Protein AF-A0A3M1K123-F1 (afdb_monomer_lite)

Secondary structure (DSSP, 8-state):
-HHHHHHHHHHTT-GGGS-GGGHHHHHHHHTT--S-SSPPPEEEEETTTTEEEEEEPPPPTTTS-TTT-EEEETTEEEE-TTS-EEEEGGGS-SSEEEEEEES-SSSPPPEEEEEE-S-BTTB-EEEEETTT-BBP--GGGSS-SEEEEEE-SEEEEEEE-TT-EETTGGGEEEPTTS-EEEEEEE-TTPPPEEEEETTEEEEEEE----EEEE--TT-EEEEBTTS-EEEESSS--EEEEEEGGGS-TTPPEEEEEE-TT-TTPPPEEEEE---EEETTEEEEE-IIIIIHHHHHTSPSEEEEEEEEEEETTEEEEEEEEEEETEEEEETTTEEEESS--SSEEEEEEESEEEETTEEEEPTT--SSEEEEEEETTEEEEEEEPSSEEEEEEETTTTEEEEEPTTEEEEEPTTS-EEEEEEE-SSS-EEEEETTEEEEEE-SS--EEEEEHHHHHHHH-SEEEEEEE-TT--EEEEEEEEEPPEEEEEEEE--SSSSEEEEEEEEESTTEEEEEEEEEETTSSS--EEEEEEESSSEEEEE--TT-SS-EEEEEEEETTEEEEEEEEE-TTSSS-EEEEEEEEEETTT--EEE-EEEETTEEEE-EEEEE-SS----TT-HHHHHHHHHHHHHTT----SPPPPPSSHHHHHHHHHHHHHHHTS---TTTHHHHTHHHHHHHHHHHHH--TT-HHHHHHHHHHHHHHHHHHHHS---GGGGHHHHHSGGGGGS-GGGS---SS-SHHHHHHHHHHHHHT-SSHHHHHHH-TTTS-TTTGGGBTTHHHHHTTSSSS---B-HHHHHHHHHHHHHHHHHH-TTS-TT-TT-HHHHHHHHHHHHHHHGGGHHHHT-S-HHHHHHHHHHHHHHHHHHHHHHHHHHHTTS----S-------GGGS--HHHHHHHHHHHHHHHHHHHHHHTTSS-HHHHHHHHHHHH--TT--HHHHHHHHHHHHHT-HHHHHHHHHHHHHHHSPPPP--

pLDDT: mean 75.13, std 14.15, range [27.58, 95.44]

Foldseek 3Di:
DVVVQLVVCLVPLPLVSPDPVRNVVSVVVNVLPPDVQADDWFWFQDPQANFIKIKQAAHDPSKADQPFWFKDKAPDPGHGNNHIDIGTCVPHDDQKIWIWTPDIPDPDDIDIDIYGRAQDLQRFKWKAALLGRTTDDFPQSGDDQEGEAEDAQHKIKMKGQLQKDKPCNVQWDADPVNIIMGIDRADLQDAWIWIDDPSHIYTYHYDQAKEKDWADPPWDWFAFPSRAIETEDPPTFIKTKHFPVLADPFWWKKKWKDFPQDDPQDIDIDTDDDFDDRPRMGMDGCRPPHPVVSCVPPAAAKTWMWMWIDGDHDIYIDTHIYGHQFHFDAQVAHGFGNDEHDFWDPVLWAQWDDDPGYIHGNPPPPDQWTWTFGVGVTDIGTTGHADKWKWKAWPQFLAIDTDDFAAEEADELVTFIKIKIFHRHQWKKFKDWVPHTDDICHSSRRMHIDGSNVCCVPVNQKTWIWIQTPVGDITTGYIYGHAWAWADWAWDACDPVQKTKIKTKTADPFFFKKKKWKAWLLDPDRDIDIDIGGLDFDWDFADDPQAPGTWIWGFDDDPRITMTMTIGRQADGQWTKMKIWMWTQTPVPRDIDFHWHQDPQGIAGDIAIHGRLQQHDDPPRLSSQLVRLLSCVVVVPPSPDDHREDPDPVSLLSLVVSLLVLVQHGYHPNRCVVCVSSLVSVLVNLVRHDDPVDLSSLLSLLAQQLVLLQVLQVDVGALSSNLSCLSNVLNLQAQLLSRDQDPDDDLLNLLSNLSNQVSVDQAPLVSCCVCVPSDPCQQQVQQVCSVCSNVVNDQHTADGNLVSNLVSLVVVLVSVCVVCVRRGPQQLQPSVLVSLLSVVVSVLCVVLSVVLVDPDLVVNVVSLVVLLVVLLVLLVVLPVLLVLPNPPPPDDDDDNDRSVVSNDSSNSNSLLSNLLSSSLLSLCSNLVSDPPVRSVVSLCSSQDDPDDDPSNSSVSRSSSCSSCVSSSSNSNSVNSNSSRHRPPPD

Radius of gyration: 33.97 Å; chains: 1; bounding box: 77×86×100 Å

Structure (mmCIF, N/CA/C/O backbone):
data_AF-A0A3M1K123-F1
#
_entry.id   AF-A0A3M1K123-F1
#
loop_
_atom_site.group_PDB
_atom_site.id
_atom_site.type_symbol
_atom_site.label_atom_id
_atom_site.label_alt_id
_atom_site.label_comp_id
_atom_site.label_asym_id
_atom_site.label_entity_id
_atom_site.label_seq_id
_atom_site.pdbx_PDB_ins_code
_atom_site.Cartn_x
_atom_site.Cartn_y
_atom_site.Cartn_z
_atom_site.occupancy
_atom_site.B_iso_or_equiv
_atom_site.auth_seq_id
_atom_site.auth_comp_id
_atom_site.auth_asym_id
_atom_site.auth_atom_id
_atom_site.pdbx_PDB_model_num
ATOM 1 N N . MET A 1 1 ? 1.235 12.227 55.440 1.00 47.28 1 MET A N 1
ATOM 2 C CA . MET A 1 1 ? -0.062 12.951 55.388 1.00 47.28 1 MET A CA 1
ATOM 3 C C . MET A 1 1 ? -0.166 13.869 54.168 1.00 47.28 1 MET A C 1
ATOM 5 O O . MET A 1 1 ? -1.096 13.692 53.396 1.00 47.28 1 MET A O 1
ATOM 9 N N . VAL A 1 2 ? 0.807 14.759 53.926 1.00 45.09 2 VAL A N 1
ATOM 10 C CA . VAL A 1 2 ? 0.850 15.661 52.749 1.00 45.09 2 VAL A CA 1
ATOM 11 C C . VAL A 1 2 ? 0.951 14.906 51.412 1.00 45.09 2 VAL A C 1
ATOM 13 O O . VAL A 1 2 ? 0.192 15.201 50.499 1.00 45.09 2 VAL A O 1
ATOM 16 N N . ALA A 1 3 ? 1.756 13.841 51.323 1.00 51.56 3 ALA A N 1
ATOM 17 C CA . ALA A 1 3 ? 1.843 12.997 50.119 1.00 51.56 3 ALA A CA 1
ATOM 18 C C . ALA A 1 3 ? 0.500 12.346 49.709 1.00 51.56 3 ALA A C 1
ATOM 20 O O . ALA A 1 3 ? 0.195 12.208 48.529 1.00 51.56 3 ALA A O 1
ATOM 21 N N . LYS A 1 4 ? -0.355 12.021 50.691 1.00 51.34 4 LYS A N 1
ATOM 22 C CA . LYS A 1 4 ? -1.686 11.415 50.489 1.00 51.34 4 LYS A CA 1
ATOM 23 C C . LYS A 1 4 ? -2.732 12.444 50.025 1.00 51.34 4 LYS A C 1
ATOM 25 O O . LYS A 1 4 ? -3.725 12.076 49.406 1.00 51.34 4 LYS A O 1
ATOM 30 N N . ALA A 1 5 ? -2.502 13.725 50.319 1.00 49.12 5 ALA A N 1
ATOM 31 C CA . ALA A 1 5 ? -3.326 14.844 49.866 1.00 49.12 5 ALA A CA 1
ATOM 32 C C . ALA A 1 5 ? -2.883 15.359 48.484 1.00 49.12 5 ALA A C 1
ATOM 34 O O . ALA A 1 5 ? -3.740 15.652 47.655 1.00 49.12 5 ALA A O 1
ATOM 35 N N . VAL A 1 6 ? -1.570 15.365 48.205 1.00 53.22 6 VAL A N 1
ATOM 36 C CA . VAL A 1 6 ? -0.999 15.641 46.875 1.00 53.22 6 VAL A CA 1
ATOM 37 C C . VAL A 1 6 ? -1.525 14.626 45.864 1.00 53.22 6 VAL A C 1
ATOM 39 O O . VAL A 1 6 ? -2.198 15.057 44.941 1.00 53.22 6 VAL A O 1
ATOM 42 N N . MET A 1 7 ? -1.394 13.313 46.114 1.00 54.03 7 MET A N 1
ATOM 43 C CA . MET A 1 7 ? -1.953 12.233 45.271 1.00 54.03 7 MET A CA 1
ATOM 44 C C . MET A 1 7 ? -3.485 12.295 45.071 1.00 54.03 7 MET A C 1
ATOM 46 O O . MET A 1 7 ? -4.004 11.835 44.063 1.00 54.03 7 MET A O 1
ATOM 50 N N . ARG A 1 8 ? -4.255 12.872 46.001 1.00 48.62 8 ARG A N 1
ATOM 51 C CA . ARG A 1 8 ? -5.712 13.040 45.822 1.00 48.62 8 ARG A CA 1
ATOM 52 C C . ARG A 1 8 ? -6.082 14.238 44.956 1.00 48.62 8 ARG A C 1
ATOM 54 O O . ARG A 1 8 ? -7.149 14.228 44.356 1.00 48.62 8 ARG A O 1
ATOM 61 N N . ALA A 1 9 ? -5.244 15.264 44.910 1.00 54.69 9 ALA A N 1
ATOM 62 C CA . ALA A 1 9 ? -5.488 16.452 44.102 1.00 54.69 9 ALA A CA 1
ATOM 63 C C . ALA A 1 9 ? -5.044 16.262 42.645 1.00 54.69 9 ALA A C 1
ATOM 65 O O . ALA A 1 9 ? -5.766 16.645 41.735 1.00 54.69 9 ALA A O 1
ATOM 66 N N . VAL A 1 10 ? -3.913 15.580 42.487 1.00 50.78 10 VAL A N 1
ATOM 67 C CA . VAL A 1 10 ? -3.316 15.015 41.272 1.00 50.78 10 VAL A CA 1
ATOM 68 C C . VAL A 1 10 ? -4.327 14.147 40.480 1.00 50.78 10 VAL A C 1
ATOM 70 O O . VAL A 1 10 ? -4.677 14.491 39.361 1.00 50.78 10 VAL A O 1
ATOM 73 N N . ILE A 1 11 ? -4.899 13.092 41.082 1.00 51.25 11 ILE A N 1
ATOM 74 C CA . ILE A 1 11 ? -5.775 12.105 40.406 1.00 51.25 11 ILE A CA 1
ATOM 75 C C . ILE A 1 11 ? -7.138 12.684 39.995 1.00 51.25 11 ILE A C 1
ATOM 77 O O . ILE A 1 11 ? -7.765 12.201 39.061 1.00 51.25 11 ILE A O 1
ATOM 81 N N . ASN A 1 12 ? -7.633 13.686 40.721 1.00 47.25 12 ASN A N 1
ATOM 82 C CA . ASN A 1 12 ? -9.025 14.130 40.599 1.00 47.25 12 ASN A CA 1
ATOM 83 C C . ASN A 1 12 ? -9.198 15.419 39.809 1.00 47.25 12 ASN A C 1
ATOM 85 O O . ASN A 1 12 ? -10.292 15.977 39.807 1.00 47.25 12 ASN A O 1
ATOM 89 N N . GLU A 1 13 ? -8.106 15.960 39.287 1.00 51.47 13 GLU A N 1
ATOM 90 C CA . GLU A 1 13 ? -8.027 17.332 38.807 1.00 51.47 13 GLU A CA 1
ATOM 91 C C . GLU A 1 13 ? -8.681 18.378 39.746 1.00 51.47 13 GLU A C 1
ATOM 93 O O . GLU A 1 13 ? -9.090 19.473 39.359 1.00 51.47 13 GLU A O 1
ATOM 98 N N . LYS A 1 14 ? -8.787 18.035 41.037 1.00 54.25 14 LYS A N 1
ATOM 99 C CA . LYS A 1 14 ? -9.453 18.801 42.101 1.00 54.25 14 LYS A CA 1
ATOM 100 C C . LYS A 1 14 ? -8.393 19.441 42.968 1.00 54.25 14 LYS A C 1
ATOM 102 O O . LYS A 1 14 ? -8.350 19.311 44.193 1.00 54.25 14 LYS A O 1
ATOM 107 N N . PHE A 1 15 ? -7.539 20.178 42.285 1.00 60.44 15 PHE A N 1
ATOM 108 C CA . PHE A 1 15 ? -6.440 20.944 42.846 1.00 60.44 15 PHE A CA 1
ATOM 109 C C . PHE A 1 15 ? -6.913 21.993 43.847 1.00 60.44 15 PHE A C 1
ATOM 111 O O . PHE A 1 15 ? -6.179 22.418 44.725 1.00 60.44 15 PHE A O 1
ATOM 118 N N . ASN A 1 16 ? -8.197 22.310 43.789 1.00 58.62 16 ASN A N 1
ATOM 119 C CA . ASN A 1 16 ? -8.970 23.134 44.701 1.00 58.62 16 ASN A CA 1
ATOM 120 C C . ASN A 1 16 ? -8.856 22.667 46.169 1.00 58.62 16 ASN A C 1
ATOM 122 O O . ASN A 1 16 ? -8.977 23.488 47.075 1.00 58.62 16 ASN A O 1
ATOM 126 N N . LEU A 1 17 ? -8.594 21.375 46.410 1.00 57.72 17 LEU A N 1
ATOM 127 C CA . LEU A 1 17 ? -8.387 20.781 47.740 1.00 57.72 17 LEU A CA 1
ATOM 128 C C . LEU A 1 17 ? -6.987 21.046 48.320 1.00 57.72 17 LEU A C 1
ATOM 130 O O . LEU A 1 17 ? -6.732 20.746 49.486 1.00 57.72 17 LEU A O 1
ATOM 134 N N . LEU A 1 18 ? -6.081 21.604 47.517 1.00 63.53 18 LEU A N 1
ATOM 135 C CA . LEU A 1 18 ? -4.739 21.992 47.929 1.00 63.53 18 LEU A CA 1
ATOM 136 C C . LEU A 1 18 ? -4.721 23.462 48.361 1.00 63.53 18 LEU A C 1
ATOM 138 O O . LEU A 1 18 ? -5.538 24.262 47.879 1.00 63.53 18 LEU A O 1
ATOM 142 N N . PRO A 1 19 ? -3.771 23.853 49.229 1.00 69.06 19 PRO A N 1
ATOM 143 C CA . PRO A 1 19 ? -3.473 25.256 49.470 1.00 69.06 19 PRO A CA 1
ATOM 144 C C . PRO A 1 19 ? -3.363 26.021 48.136 1.00 69.06 19 PRO A C 1
ATOM 146 O O . PRO A 1 19 ? -2.797 25.482 47.187 1.00 69.06 19 PRO A O 1
ATOM 149 N N . PRO A 1 20 ? -3.874 27.258 48.023 1.00 67.19 20 PRO A N 1
ATOM 150 C CA . PRO A 1 20 ? -3.971 27.983 46.749 1.00 67.19 20 PRO A CA 1
ATOM 151 C C . PRO A 1 20 ? -2.672 28.066 45.926 1.00 67.19 20 PRO A C 1
ATOM 153 O O . PRO A 1 20 ? -2.730 28.072 44.702 1.00 67.19 20 PRO A O 1
ATOM 156 N N . HIS A 1 21 ? -1.504 28.053 46.577 1.00 66.94 21 HIS A N 1
ATOM 157 C CA . HIS A 1 21 ? -0.184 28.056 45.933 1.00 66.94 21 HIS A CA 1
ATOM 158 C C . HIS A 1 21 ? 0.252 26.693 45.340 1.00 66.94 21 HIS A C 1
ATOM 160 O O . HIS A 1 21 ? 1.279 26.632 44.674 1.00 66.94 21 HIS A O 1
ATOM 166 N N . LEU A 1 22 ? -0.503 25.607 45.568 1.00 58.47 22 LEU A N 1
ATOM 167 C CA . LEU A 1 22 ? -0.216 24.231 45.119 1.00 58.47 22 LEU A CA 1
ATOM 168 C C . LEU A 1 22 ? -1.181 23.716 44.044 1.00 58.47 22 LEU A C 1
ATOM 170 O O . LEU A 1 22 ? -1.010 22.601 43.558 1.00 58.47 22 LEU A O 1
ATOM 174 N N . ARG A 1 23 ? -2.189 24.502 43.658 1.00 69.94 23 ARG A N 1
ATOM 175 C CA . ARG A 1 23 ? -3.256 24.007 42.785 1.00 69.94 23 ARG A CA 1
ATOM 176 C C . ARG A 1 23 ? -2.767 23.773 41.349 1.00 69.94 23 ARG A C 1
ATOM 178 O O . ARG A 1 23 ? -2.788 22.650 40.859 1.00 69.94 23 ARG A O 1
ATOM 185 N N . GLU A 1 24 ? -2.212 24.812 40.740 1.00 64.69 24 GLU A N 1
ATOM 186 C CA . GLU A 1 24 ? -1.741 24.788 39.348 1.00 64.69 24 GLU A CA 1
ATOM 187 C C . GLU A 1 24 ? -0.423 24.041 39.081 1.00 64.69 24 GLU A C 1
ATOM 189 O O . GLU A 1 24 ? -0.264 23.475 38.002 1.00 64.69 24 GLU A O 1
ATOM 194 N N . PRO A 1 25 ? 0.495 23.922 40.055 1.00 56.09 25 PRO A N 1
ATOM 195 C CA . PRO A 1 25 ? 1.650 23.030 39.945 1.00 56.09 25 PRO A CA 1
ATOM 196 C C . PRO A 1 25 ? 1.302 21.528 39.938 1.00 56.09 25 PRO A C 1
ATOM 198 O O . PRO A 1 25 ? 1.992 20.745 39.293 1.00 56.09 25 PRO A O 1
ATOM 201 N N . ILE A 1 26 ? 0.250 21.111 40.652 1.00 56.41 26 ILE A N 1
ATOM 202 C CA . ILE A 1 26 ? -0.166 19.701 40.773 1.00 56.41 26 ILE A CA 1
ATOM 203 C C . ILE A 1 26 ? -1.128 19.327 39.624 1.00 56.41 26 ILE A C 1
ATOM 205 O O . ILE A 1 26 ? -1.005 18.243 39.057 1.00 56.41 26 ILE A O 1
ATOM 209 N N . ARG A 1 27 ? -1.979 20.285 39.230 1.00 49.81 27 ARG A N 1
ATOM 210 C CA . ARG A 1 27 ? -2.275 20.724 37.860 1.00 49.81 27 ARG A CA 1
ATOM 211 C C . ARG A 1 27 ? -1.798 19.921 36.655 1.00 49.81 27 ARG A C 1
ATOM 213 O O . ARG A 1 27 ? -2.151 18.779 36.360 1.00 49.81 27 ARG A O 1
ATOM 220 N N . SER A 1 28 ? -0.852 20.609 36.030 1.00 48.97 28 SER A N 1
ATOM 221 C CA . SER A 1 28 ? 0.046 20.211 34.966 1.00 48.97 28 SER A CA 1
ATOM 222 C C . SER A 1 28 ? 0.823 18.915 35.227 1.00 48.97 28 SER A C 1
ATOM 224 O O . SER A 1 28 ? 1.394 18.371 34.289 1.00 48.97 28 SER A O 1
ATOM 226 N N . ALA A 1 29 ? 0.889 18.387 36.456 1.00 47.31 29 ALA A N 1
ATOM 227 C CA . ALA A 1 29 ? 1.593 17.134 36.742 1.00 47.31 29 ALA A CA 1
ATOM 228 C C . ALA A 1 29 ? 0.747 15.877 36.446 1.00 47.31 29 ALA A C 1
ATOM 230 O O . ALA A 1 29 ? 1.326 14.811 36.251 1.00 47.31 29 ALA A O 1
ATOM 231 N N . PHE A 1 30 ? -0.589 15.983 36.357 1.00 50.06 30 PHE A N 1
ATOM 232 C CA . PHE A 1 30 ? -1.490 14.829 36.166 1.00 50.06 30 PHE A CA 1
ATOM 233 C C . PHE A 1 30 ? -2.181 14.721 34.811 1.00 50.06 30 PHE A C 1
ATOM 235 O O . PHE A 1 30 ? -2.418 13.616 34.340 1.00 50.06 30 PHE A O 1
ATOM 242 N N . GLU A 1 31 ? -2.311 15.820 34.081 1.00 45.88 31 GLU A N 1
ATOM 243 C CA . GLU A 1 31 ? -2.530 15.795 32.623 1.00 45.88 31 GLU A CA 1
ATOM 244 C C . GLU A 1 31 ? -1.312 15.179 31.880 1.00 45.88 31 GLU A C 1
ATOM 246 O O . GLU A 1 31 ? -1.375 14.757 30.716 1.00 45.88 31 GLU A O 1
ATOM 251 N N . ASN A 1 32 ? -0.184 15.051 32.591 1.00 39.91 32 ASN A N 1
ATOM 252 C CA . ASN A 1 32 ? 0.972 14.255 32.194 1.00 39.91 32 ASN A CA 1
ATOM 253 C C . ASN A 1 32 ? 0.814 12.740 32.450 1.00 39.91 32 ASN A C 1
ATOM 255 O O . ASN A 1 32 ? 1.503 11.945 31.805 1.00 39.91 32 ASN A O 1
ATOM 259 N N . ALA A 1 33 ? -0.143 12.339 33.290 1.00 36.66 33 ALA A N 1
ATOM 260 C CA . ALA A 1 33 ? -0.333 11.002 33.830 1.00 36.66 33 ALA A CA 1
ATOM 261 C C . ALA A 1 33 ? -1.549 10.280 33.211 1.00 36.66 33 ALA A C 1
ATOM 263 O O . ALA A 1 33 ? -2.527 9.964 33.882 1.00 36.66 33 ALA A O 1
ATOM 264 N N . GLY A 1 34 ? -1.455 9.924 31.926 1.00 46.69 34 GLY A N 1
ATOM 265 C CA . GLY A 1 34 ? -2.197 8.780 31.377 1.00 46.69 34 GLY A CA 1
ATOM 266 C C . GLY A 1 34 ? -1.659 7.458 31.941 1.00 46.69 34 GLY A C 1
ATOM 267 O O . GLY A 1 34 ? -1.149 6.639 31.186 1.00 46.69 34 GLY A O 1
ATOM 268 N N . ALA A 1 35 ? -1.664 7.294 33.262 1.00 41.19 35 ALA A N 1
ATOM 269 C CA . ALA A 1 35 ? -0.561 6.627 33.939 1.00 41.19 35 ALA A CA 1
ATOM 270 C C . ALA A 1 35 ? -0.923 5.313 34.652 1.00 41.19 35 ALA A C 1
ATOM 272 O O . ALA A 1 35 ? -0.812 5.211 35.869 1.00 41.19 35 ALA A O 1
ATOM 273 N N . ASP A 1 36 ? -1.164 4.259 33.871 1.00 41.41 36 ASP A N 1
ATOM 274 C CA . ASP A 1 36 ? -0.146 3.207 33.918 1.00 41.41 36 ASP A CA 1
ATOM 275 C C . ASP A 1 36 ? 1.075 3.870 33.294 1.00 41.41 36 ASP A C 1
ATOM 277 O O . ASP A 1 36 ? 1.127 4.028 32.071 1.00 41.41 36 ASP A O 1
ATOM 281 N N . TYR A 1 37 ? 1.995 4.403 34.106 1.00 51.88 37 TYR A N 1
ATOM 282 C CA . TYR A 1 37 ? 3.174 5.033 33.512 1.00 51.88 37 TYR A CA 1
ATOM 283 C C . TYR A 1 37 ? 3.873 4.009 32.593 1.00 51.88 37 TYR A C 1
ATOM 285 O O . TYR A 1 37 ? 4.386 4.349 31.531 1.00 51.88 37 TYR A O 1
ATOM 293 N N . LEU A 1 38 ? 3.762 2.721 32.921 1.00 59.25 38 LEU A N 1
ATOM 294 C CA . LEU A 1 38 ? 4.227 1.643 32.073 1.00 59.25 38 LEU A CA 1
ATOM 295 C C . LEU A 1 38 ? 3.101 0.637 31.857 1.00 59.25 38 LEU A C 1
ATOM 297 O O . LEU A 1 38 ? 2.651 -0.016 32.794 1.00 59.25 38 LEU A O 1
ATOM 301 N N . ARG A 1 39 ? 2.617 0.522 30.619 1.00 75.75 39 ARG A N 1
ATOM 302 C CA . ARG A 1 39 ? 1.639 -0.511 30.262 1.00 75.75 39 ARG A CA 1
ATOM 303 C C . ARG A 1 39 ? 2.318 -1.875 30.345 1.00 75.75 39 ARG A C 1
ATOM 305 O O . ARG A 1 39 ? 3.370 -2.055 29.734 1.00 75.75 39 ARG A O 1
ATOM 312 N N . SER A 1 40 ? 1.706 -2.823 31.044 1.00 82.12 40 SER A N 1
ATOM 313 C CA . SER A 1 40 ? 2.246 -4.172 31.206 1.00 82.12 40 SER A CA 1
ATOM 314 C C . SER A 1 40 ? 2.005 -5.054 29.972 1.00 82.12 40 SER A C 1
ATOM 316 O O . SER A 1 40 ? 0.965 -4.927 29.310 1.00 82.12 40 SER A O 1
ATOM 318 N N . PRO A 1 41 ? 2.948 -5.953 29.644 1.00 88.12 41 PRO A N 1
ATOM 319 C CA . PRO A 1 41 ? 2.743 -6.960 28.615 1.00 88.12 41 PRO A CA 1
ATOM 320 C C . PRO A 1 41 ? 1.573 -7.871 28.993 1.00 88.12 41 PRO A C 1
ATOM 322 O O . PRO A 1 41 ? 1.297 -8.106 30.171 1.00 88.12 41 PRO A O 1
ATOM 325 N N . TYR A 1 42 ? 0.854 -8.367 27.991 1.00 88.88 42 TYR A N 1
ATOM 326 C CA . TYR A 1 42 ? -0.289 -9.245 28.218 1.00 88.88 42 TYR A CA 1
ATOM 327 C C . TYR A 1 42 ? -0.399 -10.318 27.148 1.00 88.88 42 TYR A C 1
ATOM 329 O O . TYR A 1 42 ? -0.014 -10.118 25.997 1.00 88.88 42 TYR A O 1
ATOM 337 N N . LEU A 1 43 ? -0.980 -11.448 27.541 1.00 89.75 43 LEU A N 1
ATOM 338 C CA . LEU A 1 43 ? -1.325 -12.516 26.623 1.00 89.75 43 LEU A CA 1
ATOM 339 C C . LEU A 1 43 ? -2.627 -12.171 25.893 1.00 89.75 43 LEU A C 1
ATOM 341 O O . LEU A 1 43 ? -3.612 -11.739 26.510 1.00 89.75 43 LEU A O 1
ATOM 345 N N . ARG A 1 44 ? -2.625 -12.372 24.582 1.00 86.50 44 ARG A N 1
ATOM 346 C CA . ARG A 1 44 ? -3.797 -12.297 23.719 1.00 86.50 44 ARG A CA 1
ATOM 347 C C . ARG A 1 44 ? -4.043 -13.664 23.096 1.00 86.50 44 ARG A C 1
ATOM 349 O O . ARG A 1 44 ? -3.096 -14.297 22.646 1.00 86.50 44 ARG A O 1
ATOM 356 N N . TYR A 1 45 ? -5.295 -14.093 23.042 1.00 82.31 45 TYR A N 1
ATOM 357 C CA . TYR A 1 45 ? -5.698 -15.241 22.240 1.00 82.31 45 TYR A CA 1
ATOM 358 C C . TYR A 1 45 ? -6.323 -14.735 20.945 1.00 82.31 45 TYR A C 1
ATOM 360 O O . TYR A 1 45 ? -7.270 -13.946 20.978 1.00 82.31 45 TYR A O 1
ATOM 368 N N . GLN A 1 46 ? -5.775 -15.144 19.802 1.00 72.25 46 GLN A N 1
ATOM 369 C CA . GLN A 1 46 ? -6.448 -14.937 18.527 1.00 72.25 46 GLN A CA 1
ATOM 370 C C . GLN A 1 46 ? -7.327 -16.147 18.246 1.00 72.25 46 GLN A C 1
ATOM 372 O O . GLN A 1 46 ? -6.830 -17.176 17.793 1.00 72.25 46 GLN A O 1
ATOM 377 N N . ALA A 1 47 ? -8.637 -15.995 18.446 1.00 52.66 47 ALA A N 1
ATOM 378 C CA . ALA A 1 47 ? -9.615 -16.976 17.975 1.00 52.66 47 ALA A CA 1
ATOM 379 C C . ALA A 1 47 ? -9.446 -17.243 16.462 1.00 52.66 47 ALA A C 1
ATOM 381 O O . ALA A 1 47 ? -9.582 -18.379 16.005 1.00 52.66 47 ALA A O 1
ATOM 382 N N . ASP A 1 48 ? -9.045 -16.200 15.718 1.00 48.66 48 ASP A N 1
ATOM 383 C CA . ASP A 1 48 ? -8.700 -16.209 14.292 1.00 48.66 48 ASP A CA 1
ATOM 384 C C . ASP A 1 48 ? -7.539 -17.139 13.942 1.00 48.66 48 ASP A C 1
ATOM 386 O O . ASP A 1 48 ? -7.674 -17.952 13.038 1.00 48.66 48 ASP A O 1
ATOM 390 N N . GLY A 1 49 ? -6.432 -17.059 14.679 1.00 51.94 49 GLY A N 1
ATOM 391 C CA . GLY A 1 49 ? -5.211 -17.828 14.418 1.00 51.94 49 GLY A CA 1
ATOM 392 C C . GLY A 1 49 ? -5.056 -19.098 15.259 1.00 51.94 49 GLY A C 1
ATOM 393 O O . GLY A 1 49 ? -4.020 -19.745 15.158 1.00 51.94 49 GLY A O 1
ATOM 394 N N . ARG A 1 50 ? -6.039 -19.429 16.116 1.00 59.25 50 ARG A N 1
ATOM 395 C CA . ARG A 1 50 ? -5.992 -20.528 17.108 1.00 59.25 50 ARG A CA 1
ATOM 396 C C . ARG A 1 50 ? -4.694 -20.548 17.925 1.00 59.25 50 ARG A C 1
ATOM 398 O O . ARG A 1 50 ? -4.158 -21.607 18.237 1.00 59.25 50 ARG A O 1
ATOM 405 N N . GLY A 1 51 ? -4.178 -19.366 18.251 1.00 71.06 51 GLY A N 1
ATOM 406 C CA . GLY A 1 51 ? -2.844 -19.211 18.814 1.00 71.06 51 GLY A CA 1
ATOM 407 C C . GLY A 1 51 ? -2.783 -18.114 19.862 1.00 71.06 51 GLY A C 1
ATOM 408 O O . GLY A 1 51 ? -3.535 -17.133 19.827 1.00 71.06 51 GLY A O 1
ATOM 409 N N . PHE A 1 52 ? -1.863 -18.285 20.806 1.00 82.69 52 PHE A N 1
ATOM 410 C CA . PHE A 1 52 ? -1.540 -17.236 21.756 1.00 82.69 52 PHE A CA 1
ATOM 411 C C . PHE A 1 52 ? -0.508 -16.283 21.161 1.00 82.69 52 PHE A C 1
ATOM 413 O O . PHE A 1 52 ? 0.401 -16.667 20.421 1.00 82.69 52 PHE A O 1
ATOM 420 N N . GLU A 1 53 ? -0.608 -15.031 21.570 1.00 85.81 53 GLU A N 1
ATOM 421 C CA . GLU A 1 53 ? 0.354 -13.998 21.247 1.00 85.81 53 GLU A CA 1
ATOM 422 C C . GLU A 1 53 ? 0.698 -13.197 22.495 1.00 85.81 53 GLU A C 1
ATOM 424 O O . GLU A 1 53 ? -0.180 -12.759 23.247 1.00 85.81 53 GLU A O 1
ATOM 429 N N . LEU A 1 54 ? 1.984 -12.933 22.682 1.00 86.50 54 LEU A N 1
ATOM 430 C CA . LEU A 1 54 ? 2.449 -11.964 23.654 1.00 86.50 54 LEU A CA 1
ATOM 431 C C . LEU A 1 54 ? 2.344 -10.566 23.046 1.00 86.50 54 LEU A C 1
ATOM 433 O O . LEU A 1 54 ? 2.989 -10.252 22.044 1.00 86.50 54 LEU A O 1
ATOM 437 N N . VAL A 1 55 ? 1.554 -9.696 23.666 1.00 83.38 55 VAL A N 1
ATOM 438 C CA . VAL A 1 55 ? 1.456 -8.295 23.263 1.00 83.38 55 VAL A CA 1
ATOM 439 C C . VAL A 1 55 ? 2.329 -7.440 24.169 1.00 83.38 55 VAL A C 1
ATOM 441 O O . VAL A 1 55 ? 2.076 -7.318 25.368 1.00 83.38 55 VAL A O 1
ATOM 444 N N . LEU A 1 56 ? 3.308 -6.776 23.560 1.00 85.44 56 LEU A N 1
ATOM 445 C CA . LEU A 1 56 ? 4.109 -5.724 24.169 1.00 85.44 56 LEU A CA 1
ATOM 446 C C . LEU A 1 56 ? 3.445 -4.375 23.860 1.00 85.44 56 LEU A C 1
ATOM 448 O O . LEU A 1 56 ? 3.442 -3.923 22.707 1.00 85.44 56 LEU A O 1
ATOM 452 N N . PRO A 1 57 ? 2.809 -3.723 24.843 1.00 79.44 57 PRO A N 1
ATOM 453 C CA . PRO A 1 57 ? 2.066 -2.503 24.588 1.00 79.44 57 PRO A CA 1
ATOM 454 C C . PRO A 1 57 ? 2.993 -1.321 24.298 1.00 79.44 57 PRO A C 1
ATOM 456 O O . PRO A 1 57 ? 4.075 -1.175 24.871 1.00 79.44 57 PRO A O 1
ATOM 459 N N . ARG A 1 58 ? 2.491 -0.412 23.452 1.00 80.25 58 ARG A N 1
ATOM 460 C CA . ARG A 1 58 ? 3.095 0.904 23.242 1.00 80.25 58 ARG A CA 1
ATOM 461 C C . ARG A 1 58 ? 3.108 1.688 24.550 1.00 80.25 58 ARG A C 1
ATOM 463 O O . ARG A 1 58 ? 2.042 1.945 25.112 1.00 80.25 58 ARG A O 1
ATOM 470 N N . GLN A 1 59 ? 4.284 2.157 24.928 1.00 79.62 59 GLN A N 1
ATOM 471 C CA . GLN A 1 59 ? 4.514 3.068 26.033 1.00 79.62 59 GLN A CA 1
ATOM 472 C C . GLN A 1 59 ? 4.358 4.526 25.614 1.00 79.62 59 GLN A C 1
ATOM 474 O O . GLN A 1 59 ? 4.509 4.899 24.443 1.00 79.62 59 GLN A O 1
ATOM 479 N N . SER A 1 60 ? 4.031 5.366 26.593 1.00 72.06 60 SER A N 1
ATOM 480 C CA . SER A 1 60 ? 3.987 6.808 26.388 1.00 72.06 60 SER A CA 1
ATOM 481 C C . SER A 1 60 ? 5.387 7.317 26.070 1.00 72.06 60 SER A C 1
ATOM 483 O O . SER A 1 60 ? 6.331 7.047 26.806 1.00 72.06 60 SER A O 1
ATOM 485 N N . SER A 1 61 ? 5.522 8.144 25.032 1.00 64.44 61 SER A N 1
ATOM 486 C CA . SER A 1 61 ? 6.788 8.824 24.730 1.00 64.44 61 SER A CA 1
ATOM 487 C C . SER A 1 61 ? 7.248 9.773 25.843 1.00 64.44 61 SER A C 1
ATOM 489 O O . SER A 1 61 ? 8.346 10.303 25.757 1.00 64.44 61 SER A O 1
ATOM 491 N N . ARG A 1 62 ? 6.404 10.024 26.856 1.00 61.91 62 ARG A N 1
ATOM 492 C CA . ARG A 1 62 ? 6.758 10.775 28.068 1.00 61.91 62 ARG A CA 1
ATOM 493 C C . ARG A 1 62 ? 7.626 9.962 29.046 1.00 61.91 62 ARG A C 1
ATOM 495 O O . ARG A 1 62 ? 8.151 10.549 29.981 1.00 61.91 62 ARG A O 1
ATOM 502 N N . LEU A 1 63 ? 7.727 8.639 28.864 1.00 64.19 63 LEU A N 1
ATOM 503 C CA . LEU A 1 63 ? 8.225 7.685 29.873 1.00 64.19 63 LEU A CA 1
ATOM 504 C C . LEU A 1 63 ? 9.307 6.738 29.345 1.00 64.19 63 LEU A C 1
ATOM 506 O O . LEU A 1 63 ? 9.875 5.964 30.106 1.00 64.19 63 LEU A O 1
ATOM 510 N N . VAL A 1 64 ? 9.603 6.811 28.047 1.00 68.38 64 VAL A N 1
ATOM 511 C CA . VAL A 1 64 ? 10.617 5.992 27.380 1.00 68.38 64 VAL A CA 1
ATOM 512 C C . VAL A 1 64 ? 11.602 6.891 26.639 1.00 68.38 64 VAL A C 1
ATOM 514 O O . VAL A 1 64 ? 11.194 7.841 25.964 1.00 68.38 64 VAL A O 1
ATOM 517 N N . ASP A 1 65 ? 12.892 6.591 26.752 1.00 69.75 65 ASP A N 1
ATOM 518 C CA . ASP A 1 65 ? 13.940 7.167 25.913 1.00 69.75 65 ASP A CA 1
ATOM 519 C C . ASP A 1 65 ? 13.918 6.451 24.557 1.00 69.75 65 ASP A C 1
ATOM 521 O O . ASP A 1 65 ? 13.979 5.222 24.490 1.00 69.75 65 ASP A O 1
ATOM 525 N N . ARG A 1 66 ? 13.830 7.221 23.464 1.00 62.31 66 ARG A N 1
ATOM 526 C CA . ARG A 1 66 ? 13.715 6.682 22.100 1.00 62.31 66 ARG A CA 1
ATOM 527 C C . ARG A 1 66 ? 14.899 5.801 21.690 1.00 62.31 66 ARG A C 1
ATOM 529 O O . ARG A 1 66 ? 14.707 4.948 20.829 1.00 62.31 66 ARG A O 1
ATOM 536 N N . ASN A 1 67 ? 16.076 6.021 22.276 1.00 63.28 67 ASN A N 1
ATOM 537 C CA . ASN A 1 67 ? 17.323 5.364 21.885 1.00 63.28 67 ASN A CA 1
ATOM 538 C C . ASN A 1 67 ? 17.830 4.360 22.929 1.00 63.28 67 ASN A C 1
ATOM 540 O O . ASN A 1 67 ? 18.729 3.578 22.622 1.00 63.28 67 ASN A O 1
ATOM 544 N N . GLN A 1 68 ? 17.290 4.391 24.152 1.00 76.44 68 GLN A N 1
ATOM 545 C CA . GLN A 1 68 ? 17.771 3.550 25.251 1.00 76.44 68 GLN A CA 1
ATOM 546 C C . GLN A 1 68 ? 16.717 2.582 25.773 1.00 76.44 68 GLN A C 1
ATOM 548 O O . GLN A 1 68 ? 17.063 1.438 26.030 1.00 76.44 68 GLN A O 1
ATOM 553 N N . THR A 1 69 ? 15.446 2.977 25.889 1.00 81.81 69 THR A N 1
ATOM 554 C CA . THR A 1 69 ? 14.434 2.097 26.483 1.00 81.81 69 THR A CA 1
ATOM 555 C C . THR A 1 69 ? 14.019 0.999 25.505 1.00 81.81 69 THR A C 1
ATOM 557 O O . THR A 1 69 ? 13.671 1.284 24.356 1.00 81.81 69 THR A O 1
ATOM 560 N N . TYR A 1 70 ? 13.993 -0.254 25.958 1.00 85.31 70 TYR A N 1
ATOM 561 C CA . TYR A 1 70 ? 13.555 -1.397 25.154 1.00 85.31 70 TYR A CA 1
ATOM 562 C C . TYR A 1 70 ? 12.809 -2.441 25.977 1.00 85.31 70 TYR A C 1
ATOM 564 O O . TYR A 1 70 ? 13.015 -2.583 27.178 1.00 85.31 70 TYR A O 1
ATOM 572 N N . TRP A 1 71 ? 11.953 -3.190 25.293 1.00 87.31 71 TRP A N 1
ATOM 573 C CA . TRP A 1 71 ? 11.423 -4.452 25.775 1.00 87.31 71 TRP A CA 1
ATOM 574 C C . TRP A 1 71 ? 12.420 -5.580 25.499 1.00 87.31 71 TRP A C 1
ATOM 576 O O . TRP A 1 71 ? 12.962 -5.681 24.399 1.00 87.31 71 TRP A O 1
ATOM 586 N N . GLU A 1 72 ? 12.625 -6.446 26.474 1.00 87.25 72 GLU A N 1
ATOM 587 C CA . GLU A 1 72 ? 13.330 -7.719 26.359 1.00 87.25 72 GLU A CA 1
ATOM 588 C C . GLU A 1 72 ? 12.324 -8.832 26.660 1.00 87.25 72 GLU A C 1
ATOM 590 O O . GLU A 1 72 ? 11.589 -8.745 27.641 1.00 87.25 72 GLU A O 1
ATOM 595 N N . ALA A 1 73 ? 12.232 -9.844 25.800 1.00 83.38 73 ALA A N 1
ATOM 596 C CA . ALA A 1 73 ? 11.327 -10.977 25.985 1.00 83.38 73 ALA A CA 1
ATOM 597 C C . ALA A 1 73 ? 11.982 -12.242 25.413 1.00 83.38 73 ALA A C 1
ATOM 599 O O . ALA A 1 73 ? 12.164 -12.339 24.199 1.00 83.38 73 ALA A O 1
ATOM 600 N N . GLY A 1 74 ? 12.326 -13.211 26.266 1.00 73.50 74 GLY A N 1
ATOM 601 C CA . GLY A 1 74 ? 13.007 -14.444 25.839 1.00 73.50 74 GLY A CA 1
ATOM 602 C C . GLY A 1 74 ? 14.393 -14.196 25.221 1.00 73.50 74 GLY A C 1
ATOM 603 O O . GLY A 1 74 ? 15.148 -13.367 25.719 1.00 73.50 74 GLY A O 1
ATOM 604 N N . GLU A 1 75 ? 14.724 -14.899 24.128 1.00 63.00 75 GLU A N 1
ATOM 605 C CA . GLU A 1 75 ? 15.974 -14.704 23.360 1.00 63.00 75 GLU A CA 1
ATOM 606 C C . GLU A 1 75 ? 15.938 -13.471 22.429 1.00 63.00 75 GLU A C 1
ATOM 608 O O . GLU A 1 75 ? 16.945 -13.112 21.812 1.00 63.00 75 GLU A O 1
ATOM 613 N N . HIS A 1 76 ? 14.792 -12.789 22.314 1.00 57.75 76 HIS A N 1
ATOM 614 C CA . HIS A 1 76 ? 14.668 -11.614 21.456 1.00 57.75 76 HIS A CA 1
ATOM 615 C C . HIS A 1 76 ? 15.353 -10.397 22.080 1.00 57.75 76 HIS A C 1
ATOM 617 O O . HIS A 1 76 ? 14.931 -9.861 23.108 1.00 57.75 76 HIS A O 1
ATOM 623 N N . SER A 1 77 ? 16.386 -9.903 21.399 1.00 57.75 77 SER A N 1
ATOM 624 C CA . SER A 1 77 ? 17.140 -8.731 21.828 1.00 57.75 77 SER A CA 1
ATOM 625 C C . SER A 1 77 ? 16.458 -7.426 21.386 1.00 57.75 77 SER A C 1
ATOM 627 O O . SER A 1 77 ? 16.273 -7.160 20.203 1.00 57.75 77 SER A O 1
ATOM 629 N N . ARG A 1 78 ? 16.118 -6.592 22.381 1.00 78.88 78 ARG A N 1
ATOM 630 C CA . ARG A 1 78 ? 15.765 -5.155 22.302 1.00 78.88 78 ARG A CA 1
ATOM 631 C C . ARG A 1 78 ? 14.646 -4.777 21.313 1.00 78.88 78 ARG A C 1
ATOM 633 O O . ARG A 1 78 ? 14.884 -4.353 20.186 1.00 78.88 78 ARG A O 1
ATOM 640 N N . ILE A 1 79 ? 13.402 -4.795 21.787 1.00 78.62 79 ILE A N 1
ATOM 641 C CA . ILE A 1 79 ? 12.201 -4.398 21.035 1.00 78.62 79 ILE A CA 1
ATOM 642 C C . ILE A 1 79 ? 11.768 -2.966 21.401 1.00 78.62 79 ILE A C 1
ATOM 644 O O . ILE A 1 79 ? 11.667 -2.604 22.569 1.00 78.62 79 ILE A O 1
ATOM 648 N N . ASN A 1 80 ? 11.463 -2.130 20.402 1.00 77.81 80 ASN A N 1
ATOM 649 C CA . ASN A 1 80 ? 11.124 -0.714 20.610 1.00 77.81 80 ASN A CA 1
ATOM 650 C C . ASN A 1 80 ? 9.778 -0.516 21.362 1.00 77.81 80 ASN A C 1
ATOM 652 O O . ASN A 1 80 ? 8.737 -0.944 20.853 1.00 77.81 80 ASN A O 1
ATOM 656 N N . PRO A 1 81 ? 9.745 0.202 22.506 1.00 80.12 81 PRO A N 1
ATOM 657 C CA . PRO A 1 81 ? 8.559 0.349 23.350 1.00 80.12 81 PRO A CA 1
ATOM 658 C C . PRO A 1 81 ? 7.590 1.436 22.862 1.00 80.12 81 PRO A C 1
ATOM 660 O O . PRO A 1 81 ? 6.475 1.538 23.366 1.00 80.12 81 PRO A O 1
ATOM 663 N N . LEU A 1 82 ? 7.956 2.252 21.867 1.00 70.69 82 LEU A N 1
ATOM 664 C CA . LEU A 1 82 ? 7.083 3.289 21.294 1.00 70.69 82 LEU A CA 1
ATOM 665 C C . LEU A 1 82 ? 6.042 2.735 20.321 1.00 70.69 82 LEU A C 1
ATOM 667 O O . LEU A 1 82 ? 5.164 3.477 19.866 1.00 70.69 82 LEU A O 1
ATOM 671 N N . ARG A 1 83 ? 6.134 1.452 19.977 1.00 65.06 83 ARG A N 1
ATOM 672 C CA . ARG A 1 83 ? 5.173 0.754 19.128 1.00 65.06 83 ARG A CA 1
ATOM 673 C C . ARG A 1 83 ? 4.587 -0.417 19.902 1.00 65.06 83 ARG A C 1
ATOM 675 O O . ARG A 1 83 ? 5.236 -0.994 20.765 1.00 65.06 83 ARG A O 1
ATOM 682 N N . ARG A 1 84 ? 3.336 -0.750 19.591 1.00 74.25 84 ARG A N 1
ATOM 683 C CA . ARG A 1 84 ? 2.748 -2.009 20.043 1.00 74.25 84 ARG A CA 1
ATOM 684 C C . ARG A 1 84 ? 3.389 -3.112 19.202 1.00 74.25 84 ARG A C 1
ATOM 686 O O . ARG A 1 84 ? 3.341 -3.016 17.978 1.00 74.25 84 ARG A O 1
ATOM 693 N N . ARG A 1 85 ? 3.982 -4.115 19.844 1.00 76.62 85 ARG A N 1
ATOM 694 C CA . ARG A 1 85 ? 4.527 -5.311 19.189 1.00 76.62 85 ARG A CA 1
ATOM 695 C C . ARG A 1 85 ? 3.711 -6.516 19.639 1.00 76.62 85 ARG A C 1
ATOM 697 O O . ARG A 1 85 ? 3.249 -6.563 20.776 1.00 76.62 85 ARG A O 1
ATOM 704 N N . THR A 1 86 ? 3.548 -7.468 18.743 1.00 77.69 86 THR A N 1
ATOM 705 C CA . THR A 1 86 ? 2.914 -8.751 19.013 1.00 77.69 86 THR A CA 1
ATOM 706 C C . THR A 1 86 ? 3.926 -9.823 18.637 1.00 77.69 86 THR A C 1
ATOM 708 O O . THR A 1 86 ? 4.561 -9.688 17.591 1.00 77.69 86 THR A O 1
ATOM 711 N N . ILE A 1 87 ? 4.122 -10.819 19.495 1.00 78.75 87 ILE A N 1
ATOM 712 C CA . ILE A 1 87 ? 5.070 -11.919 19.288 1.00 78.75 87 ILE A CA 1
ATOM 713 C C . ILE A 1 87 ? 4.281 -13.230 19.408 1.00 78.75 87 ILE A C 1
ATOM 715 O O . ILE A 1 87 ? 3.620 -13.420 20.436 1.00 78.75 87 ILE A O 1
ATOM 719 N N . PRO A 1 88 ? 4.289 -14.107 18.391 1.00 78.19 88 PRO A N 1
ATOM 720 C CA . PRO A 1 88 ? 3.692 -15.437 18.492 1.00 78.19 88 PRO A CA 1
ATOM 721 C C . PRO A 1 88 ? 4.326 -16.226 19.639 1.00 78.19 88 PRO A C 1
ATOM 723 O O . PRO A 1 88 ? 5.539 -16.178 19.824 1.00 78.19 88 PRO A O 1
ATOM 726 N N . ILE A 1 89 ? 3.540 -16.983 20.414 1.00 81.12 89 ILE A N 1
ATOM 727 C CA . ILE A 1 89 ? 4.141 -17.724 21.538 1.00 81.12 89 ILE A CA 1
ATOM 728 C C . ILE A 1 89 ? 5.091 -18.852 21.107 1.00 81.12 89 ILE A C 1
ATOM 730 O O . ILE A 1 89 ? 5.858 -19.341 21.928 1.00 81.12 89 ILE A O 1
ATOM 734 N N . GLN A 1 90 ? 5.018 -19.274 19.841 1.00 74.50 90 GLN A N 1
ATOM 735 C CA . GLN A 1 90 ? 5.849 -20.331 19.252 1.00 74.50 90 GLN A CA 1
ATOM 736 C C . GLN A 1 90 ? 7.343 -19.973 19.273 1.00 74.50 90 GLN A C 1
ATOM 738 O O . GLN A 1 90 ? 8.180 -20.871 19.261 1.00 74.50 90 GLN A O 1
ATOM 743 N N . ASP A 1 91 ? 7.662 -18.680 19.373 1.00 71.19 91 ASP A N 1
ATOM 744 C CA . ASP A 1 91 ? 9.031 -18.172 19.441 1.00 71.19 91 ASP A CA 1
ATOM 745 C C . ASP A 1 91 ? 9.660 -18.327 20.844 1.00 71.19 91 ASP A C 1
ATOM 747 O O . ASP A 1 91 ? 10.858 -18.100 21.017 1.00 71.19 91 ASP A O 1
ATOM 751 N N . PHE A 1 92 ? 8.882 -18.724 21.862 1.00 78.31 92 PHE A N 1
ATOM 752 C CA . PHE A 1 92 ? 9.368 -18.905 23.233 1.00 78.31 92 PHE A CA 1
ATOM 753 C C . PHE A 1 92 ? 9.489 -20.383 23.615 1.00 78.31 92 PHE A C 1
ATOM 755 O O . PHE A 1 92 ? 8.620 -21.204 23.321 1.00 78.31 92 PHE A O 1
ATOM 762 N N . GLN A 1 93 ? 10.552 -20.713 24.353 1.00 72.75 93 GLN A N 1
ATOM 763 C CA . GLN A 1 93 ? 10.711 -22.019 24.989 1.00 72.75 93 GLN A CA 1
ATOM 764 C C . GLN A 1 93 ? 10.165 -21.974 26.423 1.00 72.75 93 GLN A C 1
ATOM 766 O O . GLN A 1 93 ? 10.711 -21.271 27.270 1.00 72.75 93 GLN A O 1
ATOM 771 N N . GLY A 1 94 ? 9.108 -22.744 26.698 1.00 76.19 94 GLY A N 1
ATOM 772 C CA . GLY A 1 94 ? 8.526 -22.908 28.037 1.00 76.19 94 GLY A CA 1
ATOM 773 C C . GLY A 1 94 ? 7.088 -22.397 28.179 1.00 76.19 94 GLY A C 1
ATOM 774 O O . GLY A 1 94 ? 6.492 -21.876 27.238 1.00 76.19 94 GLY A O 1
ATOM 775 N N . ASP A 1 95 ? 6.526 -22.571 29.379 1.00 78.69 95 ASP A N 1
ATOM 776 C CA . ASP A 1 95 ? 5.130 -22.223 29.693 1.00 78.69 95 ASP A CA 1
ATOM 777 C C . ASP A 1 95 ? 4.966 -20.801 30.259 1.00 78.69 95 ASP A C 1
ATOM 779 O O . ASP A 1 95 ? 3.851 -20.280 30.326 1.00 78.69 95 ASP A O 1
ATOM 783 N N . THR A 1 96 ? 6.067 -20.148 30.639 1.00 83.75 96 THR A N 1
ATOM 784 C CA . THR A 1 96 ? 6.128 -18.754 31.095 1.00 83.75 96 THR A CA 1
ATOM 785 C C . THR A 1 96 ? 7.255 -18.020 30.375 1.00 83.75 96 THR A C 1
ATOM 787 O O . THR A 1 96 ? 8.274 -18.608 30.017 1.00 83.75 96 THR A O 1
ATOM 790 N N . VAL A 1 97 ? 7.079 -16.716 30.161 1.00 87.94 97 VAL A N 1
ATOM 791 C CA . VAL A 1 97 ? 8.135 -15.832 29.657 1.00 87.94 97 VAL A CA 1
ATOM 792 C C . VAL A 1 97 ? 8.325 -14.652 30.592 1.00 87.94 97 VAL A C 1
ATOM 794 O O . VAL A 1 97 ? 7.368 -13.999 31.016 1.00 87.94 97 VAL A O 1
ATOM 797 N N . THR A 1 98 ? 9.586 -14.356 30.871 1.00 88.88 98 THR A N 1
ATOM 798 C CA . THR A 1 98 ? 9.988 -13.131 31.546 1.00 88.88 98 THR A CA 1
ATOM 799 C C . THR A 1 98 ? 10.152 -12.023 30.513 1.00 88.88 98 THR A C 1
ATOM 801 O O . THR A 1 98 ? 10.950 -12.133 29.581 1.00 88.88 98 THR A O 1
ATOM 804 N N . VAL A 1 99 ? 9.389 -10.950 30.685 1.00 89.44 99 VAL A N 1
ATOM 805 C CA . VAL A 1 99 ? 9.422 -9.752 29.851 1.00 89.44 99 VAL A CA 1
ATOM 806 C C . VAL A 1 99 ? 9.938 -8.596 30.690 1.00 89.44 99 VAL A C 1
ATOM 808 O O . VAL A 1 99 ? 9.347 -8.269 31.718 1.00 89.44 99 VAL A O 1
ATOM 811 N N . ARG A 1 100 ? 11.008 -7.942 30.247 1.00 89.44 100 ARG A N 1
ATOM 812 C CA . ARG A 1 100 ? 11.592 -6.790 30.935 1.00 89.44 100 ARG A CA 1
ATOM 813 C C . ARG A 1 100 ? 11.431 -5.522 30.118 1.00 89.44 100 ARG A C 1
ATOM 815 O O . ARG A 1 100 ? 11.606 -5.533 28.904 1.00 89.44 100 ARG A O 1
ATOM 822 N N . LEU A 1 101 ? 11.089 -4.424 30.777 1.00 88.75 101 LEU A N 1
ATOM 823 C CA . LEU A 1 101 ? 11.168 -3.081 30.221 1.00 88.75 101 LEU A CA 1
ATOM 824 C C . LEU A 1 101 ? 12.398 -2.406 30.809 1.00 88.75 101 LEU A C 1
ATOM 826 O O . LEU A 1 101 ? 12.385 -1.985 31.966 1.00 88.75 101 LEU A O 1
ATOM 830 N N . CYS A 1 102 ? 13.450 -2.344 30.004 1.00 86.56 102 CYS A N 1
ATOM 831 C CA . CYS A 1 102 ? 14.778 -1.939 30.432 1.00 86.56 102 CYS A CA 1
ATOM 832 C C . CYS A 1 102 ? 15.097 -0.496 30.048 1.00 86.56 102 CYS A C 1
ATOM 834 O O . CYS A 1 102 ? 14.609 0.006 29.032 1.00 86.56 102 CYS A O 1
ATOM 836 N N . GLN A 1 103 ? 15.998 0.129 30.811 1.00 82.19 103 GLN A N 1
ATOM 837 C CA . GLN A 1 103 ? 16.591 1.445 30.535 1.00 82.19 103 GLN A CA 1
ATOM 838 C C . GLN A 1 103 ? 15.535 2.558 30.411 1.00 82.19 103 GLN A C 1
ATOM 840 O O . GLN A 1 103 ? 15.498 3.305 29.429 1.00 82.19 103 GLN A O 1
ATOM 845 N N . LEU A 1 104 ? 14.639 2.647 31.396 1.00 74.12 104 LEU A N 1
ATOM 846 C CA . LEU A 1 104 ? 13.592 3.670 31.467 1.00 74.12 104 LEU A CA 1
ATOM 847 C C . LEU A 1 104 ? 14.161 5.070 31.753 1.00 74.12 104 LEU A C 1
ATOM 849 O O . LEU A 1 104 ? 15.141 5.237 32.476 1.00 74.12 104 LEU A O 1
ATOM 853 N N . ALA A 1 105 ? 13.536 6.103 31.182 1.00 65.19 105 ALA A N 1
ATOM 854 C CA . ALA A 1 105 ? 13.970 7.488 31.369 1.00 65.19 105 ALA A CA 1
ATOM 855 C C . ALA A 1 105 ? 13.616 8.009 32.777 1.00 65.19 105 ALA A C 1
ATOM 857 O O . ALA A 1 105 ? 12.563 7.659 33.291 1.00 65.19 105 ALA A O 1
ATOM 858 N N . ASN A 1 106 ? 14.414 8.930 33.340 1.00 59.53 106 ASN A N 1
ATOM 859 C CA . ASN A 1 106 ? 14.172 9.644 34.616 1.00 59.53 106 ASN A CA 1
ATOM 860 C C . ASN A 1 106 ? 14.256 8.802 35.916 1.00 59.53 106 ASN A C 1
ATOM 862 O O . ASN A 1 106 ? 13.393 8.942 36.777 1.00 59.53 106 ASN A O 1
ATOM 866 N N . GLU A 1 107 ? 15.298 7.975 36.081 1.00 57.84 107 GLU A N 1
ATOM 867 C CA . GLU A 1 107 ? 15.578 7.190 37.313 1.00 57.84 107 GLU A CA 1
ATOM 868 C C . GLU A 1 107 ? 14.526 6.118 37.673 1.00 57.84 107 GLU A C 1
ATOM 870 O O . GLU A 1 107 ? 14.476 5.647 38.807 1.00 57.84 107 GLU A O 1
ATOM 875 N N . PHE A 1 108 ? 13.691 5.697 36.720 1.00 63.69 108 PHE A N 1
ATOM 876 C CA . PHE A 1 108 ? 12.786 4.566 36.931 1.00 63.69 108 PHE A CA 1
ATOM 877 C C . PHE A 1 108 ? 13.555 3.242 36.860 1.00 63.69 108 PHE A C 1
ATOM 879 O O . PHE A 1 108 ? 14.366 3.036 35.959 1.00 63.69 108 PHE A O 1
ATOM 886 N N . GLU A 1 109 ? 13.276 2.343 37.804 1.00 72.75 109 GLU A N 1
ATOM 887 C CA . GLU A 1 109 ? 13.824 0.987 37.797 1.00 72.75 109 GLU A CA 1
ATOM 888 C C . GLU A 1 109 ? 13.238 0.167 36.644 1.00 72.75 109 GLU A C 1
ATOM 890 O O . GLU A 1 109 ? 12.049 0.291 36.320 1.00 72.75 109 GLU A O 1
ATOM 895 N N . ASP A 1 110 ? 14.073 -0.695 36.061 1.00 81.56 110 ASP A N 1
ATOM 896 C CA . ASP A 1 110 ? 13.653 -1.685 35.073 1.00 81.56 110 ASP A CA 1
ATOM 897 C C . ASP A 1 110 ? 12.474 -2.498 35.620 1.00 81.56 110 ASP A C 1
ATOM 899 O O . ASP A 1 110 ? 12.465 -2.921 36.778 1.00 81.56 110 ASP A O 1
ATOM 903 N N . GLN A 1 111 ? 11.456 -2.695 34.787 1.00 85.00 111 GLN A N 1
ATOM 904 C CA . GLN A 1 111 ? 10.267 -3.446 35.182 1.00 85.00 111 GLN A CA 1
ATOM 905 C C . GLN A 1 111 ? 10.344 -4.857 34.630 1.00 85.00 111 GLN A C 1
ATOM 907 O O . GLN A 1 111 ? 10.587 -5.037 33.441 1.00 85.00 111 GLN A O 1
ATOM 912 N N . GLU A 1 112 ? 10.085 -5.847 35.472 1.00 87.62 112 GLU A N 1
ATOM 913 C CA . GLU A 1 112 ? 10.073 -7.255 35.094 1.00 87.62 112 GLU A CA 1
ATOM 914 C C . GLU A 1 112 ? 8.665 -7.824 35.269 1.00 87.62 112 GLU A C 1
ATOM 916 O O . GLU A 1 112 ? 8.011 -7.625 36.295 1.00 87.62 112 GLU A O 1
ATOM 921 N N . TYR A 1 113 ? 8.187 -8.513 34.238 1.00 87.38 113 TYR A N 1
ATOM 922 C CA . TYR A 1 113 ? 6.865 -9.114 34.180 1.00 87.38 113 TYR A CA 1
ATOM 923 C C . TYR A 1 113 ? 7.003 -10.587 33.832 1.00 87.38 113 TYR A C 1
ATOM 925 O O . TYR A 1 113 ? 7.634 -10.936 32.839 1.00 87.38 113 TYR A O 1
ATOM 933 N N . GLU A 1 114 ? 6.354 -11.448 34.601 1.00 86.19 114 GLU A N 1
ATOM 934 C CA . GLU A 1 114 ? 6.240 -12.861 34.266 1.00 86.19 114 GLU A CA 1
ATOM 935 C C . GLU A 1 114 ? 4.875 -13.111 33.622 1.00 86.19 114 GLU A C 1
ATOM 937 O O . GLU A 1 114 ? 3.826 -12.863 34.227 1.00 86.19 114 GLU A O 1
ATOM 942 N N . VAL A 1 115 ? 4.880 -13.556 32.365 1.00 86.94 115 VAL A N 1
ATOM 943 C CA . VAL A 1 115 ? 3.662 -13.787 31.585 1.00 86.94 115 VAL A CA 1
ATOM 944 C C . VAL A 1 115 ? 3.521 -15.285 31.318 1.00 86.94 115 VAL A C 1
ATOM 946 O O . VAL A 1 115 ? 4.345 -15.848 30.598 1.00 86.94 115 VAL A O 1
ATOM 949 N N . PRO A 1 116 ? 2.485 -15.953 31.857 1.00 85.19 116 PRO A N 1
ATOM 950 C CA . PRO A 1 116 ? 2.205 -17.336 31.501 1.00 85.19 116 PRO A CA 1
ATOM 951 C C . PRO A 1 116 ? 1.694 -17.396 30.060 1.00 85.19 116 PRO A C 1
ATOM 953 O O . PRO A 1 116 ? 0.774 -16.662 29.697 1.00 85.19 116 PRO A O 1
ATOM 956 N N . LEU A 1 117 ? 2.311 -18.248 29.248 1.00 85.19 117 LEU A N 1
ATOM 957 C CA . LEU A 1 117 ? 2.049 -18.394 27.817 1.00 85.19 117 LEU A CA 1
ATOM 958 C C . LEU A 1 117 ? 1.023 -19.486 27.509 1.00 85.19 117 LEU A C 1
ATOM 960 O O . LEU A 1 117 ? 0.330 -19.394 26.498 1.00 85.19 117 LEU A O 1
ATOM 964 N N . ARG A 1 118 ? 0.914 -20.502 28.373 1.00 83.81 118 ARG A N 1
ATOM 965 C CA . ARG A 1 118 ? 0.020 -21.660 28.211 1.00 83.81 118 ARG A CA 1
ATOM 966 C C . ARG A 1 118 ? -0.690 -21.991 29.527 1.00 83.81 118 ARG A C 1
ATOM 968 O O . ARG A 1 118 ? -0.129 -21.685 30.580 1.00 83.81 118 ARG A O 1
ATOM 975 N N . PRO A 1 119 ? -1.894 -22.600 29.497 1.00 84.19 119 PRO A N 1
ATOM 976 C CA . PRO A 1 119 ? -2.525 -23.125 30.704 1.00 84.19 119 PRO A CA 1
ATOM 977 C C . PRO A 1 119 ? -1.584 -24.107 31.407 1.00 84.19 119 PRO A C 1
ATOM 979 O O . PRO A 1 119 ? -1.059 -25.024 30.778 1.00 84.19 119 PRO A O 1
ATOM 982 N N . THR A 1 120 ? -1.363 -23.907 32.702 1.00 78.06 120 THR A N 1
ATOM 983 C CA . THR A 1 120 ? -0.468 -24.739 33.520 1.00 78.06 120 THR A CA 1
ATOM 984 C C . THR A 1 120 ? -1.281 -25.536 34.540 1.00 78.06 120 THR A C 1
ATOM 986 O O . THR A 1 120 ? -2.440 -25.206 34.784 1.00 78.06 120 THR A O 1
ATOM 989 N N . PRO A 1 121 ? -0.710 -26.557 35.204 1.00 74.88 121 PRO A N 1
ATOM 990 C CA . PRO A 1 121 ? -1.403 -27.242 36.299 1.00 74.88 121 PRO A CA 1
ATOM 991 C C . PRO A 1 121 ? -1.855 -26.299 37.429 1.00 74.88 121 PRO A C 1
ATOM 993 O O . PRO A 1 121 ? -2.855 -26.563 38.094 1.00 74.88 121 PRO A O 1
ATOM 996 N N . ASP A 1 122 ? -1.140 -25.188 37.636 1.00 75.44 122 ASP A N 1
ATOM 997 C CA . ASP A 1 122 ? -1.471 -24.190 38.655 1.00 75.44 122 ASP A CA 1
ATOM 998 C C . ASP A 1 122 ? -2.506 -23.157 38.199 1.00 75.44 122 ASP A C 1
ATOM 1000 O O . ASP A 1 122 ? -3.198 -22.592 39.044 1.00 75.44 122 ASP A O 1
ATOM 1004 N N . GLU A 1 123 ? -2.640 -22.944 36.890 1.00 82.88 123 GLU A N 1
ATOM 1005 C CA . GLU A 1 123 ? -3.621 -22.056 36.264 1.00 82.88 123 GLU A CA 1
ATOM 1006 C C . GLU A 1 123 ? -4.209 -22.755 35.015 1.00 82.88 123 GLU A C 1
ATOM 1008 O O . GLU A 1 123 ? -3.840 -22.424 33.883 1.00 82.88 123 GLU A O 1
ATOM 1013 N N . PRO A 1 124 ? -5.087 -23.765 35.200 1.00 85.75 124 PRO A N 1
ATOM 1014 C CA . PRO A 1 124 ? -5.524 -24.660 34.121 1.00 85.75 124 PRO A CA 1
ATOM 1015 C C . PRO A 1 124 ? -6.561 -24.038 33.176 1.00 85.75 124 PRO A C 1
ATOM 1017 O O . PRO A 1 124 ? -6.881 -24.630 32.144 1.00 85.75 124 PRO A O 1
ATOM 1020 N N . VAL A 1 125 ? -7.078 -22.852 33.515 1.00 88.88 125 VAL A N 1
ATOM 1021 C CA . VAL A 1 125 ? -8.123 -22.140 32.771 1.00 88.88 125 VAL A CA 1
ATOM 1022 C C . VAL A 1 125 ? -7.696 -20.701 32.520 1.00 88.88 125 VAL A C 1
ATOM 1024 O O . VAL A 1 125 ? -7.485 -19.936 33.461 1.00 88.88 125 VAL A O 1
ATOM 1027 N N . PHE A 1 126 ? -7.605 -20.312 31.249 1.00 90.75 126 PHE A N 1
ATOM 1028 C CA . PHE A 1 126 ? -7.430 -18.922 30.831 1.00 90.75 126 PHE A CA 1
ATOM 1029 C C . PHE A 1 126 ? -8.730 -18.398 30.222 1.00 90.75 126 PHE A C 1
ATOM 1031 O O . PHE A 1 126 ? -9.336 -19.056 29.380 1.00 90.75 126 PHE A O 1
ATOM 1038 N N . ILE A 1 127 ? -9.126 -17.186 30.612 1.00 90.44 127 ILE A N 1
ATOM 1039 C CA . ILE A 1 127 ? -10.331 -16.517 30.108 1.00 90.44 127 ILE A CA 1
ATOM 1040 C C . ILE A 1 127 ? -9.906 -15.266 29.338 1.00 90.44 127 ILE A C 1
ATOM 1042 O O . ILE A 1 127 ? -9.179 -14.421 29.871 1.00 90.44 127 ILE A O 1
ATOM 1046 N N . PHE A 1 128 ? -10.352 -15.137 28.092 1.00 88.31 128 PHE A N 1
ATOM 1047 C CA . PHE A 1 128 ? -10.035 -14.029 27.193 1.00 88.31 128 PHE A CA 1
ATOM 1048 C C . PHE A 1 128 ? -11.304 -13.273 26.821 1.00 88.31 128 PHE A C 1
ATOM 1050 O O . PHE A 1 128 ? -12.328 -13.884 26.539 1.00 88.31 128 PHE A O 1
ATOM 1057 N N . ARG A 1 129 ? -11.245 -11.939 26.796 1.00 81.50 129 ARG A N 1
ATOM 1058 C CA . ARG A 1 129 ? -12.358 -11.121 26.291 1.00 81.50 129 ARG A CA 1
ATOM 1059 C C . ARG A 1 129 ? -12.414 -11.214 24.777 1.00 81.50 129 ARG A C 1
ATOM 1061 O O . ARG A 1 129 ? -11.408 -10.931 24.131 1.00 81.50 129 ARG A O 1
ATOM 1068 N N . GLU A 1 130 ? -13.569 -11.530 24.207 1.00 73.19 130 GLU A N 1
ATOM 1069 C CA . GLU A 1 130 ? -13.686 -11.694 22.754 1.00 73.19 130 GLU A CA 1
ATOM 1070 C C . GLU A 1 130 ? -13.453 -10.374 22.000 1.00 73.19 130 GLU A C 1
ATOM 1072 O O . GLU A 1 130 ? -12.819 -10.351 20.948 1.00 73.19 130 GLU A O 1
ATOM 1077 N N . SER A 1 131 ? -13.837 -9.240 22.596 1.00 62.06 131 SER A N 1
ATOM 1078 C CA . SER A 1 131 ? -13.696 -7.913 21.982 1.00 62.06 131 SER A CA 1
ATOM 1079 C C . SER A 1 131 ? -12.256 -7.509 21.637 1.00 62.06 131 SER A C 1
ATOM 1081 O O . SER A 1 131 ? -12.034 -6.763 20.687 1.00 62.06 131 SER A O 1
ATOM 1083 N N . ASP A 1 132 ? -11.270 -7.921 22.442 1.00 66.50 132 ASP A N 1
ATOM 1084 C CA . ASP A 1 132 ? -9.861 -7.530 22.263 1.00 66.50 132 ASP A CA 1
ATOM 1085 C C . ASP A 1 132 ? -8.872 -8.709 22.323 1.00 66.50 132 ASP A C 1
ATOM 1087 O O . ASP A 1 132 ? -7.656 -8.518 22.172 1.00 66.50 132 ASP A O 1
ATOM 1091 N N . GLY A 1 133 ? -9.389 -9.920 22.537 1.00 76.69 133 GLY A N 1
ATOM 1092 C CA . GLY A 1 133 ? -8.647 -11.157 22.748 1.00 76.69 133 GLY A CA 1
ATOM 1093 C C . GLY A 1 133 ? -7.790 -11.150 24.013 1.00 76.69 133 GLY A C 1
ATOM 1094 O O . GLY A 1 133 ? -6.953 -12.033 24.165 1.00 76.69 133 GLY A O 1
ATOM 1095 N N . ARG A 1 134 ? -7.891 -10.146 24.896 1.00 84.75 134 ARG A N 1
ATOM 1096 C CA . ARG A 1 134 ? -6.965 -9.977 26.026 1.00 84.75 134 ARG A CA 1
ATOM 1097 C C . ARG A 1 134 ? -7.344 -10.898 27.180 1.00 84.75 134 ARG A C 1
ATOM 1099 O O . ARG A 1 134 ? -8.500 -10.913 27.607 1.00 84.75 134 ARG A O 1
ATOM 1106 N N . LYS A 1 135 ? -6.344 -11.587 27.742 1.00 89.00 135 LYS A N 1
ATOM 1107 C CA . LYS A 1 135 ? -6.502 -12.427 28.937 1.00 89.00 135 LYS A CA 1
ATOM 1108 C C . LYS A 1 135 ? -6.962 -11.593 30.136 1.00 89.00 135 LYS A C 1
ATOM 1110 O O . LYS A 1 135 ? -6.389 -10.533 30.410 1.00 89.00 135 LYS A O 1
ATOM 1115 N N . LEU A 1 136 ? -7.964 -12.076 30.865 1.00 85.38 136 LEU A N 1
ATOM 1116 C CA . LEU A 1 136 ? -8.368 -11.523 32.154 1.00 85.38 136 LEU A CA 1
ATOM 1117 C C . LEU A 1 136 ? -7.337 -11.877 33.232 1.00 85.38 136 LEU A C 1
ATOM 1119 O O . LEU A 1 136 ? -6.873 -13.011 33.321 1.00 85.38 136 LEU A O 1
ATOM 1123 N N . GLN A 1 137 ? -6.989 -10.904 34.073 1.00 77.75 137 GLN A N 1
ATOM 1124 C CA . GLN A 1 137 ? -6.178 -11.161 35.261 1.00 77.75 137 GLN A CA 1
ATOM 1125 C C . GLN A 1 137 ? -7.100 -11.547 36.415 1.00 77.75 137 GLN A C 1
ATOM 1127 O O . GLN A 1 137 ? -7.777 -10.690 36.982 1.00 77.75 137 GLN A O 1
ATOM 1132 N N . LEU A 1 138 ? -7.131 -12.838 36.741 1.00 72.69 138 LEU A N 1
ATOM 1133 C CA . LEU A 1 138 ? -7.983 -13.399 37.786 1.00 72.69 138 LEU A CA 1
ATOM 1134 C C . LEU A 1 138 ? -7.095 -14.007 38.880 1.00 72.69 138 LEU A C 1
ATOM 1136 O O . LEU A 1 138 ? -6.596 -15.119 38.716 1.00 72.69 138 LEU A O 1
ATOM 1140 N N . PRO A 1 139 ? -6.853 -13.288 39.992 1.00 60.41 139 PRO A N 1
ATOM 1141 C CA . PRO A 1 139 ? -5.943 -13.753 41.040 1.00 60.41 139 PRO A CA 1
ATOM 1142 C C . PRO A 1 139 ? -6.446 -15.005 41.778 1.00 60.41 139 PRO A C 1
ATOM 1144 O O . PRO A 1 139 ? -5.644 -15.703 42.386 1.00 60.41 139 PRO A O 1
ATOM 1147 N N . GLN A 1 140 ? -7.749 -15.299 41.706 1.00 60.56 140 GLN A N 1
ATOM 1148 C CA . GLN A 1 140 ? -8.418 -16.380 42.443 1.00 60.56 140 GLN A CA 1
ATOM 1149 C C . GLN A 1 140 ? -8.165 -17.787 41.871 1.00 60.56 140 GLN A C 1
ATOM 1151 O O . GLN A 1 140 ? -8.392 -18.767 42.562 1.00 60.56 140 GLN A O 1
ATOM 1156 N N . ILE A 1 141 ? -7.660 -17.918 40.638 1.00 59.44 141 ILE A N 1
ATOM 1157 C CA . ILE A 1 141 ? -7.529 -19.229 39.964 1.00 59.44 141 ILE A CA 1
ATOM 1158 C C . ILE A 1 141 ? -6.282 -20.012 40.434 1.00 59.44 141 ILE A C 1
ATOM 1160 O O . ILE A 1 141 ? -6.136 -21.199 40.147 1.00 59.44 141 ILE A O 1
ATOM 1164 N N . ARG A 1 142 ? -5.371 -19.381 41.190 1.00 61.44 142 ARG A N 1
ATOM 1165 C CA . ARG A 1 142 ? -4.088 -19.986 41.578 1.00 61.44 142 ARG A CA 1
ATOM 1166 C C . ARG A 1 142 ? -4.141 -20.667 42.948 1.00 61.44 142 ARG A C 1
ATOM 1168 O O . ARG A 1 142 ? -4.220 -20.001 43.972 1.00 61.44 142 ARG A O 1
ATOM 1175 N N . GLY A 1 143 ? -3.952 -21.988 42.957 1.00 59.56 143 GLY A N 1
ATOM 1176 C CA . GLY A 1 143 ? -3.543 -22.758 44.143 1.00 59.56 143 GLY A CA 1
ATOM 1177 C C . GLY A 1 143 ? -4.655 -23.254 45.079 1.00 59.56 143 GLY A C 1
ATOM 1178 O O . GLY A 1 143 ? -4.349 -24.000 46.010 1.00 59.56 143 GLY A O 1
ATOM 1179 N N . GLU A 1 144 ? -5.919 -22.910 44.836 1.00 64.75 144 GLU A N 1
ATOM 1180 C CA . GLU A 1 144 ? -7.070 -23.381 45.623 1.00 64.75 144 GLU A CA 1
ATOM 1181 C C . GLU A 1 144 ? -7.735 -24.623 44.986 1.00 64.75 144 GLU A C 1
ATOM 1183 O O . GLU A 1 144 ? -7.598 -24.871 43.786 1.00 64.75 144 GLU A O 1
ATOM 1188 N N . ARG A 1 145 ? -8.387 -25.464 45.808 1.00 66.69 145 ARG A N 1
ATOM 1189 C CA . ARG A 1 145 ? -9.016 -26.728 45.364 1.00 66.69 145 ARG A CA 1
ATOM 1190 C C . ARG A 1 145 ? -10.371 -26.513 44.687 1.00 66.69 145 ARG A C 1
ATOM 1192 O O . ARG A 1 145 ? -10.603 -27.114 43.646 1.00 66.69 145 ARG A O 1
ATOM 1199 N N . ASP A 1 146 ? -11.199 -25.636 45.246 1.00 77.56 146 ASP A N 1
ATOM 1200 C CA . ASP A 1 146 ? -12.489 -25.237 44.683 1.00 77.56 146 ASP A CA 1
ATOM 1201 C C . ASP A 1 146 ? -12.484 -23.715 44.523 1.00 77.56 146 ASP A C 1
ATOM 1203 O O . ASP A 1 146 ? -12.282 -23.000 45.506 1.00 77.56 146 ASP A O 1
ATOM 1207 N N . VAL A 1 147 ? -12.651 -23.224 43.293 1.00 82.00 147 VAL A N 1
ATOM 1208 C CA . VAL A 1 147 ? -12.574 -21.790 42.970 1.00 82.00 147 VAL A CA 1
ATOM 1209 C C . VAL A 1 147 ? -13.861 -21.342 42.292 1.00 82.00 147 VAL A C 1
ATOM 1211 O O . VAL A 1 147 ? -14.154 -21.776 41.181 1.00 82.00 147 VAL A O 1
ATOM 1214 N N . ASP A 1 148 ? -14.580 -20.417 42.925 1.00 82.38 148 ASP A N 1
ATOM 1215 C CA . ASP A 1 148 ? -15.656 -19.659 42.285 1.00 82.38 148 ASP A CA 1
ATOM 1216 C C . ASP A 1 148 ? -15.074 -18.388 41.651 1.00 82.38 148 ASP A C 1
ATOM 1218 O O . ASP A 1 148 ? -14.576 -17.490 42.337 1.00 82.38 148 ASP A O 1
ATOM 1222 N N . VAL A 1 149 ? -15.137 -18.313 40.325 1.00 85.94 149 VAL A N 1
ATOM 1223 C CA . VAL A 1 149 ? -14.667 -17.192 39.517 1.00 85.94 149 VAL A CA 1
ATOM 1224 C C . VAL A 1 149 ? -15.871 -16.378 39.060 1.00 85.94 149 VAL A C 1
ATOM 1226 O O . VAL A 1 149 ? -16.647 -16.807 38.209 1.00 85.94 149 VAL A O 1
ATOM 1229 N N . GLU A 1 150 ? -15.996 -15.163 39.587 1.00 84.25 150 GLU A N 1
ATOM 1230 C CA . GLU A 1 150 ? -17.018 -14.214 39.147 1.00 84.25 150 GLU A CA 1
ATOM 1231 C C . GLU A 1 150 ? -16.451 -13.257 38.096 1.00 84.25 150 GLU A C 1
ATOM 1233 O O . GLU A 1 150 ? -15.592 -12.417 38.394 1.00 84.25 150 GLU A O 1
ATOM 1238 N N . ILE A 1 151 ? -16.960 -13.344 36.869 1.00 85.69 151 ILE A N 1
ATOM 1239 C CA . ILE A 1 151 ? -16.627 -12.412 35.784 1.00 85.69 151 ILE A CA 1
ATOM 1240 C C . ILE A 1 151 ? -17.863 -11.630 35.361 1.00 85.69 151 ILE A C 1
ATOM 1242 O O . ILE A 1 151 ? -18.990 -12.078 35.531 1.00 85.69 151 ILE A O 1
ATOM 1246 N N . ASN A 1 152 ? -17.669 -10.414 34.856 1.00 81.00 152 ASN A N 1
ATOM 1247 C CA . ASN A 1 152 ? -18.799 -9.622 34.377 1.00 81.00 152 ASN A CA 1
ATOM 1248 C C . ASN A 1 152 ? -19.505 -10.361 33.221 1.00 81.00 152 ASN A C 1
ATOM 1250 O O . ASN A 1 152 ? -18.823 -11.062 32.478 1.00 81.00 152 ASN A O 1
ATOM 1254 N N . PRO A 1 153 ? -20.821 -10.181 33.030 1.00 76.38 153 PRO A N 1
ATOM 1255 C CA . PRO A 1 153 ? -21.497 -10.678 31.834 1.00 76.38 153 PRO A CA 1
ATOM 1256 C C . PRO A 1 153 ? -20.849 -10.134 30.549 1.00 76.38 153 PRO A C 1
ATOM 1258 O O . PRO A 1 153 ? -20.419 -8.972 30.508 1.00 76.38 153 PRO A O 1
ATOM 1261 N N . GLY A 1 154 ? -20.772 -10.963 29.510 1.00 74.25 154 GLY A N 1
ATOM 1262 C CA . GLY A 1 154 ? -20.164 -10.616 28.225 1.00 74.25 154 GLY A CA 1
ATOM 1263 C C . GLY A 1 154 ? -19.672 -11.819 27.423 1.00 74.25 154 GLY A C 1
ATOM 1264 O O . GLY A 1 154 ? -19.838 -12.965 27.827 1.00 74.25 154 GLY A O 1
ATOM 1265 N N . ASP A 1 155 ? -19.035 -11.531 26.289 1.00 76.75 155 ASP A N 1
ATOM 1266 C CA . ASP A 1 155 ? -18.528 -12.545 25.364 1.00 76.75 155 ASP A CA 1
ATOM 1267 C C . ASP A 1 155 ? -17.064 -12.901 25.682 1.00 76.75 155 ASP A C 1
ATOM 1269 O O . ASP A 1 155 ? -16.168 -12.034 25.679 1.00 76.75 155 ASP A O 1
ATOM 1273 N N . TYR A 1 156 ? -16.804 -14.183 25.950 1.00 85.00 156 TYR A N 1
ATOM 1274 C CA . TYR A 1 156 ? -15.486 -14.684 26.328 1.00 85.00 156 TYR A CA 1
ATOM 1275 C C . TYR A 1 156 ? -15.043 -15.882 25.489 1.00 85.00 156 TYR A C 1
ATOM 1277 O O . TYR A 1 156 ? -15.834 -16.697 25.029 1.00 85.00 156 TYR A O 1
ATOM 1285 N N . THR A 1 157 ? -13.730 -16.034 25.348 1.00 86.81 157 THR A N 1
ATOM 1286 C CA . THR A 1 157 ? -13.100 -17.277 24.895 1.00 86.81 157 THR A CA 1
ATOM 1287 C C . THR A 1 157 ? -12.389 -17.920 26.075 1.00 86.81 157 THR A C 1
ATOM 1289 O O . THR A 1 157 ? -11.534 -17.290 26.704 1.00 86.81 157 THR A O 1
ATOM 1292 N N . LEU A 1 158 ? -12.708 -19.177 26.368 1.00 88.94 158 LEU A N 1
ATOM 1293 C CA . LEU A 1 158 ? -11.974 -19.974 27.342 1.00 88.94 158 LEU A CA 1
ATOM 1294 C C . LEU A 1 158 ? -10.945 -20.836 26.643 1.00 88.94 158 LEU A C 1
ATOM 1296 O O . LEU A 1 158 ? -11.220 -21.433 25.605 1.00 88.94 158 LEU A O 1
ATOM 1300 N N . VAL A 1 159 ? -9.775 -20.935 27.263 1.00 88.25 159 VAL A N 1
ATOM 1301 C CA . VAL A 1 159 ? -8.730 -21.872 26.876 1.00 88.25 159 VAL A CA 1
ATOM 1302 C C . VAL A 1 159 ? -8.358 -22.713 28.088 1.00 88.25 159 VAL A C 1
ATOM 1304 O O . VAL A 1 159 ? -7.916 -22.189 29.111 1.00 88.25 159 VAL A O 1
ATOM 1307 N N . LEU A 1 160 ? -8.567 -24.017 27.966 1.00 88.50 160 LEU A N 1
ATOM 1308 C CA . LEU A 1 160 ? -8.393 -25.012 29.013 1.00 88.50 160 LEU A CA 1
ATOM 1309 C C . LEU A 1 160 ? -7.166 -25.877 28.714 1.00 88.50 160 LEU A C 1
ATOM 1311 O O . LEU A 1 160 ? -6.870 -26.183 27.552 1.00 88.50 160 LEU A O 1
ATOM 1315 N N . ALA A 1 161 ? -6.479 -26.335 29.759 1.00 86.12 161 ALA A N 1
ATOM 1316 C CA . ALA A 1 161 ? -5.496 -27.404 29.613 1.00 86.12 161 ALA A CA 1
ATOM 1317 C C . ALA A 1 161 ? -6.162 -28.668 29.026 1.00 86.12 161 ALA A C 1
ATOM 1319 O O . ALA A 1 161 ? -7.320 -28.963 29.323 1.00 86.12 161 ALA A O 1
ATOM 1320 N N . GLY A 1 162 ? -5.443 -29.427 28.191 1.00 80.19 162 GLY A N 1
ATOM 1321 C CA . GLY A 1 162 ? -6.017 -30.545 27.424 1.00 80.19 162 GLY A CA 1
ATOM 1322 C C . GLY A 1 162 ? -6.656 -31.664 28.259 1.00 80.19 162 GLY A C 1
ATOM 1323 O O . GLY A 1 162 ? -7.488 -32.408 27.755 1.00 80.19 162 GLY A O 1
ATOM 1324 N N . ASN A 1 163 ? -6.294 -31.769 29.538 1.00 81.81 163 ASN A N 1
ATOM 1325 C CA . ASN A 1 163 ? -6.827 -32.736 30.498 1.00 81.81 163 ASN A CA 1
ATOM 1326 C C . ASN A 1 163 ? -8.029 -32.223 31.315 1.00 81.81 163 ASN A C 1
ATOM 1328 O O . ASN A 1 163 ? -8.504 -32.947 32.189 1.00 81.81 163 ASN A O 1
ATOM 1332 N N . CYS A 1 164 ? -8.488 -30.991 31.086 1.00 86.50 164 CYS A N 1
ATOM 1333 C CA . CYS A 1 164 ? -9.676 -30.456 31.747 1.00 86.50 164 CYS A CA 1
ATOM 1334 C C . CYS A 1 164 ? -10.949 -30.995 31.087 1.00 86.50 164 CYS A C 1
ATOM 1336 O O . CYS A 1 164 ? -10.991 -31.163 29.867 1.00 86.50 164 CYS A O 1
ATOM 1338 N N . THR A 1 165 ? -11.996 -31.200 31.882 1.00 85.62 165 THR A N 1
ATOM 1339 C CA . THR A 1 165 ? -13.345 -31.584 31.424 1.00 85.62 165 THR A CA 1
ATOM 1340 C C . THR A 1 165 ? -14.363 -30.563 31.906 1.00 85.62 165 THR A C 1
ATOM 1342 O O . THR A 1 165 ? -14.239 -30.095 33.040 1.00 85.62 165 THR A O 1
ATOM 1345 N N . THR A 1 166 ? -15.369 -30.247 31.098 1.00 86.00 166 THR A N 1
ATOM 1346 C CA . THR A 1 166 ? -16.459 -29.342 31.481 1.00 86.00 166 THR A CA 1
ATOM 1347 C C . THR A 1 166 ? -17.808 -30.056 31.434 1.00 86.00 166 THR A C 1
ATOM 1349 O O . THR A 1 166 ? -17.953 -31.113 30.819 1.00 86.00 166 THR A O 1
ATOM 1352 N N . ASP A 1 167 ? -18.799 -29.489 32.113 1.00 80.00 167 ASP A N 1
ATOM 1353 C CA . ASP A 1 167 ? -20.211 -29.879 32.002 1.00 80.00 167 ASP A CA 1
ATOM 1354 C C . ASP A 1 167 ? -20.813 -29.592 30.611 1.00 80.00 167 ASP A C 1
ATOM 1356 O O . ASP A 1 167 ? -21.778 -30.246 30.225 1.00 80.00 167 ASP A O 1
ATOM 1360 N N . ASN A 1 168 ? -20.188 -28.706 29.827 1.00 79.31 168 ASN A N 1
ATOM 1361 C CA . ASN A 1 168 ? -20.523 -28.396 28.433 1.00 79.31 168 ASN A CA 1
ATOM 1362 C C . ASN A 1 168 ? -19.360 -28.706 27.469 1.00 79.31 168 ASN A C 1
ATOM 1364 O O . ASN A 1 168 ? -18.869 -27.834 26.747 1.00 79.31 168 ASN A O 1
ATOM 1368 N N . ASP A 1 169 ? -18.895 -29.957 27.457 1.00 76.44 169 ASP A N 1
ATOM 1369 C CA . ASP A 1 169 ? -17.715 -30.372 26.682 1.00 76.44 169 ASP A CA 1
ATOM 1370 C C . ASP A 1 169 ? -17.877 -30.173 25.157 1.00 76.44 169 ASP A C 1
ATOM 1372 O O . ASP A 1 169 ? -16.880 -29.974 24.459 1.00 76.44 169 ASP A O 1
ATOM 1376 N N . GLU A 1 170 ? -19.116 -30.165 24.649 1.00 71.81 170 GLU A N 1
ATOM 1377 C CA . GLU A 1 170 ? -19.458 -29.956 23.230 1.00 71.81 170 GLU A CA 1
ATOM 1378 C C . GLU A 1 170 ? -19.083 -28.557 22.705 1.00 71.81 170 GLU A C 1
ATOM 1380 O O . GLU A 1 170 ? -18.869 -28.386 21.504 1.00 71.81 170 GLU A O 1
ATOM 1385 N N . LEU A 1 171 ? -18.942 -27.562 23.590 1.00 68.81 171 LEU A N 1
ATOM 1386 C CA . LEU A 1 171 ? -18.569 -26.188 23.225 1.00 68.81 171 LEU A CA 1
ATOM 1387 C C . LEU A 1 171 ? -17.068 -26.020 22.931 1.00 68.81 171 LEU A C 1
ATOM 1389 O O . LEU A 1 171 ? -16.640 -24.951 22.487 1.00 68.81 171 LEU A O 1
ATOM 1393 N N . PHE A 1 172 ? -16.254 -27.048 23.189 1.00 76.19 172 PHE A N 1
ATOM 1394 C CA . PHE A 1 172 ? -14.797 -26.943 23.187 1.00 76.19 172 PHE A CA 1
ATOM 1395 C C . PHE A 1 172 ? -14.140 -27.788 22.092 1.00 76.19 172 PHE A C 1
ATOM 1397 O O . PHE A 1 172 ? -14.338 -28.997 21.998 1.00 76.19 172 PHE A O 1
ATOM 1404 N N . GLN A 1 173 ? -13.262 -27.158 21.314 1.00 76.19 173 GLN A N 1
ATOM 1405 C CA . GLN A 1 173 ? -12.444 -27.790 20.276 1.00 76.19 173 GLN A CA 1
ATOM 1406 C C . GLN A 1 173 ? -11.014 -28.026 20.775 1.00 76.19 173 GLN A C 1
ATOM 1408 O O . GLN A 1 173 ? -10.498 -27.261 21.589 1.00 76.19 173 GLN A O 1
ATOM 1413 N N . LEU A 1 174 ? -10.354 -29.076 20.277 1.00 75.06 174 LEU A N 1
ATOM 1414 C CA . LEU A 1 174 ? -8.945 -29.358 20.567 1.00 75.06 174 LEU A CA 1
ATOM 1415 C C . LEU A 1 174 ? -8.043 -28.625 19.562 1.00 75.06 174 LEU A C 1
ATOM 1417 O O . LEU A 1 174 ? -8.230 -28.752 18.352 1.00 75.06 174 LEU A O 1
ATOM 1421 N N . SER A 1 175 ? -7.062 -27.869 20.050 1.00 70.44 175 SER A N 1
ATOM 1422 C CA . SER A 1 175 ? -6.063 -27.207 19.208 1.00 70.44 175 SER A CA 1
ATOM 1423 C C . SER A 1 175 ? -4.903 -28.141 18.849 1.00 70.44 175 SER A C 1
ATOM 1425 O O . SER A 1 175 ? -4.662 -29.149 19.517 1.00 70.44 175 SER A O 1
ATOM 1427 N N . ALA A 1 176 ? -4.136 -27.770 17.819 1.00 63.38 176 ALA A N 1
ATOM 1428 C CA . ALA A 1 176 ? -2.914 -28.479 17.431 1.00 63.38 176 ALA A CA 1
ATOM 1429 C C . ALA A 1 176 ? -1.856 -28.505 18.555 1.00 63.38 176 ALA A C 1
ATOM 1431 O O . ALA A 1 176 ? -1.109 -29.472 18.679 1.00 63.38 176 ALA A O 1
ATOM 1432 N N . ASP A 1 177 ? -1.852 -27.485 19.419 1.00 64.81 177 ASP A N 1
ATOM 1433 C CA . ASP A 1 177 ? -0.942 -27.358 20.563 1.00 64.81 177 ASP A CA 1
ATOM 1434 C C . ASP A 1 177 ? -1.425 -28.132 21.810 1.00 64.81 177 ASP A C 1
ATOM 1436 O O . ASP A 1 177 ? -0.854 -27.991 22.893 1.00 64.81 177 ASP A O 1
ATOM 1440 N N . GLY A 1 178 ? -2.495 -28.928 21.692 1.00 72.44 178 GLY A N 1
ATOM 1441 C CA . GLY A 1 178 ? -2.980 -29.826 22.745 1.00 72.44 178 GLY A CA 1
ATOM 1442 C C . GLY A 1 178 ? -3.810 -29.165 23.852 1.00 72.44 178 GLY A C 1
ATOM 1443 O O . GLY A 1 178 ? -4.114 -29.818 24.851 1.00 72.44 178 GLY A O 1
ATOM 1444 N N . HIS A 1 179 ? -4.199 -27.896 23.697 1.00 80.38 179 HIS A N 1
ATOM 1445 C CA . HIS A 1 179 ? -5.141 -27.218 24.597 1.00 80.38 179 HIS A CA 1
ATOM 1446 C C . HIS A 1 179 ? -6.561 -27.239 24.021 1.00 80.38 179 HIS A C 1
ATOM 1448 O O . HIS A 1 179 ? -6.747 -27.329 22.807 1.00 80.38 179 HIS A O 1
ATOM 1454 N N . ARG A 1 180 ? -7.577 -27.135 24.881 1.00 83.88 180 ARG A N 1
ATOM 1455 C CA . ARG A 1 180 ? -8.982 -27.038 24.459 1.00 83.88 180 ARG A CA 1
ATOM 1456 C C . ARG A 1 180 ? -9.421 -25.581 24.478 1.00 83.88 180 ARG A C 1
ATOM 1458 O O . ARG A 1 180 ? -9.018 -24.852 25.377 1.00 83.88 180 ARG A O 1
ATOM 1465 N N . TYR A 1 181 ? -10.238 -25.143 23.530 1.00 86.00 181 TYR A N 1
ATOM 1466 C CA . TYR A 1 181 ? -10.781 -23.783 23.532 1.00 86.00 181 TYR A CA 1
ATOM 1467 C C . TYR A 1 181 ? -12.248 -23.760 23.109 1.00 86.00 181 TYR A C 1
ATOM 1469 O O . TYR A 1 181 ? -12.670 -24.585 22.304 1.00 86.00 181 TYR A O 1
ATOM 1477 N N . GLY A 1 182 ? -13.014 -22.819 23.652 1.00 81.56 182 GLY A N 1
ATOM 1478 C CA . GLY A 1 182 ? -14.449 -22.683 23.399 1.00 81.56 182 GLY A CA 1
ATOM 1479 C C . GLY A 1 182 ? -14.935 -21.261 23.661 1.00 81.56 182 GLY A C 1
ATOM 1480 O O . GLY A 1 182 ? -14.320 -20.522 24.436 1.00 81.56 182 GLY A O 1
ATOM 1481 N N . GLN A 1 183 ? -16.011 -20.864 22.987 1.00 80.31 183 GLN A N 1
ATOM 1482 C CA . GLN A 1 183 ? -16.695 -19.600 23.260 1.00 80.31 183 GLN A CA 1
ATOM 1483 C C . GLN A 1 183 ? -17.660 -19.786 24.432 1.00 80.31 183 GLN A C 1
ATOM 1485 O O . GLN A 1 183 ? -18.376 -20.782 24.504 1.00 80.31 183 GLN A O 1
ATOM 1490 N N . LEU A 1 184 ? -17.665 -18.814 25.337 1.00 81.25 184 LEU A N 1
ATOM 1491 C CA . LEU A 1 184 ? -18.613 -18.703 26.436 1.00 81.25 184 LEU A CA 1
ATOM 1492 C C . LEU A 1 184 ? -19.226 -17.304 26.377 1.00 81.25 184 LEU A C 1
ATOM 1494 O O . LEU A 1 184 ? -18.662 -16.369 26.958 1.00 81.25 184 LEU A O 1
ATOM 1498 N N . PRO A 1 185 ? -20.340 -17.129 25.648 1.00 75.31 185 PRO A N 1
ATOM 1499 C CA . PRO A 1 185 ? -21.238 -16.033 25.965 1.00 75.31 185 PRO A CA 1
ATOM 1500 C C . PRO A 1 185 ? -21.711 -16.254 27.403 1.00 75.31 185 PRO A C 1
ATOM 1502 O O . PRO A 1 185 ? -22.144 -17.351 27.739 1.00 75.31 185 PRO A O 1
ATOM 1505 N N . LEU A 1 186 ? -21.528 -15.252 28.259 1.00 77.56 186 LEU A N 1
ATOM 1506 C CA . LEU A 1 186 ? -21.941 -15.313 29.654 1.00 77.56 186 LEU A CA 1
ATOM 1507 C C . LEU A 1 186 ? -23.009 -14.251 29.907 1.00 77.56 186 LEU A C 1
ATOM 1509 O O . LEU A 1 186 ? -22.697 -13.059 30.026 1.00 77.56 186 LEU A O 1
ATOM 1513 N N . ASP A 1 187 ? -24.260 -14.680 29.992 1.00 71.69 187 ASP A N 1
ATOM 1514 C CA . ASP A 1 187 ? -25.388 -13.871 30.437 1.00 71.69 187 ASP A CA 1
ATOM 1515 C C . ASP A 1 187 ? -25.489 -13.893 31.973 1.00 71.69 187 ASP A C 1
ATOM 1517 O O . ASP A 1 187 ? -25.018 -14.800 32.655 1.00 71.69 187 ASP A O 1
ATOM 1521 N N . ALA A 1 188 ? -26.132 -12.874 32.537 1.00 69.38 188 ALA A N 1
ATOM 1522 C CA . ALA A 1 188 ? -26.526 -12.837 33.939 1.00 69.38 188 ALA A CA 1
ATOM 1523 C C . ALA A 1 188 ? -27.497 -13.976 34.320 1.00 69.38 188 ALA A C 1
ATOM 1525 O O . ALA A 1 188 ? -27.617 -14.282 35.506 1.00 69.38 188 ALA A O 1
ATOM 1526 N N . ARG A 1 189 ? -28.184 -14.580 33.336 1.00 69.56 189 ARG A N 1
ATOM 1527 C CA . ARG A 1 189 ? -29.091 -15.731 33.510 1.00 69.56 189 ARG A CA 1
ATOM 1528 C C . ARG A 1 189 ? -28.404 -17.094 33.442 1.00 69.56 189 ARG A C 1
ATOM 1530 O O . ARG A 1 189 ? -29.040 -18.086 33.784 1.00 69.56 189 ARG A O 1
ATOM 1537 N N . ASP A 1 190 ? -27.156 -17.154 32.985 1.00 74.00 190 ASP A N 1
ATOM 1538 C CA . ASP A 1 190 ? -26.511 -18.435 32.709 1.00 74.00 190 ASP A CA 1
ATOM 1539 C C . ASP A 1 190 ? -26.142 -19.173 33.998 1.00 74.00 190 ASP A C 1
ATOM 1541 O O . ASP A 1 190 ? -25.637 -18.588 34.965 1.00 74.00 190 ASP A O 1
ATOM 1545 N N . ASP A 1 191 ? -26.359 -20.489 33.982 1.00 76.56 191 ASP A N 1
ATOM 1546 C CA . ASP A 1 191 ? -25.854 -21.380 35.019 1.00 76.56 191 ASP A CA 1
ATOM 1547 C C . ASP A 1 191 ? -24.309 -21.343 35.053 1.00 76.56 191 ASP A C 1
ATOM 1549 O O . ASP A 1 191 ? -23.665 -21.160 34.013 1.00 76.56 191 ASP A O 1
ATOM 1553 N N . PRO A 1 192 ? -23.673 -21.529 36.228 1.00 84.12 192 PRO A N 1
ATOM 1554 C CA . PRO A 1 192 ? -22.218 -21.563 36.330 1.00 84.12 192 PRO A CA 1
ATOM 1555 C C . PRO A 1 192 ? -21.608 -22.649 35.440 1.00 84.12 192 PRO A C 1
ATOM 1557 O O . PRO A 1 192 ? -21.982 -23.816 35.539 1.00 84.12 192 PRO A O 1
ATOM 1560 N N . LEU A 1 193 ? -20.608 -22.286 34.634 1.00 87.62 193 LEU A N 1
ATOM 1561 C CA . LEU A 1 193 ? -19.814 -23.258 33.887 1.00 87.62 193 LEU A CA 1
ATOM 1562 C C . LEU A 1 193 ? -18.836 -23.946 34.844 1.00 87.62 193 LEU A C 1
ATOM 1564 O O . LEU A 1 193 ? -17.967 -23.283 35.424 1.00 87.62 193 LEU A O 1
ATOM 1568 N N . THR A 1 194 ? -18.921 -25.270 34.961 1.00 89.00 194 THR A N 1
ATOM 1569 C CA . THR A 1 194 ? -18.033 -26.042 35.835 1.00 89.00 194 THR A CA 1
ATOM 1570 C C . THR A 1 194 ? -16.895 -26.675 35.040 1.00 89.00 194 THR A C 1
ATOM 1572 O O . THR A 1 194 ? -17.105 -27.528 34.178 1.00 89.00 194 THR A O 1
ATOM 1575 N N . VAL A 1 195 ? -15.656 -26.304 35.365 1.00 89.12 195 VAL A N 1
ATOM 1576 C CA . VAL A 1 195 ? -14.431 -26.874 34.793 1.00 89.12 195 VAL A CA 1
ATOM 1577 C C . VAL A 1 195 ? -13.720 -27.734 35.834 1.00 89.12 195 VAL A C 1
ATOM 1579 O O . VAL A 1 195 ? -13.289 -27.246 36.877 1.00 89.12 195 VAL A O 1
ATOM 1582 N N . ASN A 1 196 ? -13.530 -29.014 35.522 1.00 87.62 196 ASN A N 1
ATOM 1583 C CA . ASN A 1 196 ? -12.799 -29.964 36.355 1.00 87.62 196 ASN A CA 1
ATOM 1584 C C . ASN A 1 196 ? -11.379 -30.175 35.810 1.00 87.62 196 ASN A C 1
ATOM 1586 O O . ASN A 1 196 ? -11.199 -30.557 34.651 1.00 87.62 196 ASN A O 1
ATOM 1590 N N . ALA A 1 197 ? -10.373 -29.973 36.660 1.00 84.94 197 ALA A N 1
ATOM 1591 C CA . ALA A 1 197 ? -8.955 -30.161 36.357 1.00 84.94 197 ALA A CA 1
ATOM 1592 C C . ALA A 1 197 ? -8.314 -31.098 37.400 1.00 84.94 197 ALA A C 1
ATOM 1594 O O . ALA A 1 197 ? -7.703 -30.663 38.380 1.00 84.94 197 ALA A O 1
ATOM 1595 N N . GLY A 1 198 ? -8.470 -32.413 37.211 1.00 82.50 198 GLY A N 1
ATOM 1596 C CA . GLY A 1 198 ? -8.015 -33.417 38.180 1.00 82.50 198 GLY A CA 1
ATOM 1597 C C . GLY A 1 198 ? -8.862 -33.406 39.458 1.00 82.50 198 GLY A C 1
ATOM 1598 O O . GLY A 1 198 ? -10.046 -33.712 39.402 1.00 82.50 198 GLY A O 1
ATOM 1599 N N . GLU A 1 199 ? -8.260 -33.067 40.604 1.00 78.75 199 GLU A N 1
ATOM 1600 C CA . GLU A 1 199 ? -8.973 -32.888 41.887 1.00 78.75 199 GLU A CA 1
ATOM 1601 C C . GLU A 1 199 ? -9.520 -31.461 42.092 1.00 78.75 199 GLU A C 1
ATOM 1603 O O . GLU A 1 199 ? -10.070 -31.182 43.156 1.00 78.75 199 GLU A O 1
ATOM 1608 N N . ARG A 1 200 ? -9.310 -30.539 41.139 1.00 83.88 200 ARG A N 1
ATOM 1609 C CA . ARG A 1 200 ? -9.750 -29.140 41.258 1.00 83.88 200 ARG A CA 1
ATOM 1610 C C . ARG A 1 200 ? -11.049 -28.886 40.500 1.00 83.88 200 ARG A C 1
ATOM 1612 O O . ARG A 1 200 ? -11.156 -29.295 39.341 1.00 83.88 200 ARG A O 1
ATOM 1619 N N . THR A 1 201 ? -11.950 -28.128 41.117 1.00 86.56 201 THR A N 1
ATOM 1620 C CA . THR A 1 201 ? -13.208 -27.671 40.509 1.00 86.56 201 THR A CA 1
ATOM 1621 C C . THR A 1 201 ? -13.189 -26.151 40.393 1.00 86.56 201 THR A C 1
ATOM 1623 O O . THR A 1 201 ? -12.999 -25.446 41.384 1.00 86.56 201 THR A O 1
ATOM 1626 N N . ILE A 1 202 ? -13.369 -25.626 39.184 1.00 89.00 202 ILE A N 1
ATOM 1627 C CA . ILE A 1 202 ? -13.443 -24.187 38.920 1.00 89.00 202 ILE A CA 1
ATOM 1628 C C . ILE A 1 202 ? -14.839 -23.893 38.382 1.00 89.00 202 ILE A C 1
ATOM 1630 O O . ILE A 1 202 ? -15.194 -24.365 37.307 1.00 89.00 202 ILE A O 1
ATOM 1634 N N . SER A 1 203 ? -15.621 -23.117 39.121 1.00 88.75 203 SER A N 1
ATOM 1635 C CA . SER A 1 203 ? -16.966 -22.690 38.737 1.00 88.75 203 SER A CA 1
ATOM 1636 C C . SER A 1 203 ? -16.896 -21.242 38.255 1.00 88.75 203 SER A C 1
ATOM 1638 O O . SER A 1 203 ? -16.424 -20.359 38.970 1.00 88.75 203 SER A O 1
ATOM 1640 N N . ILE A 1 204 ? -17.284 -21.000 37.005 1.00 89.00 204 ILE A N 1
ATOM 1641 C CA . ILE A 1 204 ? -17.237 -19.681 36.365 1.00 89.00 204 ILE A CA 1
ATOM 1642 C C . ILE A 1 204 ? -18.668 -19.186 36.235 1.00 89.00 204 ILE A C 1
ATOM 1644 O O . ILE A 1 204 ? -19.469 -19.796 35.532 1.00 89.00 204 ILE A O 1
ATOM 1648 N N . ARG A 1 205 ? -18.986 -18.075 36.899 1.00 87.12 205 ARG A N 1
ATOM 1649 C CA . ARG A 1 205 ? -20.350 -17.538 36.950 1.00 87.12 205 ARG A CA 1
ATOM 1650 C C . ARG A 1 205 ? -20.392 -16.034 36.682 1.00 87.12 205 ARG A C 1
ATOM 1652 O O . ARG A 1 205 ? -19.399 -15.338 36.939 1.00 87.12 205 ARG A O 1
ATOM 1659 N N . PRO A 1 206 ? -21.528 -15.507 36.197 1.00 81.88 206 PRO A N 1
ATOM 1660 C CA . PRO A 1 206 ? -21.698 -14.073 36.032 1.00 81.88 206 PRO A CA 1
ATOM 1661 C C . PRO A 1 206 ? -21.652 -13.371 37.393 1.00 81.88 206 PRO A C 1
ATOM 1663 O O . PRO A 1 206 ? -22.235 -13.804 38.387 1.00 81.88 206 PRO A O 1
ATOM 1666 N N . ARG A 1 207 ? -20.944 -12.247 37.446 1.00 82.31 207 ARG A N 1
ATOM 1667 C CA . ARG A 1 207 ? -20.860 -11.397 38.629 1.00 82.31 207 ARG A CA 1
ATOM 1668 C C . ARG A 1 207 ? -22.187 -10.669 38.841 1.00 82.31 207 ARG A C 1
ATOM 1670 O O . ARG A 1 207 ? -22.704 -10.049 37.914 1.00 82.31 207 ARG A O 1
ATOM 1677 N N . LEU A 1 208 ? -22.674 -10.644 40.084 1.00 75.12 208 LEU A N 1
ATOM 1678 C CA . LEU A 1 208 ? -23.900 -9.939 40.487 1.00 75.12 208 LEU A CA 1
ATOM 1679 C C . LEU A 1 208 ? -23.722 -8.407 40.484 1.00 75.12 208 LEU A C 1
ATOM 1681 O O . LEU A 1 208 ? -23.575 -7.769 41.529 1.00 75.12 208 LEU A O 1
ATOM 1685 N N . ILE A 1 209 ? -23.701 -7.796 39.299 1.00 79.62 209 ILE A N 1
ATOM 1686 C CA . ILE A 1 209 ? -23.615 -6.341 39.107 1.00 79.62 209 ILE A CA 1
ATOM 1687 C C . ILE A 1 209 ? -24.722 -5.838 38.182 1.00 79.62 209 ILE A C 1
ATOM 1689 O O . ILE A 1 209 ? -25.195 -6.562 37.319 1.00 79.62 209 ILE A O 1
ATOM 1693 N N . SER A 1 210 ? -25.136 -4.583 38.364 1.00 84.38 210 SER A N 1
ATOM 1694 C CA . SER A 1 210 ? -26.076 -3.932 37.449 1.00 84.38 210 SER A CA 1
ATOM 1695 C C . SER A 1 210 ? -25.396 -3.578 36.127 1.00 84.38 210 SER A C 1
ATOM 1697 O O . SER A 1 210 ? -24.267 -3.076 36.131 1.00 84.38 210 SER A O 1
ATOM 1699 N N . GLY A 1 211 ? -26.099 -3.756 35.013 1.00 86.50 211 GLY A N 1
ATOM 1700 C CA . GLY A 1 211 ? -25.558 -3.505 33.682 1.00 86.50 211 GLY A CA 1
ATOM 1701 C C . GLY A 1 211 ? -26.628 -3.357 32.604 1.00 86.50 211 GLY A C 1
ATOM 1702 O O . GLY A 1 211 ? -27.823 -3.503 32.853 1.00 86.50 211 GLY A O 1
ATOM 1703 N N . ILE A 1 212 ? -26.176 -3.022 31.395 1.00 85.88 212 ILE A N 1
ATOM 1704 C CA . ILE A 1 212 ? -27.008 -2.934 30.190 1.00 85.88 212 ILE A CA 1
ATOM 1705 C C . ILE A 1 212 ? -26.332 -3.761 29.100 1.00 85.88 212 ILE A C 1
ATOM 1707 O O . ILE A 1 212 ? -25.170 -3.511 28.772 1.00 85.88 212 ILE A O 1
ATOM 1711 N N . ARG A 1 213 ? -27.068 -4.721 28.543 1.00 84.50 213 ARG A N 1
ATOM 1712 C CA . ARG A 1 213 ? -26.709 -5.471 27.340 1.00 84.50 213 ARG A CA 1
ATOM 1713 C C . ARG A 1 213 ? -27.341 -4.782 26.133 1.00 84.50 213 ARG A C 1
ATOM 1715 O O . ARG A 1 213 ? -28.490 -4.351 26.193 1.00 84.50 213 ARG A O 1
ATOM 1722 N N . VAL A 1 214 ? -26.565 -4.652 25.061 1.00 84.56 214 VAL A N 1
ATOM 1723 C CA . VAL A 1 214 ? -27.006 -4.069 23.790 1.00 84.56 214 VAL A CA 1
ATOM 1724 C C . VAL A 1 214 ? -26.661 -5.050 22.681 1.00 84.56 214 VAL A C 1
ATOM 1726 O O . VAL A 1 214 ? -25.487 -5.362 22.476 1.00 84.56 214 VAL A O 1
ATOM 1729 N N . GLY A 1 215 ? -27.689 -5.497 21.973 1.00 78.12 215 GLY A N 1
ATOM 1730 C CA . GLY A 1 215 ? -27.632 -6.525 20.951 1.00 78.12 215 GLY A CA 1
ATOM 1731 C C . GLY A 1 215 ? -27.674 -7.942 21.525 1.00 78.12 215 GLY A C 1
ATOM 1732 O O . GLY A 1 215 ? -27.027 -8.242 22.533 1.00 78.12 215 GLY A O 1
ATOM 1733 N N . GLY A 1 216 ? -28.425 -8.808 20.849 1.00 71.19 216 GLY A N 1
ATOM 1734 C CA . GLY A 1 216 ? -28.464 -10.260 21.032 1.00 71.19 216 GLY A CA 1
ATOM 1735 C C . GLY A 1 216 ? -27.947 -11.016 19.800 1.00 71.19 216 GLY A C 1
ATOM 1736 O O . GLY A 1 216 ? -27.441 -10.378 18.870 1.00 71.19 216 GLY A O 1
ATOM 1737 N N . PRO A 1 217 ? -28.082 -12.357 19.775 1.00 62.56 217 PRO A N 1
ATOM 1738 C CA . PRO A 1 217 ? -27.649 -13.205 18.657 1.00 62.56 217 PRO A CA 1
ATOM 1739 C C . PRO A 1 217 ? -28.241 -12.782 17.306 1.00 62.56 217 PRO A C 1
ATOM 1741 O O . PRO A 1 217 ? -27.559 -12.834 16.286 1.00 62.56 217 PRO A O 1
ATOM 1744 N N . ASP A 1 218 ? -29.482 -12.289 17.327 1.00 68.12 218 ASP A N 1
ATOM 1745 C CA . ASP A 1 218 ? -30.250 -11.913 16.134 1.00 68.12 218 ASP A CA 1
ATOM 1746 C C . ASP A 1 218 ? -30.159 -10.414 15.788 1.00 68.12 218 ASP A C 1
ATOM 1748 O O . ASP A 1 218 ? -30.841 -9.930 14.886 1.00 68.12 218 ASP A O 1
ATOM 1752 N N . SER A 1 219 ? -29.355 -9.630 16.516 1.00 78.12 219 SER A N 1
ATOM 1753 C CA . SER A 1 219 ? -29.245 -8.189 16.266 1.00 78.12 219 SER A CA 1
ATOM 1754 C C . SER A 1 219 ? -28.344 -7.877 15.074 1.00 78.12 219 SER A C 1
ATOM 1756 O O . SER A 1 219 ? -27.191 -8.309 15.016 1.00 78.12 219 SER A O 1
ATOM 1758 N N . ASN A 1 220 ? -28.829 -7.026 14.167 1.00 84.81 220 ASN A N 1
ATOM 1759 C CA . ASN A 1 220 ? -28.029 -6.575 13.036 1.00 84.81 220 ASN A CA 1
ATOM 1760 C C . ASN A 1 220 ? -26.955 -5.585 13.503 1.00 84.81 220 ASN A C 1
ATOM 1762 O O . ASN A 1 220 ? -27.237 -4.541 14.101 1.00 84.81 220 ASN A O 1
ATOM 1766 N N . VAL A 1 221 ? -25.699 -5.911 13.210 1.00 85.19 221 VAL A N 1
ATOM 1767 C CA . VAL A 1 221 ? -24.542 -5.110 13.608 1.00 85.19 221 VAL A CA 1
ATOM 1768 C C . VAL A 1 221 ? -23.547 -4.992 12.460 1.00 85.19 221 VAL A C 1
ATOM 1770 O O . VAL A 1 221 ? -23.283 -5.951 11.734 1.00 85.19 221 VAL A O 1
ATOM 1773 N N . LEU A 1 222 ? -22.988 -3.796 12.297 1.00 84.94 222 LEU A N 1
ATOM 1774 C CA . LEU A 1 222 ? -21.791 -3.545 11.503 1.00 84.94 222 LEU A CA 1
ATOM 1775 C C . LEU A 1 222 ? -20.615 -3.348 12.451 1.00 84.94 222 LEU A C 1
ATOM 1777 O O . LEU A 1 222 ? -20.718 -2.601 13.424 1.00 84.94 222 LEU A O 1
ATOM 1781 N N . THR A 1 223 ? -19.486 -3.982 12.154 1.00 76.19 223 THR A N 1
ATOM 1782 C CA . THR A 1 223 ? -18.267 -3.844 12.956 1.00 76.19 223 THR A CA 1
ATOM 1783 C C . THR A 1 223 ? -17.203 -3.119 12.145 1.00 76.19 223 THR A C 1
ATOM 1785 O O . THR A 1 223 ? -16.837 -3.555 11.052 1.00 76.19 223 THR A O 1
ATOM 1788 N N . ASP A 1 224 ? -16.696 -2.006 12.673 1.00 78.62 224 ASP A N 1
ATOM 1789 C CA . ASP A 1 224 ? -15.613 -1.262 12.037 1.00 78.62 224 ASP A CA 1
ATOM 1790 C C . ASP A 1 224 ? -14.256 -1.986 12.182 1.00 78.62 224 ASP A C 1
ATOM 1792 O O . ASP A 1 224 ? -14.093 -2.969 12.914 1.00 78.62 224 ASP A O 1
ATOM 1796 N N . SER A 1 225 ? -13.223 -1.499 11.495 1.00 64.12 225 SER A N 1
ATOM 1797 C CA . SER A 1 225 ? -11.883 -2.090 11.583 1.00 64.12 225 SER A CA 1
ATOM 1798 C C . SER A 1 225 ? -11.220 -2.023 12.966 1.00 64.12 225 SER A C 1
ATOM 1800 O O . SER A 1 225 ? -10.262 -2.766 13.190 1.00 64.12 225 SER A O 1
ATOM 1802 N N . ASN A 1 226 ? -11.702 -1.160 13.859 1.00 60.00 226 ASN A N 1
ATOM 1803 C CA . ASN A 1 226 ? -11.248 -0.977 15.237 1.00 60.00 226 ASN A CA 1
ATOM 1804 C C . ASN A 1 226 ? -12.089 -1.771 16.256 1.00 60.00 226 ASN A C 1
ATOM 1806 O O . ASN A 1 226 ? -11.816 -1.685 17.454 1.00 60.00 226 ASN A O 1
ATOM 1810 N N . GLY A 1 227 ? -13.078 -2.548 15.800 1.00 64.19 227 GLY A N 1
ATOM 1811 C CA . GLY A 1 227 ? -13.983 -3.323 16.652 1.00 64.19 227 GLY A CA 1
ATOM 1812 C C . GLY A 1 227 ? -15.176 -2.526 17.189 1.00 64.19 227 GLY A C 1
ATOM 1813 O O . GLY A 1 227 ? -15.896 -3.011 18.061 1.00 64.19 227 GLY A O 1
ATOM 1814 N N . GLN A 1 228 ? -15.405 -1.306 16.701 1.00 78.12 228 GLN A N 1
ATOM 1815 C CA . GLN A 1 228 ? -16.568 -0.503 17.057 1.00 78.12 228 GLN A CA 1
ATOM 1816 C C . GLN A 1 228 ? -17.822 -1.078 16.392 1.00 78.12 228 GLN A C 1
ATOM 1818 O O . GLN A 1 228 ? -17.876 -1.224 15.172 1.00 78.12 228 GLN A O 1
ATOM 1823 N N . ARG A 1 229 ? -18.838 -1.380 17.204 1.00 84.31 229 ARG A N 1
ATOM 1824 C CA . ARG A 1 229 ? -20.126 -1.918 16.755 1.00 84.31 229 ARG A CA 1
ATOM 1825 C C . ARG A 1 229 ? -21.120 -0.786 16.463 1.00 84.31 229 ARG A C 1
ATOM 1827 O O . ARG A 1 229 ? -21.272 0.127 17.279 1.00 84.31 229 ARG A O 1
ATOM 1834 N N . ILE A 1 230 ? -21.791 -0.873 15.319 1.00 90.31 230 ILE A N 1
ATOM 1835 C CA . ILE A 1 230 ? -22.895 -0.010 14.888 1.00 90.31 230 ILE A CA 1
ATOM 1836 C C . ILE A 1 230 ? -24.121 -0.900 14.712 1.00 90.31 230 ILE A C 1
ATOM 1838 O O . ILE A 1 230 ? -24.168 -1.722 13.800 1.00 90.31 230 ILE A O 1
ATOM 1842 N N . PHE A 1 231 ? -25.095 -0.753 15.597 1.00 91.44 231 PHE A N 1
ATOM 1843 C CA . PHE A 1 231 ? -26.333 -1.522 15.560 1.00 91.44 231 PHE A CA 1
ATOM 1844 C C . PHE A 1 231 ? -27.334 -0.893 14.592 1.00 91.44 231 PHE A C 1
ATOM 1846 O O . PHE A 1 231 ? -27.335 0.327 14.417 1.00 91.44 231 PHE A O 1
ATOM 1853 N N . PHE A 1 232 ? -28.180 -1.704 13.968 1.00 91.44 232 PHE A N 1
ATOM 1854 C CA . PHE A 1 232 ? -29.246 -1.228 13.088 1.00 91.44 232 PHE A CA 1
ATOM 1855 C C . PHE A 1 232 ? -30.411 -2.218 13.032 1.00 91.44 232 PHE A C 1
ATOM 1857 O O . PHE A 1 232 ? -30.322 -3.318 13.575 1.00 91.44 232 PHE A O 1
ATOM 1864 N N . GLY A 1 233 ? -31.492 -1.825 12.361 1.00 86.94 233 GLY A N 1
ATOM 1865 C CA . GLY A 1 233 ? -32.724 -2.603 12.299 1.00 86.94 233 GLY A CA 1
ATOM 1866 C C . GLY A 1 233 ? -33.562 -2.499 13.574 1.00 86.94 233 GLY A C 1
ATOM 1867 O O . GLY A 1 233 ? -33.061 -2.217 14.663 1.00 86.94 233 GLY A O 1
ATOM 1868 N N . GLU A 1 234 ? -34.863 -2.720 13.412 1.00 82.56 234 GLU A N 1
ATOM 1869 C CA . GLU A 1 234 ? -35.845 -2.678 14.493 1.00 82.56 234 GLU A CA 1
ATOM 1870 C C . GLU A 1 234 ? -36.540 -4.044 14.600 1.00 82.56 234 GLU A C 1
ATOM 1872 O O . GLU A 1 234 ? -36.970 -4.570 13.566 1.00 82.56 234 GLU A O 1
ATOM 1877 N N . PRO A 1 235 ? -36.683 -4.623 15.810 1.00 83.06 235 PRO A N 1
ATOM 1878 C CA . PRO A 1 235 ? -36.268 -4.100 17.119 1.00 83.06 235 PRO A CA 1
ATOM 1879 C C . PRO A 1 235 ? -34.781 -4.346 17.464 1.00 83.06 235 PRO A C 1
ATOM 1881 O O . PRO A 1 235 ? -34.201 -5.350 17.055 1.00 83.06 235 PRO A O 1
ATOM 1884 N N . LEU A 1 236 ? -34.174 -3.464 18.273 1.00 84.56 236 LEU A N 1
ATOM 1885 C CA . LEU A 1 236 ? -32.859 -3.702 18.891 1.00 84.56 236 LEU A CA 1
ATOM 1886 C C . LEU A 1 236 ? -33.030 -4.332 20.277 1.00 84.56 236 LEU A C 1
ATOM 1888 O O . LEU A 1 236 ? -33.671 -3.750 21.150 1.00 84.56 236 LEU A O 1
ATOM 1892 N N . ASP A 1 237 ? -32.379 -5.469 20.508 1.00 84.94 237 ASP A N 1
ATOM 1893 C CA . ASP A 1 237 ? -32.358 -6.125 21.817 1.00 84.94 237 ASP A CA 1
ATOM 1894 C C . ASP A 1 237 ? -31.535 -5.294 22.820 1.00 84.94 237 ASP A C 1
ATOM 1896 O O . ASP A 1 237 ? -30.304 -5.248 22.756 1.00 84.94 237 ASP A O 1
ATOM 1900 N N . VAL A 1 238 ? -32.211 -4.580 23.722 1.00 88.19 238 VAL A N 1
ATOM 1901 C CA . VAL A 1 238 ? -31.575 -3.785 24.780 1.00 88.19 238 VAL A CA 1
ATOM 1902 C C . VAL A 1 238 ? -32.163 -4.178 26.125 1.00 88.19 238 VAL A C 1
ATOM 1904 O O . VAL A 1 238 ? -33.324 -3.886 26.416 1.00 88.19 238 VAL A O 1
ATOM 1907 N N . LEU A 1 239 ? -31.324 -4.773 26.968 1.00 87.44 239 LEU A N 1
ATOM 1908 C CA . LEU A 1 239 ? -31.729 -5.366 28.236 1.00 87.44 239 LEU A CA 1
ATOM 1909 C C . LEU A 1 239 ? -30.938 -4.746 29.387 1.00 87.44 239 LEU A C 1
ATOM 1911 O O . LEU A 1 239 ? -29.712 -4.863 29.444 1.00 87.44 239 LEU A O 1
ATOM 1915 N N . ALA A 1 240 ? -31.620 -4.112 30.336 1.00 87.69 240 ALA A N 1
ATOM 1916 C CA . ALA A 1 240 ? -31.016 -3.777 31.622 1.00 87.69 240 ALA A CA 1
ATOM 1917 C C . ALA A 1 240 ? -31.193 -4.942 32.600 1.00 87.69 240 ALA A C 1
ATOM 1919 O O . ALA A 1 240 ? -32.272 -5.525 32.683 1.00 87.69 240 ALA A O 1
ATOM 1920 N N . HIS A 1 241 ? -30.143 -5.255 33.356 1.00 84.56 241 HIS A N 1
ATOM 1921 C CA . HIS A 1 241 ? -30.178 -6.247 34.428 1.00 84.56 241 HIS A CA 1
ATOM 1922 C C . HIS A 1 241 ? -29.692 -5.624 35.731 1.00 84.56 241 HIS A C 1
ATOM 1924 O O . HIS A 1 241 ? -28.717 -4.866 35.757 1.00 84.56 241 HIS A O 1
ATOM 1930 N N . VAL A 1 242 ? -30.377 -5.937 36.827 1.00 84.56 242 VAL A N 1
ATOM 1931 C CA . VAL A 1 242 ? -30.060 -5.428 38.164 1.00 84.56 242 VAL A CA 1
ATOM 1932 C C . VAL A 1 242 ? -30.203 -6.561 39.178 1.00 84.56 242 VAL A C 1
ATOM 1934 O O . VAL A 1 242 ? -31.201 -7.274 39.116 1.00 84.56 242 VAL A O 1
ATOM 1937 N N . PRO A 1 243 ? -29.244 -6.751 40.106 1.00 80.94 243 PRO A N 1
ATOM 1938 C CA . PRO A 1 243 ? -29.379 -7.761 41.152 1.00 80.94 243 PRO A CA 1
ATOM 1939 C C . PRO A 1 243 ? -30.642 -7.522 41.986 1.00 80.94 243 PRO A C 1
ATOM 1941 O O . PRO A 1 243 ? -30.901 -6.380 42.372 1.00 80.94 243 PRO A O 1
ATOM 1944 N N . GLU A 1 244 ? -31.390 -8.575 42.306 1.00 77.00 244 GLU A N 1
ATOM 1945 C CA . GLU A 1 244 ? -32.628 -8.476 43.094 1.00 77.00 244 GLU A CA 1
ATOM 1946 C C . GLU A 1 244 ? -32.369 -7.802 44.451 1.00 77.00 244 GLU A C 1
ATOM 1948 O O . GLU A 1 244 ? -33.077 -6.879 44.833 1.00 77.00 244 GLU A O 1
ATOM 1953 N N . GLU A 1 245 ? -31.260 -8.135 45.121 1.00 74.38 245 GLU A N 1
ATOM 1954 C CA . GLU A 1 245 ? -30.848 -7.498 46.384 1.00 74.38 245 GLU A CA 1
ATOM 1955 C C . GLU A 1 245 ? -30.612 -5.978 46.265 1.00 74.38 245 GLU A C 1
ATOM 1957 O O . GLU A 1 245 ? -30.681 -5.226 47.249 1.00 74.38 245 GLU A O 1
ATOM 1962 N N . ALA A 1 246 ? -30.280 -5.499 45.061 1.00 72.69 246 ALA A N 1
ATOM 1963 C CA . ALA A 1 246 ? -30.074 -4.080 44.816 1.00 72.69 246 ALA A CA 1
ATOM 1964 C C . ALA A 1 246 ? -31.404 -3.316 44.750 1.00 72.69 246 ALA A C 1
ATOM 1966 O O . ALA A 1 246 ? -31.404 -2.132 45.094 1.00 72.69 246 ALA A O 1
ATOM 1967 N N . LEU A 1 247 ? -32.505 -3.988 44.402 1.00 72.44 247 LEU A N 1
ATOM 1968 C CA . LEU A 1 247 ? -33.866 -3.459 44.359 1.00 72.44 247 LEU A CA 1
ATOM 1969 C C . LEU A 1 247 ? -34.527 -3.620 45.738 1.00 72.44 247 LEU A C 1
ATOM 1971 O O . LEU A 1 247 ? -34.760 -4.724 46.214 1.00 72.44 247 LEU A O 1
ATOM 1975 N N . GLY A 1 248 ? -34.793 -2.515 46.442 1.00 64.25 248 GLY A N 1
ATOM 1976 C CA . GLY A 1 248 ? -35.635 -2.581 47.647 1.00 64.25 248 GLY A CA 1
ATOM 1977 C C . GLY A 1 248 ? -37.084 -2.985 47.319 1.00 64.25 248 GLY A C 1
ATOM 1978 O O . GLY A 1 248 ? -37.504 -2.887 46.171 1.00 64.25 248 GLY A O 1
ATOM 1979 N N . GLU A 1 249 ? -37.885 -3.343 48.334 1.00 58.69 249 GLU A N 1
ATOM 1980 C CA . GLU A 1 249 ? -39.281 -3.825 48.182 1.00 58.69 249 GLU A CA 1
ATOM 1981 C C . GLU A 1 249 ? -40.241 -2.879 47.414 1.00 58.69 249 GLU A C 1
ATOM 1983 O O . GLU A 1 249 ? -41.345 -3.292 47.078 1.00 58.69 249 GLU A O 1
ATOM 1988 N N . ASN A 1 250 ? -39.861 -1.623 47.137 1.00 56.03 250 ASN A N 1
ATOM 1989 C CA . ASN A 1 250 ? -40.680 -0.628 46.420 1.00 56.03 250 ASN A CA 1
ATOM 1990 C C . ASN A 1 250 ? -39.849 0.359 45.570 1.00 56.03 250 ASN A C 1
ATOM 1992 O O . ASN A 1 250 ? -40.265 1.501 45.372 1.00 56.03 250 ASN A O 1
ATOM 1996 N N . GLU A 1 251 ? -38.646 -0.009 45.131 1.00 65.00 251 GLU A N 1
ATOM 1997 C CA . GLU A 1 251 ? -37.771 0.954 44.450 1.00 65.00 251 GLU A CA 1
ATOM 1998 C C . GLU A 1 251 ? -37.921 0.947 42.927 1.00 65.00 251 GLU A C 1
ATOM 2000 O O . GLU A 1 251 ? -37.811 -0.086 42.271 1.00 65.00 251 GLU A O 1
ATOM 2005 N N . GLU A 1 252 ? -38.141 2.141 42.375 1.00 73.88 252 GLU A N 1
ATOM 2006 C CA . GLU A 1 252 ? -38.152 2.407 40.938 1.00 73.88 252 GLU A CA 1
ATOM 2007 C C . GLU A 1 252 ? -36.725 2.458 40.389 1.00 73.88 252 GLU A C 1
ATOM 2009 O O . GLU A 1 252 ? -35.844 3.116 40.955 1.00 73.88 252 GLU A O 1
ATOM 2014 N N . ILE A 1 253 ? -36.509 1.804 39.245 1.00 84.06 253 ILE A N 1
ATOM 2015 C CA . ILE A 1 253 ? -35.320 2.053 38.433 1.00 84.06 253 ILE A CA 1
ATOM 2016 C C . ILE A 1 253 ? -35.631 3.207 37.506 1.00 84.06 253 ILE A C 1
ATOM 2018 O O . ILE A 1 253 ? -36.574 3.135 36.717 1.00 84.06 253 ILE A O 1
ATOM 2022 N N . VAL A 1 254 ? -34.802 4.242 37.557 1.00 88.06 254 VAL A N 1
ATOM 2023 C CA . VAL A 1 254 ? -34.906 5.346 36.612 1.00 88.06 254 VAL A CA 1
ATOM 2024 C C . VAL A 1 254 ? -33.901 5.126 35.491 1.00 88.06 254 VAL A C 1
ATOM 2026 O O . VAL A 1 254 ? -32.686 5.148 35.715 1.00 88.06 254 VAL A O 1
ATOM 2029 N N . MET A 1 255 ? -34.415 4.873 34.292 1.00 92.31 255 MET A N 1
ATOM 2030 C CA . MET A 1 255 ? -33.632 4.664 33.079 1.00 92.31 255 MET A CA 1
ATOM 2031 C C . MET A 1 255 ? -33.704 5.912 32.213 1.00 92.31 255 MET A C 1
ATOM 2033 O O . MET A 1 255 ? -34.774 6.475 32.013 1.00 92.31 255 MET A O 1
ATOM 2037 N N . SER A 1 256 ? -32.569 6.327 31.665 1.00 92.75 256 SER A N 1
ATOM 2038 C CA . SER A 1 256 ? -32.475 7.463 30.756 1.00 92.75 256 SER A CA 1
ATOM 2039 C C . SER A 1 256 ? -31.702 7.094 29.501 1.00 92.75 256 SER A C 1
ATOM 2041 O O . SER A 1 256 ? -30.738 6.330 29.564 1.00 92.75 256 SER A O 1
ATOM 2043 N N . VAL A 1 257 ? -32.107 7.652 28.367 1.00 95.06 257 VAL A N 1
ATOM 2044 C CA . VAL A 1 257 ? -31.386 7.571 27.095 1.00 95.06 257 VAL A CA 1
ATOM 2045 C C . VAL A 1 257 ? -31.109 8.979 26.589 1.00 95.06 257 VAL A C 1
ATOM 2047 O O . VAL A 1 257 ? -31.931 9.890 26.701 1.00 95.06 257 VAL A O 1
ATOM 2050 N N . SER A 1 258 ? -29.909 9.177 26.061 1.00 92.25 258 SER A N 1
ATOM 2051 C CA . SER A 1 258 ? -29.476 10.454 25.507 1.00 92.25 258 SER A CA 1
ATOM 2052 C C . SER A 1 258 ? -28.566 10.244 24.303 1.00 92.25 258 SER A C 1
ATOM 2054 O O . SER A 1 258 ? -27.919 9.206 24.173 1.00 92.25 258 SER A O 1
ATOM 2056 N N . ASN A 1 259 ? -28.481 11.257 23.442 1.00 89.06 259 ASN A N 1
ATOM 2057 C CA . ASN A 1 259 ? -27.453 11.358 22.413 1.00 89.06 259 ASN A CA 1
ATOM 2058 C C . ASN A 1 259 ? -26.584 12.584 22.738 1.00 89.06 259 ASN A C 1
ATOM 2060 O O . ASN A 1 259 ? -26.997 13.708 22.441 1.00 89.06 259 ASN A O 1
ATOM 2064 N N . PRO A 1 260 ? -25.393 12.405 23.342 1.00 76.56 260 PRO A N 1
ATOM 2065 C CA . PRO A 1 260 ? -24.554 13.513 23.806 1.00 76.56 260 PRO A CA 1
ATOM 2066 C C . PRO A 1 260 ? -24.146 14.501 22.705 1.00 76.56 260 PRO A C 1
ATOM 2068 O O . PRO A 1 260 ? -23.739 15.622 23.007 1.00 76.56 260 PRO A O 1
ATOM 2071 N N . ALA A 1 261 ? -24.215 14.083 21.438 1.00 74.00 261 ALA A N 1
ATOM 2072 C CA . ALA A 1 261 ? -23.815 14.882 20.288 1.00 74.00 261 ALA A CA 1
ATOM 2073 C C . ALA A 1 261 ? -24.991 15.508 19.518 1.00 74.00 261 ALA A C 1
ATOM 2075 O O . ALA A 1 261 ? -24.760 16.336 18.632 1.00 74.00 261 ALA A O 1
ATOM 2076 N N . ALA A 1 262 ? -26.239 15.141 19.830 1.00 71.75 262 ALA A N 1
ATOM 2077 C CA . ALA A 1 262 ? -27.413 15.729 19.197 1.00 71.75 262 ALA A CA 1
ATOM 2078 C C . ALA A 1 262 ? -27.764 17.074 19.849 1.00 71.75 262 ALA A C 1
ATOM 2080 O O . ALA A 1 262 ? -28.160 17.145 21.009 1.00 71.75 262 ALA A O 1
ATOM 2081 N N . THR A 1 263 ? -27.662 18.166 19.090 1.00 63.62 263 THR A N 1
ATOM 2082 C CA . THR A 1 263 ? -28.172 19.473 19.530 1.00 63.62 263 THR A CA 1
ATOM 2083 C C . THR A 1 263 ? -29.676 19.555 19.299 1.00 63.62 263 THR A C 1
ATOM 2085 O O . THR A 1 263 ? -30.106 19.544 18.148 1.00 63.62 263 THR A O 1
ATOM 2088 N N . GLY A 1 264 ? -30.451 19.696 20.378 1.00 67.94 264 GLY A N 1
ATOM 2089 C CA . GLY A 1 264 ? -31.902 19.915 20.328 1.00 67.94 264 GLY A CA 1
ATOM 2090 C C . GLY A 1 264 ? -32.776 18.682 20.582 1.00 67.94 264 GLY A C 1
ATOM 2091 O O . GLY A 1 264 ? -33.992 18.811 20.512 1.00 67.94 264 GLY A O 1
ATOM 2092 N N . VAL A 1 265 ? -32.188 17.523 20.899 1.00 78.38 265 VAL A N 1
ATOM 2093 C CA . VAL A 1 265 ? -32.924 16.339 21.375 1.00 78.38 265 VAL A CA 1
ATOM 2094 C C . VAL A 1 265 ? -32.754 16.254 22.889 1.00 78.38 265 VAL A C 1
ATOM 2096 O O . VAL A 1 265 ? -31.627 16.143 23.376 1.00 78.38 265 VAL A O 1
ATOM 2099 N N . GLU A 1 266 ? -33.850 16.352 23.638 1.00 84.19 266 GLU A N 1
ATOM 2100 C CA . GLU A 1 266 ? -33.802 16.218 25.095 1.00 84.19 266 GLU A CA 1
ATOM 2101 C C . GLU A 1 266 ? -33.617 14.743 25.495 1.00 84.19 266 GLU A C 1
ATOM 2103 O O . GLU A 1 266 ? -34.184 13.858 24.850 1.00 84.19 266 GLU A O 1
ATOM 2108 N N . PRO A 1 267 ? -32.815 14.449 26.538 1.00 87.88 267 PRO A N 1
ATOM 2109 C CA . PRO A 1 267 ? -32.759 13.113 27.118 1.00 87.88 267 PRO A CA 1
ATOM 2110 C C . PRO A 1 267 ? -34.155 12.640 27.527 1.00 87.88 267 PRO A C 1
ATOM 2112 O O . PRO A 1 267 ? -34.911 13.398 28.133 1.00 87.88 267 PRO A O 1
ATOM 2115 N N . MET A 1 268 ? -34.473 11.383 27.234 1.00 92.12 268 MET A N 1
ATOM 2116 C CA . MET A 1 268 ? -35.709 10.756 27.692 1.00 92.12 268 MET A CA 1
ATOM 2117 C C . MET A 1 268 ? -35.425 9.944 28.950 1.00 92.12 268 MET A C 1
ATOM 2119 O O . MET A 1 268 ? -34.395 9.276 29.033 1.00 92.12 268 MET A O 1
ATOM 2123 N N . GLU A 1 269 ? -36.329 10.003 29.922 1.00 91.19 269 GLU A N 1
ATOM 2124 C CA . GLU A 1 269 ? -36.209 9.314 31.204 1.00 91.19 269 GLU A CA 1
ATOM 2125 C C . GLU A 1 269 ? -37.535 8.624 31.543 1.00 91.19 269 GLU A C 1
ATOM 2127 O O . GLU A 1 269 ? -38.609 9.200 31.356 1.00 91.19 269 GLU A O 1
ATOM 2132 N N . ILE A 1 270 ? -37.463 7.382 32.015 1.00 91.25 270 ILE A N 1
ATOM 2133 C CA . ILE A 1 270 ? -38.617 6.576 32.409 1.00 91.25 270 ILE A CA 1
ATOM 2134 C C . ILE A 1 270 ? -38.337 5.873 33.736 1.00 91.25 270 ILE A C 1
ATOM 2136 O O . ILE A 1 270 ? -37.242 5.357 33.968 1.00 91.25 270 ILE A O 1
ATOM 2140 N N . ALA A 1 271 ? -39.343 5.849 34.607 1.00 85.69 271 ALA A N 1
ATOM 2141 C CA . ALA A 1 271 ? -39.339 5.022 35.804 1.00 85.69 271 ALA A CA 1
ATOM 2142 C C . ALA A 1 271 ? -39.951 3.658 35.467 1.00 85.69 271 ALA A C 1
ATOM 2144 O O . ALA A 1 271 ? -41.091 3.581 35.001 1.00 85.69 271 ALA A O 1
ATOM 2145 N N . LEU A 1 272 ? -39.190 2.587 35.681 1.00 83.31 272 LEU A N 1
ATOM 2146 C CA . LEU A 1 272 ? -39.632 1.221 35.430 1.00 83.31 272 LEU A CA 1
ATOM 2147 C C . LEU A 1 272 ? -40.078 0.566 36.738 1.00 83.31 272 LEU A C 1
ATOM 2149 O O . LEU A 1 272 ? -39.357 0.568 37.738 1.00 83.31 272 LEU A O 1
ATOM 2153 N N . LEU A 1 273 ? -41.284 -0.001 36.701 1.00 69.06 273 LEU A N 1
ATOM 2154 C CA . LEU A 1 273 ? -41.942 -0.684 37.808 1.00 69.06 273 LEU A CA 1
ATOM 2155 C C . LEU A 1 273 ? -42.247 -2.121 37.382 1.00 69.06 273 LEU A C 1
ATOM 2157 O O . LEU A 1 273 ? -42.927 -2.317 36.378 1.00 69.06 273 LEU A O 1
ATOM 2161 N N . LYS A 1 274 ? -41.829 -3.088 38.210 1.00 62.56 274 LYS A N 1
ATOM 2162 C CA . LYS A 1 274 ? -41.983 -4.549 38.042 1.00 62.56 274 LYS A CA 1
ATOM 2163 C C . LYS A 1 274 ? -41.054 -5.181 36.986 1.00 62.56 274 LYS A C 1
ATOM 2165 O O . LYS A 1 274 ? -41.342 -5.081 35.799 1.00 62.56 274 LYS A O 1
ATOM 2170 N N . PRO A 1 275 ? -39.979 -5.860 37.414 1.00 66.31 275 PRO A N 1
ATOM 2171 C CA . PRO A 1 275 ? -39.148 -6.671 36.529 1.00 66.31 275 PRO A CA 1
ATOM 2172 C C . PRO A 1 275 ? -39.749 -8.053 36.256 1.00 66.31 275 PRO A C 1
ATOM 2174 O O . PRO A 1 275 ? -40.489 -8.583 37.089 1.00 66.31 275 PRO A O 1
ATOM 2177 N N . ASP A 1 276 ? -39.328 -8.668 35.150 1.00 63.22 276 ASP A N 1
ATOM 2178 C CA . ASP A 1 276 ? -39.258 -10.127 35.084 1.00 63.22 276 ASP A CA 1
ATOM 2179 C C . ASP A 1 276 ? -38.097 -10.570 35.982 1.00 63.22 276 ASP A C 1
ATOM 2181 O O . ASP A 1 276 ? -36.933 -10.210 35.766 1.00 63.22 276 ASP A O 1
ATOM 2185 N N . THR A 1 277 ? -38.435 -11.288 37.048 1.00 62.16 277 THR A N 1
ATOM 2186 C CA . THR A 1 277 ? -37.475 -11.909 37.962 1.00 62.16 277 THR A CA 1
ATOM 2187 C C . THR A 1 277 ? -37.072 -13.265 37.415 1.00 62.16 277 THR A C 1
ATOM 2189 O O . THR A 1 277 ? -37.933 -14.131 37.243 1.00 62.16 277 THR A O 1
ATOM 2192 N N . ASP A 1 278 ? -35.776 -13.453 37.197 1.00 62.91 278 ASP A N 1
ATOM 2193 C CA . ASP A 1 278 ? -35.194 -14.735 36.820 1.00 62.91 278 ASP A CA 1
ATOM 2194 C C . ASP A 1 278 ? -33.918 -14.953 37.643 1.00 62.91 278 ASP A C 1
ATOM 2196 O O . ASP A 1 278 ? -32.933 -14.217 37.521 1.00 62.91 278 ASP A O 1
ATOM 2200 N N . GLY A 1 279 ? -33.974 -15.909 38.571 1.00 69.56 279 GLY A N 1
ATOM 2201 C CA . GLY A 1 279 ? -32.902 -16.148 39.535 1.00 69.56 279 GLY A CA 1
ATOM 2202 C C . GLY A 1 279 ? -32.594 -14.925 40.410 1.00 69.56 279 GLY A C 1
ATOM 2203 O O . GLY A 1 279 ? -33.485 -14.351 41.025 1.00 69.56 279 GLY A O 1
ATOM 2204 N N . ALA A 1 280 ? -31.315 -14.543 40.485 1.00 71.69 280 ALA A N 1
ATOM 2205 C CA . ALA A 1 280 ? -30.821 -13.444 41.325 1.00 71.69 280 ALA A CA 1
ATOM 2206 C C . ALA A 1 280 ? -30.915 -12.051 40.665 1.00 71.69 280 ALA A C 1
ATOM 2208 O O . ALA A 1 280 ? -30.423 -11.064 41.228 1.00 71.69 280 ALA A O 1
ATOM 2209 N N . PHE A 1 281 ? -31.502 -11.955 39.468 1.00 75.19 281 PHE A N 1
ATOM 2210 C CA . PHE A 1 281 ? -31.566 -10.726 38.683 1.00 75.19 281 PHE A CA 1
ATOM 2211 C C . PHE A 1 281 ? -32.993 -10.346 38.287 1.00 75.19 281 PHE A C 1
ATOM 2213 O O . PHE A 1 281 ? -33.886 -11.166 38.086 1.00 75.19 281 PHE A O 1
ATOM 2220 N N . CYS A 1 282 ? -33.167 -9.041 38.139 1.00 79.44 282 CYS A N 1
ATOM 2221 C CA . CYS A 1 282 ? -34.338 -8.380 37.597 1.00 79.44 282 CYS A CA 1
ATOM 2222 C C . CYS A 1 282 ? -33.989 -7.809 36.223 1.00 79.44 282 CYS A C 1
ATOM 2224 O O . CYS A 1 282 ? -33.006 -7.067 36.101 1.00 79.44 282 CYS A O 1
ATOM 2226 N N . PHE A 1 283 ? -34.792 -8.134 35.212 1.00 83.44 283 PHE A N 1
ATOM 2227 C CA . PHE A 1 283 ? -34.543 -7.748 33.825 1.00 83.44 283 PHE A CA 1
ATOM 2228 C C . PHE A 1 283 ? -35.582 -6.752 33.306 1.00 83.44 283 PHE A C 1
ATOM 2230 O O . PHE A 1 283 ? -36.762 -6.833 33.648 1.00 83.44 283 PHE A O 1
ATOM 2237 N N . PHE A 1 284 ? -35.128 -5.818 32.467 1.00 85.94 284 PHE A N 1
ATOM 2238 C CA . PHE A 1 284 ? -35.958 -4.779 31.860 1.00 85.94 284 PHE A CA 1
ATOM 2239 C C . PHE A 1 284 ? -35.616 -4.621 30.378 1.00 85.94 284 PHE A C 1
ATOM 2241 O O . PHE A 1 284 ? -34.511 -4.185 30.039 1.00 85.94 284 PHE A O 1
ATOM 2248 N N . GLU A 1 285 ? -36.565 -4.944 29.503 1.00 87.94 285 GLU A N 1
ATOM 2249 C CA . GLU A 1 285 ? -36.459 -4.680 28.068 1.00 87.94 285 GLU A CA 1
ATOM 2250 C C . GLU A 1 285 ? -36.726 -3.198 27.789 1.00 87.94 285 GLU A C 1
ATOM 2252 O O . GLU A 1 285 ? -37.774 -2.649 28.136 1.00 87.94 285 GLU A O 1
ATOM 2257 N N . LEU A 1 286 ? -35.745 -2.524 27.192 1.00 89.94 286 LEU A N 1
ATOM 2258 C CA . LEU A 1 286 ? -35.769 -1.069 27.032 1.00 89.94 286 LEU A CA 1
ATOM 2259 C C . LEU A 1 286 ? -36.255 -0.616 25.654 1.00 89.94 286 LEU A C 1
ATOM 2261 O O . LEU A 1 286 ? -36.476 0.583 25.470 1.00 89.94 286 LEU A O 1
ATOM 2265 N N . TRP A 1 287 ? -36.391 -1.532 24.689 1.00 90.44 287 TRP A N 1
ATOM 2266 C CA . TRP A 1 287 ? -36.684 -1.181 23.299 1.00 90.44 287 TRP A CA 1
ATOM 2267 C C . TRP A 1 287 ? -37.988 -0.388 23.166 1.00 90.44 287 TRP A C 1
ATOM 2269 O O . TRP A 1 287 ? -37.944 0.796 22.830 1.00 90.44 287 TRP A O 1
ATOM 2279 N N . ASP A 1 288 ? -39.118 -1.000 23.522 1.00 88.00 288 ASP A N 1
ATOM 2280 C CA . ASP A 1 288 ? -40.448 -0.407 23.332 1.00 88.00 288 ASP A CA 1
ATOM 2281 C C . ASP A 1 288 ? -40.714 0.781 24.267 1.00 88.00 288 ASP A C 1
ATOM 2283 O O . ASP A 1 288 ? -41.440 1.715 23.924 1.00 88.00 288 ASP A O 1
ATOM 2287 N N . CYS A 1 289 ? -40.148 0.757 25.478 1.00 88.69 289 CYS A N 1
ATOM 2288 C CA . CYS A 1 289 ? -40.495 1.719 26.524 1.00 88.69 289 CYS A CA 1
ATOM 2289 C C . CYS A 1 289 ? -39.586 2.957 26.576 1.00 88.69 289 CYS A C 1
ATOM 2291 O O . CYS A 1 289 ? -40.010 3.992 27.092 1.00 88.69 289 CYS A O 1
ATOM 2293 N N . LEU A 1 290 ? -38.353 2.873 26.062 1.00 91.50 290 LEU A N 1
ATOM 2294 C CA . LEU A 1 290 ? -37.357 3.944 26.173 1.00 91.50 290 LEU A CA 1
ATOM 2295 C C . LEU A 1 290 ? -36.651 4.244 24.849 1.00 91.50 290 LEU A C 1
ATOM 2297 O O . LEU A 1 290 ? -36.541 5.408 24.467 1.00 91.50 290 LEU A O 1
ATOM 2301 N N . ILE A 1 291 ? -36.152 3.220 24.152 1.00 92.12 291 ILE A N 1
ATOM 2302 C CA . ILE A 1 291 ? -35.271 3.419 22.994 1.00 92.12 291 ILE A CA 1
ATOM 2303 C C . ILE A 1 291 ? -36.051 3.837 21.752 1.00 92.12 291 ILE A C 1
ATOM 2305 O O . ILE A 1 291 ? -35.702 4.854 21.156 1.00 92.12 291 ILE A O 1
ATOM 2309 N N . GLN A 1 292 ? -37.111 3.116 21.383 1.00 91.56 292 GLN A N 1
ATOM 2310 C CA . GLN A 1 292 ? -37.932 3.457 20.221 1.00 91.56 292 GLN A CA 1
ATOM 2311 C C . GLN A 1 292 ? -38.581 4.849 20.364 1.00 91.56 292 GLN A C 1
ATOM 2313 O O . GLN A 1 292 ? -38.371 5.674 19.473 1.00 91.56 292 GLN A O 1
ATOM 2318 N N . PRO A 1 293 ? -39.228 5.206 21.497 1.00 92.00 293 PRO A N 1
ATOM 2319 C CA . PRO A 1 293 ? -39.789 6.549 21.669 1.00 92.00 293 PRO A CA 1
ATOM 2320 C C . PRO A 1 293 ? -38.743 7.673 21.609 1.00 92.00 293 PRO A C 1
ATOM 2322 O O . PRO A 1 293 ? -39.022 8.757 21.097 1.00 92.00 293 PRO A O 1
ATOM 2325 N N . PHE A 1 294 ? -37.525 7.434 22.112 1.00 92.81 294 PHE A N 1
ATOM 2326 C CA . PHE A 1 294 ? -36.427 8.392 21.970 1.00 92.81 294 PHE A CA 1
ATOM 2327 C C . PHE A 1 294 ? -35.990 8.522 20.509 1.00 92.81 294 PHE A C 1
ATOM 2329 O O . PHE A 1 294 ? -35.814 9.635 20.010 1.00 92.81 294 PHE A O 1
ATOM 2336 N N . LEU A 1 295 ? -35.826 7.394 19.813 1.00 90.56 295 LEU A N 1
ATOM 2337 C CA . LEU A 1 295 ? -35.412 7.366 18.417 1.00 90.56 295 LEU A CA 1
ATOM 2338 C C . LEU A 1 295 ? -36.438 8.024 17.498 1.00 90.56 295 LEU A C 1
ATOM 2340 O O . LEU A 1 295 ? -36.009 8.662 16.541 1.00 90.56 295 LEU A O 1
ATOM 2344 N N . ASP A 1 296 ? -37.741 7.965 17.782 1.00 88.50 296 ASP A N 1
ATOM 2345 C CA . ASP A 1 296 ? -38.787 8.667 17.018 1.00 88.50 296 ASP A CA 1
ATOM 2346 C C . ASP A 1 296 ? -38.524 10.179 16.907 1.00 88.50 296 ASP A C 1
ATOM 2348 O O . ASP A 1 296 ? -38.775 10.781 15.860 1.00 88.50 296 ASP A O 1
ATOM 2352 N N . GLY A 1 297 ? -37.939 10.785 17.947 1.00 85.81 297 GLY A N 1
ATOM 2353 C CA . GLY A 1 297 ? -37.550 12.200 17.975 1.00 85.81 297 GLY A CA 1
ATOM 2354 C C . GLY A 1 297 ? -36.204 12.524 17.312 1.00 85.81 297 GLY A C 1
ATOM 2355 O O . GLY A 1 297 ? -35.834 13.696 17.216 1.00 85.81 297 GLY A O 1
ATOM 2356 N N . VAL A 1 298 ? -35.453 11.516 16.863 1.00 88.88 298 VAL A N 1
ATOM 2357 C CA . VAL A 1 298 ? -34.109 11.657 16.283 1.00 88.88 298 VAL A CA 1
ATOM 2358 C C . VAL A 1 298 ? -34.170 11.526 14.756 1.00 88.88 298 VAL A C 1
ATOM 2360 O O . VAL A 1 298 ? -34.880 10.685 14.216 1.00 88.88 298 VAL A O 1
ATOM 2363 N N . GLU A 1 299 ? -33.416 12.345 14.022 1.00 89.56 299 GLU A N 1
ATOM 2364 C CA . GLU A 1 299 ? -33.350 12.254 12.553 1.00 89.56 299 GLU A CA 1
ATOM 2365 C C . GLU A 1 299 ? -32.637 10.974 12.067 1.00 89.56 299 GLU A C 1
ATOM 2367 O O . GLU A 1 299 ? -31.830 10.388 12.789 1.00 89.56 299 GLU A O 1
ATOM 2372 N N . SER A 1 300 ? -32.873 10.554 10.820 1.00 91.00 300 SER A N 1
ATOM 2373 C CA . SER A 1 300 ? -32.128 9.458 10.180 1.00 91.00 300 SER A CA 1
ATOM 2374 C C . SER A 1 300 ? -30.613 9.729 10.173 1.00 91.00 300 SER A C 1
ATOM 2376 O O . SER A 1 300 ? -30.147 10.832 9.857 1.00 91.00 300 SER A O 1
ATOM 2378 N N . GLY A 1 301 ? -29.809 8.728 10.535 1.00 91.56 301 GLY A N 1
ATOM 2379 C CA . GLY A 1 301 ? -28.366 8.900 10.722 1.00 91.56 301 GLY A CA 1
ATOM 2380 C C . GLY A 1 301 ? -27.742 7.918 11.705 1.00 91.56 301 GLY A C 1
ATOM 2381 O O . GLY A 1 301 ? -28.433 7.103 12.314 1.00 91.56 301 GLY A O 1
ATOM 2382 N N . ILE A 1 302 ? -26.422 8.014 11.872 1.00 93.38 302 ILE A N 1
ATOM 2383 C CA . ILE A 1 302 ? -25.678 7.209 12.853 1.00 93.38 302 ILE A CA 1
ATOM 2384 C C . ILE A 1 302 ? -25.494 8.015 14.131 1.00 93.38 302 ILE A C 1
ATOM 2386 O O . ILE A 1 302 ? -24.845 9.059 14.123 1.00 93.38 302 ILE A O 1
ATOM 2390 N N . HIS A 1 303 ? -26.031 7.518 15.236 1.00 91.88 303 HIS A N 1
ATOM 2391 C CA . HIS A 1 303 ? -26.107 8.235 16.505 1.00 91.88 303 HIS A CA 1
ATOM 2392 C C . HIS A 1 303 ? -25.346 7.504 17.593 1.00 91.88 303 HIS A C 1
ATOM 2394 O O . HIS A 1 303 ? -25.429 6.284 17.695 1.00 91.88 303 HIS A O 1
ATOM 2400 N N . GLN A 1 304 ? -24.628 8.251 18.432 1.00 92.38 304 GLN A N 1
ATOM 2401 C CA . GLN A 1 304 ? -24.039 7.699 19.647 1.00 92.38 304 GLN A CA 1
ATOM 2402 C C . GLN A 1 304 ? -25.071 7.770 20.772 1.00 92.38 304 GLN A C 1
ATOM 2404 O O . GLN A 1 304 ? -25.350 8.851 21.290 1.00 92.38 304 GLN A O 1
ATOM 2409 N N . LEU A 1 305 ? -25.628 6.626 21.151 1.00 92.69 305 LEU A N 1
ATOM 2410 C CA . LEU A 1 305 ? -26.583 6.528 22.246 1.00 92.69 305 LEU A CA 1
ATOM 2411 C C . LEU A 1 305 ? -25.850 6.256 23.559 1.00 92.69 305 LEU A C 1
ATOM 2413 O O . LEU A 1 305 ? -24.924 5.445 23.624 1.00 92.69 305 LEU A O 1
ATOM 2417 N N . GLU A 1 306 ? -26.275 6.944 24.612 1.00 93.75 306 GLU A N 1
ATOM 2418 C CA . GLU A 1 306 ? -25.861 6.710 25.989 1.00 93.75 306 GLU A CA 1
ATOM 2419 C C . GLU A 1 306 ? -27.099 6.397 26.828 1.00 93.75 306 GLU A C 1
ATOM 2421 O O . GLU A 1 306 ? -27.937 7.274 27.048 1.00 93.75 306 GLU A O 1
ATOM 2426 N N . ILE A 1 307 ? -27.186 5.153 27.305 1.00 93.19 307 ILE A N 1
ATOM 2427 C CA . ILE A 1 307 ? -28.229 4.705 28.229 1.00 93.19 307 ILE A CA 1
ATOM 2428 C C . ILE A 1 307 ? -27.640 4.670 29.635 1.00 93.19 307 ILE A C 1
ATOM 2430 O O . ILE A 1 307 ? -26.549 4.129 29.839 1.00 93.19 307 ILE A O 1
ATOM 2434 N N . ARG A 1 308 ? -28.357 5.224 30.612 1.00 91.88 308 ARG A N 1
ATOM 2435 C CA . ARG A 1 308 ? -27.984 5.194 32.028 1.00 91.88 308 ARG A CA 1
ATOM 2436 C C . ARG A 1 308 ? -29.155 4.730 32.877 1.00 91.88 308 ARG A C 1
ATOM 2438 O O . ARG A 1 308 ? -30.246 5.274 32.754 1.00 91.88 308 ARG A O 1
ATOM 2445 N N . GLY A 1 309 ? -28.899 3.777 33.760 1.00 89.81 309 GLY A N 1
ATOM 2446 C CA . GLY A 1 309 ? -29.811 3.359 34.812 1.00 89.81 309 GLY A CA 1
ATOM 2447 C C . GLY A 1 309 ? -29.336 3.840 36.173 1.00 89.81 309 GLY A C 1
ATOM 2448 O O . GLY A 1 309 ? -28.138 3.796 36.468 1.00 89.81 309 GLY A O 1
ATOM 2449 N N . ASN A 1 310 ? -30.272 4.290 37.001 1.00 86.62 310 ASN A N 1
ATOM 2450 C CA . ASN A 1 310 ? -30.028 4.671 38.385 1.00 86.62 310 ASN A CA 1
ATOM 2451 C C . ASN A 1 310 ? -30.875 3.798 39.312 1.00 86.62 310 ASN A C 1
ATOM 2453 O O . ASN A 1 310 ? -32.098 3.754 39.189 1.00 86.62 310 ASN A O 1
ATOM 2457 N N . VAL A 1 311 ? -30.208 3.133 40.257 1.00 81.50 311 VAL A N 1
ATOM 2458 C CA . VAL A 1 311 ? -30.838 2.354 41.334 1.00 81.50 311 VAL A CA 1
ATOM 2459 C C . VAL A 1 311 ? -30.221 2.806 42.649 1.00 81.50 311 VAL A C 1
ATOM 2461 O O . VAL A 1 311 ? -29.002 2.718 42.842 1.00 81.50 311 VAL A O 1
ATOM 2464 N N . LYS A 1 312 ? -31.044 3.325 43.566 1.00 75.81 312 LYS A N 1
ATOM 2465 C CA . LYS A 1 312 ? -30.589 3.972 44.811 1.00 75.81 312 LYS A CA 1
ATOM 2466 C C . LYS A 1 312 ? -29.557 5.082 44.530 1.00 75.81 312 LYS A C 1
ATOM 2468 O O . LYS A 1 312 ? -29.887 6.137 44.003 1.00 75.81 312 LYS A O 1
ATOM 2473 N N . SER A 1 313 ? -28.297 4.845 44.905 1.00 66.75 313 SER A N 1
ATOM 2474 C CA . SER A 1 313 ? -27.144 5.744 44.746 1.00 66.75 313 SER A CA 1
ATOM 2475 C C . SER A 1 313 ? -26.111 5.241 43.730 1.00 66.75 313 SER A C 1
ATOM 2477 O O . SER A 1 313 ? -25.025 5.817 43.624 1.00 66.75 313 SER A O 1
ATOM 2479 N N . ARG A 1 314 ? -26.412 4.156 43.006 1.00 74.81 314 ARG A N 1
ATOM 2480 C CA . ARG A 1 314 ? -25.528 3.564 41.999 1.00 74.81 314 ARG A CA 1
ATOM 2481 C C . ARG A 1 314 ? -26.077 3.842 40.608 1.00 74.81 314 ARG A C 1
ATOM 2483 O O . ARG A 1 314 ? -27.261 3.642 40.354 1.00 74.81 314 ARG A O 1
ATOM 2490 N N . SER A 1 315 ? -25.192 4.274 39.718 1.00 84.00 315 SER A N 1
ATOM 2491 C CA . SER A 1 315 ? -25.481 4.416 38.298 1.00 84.00 315 SER A CA 1
ATOM 2492 C C . SER A 1 315 ? -24.720 3.365 37.498 1.00 84.00 315 SER A C 1
ATOM 2494 O O . SER A 1 315 ? -23.588 3.001 37.830 1.00 84.00 315 SER A O 1
ATOM 2496 N N . PHE A 1 316 ? -25.348 2.872 36.443 1.00 86.75 316 PHE A N 1
ATOM 2497 C CA . PHE A 1 316 ? -24.752 1.987 35.449 1.00 86.75 316 PHE A CA 1
ATOM 2498 C C . PHE A 1 316 ? -25.195 2.452 34.063 1.00 86.75 316 PHE A C 1
ATOM 2500 O O . PHE A 1 316 ? -26.151 3.215 33.935 1.00 86.75 316 PHE A O 1
ATOM 2507 N N . GLY A 1 317 ? -24.485 2.065 33.009 1.00 89.44 317 GLY A N 1
ATOM 2508 C CA . GLY A 1 317 ? -24.824 2.544 31.677 1.00 89.44 317 GLY A CA 1
ATOM 2509 C C . GLY A 1 317 ? -24.024 1.896 30.564 1.00 89.44 317 GLY A C 1
ATOM 2510 O O . GLY A 1 317 ? -23.000 1.261 30.810 1.00 89.44 317 GLY A O 1
ATOM 2511 N N . ALA A 1 318 ? -24.496 2.103 29.339 1.00 88.62 318 ALA A N 1
ATOM 2512 C CA . ALA A 1 318 ? -23.864 1.639 28.113 1.00 88.62 318 ALA A CA 1
ATOM 2513 C C . ALA A 1 318 ? -23.811 2.767 27.079 1.00 88.62 318 ALA A C 1
ATOM 2515 O O . ALA A 1 318 ? -24.697 3.621 27.014 1.00 88.62 318 ALA A O 1
ATOM 2516 N N . LYS A 1 319 ? -22.752 2.755 26.264 1.00 90.31 319 LYS A N 1
ATOM 2517 C CA . LYS A 1 319 ? -22.574 3.646 25.114 1.00 90.31 319 LYS A CA 1
ATOM 2518 C C . LYS A 1 319 ? -22.378 2.816 23.861 1.00 90.31 319 LYS A C 1
ATOM 2520 O O . LYS A 1 319 ? -21.501 1.956 23.845 1.00 90.31 319 LYS A O 1
ATOM 2525 N N . PHE A 1 320 ? -23.139 3.103 22.816 1.00 89.50 320 PHE A N 1
ATOM 2526 C CA . PHE A 1 320 ? -23.051 2.390 21.543 1.00 89.50 320 PHE A CA 1
ATOM 2527 C C . PHE A 1 320 ? -23.496 3.280 20.384 1.00 89.50 320 PHE A C 1
ATOM 2529 O O . PHE A 1 320 ? -24.047 4.358 20.598 1.00 89.50 320 PHE A O 1
ATOM 2536 N N . TYR A 1 321 ? -23.228 2.838 19.157 1.00 92.38 321 TYR A N 1
ATOM 2537 C CA . TYR A 1 321 ? -23.704 3.511 17.955 1.00 92.38 321 TYR A CA 1
ATOM 2538 C C . TYR A 1 321 ? -24.919 2.786 17.383 1.00 92.38 321 TYR A C 1
ATOM 2540 O O . TYR A 1 321 ? -24.912 1.560 17.295 1.00 92.38 321 TYR A O 1
ATOM 2548 N N . TYR A 1 322 ? -25.934 3.545 16.978 1.00 93.12 322 TYR A N 1
ATOM 2549 C CA . TYR A 1 322 ? -27.130 3.041 16.308 1.00 93.12 322 TYR A CA 1
ATOM 2550 C C . TYR A 1 322 ? -27.354 3.790 14.993 1.00 93.12 322 TYR A C 1
ATOM 2552 O O . TYR A 1 322 ? -27.322 5.023 14.972 1.00 93.12 322 TYR A O 1
ATOM 2560 N N . TRP A 1 323 ? -27.572 3.065 13.899 1.00 93.44 323 TRP A N 1
ATOM 2561 C CA . TRP A 1 323 ? -27.872 3.631 12.587 1.00 93.44 323 TRP A CA 1
ATOM 2562 C C . TRP A 1 323 ? -29.381 3.619 12.344 1.00 93.44 323 TRP A C 1
ATOM 2564 O O . TRP A 1 323 ? -29.952 2.632 11.881 1.00 93.44 323 TRP A O 1
ATOM 2574 N N . LYS A 1 324 ? -30.030 4.756 12.614 1.00 92.25 324 LYS A N 1
ATOM 2575 C CA . LYS A 1 324 ? -31.459 4.944 12.347 1.00 92.25 324 LYS A CA 1
ATOM 2576 C C . LYS A 1 324 ? -31.705 5.063 10.841 1.00 92.25 324 LYS A C 1
ATOM 2578 O O . LYS A 1 324 ? -31.135 5.949 10.197 1.00 92.25 324 LYS A O 1
ATOM 2583 N N . GLY A 1 325 ? -32.588 4.211 10.324 1.00 89.88 325 GLY A N 1
ATOM 2584 C CA . GLY A 1 325 ? -33.008 4.193 8.922 1.00 89.88 325 GLY A CA 1
ATOM 2585 C C . GLY A 1 325 ? -32.161 3.306 8.008 1.00 89.88 325 GLY A C 1
ATOM 2586 O O . GLY A 1 325 ? -32.327 3.398 6.800 1.00 89.88 325 GLY A O 1
ATOM 2587 N N . LEU A 1 326 ? -31.241 2.489 8.539 1.00 91.56 326 LEU A N 1
ATOM 2588 C CA . LEU A 1 326 ? -30.556 1.442 7.771 1.00 91.56 326 LEU A CA 1
ATOM 2589 C C . LEU A 1 326 ? -31.363 0.140 7.851 1.00 91.56 326 LEU A C 1
ATOM 2591 O O . LEU A 1 326 ? -31.562 -0.384 8.947 1.00 91.56 326 LEU A O 1
ATOM 2595 N N . ASP A 1 327 ? -31.778 -0.384 6.697 1.00 87.25 327 ASP A N 1
ATOM 2596 C CA . ASP A 1 327 ? -32.646 -1.564 6.612 1.00 87.25 327 ASP A CA 1
ATOM 2597 C C . ASP A 1 327 ? -31.835 -2.841 6.360 1.00 87.25 327 ASP A C 1
ATOM 2599 O O . ASP A 1 327 ? -32.047 -3.866 7.004 1.00 87.25 327 ASP A O 1
ATOM 2603 N N . SER A 1 328 ? -30.895 -2.790 5.413 1.00 85.44 328 SER A N 1
ATOM 2604 C CA . SER A 1 328 ? -30.111 -3.956 5.002 1.00 85.44 328 SER A CA 1
ATOM 2605 C C . SER A 1 328 ? -28.772 -3.565 4.391 1.00 85.44 328 SER A C 1
ATOM 2607 O O . SER A 1 328 ? -28.612 -2.471 3.843 1.00 85.44 328 SER A O 1
ATOM 2609 N N . VAL A 1 329 ? -27.820 -4.498 4.420 1.00 83.56 329 VAL A N 1
ATOM 2610 C CA . VAL A 1 329 ? -26.485 -4.323 3.845 1.00 83.56 329 VAL A CA 1
ATOM 2611 C C . VAL A 1 329 ? -26.157 -5.501 2.930 1.00 83.56 329 VAL A C 1
ATOM 2613 O O . VAL A 1 329 ? -26.251 -6.652 3.349 1.00 83.56 329 VAL A O 1
ATOM 2616 N N . SER A 1 330 ? -25.789 -5.232 1.674 1.00 75.31 330 SER A N 1
ATOM 2617 C CA . SER A 1 330 ? -25.402 -6.278 0.716 1.00 75.31 330 SER A CA 1
ATOM 2618 C C . SER A 1 330 ? -24.439 -5.771 -0.358 1.00 75.31 330 SER A C 1
ATOM 2620 O O . SER A 1 330 ? -24.305 -4.570 -0.590 1.00 75.31 330 SER A O 1
ATOM 2622 N N . LYS A 1 331 ? -23.777 -6.693 -1.065 1.00 68.56 331 LYS A N 1
ATOM 2623 C CA . LYS A 1 331 ? -22.871 -6.349 -2.175 1.00 68.56 331 LYS A CA 1
ATOM 2624 C C . LYS A 1 331 ? -23.596 -5.720 -3.367 1.00 68.56 331 LYS A C 1
ATOM 2626 O O . LYS A 1 331 ? -23.020 -4.868 -4.034 1.00 68.56 331 LYS A O 1
ATOM 2631 N N . ALA A 1 332 ? -24.828 -6.148 -3.642 1.00 68.31 332 ALA A N 1
ATOM 2632 C CA . ALA A 1 332 ? -25.606 -5.662 -4.779 1.00 68.31 332 ALA A CA 1
ATOM 2633 C C . ALA A 1 332 ? -26.243 -4.290 -4.513 1.00 68.31 332 ALA A C 1
ATOM 2635 O O . ALA A 1 332 ? -26.360 -3.491 -5.436 1.00 68.31 332 ALA A O 1
ATOM 2636 N N . GLU A 1 333 ? -26.649 -4.023 -3.268 1.00 70.31 333 GLU A N 1
ATOM 2637 C CA . GLU A 1 333 ? -27.443 -2.836 -2.916 1.00 70.31 333 GLU A CA 1
ATOM 2638 C C . GLU A 1 333 ? -26.686 -1.828 -2.028 1.00 70.31 333 GLU A C 1
ATOM 2640 O O . GLU A 1 333 ? -27.187 -0.735 -1.775 1.00 70.31 333 GLU A O 1
ATOM 2645 N N . GLY A 1 334 ? -25.476 -2.157 -1.561 1.00 83.19 334 GLY A N 1
ATOM 2646 C CA . GLY A 1 334 ? -24.713 -1.321 -0.633 1.00 83.19 334 GLY A CA 1
ATOM 2647 C C . GLY A 1 334 ? -25.359 -1.260 0.754 1.00 83.19 334 GLY A C 1
ATOM 2648 O O . GLY A 1 334 ? -25.713 -2.292 1.322 1.00 83.19 334 GLY A O 1
ATOM 2649 N N . PHE A 1 335 ? -25.490 -0.052 1.304 1.00 87.94 335 PHE A N 1
ATOM 2650 C CA . PHE A 1 335 ? -26.184 0.248 2.559 1.00 87.94 335 PHE A CA 1
ATOM 2651 C C . PHE A 1 335 ? -27.563 0.821 2.229 1.00 87.94 335 PHE A C 1
ATOM 2653 O O . PHE A 1 335 ? -27.699 2.010 1.923 1.00 87.94 335 PHE A O 1
ATOM 2660 N N . ARG A 1 336 ? -28.587 -0.029 2.264 1.00 88.25 336 ARG A N 1
ATOM 2661 C CA . ARG A 1 336 ? -29.947 0.359 1.903 1.00 88.25 336 ARG A CA 1
ATOM 2662 C C . ARG A 1 336 ? -30.623 1.053 3.069 1.00 88.25 336 ARG A C 1
ATOM 2664 O O . ARG A 1 336 ? -30.722 0.480 4.155 1.00 88.25 336 ARG A O 1
ATOM 2671 N N . CYS A 1 337 ? -31.105 2.265 2.832 1.00 90.00 337 CYS A N 1
ATOM 2672 C CA . CYS A 1 337 ? -31.732 3.064 3.868 1.00 90.00 337 CYS A CA 1
ATOM 2673 C C . CYS A 1 337 ? -33.197 3.341 3.537 1.00 90.00 337 CYS A C 1
ATOM 2675 O O . CYS A 1 337 ? -33.501 3.811 2.441 1.00 90.00 337 CYS A O 1
ATOM 2677 N N . SER A 1 338 ? -34.086 3.125 4.506 1.00 88.62 338 SER A N 1
ATOM 2678 C CA . SER A 1 338 ? -35.483 3.572 4.444 1.00 88.62 338 SER A CA 1
ATOM 2679 C C . SER A 1 338 ? -35.568 5.098 4.393 1.00 88.62 338 SER A C 1
ATOM 2681 O O . SER A 1 338 ? -36.399 5.658 3.680 1.00 88.62 338 SER A O 1
ATOM 2683 N N . GLU A 1 339 ? -34.651 5.778 5.086 1.00 88.44 339 GLU A N 1
ATOM 2684 C CA . GLU A 1 339 ? -34.466 7.224 5.017 1.00 88.44 339 GLU A CA 1
ATOM 2685 C C . GLU A 1 339 ? -32.987 7.588 4.900 1.00 88.44 339 GLU A C 1
ATOM 2687 O O . GLU A 1 339 ? -32.143 7.109 5.658 1.00 88.44 339 GLU A O 1
ATOM 2692 N N . MET A 1 340 ? -32.659 8.504 3.985 1.00 88.56 340 MET A N 1
ATOM 2693 C CA . MET A 1 340 ? -31.269 8.916 3.792 1.00 88.56 340 MET A CA 1
ATOM 2694 C C . MET A 1 340 ? -30.697 9.592 5.044 1.00 88.56 340 MET A C 1
ATOM 2696 O O . MET A 1 340 ? -31.315 10.532 5.554 1.00 88.56 340 MET A O 1
ATOM 2700 N N . PRO A 1 341 ? -29.512 9.173 5.525 1.00 90.50 341 PRO A N 1
ATOM 2701 C CA . PRO A 1 341 ? -28.932 9.700 6.753 1.00 90.50 341 PRO A CA 1
ATOM 2702 C C . PRO A 1 341 ? -28.487 11.157 6.586 1.00 90.50 341 PRO A C 1
ATOM 2704 O O . PRO A 1 341 ? -27.817 11.517 5.613 1.00 90.50 341 PRO A O 1
ATOM 2707 N N . ARG A 1 342 ? -28.839 12.009 7.554 1.00 88.44 342 ARG A N 1
ATOM 2708 C CA . ARG A 1 342 ? -28.590 13.462 7.492 1.00 88.44 342 ARG A CA 1
ATOM 2709 C C . ARG A 1 342 ? -27.228 13.890 8.017 1.00 88.44 342 ARG A C 1
ATOM 2711 O O . ARG A 1 342 ? -26.777 14.988 7.703 1.00 88.44 342 ARG A O 1
ATOM 2718 N N . ASN A 1 343 ? -26.574 13.054 8.818 1.00 90.38 343 ASN A N 1
ATOM 2719 C CA . ASN A 1 343 ? -25.357 13.426 9.536 1.00 90.38 343 ASN A CA 1
ATOM 2720 C C . ASN A 1 343 ? -24.056 12.902 8.909 1.00 90.38 343 ASN A C 1
ATOM 2722 O O . ASN A 1 343 ? -23.014 13.014 9.555 1.00 90.38 343 ASN A O 1
ATOM 2726 N N . ILE A 1 344 ? -24.095 12.385 7.676 1.00 90.12 344 ILE A N 1
ATOM 2727 C CA . ILE A 1 344 ? -22.902 11.929 6.948 1.00 90.12 344 ILE A CA 1
ATOM 2728 C C . ILE A 1 344 ? -22.104 13.112 6.402 1.00 90.12 344 ILE A C 1
ATOM 2730 O O . ILE A 1 344 ? -22.647 14.022 5.776 1.00 90.12 344 ILE A O 1
ATOM 2734 N N . ASP A 1 345 ? -20.797 13.060 6.627 1.00 88.38 345 ASP A N 1
ATOM 2735 C CA . ASP A 1 345 ? -19.803 13.956 6.055 1.00 88.38 345 ASP A CA 1
ATOM 2736 C C . ASP A 1 345 ? -19.258 13.350 4.754 1.00 88.38 345 ASP A C 1
ATOM 2738 O O . ASP A 1 345 ? -18.397 12.465 4.768 1.00 88.38 345 ASP A O 1
ATOM 2742 N N . TRP A 1 346 ? -19.792 13.800 3.620 1.00 84.56 346 TRP A N 1
ATOM 2743 C CA . TRP A 1 346 ? -19.409 13.288 2.302 1.00 84.56 346 TRP A CA 1
ATOM 2744 C C . TRP A 1 346 ? -17.993 13.689 1.888 1.00 84.56 346 TRP A C 1
ATOM 2746 O O . TRP A 1 346 ? -17.358 12.937 1.157 1.00 84.56 346 TRP A O 1
ATOM 2756 N N . ASP A 1 347 ? -17.474 14.810 2.394 1.00 79.31 347 ASP A N 1
ATOM 2757 C CA . ASP A 1 347 ? -16.128 15.287 2.055 1.00 79.31 347 ASP A CA 1
ATOM 2758 C C . ASP A 1 347 ? -15.042 14.405 2.692 1.00 79.31 347 ASP A C 1
ATOM 2760 O O . ASP A 1 347 ? -13.926 14.307 2.178 1.00 79.31 347 ASP A O 1
ATOM 2764 N N . ASN A 1 348 ? -15.369 13.753 3.814 1.00 75.81 348 ASN A N 1
ATOM 2765 C CA . ASN A 1 348 ? -14.470 12.859 4.551 1.00 75.81 348 ASN A CA 1
ATOM 2766 C C . ASN A 1 348 ? -14.836 11.363 4.416 1.00 75.81 348 ASN A C 1
ATOM 2768 O O . ASN A 1 348 ? -14.151 10.503 4.983 1.00 75.81 348 ASN A O 1
ATOM 2772 N N . SER A 1 349 ? -15.890 11.036 3.664 1.00 83.75 349 SER A N 1
ATOM 2773 C CA . SER A 1 349 ? -16.274 9.657 3.335 1.00 83.75 349 SER A CA 1
ATOM 2774 C C . SER A 1 349 ? -15.664 9.231 1.997 1.00 83.75 349 SER A C 1
ATOM 2776 O O . SER A 1 349 ? -15.617 10.013 1.053 1.00 83.75 349 SER A O 1
ATOM 2778 N N . THR A 1 350 ? -15.200 7.985 1.887 1.00 83.00 350 THR A N 1
ATOM 2779 C CA . THR A 1 350 ? -14.551 7.462 0.672 1.00 83.00 350 THR A CA 1
ATOM 2780 C C . THR A 1 350 ? -15.059 6.072 0.311 1.00 83.00 350 THR A C 1
ATOM 2782 O O . THR A 1 350 ? -15.367 5.252 1.177 1.00 83.00 350 THR A O 1
ATOM 2785 N N . GLY A 1 351 ? -15.158 5.806 -0.993 1.00 81.88 351 GLY A N 1
ATOM 2786 C CA . GLY A 1 351 ? -15.667 4.538 -1.521 1.00 81.88 351 GLY A CA 1
ATOM 2787 C C . GLY A 1 351 ? -17.191 4.385 -1.477 1.00 81.88 351 GLY A C 1
ATOM 2788 O O . GLY A 1 351 ? -17.691 3.302 -1.774 1.00 81.88 351 GLY A O 1
ATOM 2789 N N . LEU A 1 352 ? -17.923 5.455 -1.153 1.00 85.56 352 LEU A N 1
ATOM 2790 C CA . LEU A 1 352 ? -19.386 5.506 -1.104 1.00 85.56 352 LEU A CA 1
ATOM 2791 C C . LEU A 1 352 ? -19.922 6.547 -2.088 1.00 85.56 352 LEU A C 1
ATOM 2793 O O . LEU A 1 352 ? -19.311 7.598 -2.284 1.00 85.56 352 LEU A O 1
ATOM 2797 N N . ARG A 1 353 ? -21.086 6.269 -2.671 1.00 86.00 353 ARG A N 1
ATOM 2798 C CA . ARG A 1 353 ? -21.872 7.207 -3.472 1.00 86.00 353 ARG A CA 1
ATOM 2799 C C . ARG A 1 353 ? -23.286 7.322 -2.915 1.00 86.00 353 ARG A C 1
ATOM 2801 O O . ARG A 1 353 ? -23.822 6.382 -2.331 1.00 86.00 353 ARG A O 1
ATOM 2808 N N . ARG A 1 354 ? -23.876 8.500 -3.089 1.00 85.75 354 ARG A N 1
ATOM 2809 C CA . ARG A 1 354 ? -25.248 8.785 -2.677 1.00 85.75 354 ARG A CA 1
ATOM 2810 C C . ARG A 1 354 ? -26.211 8.364 -3.787 1.00 85.75 354 ARG A C 1
ATOM 2812 O O . ARG A 1 354 ? -26.068 8.858 -4.899 1.00 85.75 354 ARG A O 1
ATOM 2819 N N . GLU A 1 355 ? -27.195 7.533 -3.464 1.00 84.00 355 GLU A N 1
ATOM 2820 C CA . GLU A 1 355 ? -28.249 7.093 -4.390 1.00 84.00 355 GLU A CA 1
ATOM 2821 C C . GLU A 1 355 ? -29.641 7.311 -3.762 1.00 84.00 355 GLU A C 1
ATOM 2823 O O . GLU A 1 355 ? -29.754 7.667 -2.586 1.00 84.00 355 GLU A O 1
ATOM 2828 N N . GLU A 1 356 ? -30.718 7.143 -4.537 1.00 76.00 356 GLU A N 1
ATOM 2829 C CA . GLU A 1 356 ? -32.093 7.370 -4.047 1.00 76.00 356 GLU A CA 1
ATOM 2830 C C . GLU A 1 356 ? -32.509 6.396 -2.932 1.00 76.00 356 GLU A C 1
ATOM 2832 O O . GLU A 1 356 ? -33.240 6.788 -2.025 1.00 76.00 356 GLU A O 1
ATOM 2837 N N . ALA A 1 357 ? -32.026 5.149 -2.976 1.00 74.00 357 ALA A N 1
ATOM 2838 C CA . ALA A 1 357 ? -32.410 4.077 -2.051 1.00 74.00 357 ALA A CA 1
ATOM 2839 C C . ALA A 1 357 ? -31.434 3.868 -0.871 1.00 74.00 357 ALA A C 1
ATOM 2841 O O . ALA A 1 357 ? -31.591 2.916 -0.104 1.00 74.00 357 ALA A O 1
ATOM 2842 N N . GLY A 1 358 ? -30.397 4.703 -0.735 1.00 85.56 358 GLY A N 1
ATOM 2843 C CA . GLY A 1 358 ? -29.364 4.511 0.284 1.00 85.56 358 GLY A CA 1
ATOM 2844 C C . GLY A 1 358 ? -27.977 4.995 -0.133 1.00 85.56 358 GLY A C 1
ATOM 2845 O O . GLY A 1 358 ? -27.810 5.945 -0.905 1.00 85.56 358 GLY A O 1
ATOM 2846 N N . LEU A 1 359 ? -26.957 4.330 0.405 1.00 88.62 359 LEU A N 1
ATOM 2847 C CA . LEU A 1 359 ? -25.558 4.578 0.088 1.00 88.62 359 LEU A CA 1
ATOM 2848 C C . LEU A 1 359 ? -25.016 3.377 -0.674 1.00 88.62 359 LEU A C 1
ATOM 2850 O O . LEU A 1 359 ? -24.908 2.281 -0.125 1.00 88.62 359 LEU A O 1
ATOM 2854 N N . GLU A 1 360 ? -24.617 3.583 -1.918 1.00 86.69 360 GLU A N 1
ATOM 2855 C CA . GLU A 1 360 ? -24.034 2.515 -2.717 1.00 86.69 360 GLU A CA 1
ATOM 2856 C C . GLU A 1 360 ? -22.506 2.561 -2.642 1.00 86.69 360 GLU A C 1
ATOM 2858 O O . GLU A 1 360 ? -21.890 3.611 -2.446 1.00 86.69 360 GLU A O 1
ATOM 2863 N N . ILE A 1 361 ? -21.869 1.409 -2.804 1.00 83.75 361 ILE A N 1
ATOM 2864 C CA . ILE A 1 361 ? -20.413 1.302 -2.814 1.00 83.75 361 ILE A CA 1
ATOM 2865 C C . ILE A 1 361 ? -19.917 1.682 -4.201 1.00 83.75 361 ILE A C 1
ATOM 2867 O O . ILE A 1 361 ? -20.408 1.168 -5.202 1.00 83.75 361 ILE A O 1
ATOM 2871 N N . ASN A 1 362 ? -18.916 2.558 -4.272 1.00 80.06 362 ASN A N 1
ATOM 2872 C CA . ASN A 1 362 ? -18.306 2.914 -5.546 1.00 80.06 362 ASN A CA 1
ATOM 2873 C C . ASN A 1 362 ? -17.593 1.677 -6.140 1.00 80.06 362 ASN A C 1
ATOM 2875 O O . ASN A 1 362 ? -16.625 1.198 -5.532 1.00 80.06 362 ASN A O 1
ATOM 2879 N N . PRO A 1 363 ? -17.999 1.182 -7.328 1.00 69.62 363 PRO A N 1
ATOM 2880 C CA . PRO A 1 363 ? -17.378 0.018 -7.963 1.00 69.62 363 PRO A CA 1
ATOM 2881 C C . PRO A 1 363 ? -15.890 0.214 -8.273 1.00 69.62 363 PRO A C 1
ATOM 2883 O O . PRO A 1 363 ? -15.139 -0.752 -8.336 1.00 69.62 363 PRO A O 1
ATOM 2886 N N . GLN A 1 364 ? -15.458 1.465 -8.458 1.00 68.88 364 GLN A N 1
ATOM 2887 C CA . GLN A 1 364 ? -14.067 1.815 -8.751 1.00 68.88 364 GLN A CA 1
ATOM 2888 C C . GLN A 1 364 ? -13.194 1.905 -7.493 1.00 68.88 364 GLN A C 1
ATOM 2890 O O . GLN A 1 364 ? -11.982 2.075 -7.611 1.00 68.88 364 GLN A O 1
ATOM 2895 N N . HIS A 1 365 ? -13.774 1.814 -6.290 1.00 72.69 365 HIS A N 1
ATOM 2896 C CA . HIS A 1 365 ? -12.991 1.868 -5.057 1.00 72.69 365 HIS A CA 1
ATOM 2897 C C . HIS A 1 365 ? -12.164 0.584 -4.913 1.00 72.69 365 HIS A C 1
ATOM 2899 O O . HIS A 1 365 ? -12.762 -0.486 -4.792 1.00 72.69 365 HIS A O 1
ATOM 2905 N N . PRO A 1 366 ? -10.824 0.651 -4.867 1.00 58.09 366 PRO A N 1
ATOM 2906 C CA . PRO A 1 366 ? -9.973 -0.538 -4.952 1.00 58.09 366 PRO A CA 1
ATOM 2907 C C . PRO A 1 366 ? -9.909 -1.347 -3.647 1.00 58.09 366 PRO A C 1
ATOM 2909 O O . PRO A 1 366 ? -9.589 -2.530 -3.677 1.00 58.09 366 PRO A O 1
ATOM 2912 N N . GLY A 1 367 ? -10.215 -0.732 -2.498 1.00 66.88 367 GLY A N 1
ATOM 2913 C CA . GLY A 1 367 ? -10.024 -1.354 -1.183 1.00 66.88 367 GLY A CA 1
ATOM 2914 C C . GLY A 1 367 ? -11.220 -2.178 -0.679 1.00 66.88 367 GLY A C 1
ATOM 2915 O O . GLY A 1 367 ? -12.355 -1.920 -1.087 1.00 66.88 367 GLY A O 1
ATOM 2916 N N . PRO A 1 368 ? -11.006 -3.108 0.272 1.00 72.56 368 PRO A N 1
ATOM 2917 C CA . PRO A 1 368 ? -12.053 -3.921 0.903 1.00 72.56 368 PRO A CA 1
ATOM 2918 C C . PRO A 1 368 ? -12.820 -3.177 2.007 1.00 72.56 368 PRO A C 1
ATOM 2920 O O . PRO A 1 368 ? -13.700 -3.742 2.647 1.00 72.56 368 PRO A O 1
ATOM 2923 N N . VAL A 1 369 ? -12.468 -1.918 2.270 1.00 79.69 369 VAL A N 1
ATOM 2924 C CA . VAL A 1 369 ? -13.045 -1.080 3.323 1.00 79.69 369 VAL A CA 1
ATOM 2925 C C . VAL A 1 369 ? -13.466 0.249 2.710 1.00 79.69 369 VAL A C 1
ATOM 2927 O O . VAL A 1 369 ? -12.744 0.808 1.880 1.00 79.69 369 VAL A O 1
ATOM 2930 N N . VAL A 1 370 ? -14.620 0.753 3.128 1.00 84.19 370 VAL A N 1
ATOM 2931 C CA . VAL A 1 370 ? -15.105 2.106 2.839 1.00 84.19 370 VAL A CA 1
ATOM 2932 C C . VAL A 1 370 ? -15.017 2.957 4.102 1.00 84.19 370 VAL A C 1
ATOM 2934 O O . VAL A 1 370 ? -15.195 2.446 5.212 1.00 84.19 370 VAL A O 1
ATOM 2937 N N . SER A 1 371 ? -14.730 4.250 3.950 1.00 87.81 371 SER A N 1
ATOM 2938 C CA . SER A 1 371 ? -14.775 5.182 5.079 1.00 87.81 371 SER A CA 1
ATOM 2939 C C . SER A 1 371 ? -16.105 5.919 5.084 1.00 87.81 371 SER A C 1
ATOM 2941 O O . SER A 1 371 ? -16.491 6.533 4.090 1.00 87.81 371 SER A O 1
ATOM 2943 N N . LEU A 1 372 ? -16.795 5.872 6.217 1.00 89.62 372 LEU A N 1
ATOM 2944 C CA . LEU A 1 372 ? -18.034 6.596 6.451 1.00 89.62 372 LEU A CA 1
ATOM 2945 C C . LEU A 1 372 ? -17.806 7.564 7.607 1.00 89.62 372 LEU A C 1
ATOM 2947 O O . LEU A 1 372 ? -17.654 7.159 8.759 1.00 89.62 372 LEU A O 1
ATOM 2951 N N . ALA A 1 373 ? -17.736 8.848 7.285 1.00 89.69 373 ALA A N 1
ATOM 2952 C CA . ALA A 1 373 ? -17.577 9.913 8.258 1.00 89.69 373 ALA A CA 1
ATOM 2953 C C . ALA A 1 373 ? -18.944 10.476 8.658 1.00 89.69 373 ALA A C 1
ATOM 2955 O O . ALA A 1 373 ? -19.810 10.697 7.812 1.00 89.69 373 ALA A O 1
ATOM 2956 N N . ILE A 1 374 ? -19.131 10.737 9.949 1.00 90.56 374 ILE A N 1
ATOM 2957 C CA . ILE A 1 374 ? -20.287 11.454 10.487 1.00 90.56 374 ILE A CA 1
ATOM 2958 C C . ILE A 1 374 ? -19.854 12.772 11.115 1.00 90.56 374 ILE A C 1
ATOM 2960 O O . ILE A 1 374 ? -18.724 12.923 11.566 1.00 90.56 374 ILE A O 1
ATOM 2964 N N . THR A 1 375 ? -20.767 13.736 11.142 1.00 84.06 375 THR A N 1
ATOM 2965 C CA . THR A 1 375 ? -20.495 15.112 11.584 1.00 84.06 375 THR A CA 1
ATOM 2966 C C . THR A 1 375 ? -20.743 15.341 13.078 1.00 84.06 375 THR A C 1
ATOM 2968 O O . THR A 1 375 ? -20.195 16.290 13.643 1.00 84.06 375 THR A O 1
ATOM 2971 N N . ARG A 1 376 ? -21.583 14.522 13.733 1.00 79.81 376 ARG A N 1
ATOM 2972 C CA . ARG A 1 376 ? -22.051 14.733 15.120 1.00 79.81 376 ARG A CA 1
ATOM 2973 C C . ARG A 1 376 ? -22.268 13.398 15.870 1.00 79.81 376 ARG A C 1
ATOM 2975 O O . ARG A 1 376 ? -23.301 12.771 15.645 1.00 79.81 376 ARG A O 1
ATOM 2982 N N . PRO A 1 377 ? -21.351 12.973 16.766 1.00 79.62 377 PRO A N 1
ATOM 2983 C CA . PRO A 1 377 ? -20.015 13.543 16.953 1.00 79.62 377 PRO A CA 1
ATOM 2984 C C . PRO A 1 377 ? -19.177 13.309 15.693 1.00 79.62 377 PRO A C 1
ATOM 2986 O O . PRO A 1 377 ? -19.490 12.408 14.921 1.00 79.62 377 PRO A O 1
ATOM 2989 N N . TYR A 1 378 ? -18.124 14.100 15.468 1.00 82.69 378 TYR A N 1
ATOM 2990 C CA . TYR A 1 378 ? -17.224 13.791 14.358 1.00 82.69 378 TYR A CA 1
ATOM 2991 C C . TYR A 1 378 ? -16.553 12.439 14.614 1.00 82.69 378 TYR A C 1
ATOM 2993 O O . TYR A 1 378 ? -15.756 12.309 15.544 1.00 82.69 378 TYR A O 1
ATOM 3001 N N . GLN A 1 379 ? -16.885 11.445 13.797 1.00 84.62 379 GLN A N 1
ATOM 3002 C CA . GLN A 1 379 ? -16.363 10.087 13.892 1.00 84.62 379 GLN A CA 1
ATOM 3003 C C . GLN A 1 379 ? -16.252 9.512 12.486 1.00 84.62 379 GLN A C 1
ATOM 3005 O O . GLN A 1 379 ? -17.125 9.729 11.651 1.00 84.62 379 GLN A O 1
ATOM 3010 N N . VAL A 1 380 ? -15.176 8.774 12.225 1.00 83.62 380 VAL A N 1
ATOM 3011 C CA . VAL A 1 380 ? -14.997 8.047 10.967 1.00 83.62 380 VAL A CA 1
ATOM 3012 C C . VAL A 1 380 ? -15.063 6.563 11.275 1.00 83.62 380 VAL A C 1
ATOM 3014 O O . VAL A 1 380 ? -14.333 6.080 12.142 1.00 83.62 380 VAL A O 1
ATOM 3017 N N . PHE A 1 381 ? -15.949 5.863 10.580 1.00 85.31 381 PHE A N 1
ATOM 3018 C CA . PHE A 1 381 ? -16.077 4.416 10.623 1.00 85.31 381 PHE A CA 1
ATOM 3019 C C . PHE A 1 381 ? -15.422 3.817 9.388 1.00 85.31 381 PHE A C 1
ATOM 3021 O O . PHE A 1 381 ? -15.625 4.283 8.267 1.00 85.31 381 PHE A O 1
ATOM 3028 N N . LEU A 1 382 ? -14.636 2.771 9.602 1.00 82.56 382 LEU A N 1
ATOM 3029 C CA . LEU A 1 382 ? -13.992 2.002 8.547 1.00 82.56 382 LEU A CA 1
ATOM 3030 C C . LEU A 1 382 ? -14.745 0.683 8.401 1.00 82.56 382 LEU A C 1
ATOM 3032 O O . LEU A 1 382 ? -14.480 -0.273 9.133 1.00 82.56 382 LEU A O 1
ATOM 3036 N N . LEU A 1 383 ? -15.718 0.661 7.493 1.00 83.69 383 LEU A N 1
ATOM 3037 C CA . LEU A 1 383 ? -16.645 -0.453 7.317 1.00 83.69 383 LEU A CA 1
ATOM 3038 C C . LEU A 1 383 ? -16.141 -1.389 6.220 1.00 83.69 383 LEU A C 1
ATOM 3040 O O . LEU A 1 383 ? -15.788 -0.938 5.129 1.00 83.69 383 LEU A O 1
ATOM 3044 N N . SER A 1 384 ? -16.109 -2.692 6.502 1.00 77.31 384 SER A N 1
ATOM 3045 C CA . SER A 1 384 ? -15.835 -3.699 5.473 1.00 77.31 384 SER A CA 1
ATOM 3046 C C . SER A 1 384 ? -16.895 -3.611 4.376 1.00 77.31 384 SER A C 1
ATOM 3048 O O . SER A 1 384 ? -18.086 -3.495 4.665 1.00 77.31 384 SER A O 1
ATOM 3050 N N . LYS A 1 385 ? -16.473 -3.683 3.116 1.00 80.06 385 LYS A N 1
ATOM 3051 C CA . LYS A 1 385 ? -17.405 -3.826 2.003 1.00 80.06 385 LYS A CA 1
ATOM 3052 C C . LYS A 1 385 ? -18.092 -5.193 2.089 1.00 80.06 385 LYS A C 1
ATOM 3054 O O . LYS A 1 385 ? -17.379 -6.187 2.211 1.00 80.06 385 LYS A O 1
ATOM 3059 N N . PRO A 1 386 ? -19.419 -5.262 1.933 1.00 75.81 386 PRO A N 1
ATOM 3060 C CA . PRO A 1 386 ? -20.152 -6.491 1.660 1.00 75.81 386 PRO A CA 1
ATOM 3061 C C . PRO A 1 386 ? -19.477 -7.345 0.582 1.00 75.81 386 PRO A C 1
ATOM 3063 O O . PRO A 1 386 ? -18.935 -6.831 -0.405 1.00 75.81 386 PRO A O 1
ATOM 3066 N N . GLY A 1 387 ? -19.498 -8.651 0.788 1.00 77.38 387 GLY A N 1
ATOM 3067 C CA . GLY A 1 387 ? -18.763 -9.658 0.041 1.00 77.38 387 GLY A CA 1
ATOM 3068 C C . GLY A 1 387 ? -17.559 -10.221 0.791 1.00 77.38 387 GLY A C 1
ATOM 3069 O O . GLY A 1 387 ? -17.166 -9.752 1.861 1.00 77.38 387 GLY A O 1
ATOM 3070 N N . LEU A 1 388 ? -16.931 -11.207 0.152 1.00 81.75 388 LEU A N 1
ATOM 3071 C CA . LEU A 1 388 ? -15.642 -11.763 0.544 1.00 81.75 388 LEU A CA 1
ATOM 3072 C C . LEU A 1 388 ? -14.503 -11.032 -0.165 1.00 81.75 388 LEU A C 1
ATOM 3074 O O . LEU A 1 388 ? -14.558 -10.771 -1.369 1.00 81.75 388 LEU A O 1
ATOM 3078 N N . TRP A 1 389 ? -13.460 -10.741 0.601 1.00 83.69 389 TRP A N 1
ATOM 3079 C CA . TRP A 1 389 ? -12.260 -10.049 0.161 1.00 83.69 389 TRP A CA 1
ATOM 3080 C C . TRP A 1 389 ? -11.029 -10.797 0.636 1.00 83.69 389 TRP A C 1
ATOM 3082 O O . TRP A 1 389 ? -10.999 -11.342 1.742 1.00 83.69 389 TRP A O 1
ATOM 3092 N N . ILE A 1 390 ? -10.001 -10.779 -0.203 1.00 85.06 390 ILE A N 1
ATOM 3093 C CA . ILE A 1 390 ? -8.761 -11.504 0.030 1.00 85.06 390 ILE A CA 1
ATOM 3094 C C . ILE A 1 390 ? -7.620 -10.513 -0.114 1.00 85.06 390 ILE A C 1
ATOM 3096 O O . ILE A 1 390 ? -7.548 -9.753 -1.083 1.00 85.06 390 ILE A O 1
ATOM 3100 N N . SER A 1 391 ? -6.718 -10.512 0.854 1.00 82.75 391 SER A N 1
ATOM 3101 C CA . SER A 1 391 ? -5.450 -9.821 0.715 1.00 82.75 391 SER A CA 1
ATOM 3102 C C . SER A 1 391 ? -4.295 -10.672 1.197 1.00 82.75 391 SER A C 1
ATOM 3104 O O . SER A 1 391 ? -4.421 -11.482 2.114 1.00 82.75 391 SER A O 1
ATOM 3106 N N . VAL A 1 392 ? -3.151 -10.480 0.559 1.00 79.12 392 VAL A N 1
ATOM 3107 C CA . VAL A 1 392 ? -1.876 -11.036 0.982 1.00 79.12 392 VAL A CA 1
ATOM 3108 C C . VAL A 1 392 ? -1.083 -9.903 1.588 1.00 79.12 392 VAL A C 1
ATOM 3110 O O . VAL A 1 392 ? -0.786 -8.901 0.943 1.00 79.12 392 VAL A O 1
ATOM 3113 N N . TYR A 1 393 ? -0.744 -10.069 2.852 1.00 70.88 393 TYR A N 1
ATOM 3114 C CA . TYR A 1 393 ? 0.061 -9.134 3.597 1.00 70.88 393 TYR A CA 1
ATOM 3115 C C . TYR A 1 393 ? 1.447 -9.725 3.812 1.00 70.88 393 TYR A C 1
ATOM 3117 O O . TYR A 1 393 ? 1.601 -10.741 4.482 1.00 70.88 393 TYR A O 1
ATOM 3125 N N . SER A 1 394 ? 2.471 -9.091 3.264 1.00 61.97 394 SER A N 1
ATOM 3126 C CA . SER A 1 394 ? 3.854 -9.490 3.517 1.00 61.97 394 SER A CA 1
ATOM 3127 C C . SER A 1 394 ? 4.378 -8.743 4.742 1.00 61.97 394 SER A C 1
ATOM 3129 O O . SER A 1 394 ? 4.389 -7.511 4.766 1.00 61.97 394 SER A O 1
ATOM 3131 N N . THR A 1 395 ? 4.805 -9.465 5.780 1.00 52.50 395 THR A N 1
ATOM 3132 C CA . THR A 1 395 ? 5.294 -8.841 7.021 1.00 52.50 395 THR A CA 1
ATOM 3133 C C . THR A 1 395 ? 6.676 -8.204 6.854 1.00 52.50 395 THR A C 1
ATOM 3135 O O . THR A 1 395 ? 7.046 -7.367 7.671 1.00 52.50 395 THR A O 1
ATOM 3138 N N . GLU A 1 396 ? 7.419 -8.537 5.792 1.00 48.12 396 GLU A N 1
ATOM 3139 C CA . GLU A 1 396 ? 8.759 -7.992 5.540 1.00 48.12 396 GLU A CA 1
ATOM 3140 C C . GLU A 1 396 ? 8.733 -6.566 4.986 1.00 48.12 396 GLU A C 1
ATOM 3142 O O . GLU A 1 396 ? 9.489 -5.703 5.424 1.00 48.12 396 GLU A O 1
ATOM 3147 N N . ASN A 1 397 ? 7.854 -6.307 4.019 1.00 44.16 397 ASN A N 1
ATOM 3148 C CA . ASN A 1 397 ? 7.719 -5.003 3.360 1.00 44.16 397 ASN A CA 1
ATOM 3149 C C . ASN A 1 397 ? 6.417 -4.280 3.738 1.00 44.16 397 ASN A C 1
ATOM 3151 O O . ASN A 1 397 ? 6.194 -3.151 3.298 1.00 44.16 397 ASN A O 1
ATOM 3155 N N . TYR A 1 398 ? 5.573 -4.913 4.565 1.00 46.31 398 TYR A N 1
ATOM 3156 C CA . TYR A 1 398 ? 4.286 -4.392 5.026 1.00 46.31 398 TYR A CA 1
ATOM 3157 C C . TYR A 1 398 ? 3.403 -3.950 3.849 1.00 46.31 398 TYR A C 1
ATOM 3159 O O . TYR A 1 398 ? 2.648 -2.980 3.950 1.00 46.31 398 TYR A O 1
ATOM 3167 N N . ALA A 1 399 ? 3.549 -4.636 2.713 1.00 50.22 399 ALA A N 1
ATOM 3168 C CA . ALA A 1 399 ? 2.724 -4.449 1.536 1.00 50.22 399 ALA A CA 1
ATOM 3169 C C . ALA A 1 399 ? 1.499 -5.358 1.648 1.00 50.22 399 ALA A C 1
ATOM 3171 O O . ALA A 1 399 ? 1.621 -6.537 1.990 1.00 50.22 399 ALA A O 1
ATOM 3172 N N . GLU A 1 400 ? 0.330 -4.790 1.372 1.00 63.47 400 GLU A N 1
ATOM 3173 C CA . GLU A 1 400 ? -0.925 -5.521 1.251 1.00 63.47 400 GLU A CA 1
ATOM 3174 C C . GLU A 1 400 ? -1.314 -5.533 -0.228 1.00 63.47 400 GLU A C 1
ATOM 3176 O O . GLU A 1 400 ? -1.500 -4.480 -0.835 1.00 63.47 400 GLU A O 1
ATOM 3181 N N . GLU A 1 401 ? -1.386 -6.722 -0.812 1.00 69.81 401 GLU A N 1
ATOM 3182 C CA . GLU A 1 401 ? -1.853 -6.945 -2.177 1.00 69.81 401 GLU A CA 1
ATOM 3183 C C . GLU A 1 401 ? -3.256 -7.545 -2.116 1.00 69.81 401 GLU A C 1
ATOM 3185 O O . GLU A 1 401 ? -3.488 -8.515 -1.394 1.00 69.81 401 GLU A O 1
ATOM 3190 N N . HIS A 1 402 ? -4.210 -6.960 -2.837 1.00 76.38 402 HIS A N 1
ATOM 3191 C CA . HIS A 1 402 ? -5.573 -7.481 -2.904 1.00 76.38 402 HIS A CA 1
ATOM 3192 C C . HIS A 1 402 ? -5.686 -8.488 -4.045 1.00 76.38 402 HIS A C 1
ATOM 3194 O O . HIS A 1 402 ? -5.388 -8.152 -5.189 1.00 76.38 402 HIS A O 1
ATOM 3200 N N . LEU A 1 403 ? -6.141 -9.699 -3.725 1.00 74.81 403 LEU A N 1
ATOM 3201 C CA . LEU A 1 403 ? -6.417 -10.737 -4.715 1.00 74.81 403 LEU A CA 1
ATOM 3202 C C . LEU A 1 403 ? -7.881 -10.653 -5.147 1.00 74.81 403 LEU A C 1
ATOM 3204 O O . LEU A 1 403 ? -8.771 -10.407 -4.322 1.00 74.81 403 LEU A O 1
ATOM 3208 N N . GLN A 1 404 ? -8.139 -10.872 -6.432 1.00 76.81 404 GLN A N 1
ATOM 3209 C CA . GLN A 1 404 ? -9.491 -11.107 -6.919 1.00 76.81 404 GLN A CA 1
ATOM 3210 C C . GLN A 1 404 ? -9.936 -12.530 -6.568 1.00 76.81 404 GLN A C 1
ATOM 3212 O O . GLN A 1 404 ? -9.126 -13.438 -6.386 1.00 76.81 404 GLN A O 1
ATOM 3217 N N . LEU A 1 405 ? -11.250 -12.724 -6.457 1.00 81.88 405 LEU A N 1
ATOM 3218 C CA . LEU A 1 405 ? -11.813 -14.053 -6.234 1.00 81.88 405 LEU A CA 1
ATOM 3219 C C . LEU A 1 405 ? -11.478 -14.960 -7.428 1.00 81.88 405 LEU A C 1
ATOM 3221 O O . LEU A 1 405 ? -11.696 -14.576 -8.577 1.00 81.88 405 LEU A O 1
ATOM 3225 N N . GLY A 1 406 ? -10.953 -16.148 -7.143 1.00 79.12 406 GLY A N 1
ATOM 3226 C CA . GLY A 1 406 ? -10.456 -17.113 -8.124 1.00 79.12 406 GLY A CA 1
ATOM 3227 C C . GLY A 1 406 ? -8.984 -16.930 -8.510 1.00 79.12 406 GLY A C 1
ATOM 3228 O O . GLY A 1 406 ? -8.447 -17.777 -9.229 1.00 79.12 406 GLY A O 1
ATOM 3229 N N . ASP A 1 407 ? -8.307 -15.882 -8.026 1.00 78.50 407 ASP A N 1
ATOM 3230 C CA . ASP A 1 407 ? -6.890 -15.672 -8.324 1.00 78.50 407 ASP A CA 1
ATOM 3231 C C . ASP A 1 407 ? -6.015 -16.799 -7.766 1.00 78.50 407 ASP A C 1
ATOM 3233 O O . ASP A 1 407 ? -6.377 -17.554 -6.860 1.00 78.50 407 ASP A O 1
ATOM 3237 N N . SER A 1 408 ? -4.820 -16.919 -8.336 1.00 77.75 408 SER A N 1
ATOM 3238 C CA . SER A 1 408 ? -3.811 -17.869 -7.880 1.00 77.75 408 SER A CA 1
ATOM 3239 C C . SER A 1 408 ? -2.661 -17.149 -7.191 1.00 77.75 408 SER A C 1
ATOM 3241 O O . SER A 1 408 ? -2.138 -16.162 -7.699 1.00 77.75 408 SER A O 1
ATOM 3243 N N . PHE A 1 409 ? -2.252 -17.675 -6.043 1.00 79.31 409 PHE A N 1
ATOM 3244 C CA . PHE A 1 409 ? -1.277 -17.085 -5.142 1.00 79.31 409 PHE A CA 1
ATOM 3245 C C . PHE A 1 409 ? -0.097 -18.039 -4.914 1.00 79.31 409 PHE A C 1
ATOM 3247 O O . PHE A 1 409 ? -0.263 -19.149 -4.408 1.00 79.31 409 PHE A O 1
ATOM 3254 N N . GLU A 1 410 ? 1.117 -17.624 -5.277 1.00 76.12 410 GLU A N 1
ATOM 3255 C CA . GLU A 1 410 ? 2.314 -18.403 -4.948 1.00 76.12 410 GLU A CA 1
ATOM 3256 C C . GLU A 1 410 ? 2.841 -18.047 -3.563 1.00 76.12 410 GLU A C 1
ATOM 3258 O O . GLU A 1 410 ? 3.182 -16.901 -3.271 1.00 76.12 410 GLU A O 1
ATOM 3263 N N . ILE A 1 411 ? 2.970 -19.073 -2.730 1.00 78.94 411 ILE A N 1
ATOM 3264 C CA . ILE A 1 411 ? 3.501 -18.969 -1.382 1.00 78.94 411 ILE A CA 1
ATOM 3265 C C . ILE A 1 411 ? 4.993 -19.252 -1.441 1.00 78.94 411 ILE A C 1
ATOM 3267 O O . ILE A 1 411 ? 5.420 -20.360 -1.786 1.00 78.94 411 ILE A O 1
ATOM 3271 N N . ASN A 1 412 ? 5.793 -18.261 -1.065 1.00 69.69 412 ASN A N 1
ATOM 3272 C CA . ASN A 1 412 ? 7.212 -18.473 -0.846 1.00 69.69 412 ASN A CA 1
ATOM 3273 C C . ASN A 1 412 ? 7.452 -18.775 0.636 1.00 69.69 412 ASN A C 1
ATOM 3275 O O . ASN A 1 412 ? 7.231 -17.924 1.491 1.00 69.69 412 ASN A O 1
ATOM 3279 N N . SER A 1 413 ? 7.950 -19.975 0.933 1.00 60.62 413 SER A N 1
ATOM 3280 C CA . SER A 1 413 ? 8.253 -20.417 2.299 1.00 60.62 413 SER A CA 1
ATOM 3281 C C . SER A 1 413 ? 9.351 -19.605 2.994 1.00 60.62 413 SER A C 1
ATOM 3283 O O . SER A 1 413 ? 9.499 -19.720 4.205 1.00 60.62 413 SER A O 1
ATOM 3285 N N . VAL A 1 414 ? 10.135 -18.819 2.248 1.00 53.75 414 VAL A N 1
ATOM 3286 C CA . VAL A 1 414 ? 11.142 -17.908 2.812 1.00 53.75 414 VAL A CA 1
ATOM 3287 C C . VAL A 1 414 ? 10.483 -16.674 3.436 1.00 53.75 414 VAL A C 1
ATOM 3289 O O . VAL A 1 414 ? 11.021 -16.133 4.395 1.00 53.75 414 VAL A O 1
ATOM 3292 N N . PHE A 1 415 ? 9.312 -16.253 2.942 1.00 55.84 415 PHE A N 1
ATOM 3293 C CA . PHE A 1 415 ? 8.661 -15.027 3.396 1.00 55.84 415 PHE A CA 1
ATOM 3294 C C . PHE A 1 415 ? 7.558 -15.289 4.404 1.00 55.84 415 PHE A C 1
ATOM 3296 O O . PHE A 1 415 ? 6.694 -16.150 4.233 1.00 55.84 415 PHE A O 1
ATOM 3303 N N . GLN A 1 416 ? 7.531 -14.445 5.429 1.00 65.75 416 GLN A N 1
ATOM 3304 C CA . GLN A 1 416 ? 6.394 -14.337 6.326 1.00 65.75 416 GLN A CA 1
ATOM 3305 C C . GLN A 1 416 ? 5.269 -13.564 5.621 1.00 65.75 416 GLN A C 1
ATOM 3307 O O . GLN A 1 416 ? 5.110 -12.352 5.753 1.00 65.75 416 GLN A O 1
ATOM 3312 N N . GLN A 1 417 ? 4.498 -14.277 4.807 1.00 74.06 417 GLN A N 1
ATOM 3313 C CA . GLN A 1 417 ? 3.264 -13.770 4.214 1.00 74.06 417 GLN A CA 1
ATOM 3314 C C . GLN A 1 417 ? 2.069 -14.218 5.057 1.00 74.06 417 GLN A C 1
ATOM 3316 O O . GLN A 1 417 ? 2.014 -15.352 5.527 1.00 74.06 417 GLN A O 1
ATOM 3321 N 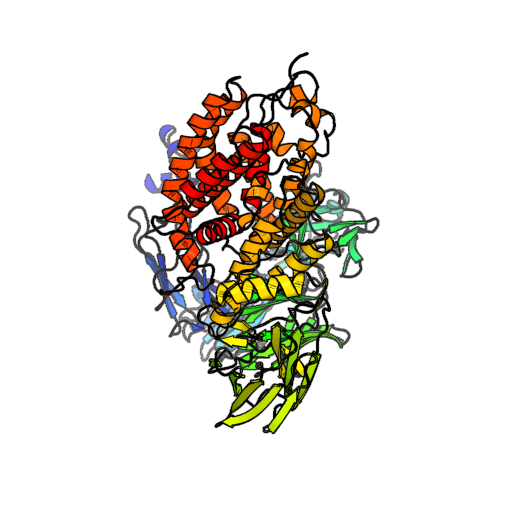N . GLU A 1 418 ? 1.096 -13.337 5.234 1.00 80.25 418 GLU A N 1
ATOM 3322 C CA . GLU A 1 418 ? -0.193 -13.602 5.862 1.00 80.25 418 GLU A CA 1
ATOM 3323 C C . GLU A 1 418 ? -1.289 -13.455 4.810 1.00 80.25 418 GLU A C 1
ATOM 3325 O O . GLU A 1 418 ? -1.427 -12.398 4.198 1.00 80.25 418 GLU A O 1
ATOM 3330 N N . VAL A 1 419 ? -2.115 -14.479 4.635 1.00 83.38 419 VAL A N 1
ATOM 3331 C CA . VAL A 1 419 ? -3.369 -14.345 3.896 1.00 83.38 419 VAL A CA 1
ATOM 3332 C C . VAL A 1 419 ? -4.432 -13.826 4.855 1.00 83.38 419 VAL A C 1
ATOM 3334 O O . VAL A 1 419 ? -4.604 -14.344 5.961 1.00 83.38 419 VAL A O 1
ATOM 3337 N N . ARG A 1 420 ? -5.151 -12.787 4.441 1.00 83.94 420 ARG A N 1
ATOM 3338 C CA . ARG A 1 420 ? -6.253 -12.183 5.184 1.00 83.94 420 ARG A CA 1
ATOM 3339 C C . ARG A 1 420 ? -7.526 -12.319 4.370 1.00 83.94 420 ARG A C 1
ATOM 3341 O O . ARG A 1 420 ? -7.636 -11.790 3.270 1.00 83.94 420 ARG A O 1
ATOM 3348 N N . LEU A 1 421 ? -8.489 -13.014 4.948 1.00 83.94 421 LEU A N 1
ATOM 3349 C CA . LEU A 1 421 ? -9.836 -13.165 4.427 1.00 83.94 421 LEU A CA 1
ATOM 3350 C C . LEU A 1 421 ? -10.750 -12.252 5.230 1.00 83.94 421 LEU A C 1
ATOM 3352 O O . LEU A 1 421 ? -10.699 -12.243 6.461 1.00 83.94 421 LEU A O 1
ATOM 3356 N N . VAL A 1 422 ? -11.546 -11.444 4.544 1.00 80.81 422 VAL A N 1
ATOM 3357 C CA . VAL A 1 422 ? -12.469 -10.496 5.169 1.00 80.81 422 VAL A CA 1
ATOM 3358 C C . VAL A 1 422 ? -13.840 -10.661 4.532 1.00 80.81 422 VAL A C 1
ATOM 3360 O O . VAL A 1 422 ? -13.982 -10.463 3.332 1.00 80.81 422 VAL A O 1
ATOM 3363 N N . SER A 1 423 ? -14.842 -10.992 5.338 1.00 81.69 423 SER A N 1
ATOM 3364 C CA . SER A 1 423 ? -16.250 -10.832 4.993 1.00 81.69 423 SER A CA 1
ATOM 3365 C C . SER A 1 423 ? -16.720 -9.455 5.455 1.00 81.69 423 SER A C 1
ATOM 3367 O O . SER A 1 423 ? -16.440 -9.038 6.581 1.00 81.69 423 SER A O 1
ATOM 3369 N N . GLY A 1 424 ? -17.417 -8.727 4.592 1.00 72.88 424 GLY A N 1
ATOM 3370 C CA . GLY A 1 424 ? -18.259 -7.605 5.013 1.00 72.88 424 GLY A CA 1
ATOM 3371 C C . GLY A 1 424 ? -19.751 -7.912 4.931 1.00 72.88 424 GLY A C 1
ATOM 3372 O O . GLY A 1 424 ? -20.550 -6.998 5.120 1.00 72.88 424 GLY A O 1
ATOM 3373 N N . ASP A 1 425 ? -20.127 -9.152 4.611 1.00 70.19 425 ASP A N 1
ATOM 3374 C CA . ASP A 1 425 ? -21.525 -9.574 4.604 1.00 70.19 425 ASP A CA 1
ATOM 3375 C C . ASP A 1 425 ? -22.027 -9.882 6.018 1.00 70.19 425 ASP A C 1
ATOM 3377 O O . ASP A 1 425 ? -21.249 -10.164 6.930 1.00 70.19 425 ASP A O 1
ATOM 3381 N N . GLN A 1 426 ? -23.352 -9.869 6.177 1.00 66.31 426 GLN A N 1
ATOM 3382 C CA . GLN A 1 426 ? -24.024 -10.384 7.373 1.00 66.31 426 GLN A CA 1
ATOM 3383 C C . GLN A 1 426 ? -24.324 -11.885 7.304 1.00 66.31 426 GLN A C 1
ATOM 3385 O O . GLN A 1 426 ? -24.861 -12.439 8.257 1.00 66.31 426 GLN A O 1
ATOM 3390 N N . CYS A 1 427 ? -24.005 -12.549 6.189 1.00 71.12 427 CYS A N 1
ATOM 3391 C CA . CYS A 1 427 ? -24.098 -13.997 6.105 1.00 71.12 427 CYS A CA 1
ATOM 3392 C C . CYS A 1 427 ? -22.823 -14.666 6.621 1.00 71.12 427 CYS A C 1
ATOM 3394 O O . CYS A 1 427 ? -21.704 -14.175 6.437 1.00 71.12 427 CYS A O 1
ATOM 3396 N N . ASP A 1 428 ? -23.025 -15.823 7.241 1.00 81.25 428 ASP A N 1
ATOM 3397 C CA . ASP A 1 428 ? -21.938 -16.687 7.655 1.00 81.25 428 ASP A CA 1
ATOM 3398 C C . ASP A 1 428 ? -21.355 -17.425 6.450 1.00 81.25 428 ASP A C 1
ATOM 3400 O O . ASP A 1 428 ? -22.093 -17.940 5.610 1.00 81.25 428 ASP A O 1
ATOM 3404 N N . TRP A 1 429 ? -20.031 -17.519 6.397 1.00 84.56 429 TRP A N 1
ATOM 3405 C CA . TRP A 1 429 ? -19.310 -18.236 5.353 1.00 84.56 429 TRP A CA 1
ATOM 3406 C C . TRP A 1 429 ? -18.456 -19.336 5.958 1.00 84.56 429 TRP A C 1
ATOM 3408 O O . TRP A 1 429 ? -17.555 -19.059 6.750 1.00 84.56 429 TRP A O 1
ATOM 3418 N N . ASP A 1 430 ? -18.675 -20.577 5.545 1.00 86.38 430 ASP A N 1
ATOM 3419 C CA . ASP A 1 430 ? -17.796 -21.685 5.897 1.00 86.38 430 ASP A CA 1
ATOM 3420 C C . ASP A 1 430 ? -16.664 -21.801 4.872 1.00 86.38 430 ASP A C 1
ATOM 3422 O O . ASP A 1 430 ? -16.895 -21.958 3.673 1.00 86.38 430 ASP A O 1
ATOM 3426 N N . LEU A 1 431 ? -15.422 -21.704 5.342 1.00 88.56 431 LEU A N 1
ATOM 3427 C CA . LEU A 1 431 ? -14.223 -21.761 4.515 1.00 88.56 431 LEU A CA 1
ATOM 3428 C C . LEU A 1 431 ? -13.650 -23.176 4.501 1.00 88.56 431 LEU A C 1
ATOM 3430 O O . LEU A 1 431 ? -13.450 -23.782 5.556 1.00 88.56 431 LEU A O 1
ATOM 3434 N N . TYR A 1 432 ? -13.311 -23.674 3.316 1.00 86.06 432 TYR A N 1
ATOM 3435 C CA . TYR A 1 432 ? -12.754 -25.009 3.116 1.00 86.06 432 TYR A CA 1
ATOM 3436 C C . TYR A 1 432 ? -11.490 -24.977 2.261 1.00 86.06 432 TYR A C 1
ATOM 3438 O O . TYR A 1 432 ? -11.369 -24.164 1.349 1.00 86.06 432 TYR A O 1
ATOM 3446 N N . CYS A 1 433 ? -10.575 -25.908 2.528 1.00 85.31 433 CYS A N 1
ATOM 3447 C CA . CYS A 1 433 ? -9.501 -26.291 1.614 1.00 85.31 433 CYS A CA 1
ATOM 3448 C C . CYS A 1 433 ? -9.694 -27.764 1.239 1.00 85.31 433 CYS A C 1
ATOM 3450 O O . CYS A 1 433 ? -9.501 -28.656 2.072 1.00 85.31 433 CYS A O 1
ATOM 3452 N N . GLY A 1 434 ? -10.117 -28.039 0.002 1.00 80.75 434 GLY A N 1
ATOM 3453 C CA . GLY A 1 434 ? -10.566 -29.380 -0.383 1.00 80.75 434 GLY A CA 1
ATOM 3454 C C . GLY A 1 434 ? -11.745 -29.845 0.485 1.00 80.75 434 GLY A C 1
ATOM 3455 O O . GLY A 1 434 ? -12.781 -29.190 0.528 1.00 80.75 434 GLY A O 1
ATOM 3456 N N . ASN A 1 435 ? -11.583 -30.959 1.207 1.00 77.38 435 ASN A N 1
ATOM 3457 C CA . ASN A 1 435 ? -12.611 -31.485 2.121 1.00 77.38 435 ASN A CA 1
ATOM 3458 C C . ASN A 1 435 ? -12.455 -31.007 3.576 1.00 77.38 435 ASN A C 1
ATOM 3460 O O . ASN A 1 435 ? -13.277 -31.352 4.424 1.00 77.38 435 ASN A O 1
ATOM 3464 N N . SER A 1 436 ? -11.405 -30.245 3.883 1.00 76.94 436 SER A N 1
ATOM 3465 C CA . SER A 1 436 ? -11.089 -29.819 5.245 1.00 76.94 436 SER A CA 1
ATOM 3466 C C . SER A 1 436 ? -11.706 -28.456 5.544 1.00 76.94 436 SER A C 1
ATOM 3468 O O . SER A 1 436 ? -11.490 -27.502 4.797 1.00 76.94 436 SER A O 1
ATOM 3470 N N . HIS A 1 437 ? -12.456 -28.352 6.644 1.00 80.94 437 HIS A N 1
ATOM 3471 C CA . HIS A 1 437 ? -12.990 -27.077 7.136 1.00 80.94 437 HIS A CA 1
ATOM 3472 C C . HIS A 1 437 ? -11.880 -26.264 7.811 1.00 80.94 437 HIS A C 1
ATOM 3474 O O . HIS A 1 437 ? -11.216 -26.750 8.727 1.00 80.94 437 HIS A O 1
ATOM 3480 N N . LEU A 1 438 ? -11.678 -25.033 7.345 1.00 77.44 438 LEU A N 1
ATOM 3481 C CA . LEU A 1 438 ? -10.691 -24.095 7.881 1.00 77.44 438 LEU A CA 1
ATOM 3482 C C . LEU A 1 438 ? -11.275 -23.331 9.069 1.00 77.44 438 LEU A C 1
ATOM 3484 O O . LEU A 1 438 ? -10.759 -23.372 10.188 1.00 77.44 438 LEU A O 1
ATOM 3488 N N . THR A 1 439 ? -12.347 -22.589 8.802 1.00 80.62 439 THR A N 1
ATOM 3489 C CA . THR A 1 439 ? -13.025 -21.724 9.764 1.00 80.62 439 THR A CA 1
ATOM 3490 C C . THR A 1 439 ? -14.384 -21.306 9.218 1.00 80.62 439 THR A C 1
ATOM 3492 O O . THR A 1 439 ? -14.635 -21.404 8.020 1.00 80.62 439 THR A O 1
ATOM 3495 N N . ARG A 1 440 ? -15.221 -20.749 10.087 1.00 80.38 440 ARG A N 1
ATOM 3496 C CA . ARG A 1 440 ? -16.412 -19.992 9.706 1.00 80.38 440 ARG A CA 1
ATOM 3497 C C . ARG A 1 440 ? -16.134 -18.502 9.889 1.00 80.38 440 ARG A C 1
ATOM 3499 O O . ARG A 1 440 ? -15.616 -18.107 10.936 1.00 80.38 440 ARG A O 1
ATOM 3506 N N . LEU A 1 441 ? -16.417 -17.694 8.873 1.00 75.38 441 LEU A N 1
ATOM 3507 C CA . LEU A 1 441 ? -16.534 -16.245 9.005 1.00 75.38 441 LEU A CA 1
ATOM 3508 C C . LEU A 1 441 ? -17.971 -15.943 9.406 1.00 75.38 441 LEU A C 1
ATOM 3510 O O . LEU A 1 441 ? -18.892 -16.408 8.744 1.00 75.38 441 LEU A O 1
ATOM 3514 N N . THR A 1 442 ? -18.153 -15.178 10.470 1.00 71.81 442 THR A N 1
ATOM 3515 C CA . THR A 1 442 ? -19.474 -14.740 10.939 1.00 71.81 442 THR A CA 1
ATOM 3516 C C . THR A 1 442 ? -19.509 -13.222 11.019 1.00 71.81 442 THR A C 1
ATOM 3518 O O . THR A 1 442 ? -18.469 -12.566 10.912 1.00 71.81 442 THR A O 1
ATOM 3521 N N . HIS A 1 443 ? -20.672 -12.625 11.265 1.00 62.31 443 HIS A N 1
ATOM 3522 C CA . HIS A 1 443 ? -20.762 -11.183 11.536 1.00 62.31 443 HIS A CA 1
ATOM 3523 C C . HIS A 1 443 ? -19.962 -10.754 12.779 1.00 62.31 443 HIS A C 1
ATOM 3525 O O . HIS A 1 443 ? -19.461 -9.627 12.829 1.00 62.31 443 HIS A O 1
ATOM 3531 N N . TYR A 1 444 ? -19.777 -11.653 13.754 1.00 55.62 444 TYR A N 1
ATOM 3532 C CA . TYR A 1 444 ? -18.906 -11.433 14.919 1.00 55.62 444 TYR A CA 1
ATOM 3533 C C . TYR A 1 444 ? -17.421 -11.671 14.612 1.00 55.62 444 TYR A C 1
ATOM 3535 O O . TYR A 1 444 ? -16.557 -11.014 15.196 1.00 55.62 444 TYR A O 1
ATOM 3543 N N . ARG A 1 445 ? -17.120 -12.557 13.655 1.00 63.03 445 ARG A N 1
ATOM 3544 C CA . ARG A 1 445 ? -15.769 -12.872 13.174 1.00 63.03 445 ARG A CA 1
ATOM 3545 C C . ARG A 1 445 ? -15.659 -12.612 11.666 1.00 63.03 445 ARG A C 1
ATOM 3547 O O . ARG A 1 445 ? -15.491 -13.548 10.881 1.00 63.03 445 ARG A O 1
ATOM 3554 N N . PRO A 1 446 ? -15.713 -11.339 11.231 1.00 69.44 446 PRO A N 1
ATOM 3555 C CA . PRO A 1 446 ? -15.714 -11.001 9.811 1.00 69.44 446 PRO A CA 1
ATOM 3556 C C . PRO A 1 446 ? -14.332 -11.163 9.173 1.00 69.44 446 PRO A C 1
ATOM 3558 O O . PRO A 1 446 ? -14.155 -10.866 7.998 1.00 69.44 446 PRO A O 1
ATOM 3561 N N . LYS A 1 447 ? -13.304 -11.542 9.938 1.00 74.88 447 LYS A N 1
ATOM 3562 C CA . LYS A 1 447 ? -11.919 -11.595 9.476 1.00 74.88 447 LYS A CA 1
ATOM 3563 C C . LYS A 1 447 ? -11.306 -12.922 9.876 1.00 74.88 447 LYS A C 1
ATOM 3565 O O . LYS A 1 447 ? -11.524 -13.412 10.974 1.00 74.88 447 LYS A O 1
ATOM 3570 N N . TYR A 1 448 ? -10.494 -13.463 8.988 1.00 77.19 448 TYR A N 1
ATOM 3571 C CA . TYR A 1 448 ? -9.648 -14.607 9.257 1.00 77.19 448 TYR A CA 1
ATOM 3572 C C . TYR A 1 448 ? -8.262 -14.329 8.707 1.00 77.19 448 TYR A C 1
ATOM 3574 O O . TYR A 1 448 ? -8.108 -13.760 7.625 1.00 77.19 448 TYR A O 1
ATOM 3582 N N . ARG A 1 449 ? -7.240 -14.675 9.482 1.00 78.06 449 ARG A N 1
ATOM 3583 C CA . ARG A 1 449 ? -5.845 -14.475 9.102 1.00 78.06 449 ARG A CA 1
ATOM 3584 C C . ARG A 1 449 ? -5.134 -15.792 9.228 1.00 78.06 449 ARG A C 1
ATOM 3586 O O . ARG A 1 449 ? -5.300 -16.480 10.231 1.00 78.06 449 ARG A O 1
ATOM 3593 N N . LEU A 1 450 ? -4.324 -16.103 8.235 1.00 78.56 450 LEU A N 1
ATOM 3594 C CA . LEU A 1 450 ? -3.590 -17.344 8.223 1.00 78.56 450 LEU A CA 1
ATOM 3595 C C . LEU A 1 450 ? -2.203 -17.117 7.613 1.00 78.56 450 LEU A C 1
ATOM 3597 O O . LEU A 1 450 ? -2.107 -16.537 6.528 1.00 78.56 450 LEU A O 1
ATOM 3601 N N . PRO A 1 451 ? -1.118 -17.538 8.287 1.00 76.31 451 PRO A N 1
ATOM 3602 C CA . PRO A 1 451 ? 0.208 -17.517 7.688 1.00 76.31 451 PRO A CA 1
ATOM 3603 C C . PRO A 1 451 ? 0.198 -18.328 6.393 1.00 76.31 451 PRO A C 1
ATOM 3605 O O . PRO A 1 451 ? -0.218 -19.482 6.389 1.00 76.31 451 PRO A O 1
ATOM 3608 N N . ALA A 1 452 ? 0.682 -17.764 5.291 1.00 81.00 452 ALA A N 1
ATOM 3609 C CA . ALA A 1 452 ? 0.742 -18.466 4.014 1.00 81.00 452 ALA A CA 1
ATOM 3610 C C . ALA A 1 452 ? 1.553 -19.772 4.146 1.00 81.00 452 ALA A C 1
ATOM 3612 O O . ALA A 1 452 ? 1.163 -20.812 3.627 1.00 81.00 452 ALA A O 1
ATOM 3613 N N . ALA A 1 453 ? 2.625 -19.769 4.944 1.00 72.69 453 ALA A N 1
ATOM 3614 C CA . ALA A 1 453 ? 3.378 -20.983 5.258 1.00 72.69 453 ALA A CA 1
ATOM 3615 C C . ALA A 1 453 ? 2.525 -22.083 5.929 1.00 72.69 453 ALA A C 1
ATOM 3617 O O . ALA A 1 453 ? 2.768 -23.262 5.678 1.00 72.69 453 ALA A O 1
ATOM 3618 N N . ALA A 1 454 ? 1.505 -21.722 6.720 1.00 74.19 454 ALA A N 1
ATOM 3619 C CA . ALA A 1 454 ? 0.590 -22.683 7.336 1.00 74.19 454 ALA A CA 1
ATOM 3620 C C . ALA A 1 454 ? -0.311 -23.366 6.296 1.00 74.19 454 ALA A C 1
ATOM 3622 O O . ALA A 1 454 ? -0.567 -24.556 6.426 1.00 74.19 454 ALA A O 1
ATOM 3623 N N . LEU A 1 455 ? -0.697 -22.679 5.205 1.00 80.25 455 LEU A N 1
ATOM 3624 C CA . LEU A 1 455 ? -1.401 -23.339 4.091 1.00 80.25 455 LEU A CA 1
ATOM 3625 C C . LEU A 1 455 ? -0.573 -24.491 3.523 1.00 80.25 455 LEU A C 1
ATOM 3627 O O . LEU A 1 455 ? -1.099 -25.574 3.283 1.00 80.25 455 LEU A O 1
ATOM 3631 N N . LEU A 1 456 ? 0.730 -24.254 3.343 1.00 79.94 456 LEU A N 1
ATOM 3632 C CA . LEU A 1 456 ? 1.641 -25.267 2.821 1.00 79.94 456 LEU A CA 1
ATOM 3633 C C . LEU A 1 456 ? 1.873 -26.417 3.808 1.00 79.94 456 LEU A C 1
ATOM 3635 O O . LEU A 1 456 ? 2.037 -27.560 3.384 1.00 79.94 456 LEU A O 1
ATOM 3639 N N . GLY A 1 457 ? 1.929 -26.113 5.108 1.00 72.75 457 GLY A N 1
ATOM 3640 C CA . GLY A 1 457 ? 2.119 -27.105 6.166 1.00 72.75 457 GLY A CA 1
ATOM 3641 C C . GLY A 1 457 ? 0.901 -28.008 6.365 1.00 72.75 457 GLY A C 1
ATOM 3642 O O . GLY A 1 457 ? 1.053 -29.227 6.424 1.00 72.75 457 GLY A O 1
ATOM 3643 N N . ASP A 1 458 ? -0.293 -27.418 6.411 1.00 72.88 458 ASP A N 1
ATOM 3644 C CA . ASP A 1 458 ? -1.528 -28.112 6.791 1.00 72.88 458 ASP A CA 1
ATOM 3645 C C . ASP A 1 458 ? -2.219 -28.799 5.602 1.00 72.88 458 ASP A C 1
ATOM 3647 O O . ASP A 1 458 ? -2.872 -29.830 5.773 1.00 72.88 458 ASP A O 1
ATOM 3651 N N . TYR A 1 459 ? -2.071 -28.250 4.390 1.00 77.81 459 TYR A N 1
ATOM 3652 C CA . TYR A 1 459 ? -2.802 -28.703 3.196 1.00 77.81 459 TYR A CA 1
ATOM 3653 C C . TYR A 1 459 ? -1.894 -29.131 2.033 1.00 77.81 459 TYR A C 1
ATOM 3655 O O . TYR A 1 459 ? -2.390 -29.559 0.991 1.00 77.81 459 TYR A O 1
ATOM 3663 N N . GLY A 1 460 ? -0.572 -29.082 2.219 1.00 75.81 460 GLY A N 1
ATOM 3664 C CA . GLY A 1 460 ? 0.424 -29.545 1.254 1.00 75.81 460 GLY A CA 1
ATOM 3665 C C . GLY A 1 460 ? 0.879 -28.482 0.250 1.00 75.81 460 GLY A C 1
ATOM 3666 O O . GLY A 1 460 ? 0.623 -27.291 0.387 1.00 75.81 460 GLY A O 1
ATOM 3667 N N . ASP A 1 461 ? 1.594 -28.914 -0.791 1.00 75.25 461 ASP A N 1
ATOM 3668 C CA . ASP A 1 461 ? 2.308 -28.010 -1.706 1.00 75.25 461 ASP A CA 1
ATOM 3669 C C . ASP A 1 461 ? 1.402 -27.143 -2.598 1.00 75.25 461 ASP A C 1
ATOM 3671 O O . ASP A 1 461 ? 1.906 -26.229 -3.255 1.00 75.25 461 ASP A O 1
ATOM 3675 N N . ALA A 1 462 ? 0.098 -27.421 -2.656 1.00 81.62 462 ALA A N 1
ATOM 3676 C CA . ALA A 1 462 ? -0.899 -26.581 -3.308 1.00 81.62 462 ALA A CA 1
ATOM 3677 C C . ALA A 1 462 ? -2.325 -26.957 -2.879 1.00 81.62 462 ALA A C 1
ATOM 3679 O O . ALA A 1 462 ? -2.577 -28.098 -2.494 1.00 81.62 462 ALA A O 1
ATOM 3680 N N . GLY A 1 463 ? -3.264 -26.025 -3.030 1.00 84.81 463 GLY A N 1
ATOM 3681 C CA . GLY A 1 463 ? -4.681 -26.243 -2.746 1.00 84.81 463 GLY A CA 1
ATOM 3682 C C . GLY A 1 463 ? -5.558 -25.086 -3.219 1.00 84.81 463 GLY A C 1
ATOM 3683 O O . GLY A 1 463 ? -5.061 -24.076 -3.714 1.00 84.81 463 GLY A O 1
ATOM 3684 N N . THR A 1 464 ? -6.869 -25.232 -3.053 1.00 87.75 464 THR A N 1
ATOM 3685 C CA . THR A 1 464 ? -7.851 -24.189 -3.374 1.00 87.75 464 THR A CA 1
ATOM 3686 C C . THR A 1 464 ? -8.712 -23.932 -2.154 1.00 87.75 464 THR A C 1
ATOM 3688 O O . THR A 1 464 ? -9.226 -24.872 -1.545 1.00 87.75 464 THR A O 1
ATOM 3691 N N . ILE A 1 465 ? -8.839 -22.656 -1.798 1.00 90.56 465 ILE A N 1
ATOM 3692 C CA . ILE A 1 465 ? -9.702 -22.199 -0.719 1.00 90.56 465 ILE A CA 1
ATOM 3693 C C . ILE A 1 465 ? -11.047 -21.808 -1.321 1.00 90.56 465 ILE A C 1
ATOM 3695 O O . ILE A 1 465 ? -11.104 -20.975 -2.227 1.00 90.56 465 ILE A O 1
ATOM 3699 N N . VAL A 1 466 ? -12.121 -22.386 -0.793 1.00 92.94 466 VAL A N 1
ATOM 3700 C CA . VAL A 1 466 ? -13.501 -22.112 -1.206 1.00 92.94 466 VAL A CA 1
ATOM 3701 C C . VAL A 1 466 ? -14.319 -21.640 -0.011 1.00 92.94 466 VAL A C 1
ATOM 3703 O O . VAL A 1 466 ? -14.064 -22.047 1.124 1.00 92.94 466 VAL A O 1
ATOM 3706 N N . ALA A 1 467 ? -15.297 -20.779 -0.258 1.00 92.12 467 ALA A N 1
ATOM 3707 C CA . ALA A 1 467 ? -16.274 -20.349 0.731 1.00 92.12 467 ALA A CA 1
ATOM 3708 C C . ALA A 1 467 ? -17.655 -20.905 0.381 1.00 92.12 467 ALA A C 1
ATOM 3710 O O . ALA A 1 467 ? -18.052 -20.872 -0.782 1.00 92.12 467 ALA A O 1
ATOM 3711 N N . ARG A 1 468 ? -18.387 -21.392 1.383 1.00 91.81 468 ARG A N 1
ATOM 3712 C CA . ARG A 1 468 ? -19.776 -21.843 1.269 1.00 91.81 468 ARG A CA 1
ATOM 3713 C C . ARG A 1 468 ? -20.688 -20.928 2.065 1.00 91.81 468 ARG A C 1
ATOM 3715 O O . ARG A 1 468 ? -20.418 -20.681 3.239 1.00 91.81 468 ARG A O 1
ATOM 3722 N N . ASP A 1 469 ? -21.747 -20.440 1.432 1.00 86.06 469 ASP A N 1
ATOM 3723 C CA . ASP A 1 469 ? -22.812 -19.721 2.135 1.00 86.06 469 ASP A CA 1
ATOM 3724 C C . ASP A 1 469 ? -23.768 -20.704 2.859 1.00 86.06 469 ASP A C 1
ATOM 3726 O O . ASP A 1 469 ? -23.685 -21.922 2.649 1.00 86.06 469 ASP A O 1
ATOM 3730 N N . PRO A 1 470 ? -24.714 -20.221 3.690 1.00 79.19 470 PRO A N 1
ATOM 3731 C CA . PRO A 1 470 ? -25.655 -21.087 4.408 1.00 79.19 470 PRO A CA 1
ATOM 3732 C C . PRO A 1 470 ? -26.637 -21.840 3.494 1.00 79.19 470 PRO A C 1
ATOM 3734 O O . PRO A 1 470 ? -27.288 -22.785 3.937 1.00 79.19 470 PRO A O 1
ATOM 3737 N N . LEU A 1 471 ? -26.767 -21.422 2.231 1.00 82.81 471 LEU A N 1
ATOM 3738 C CA . LEU A 1 471 ? -27.587 -22.082 1.213 1.00 82.81 471 LEU A CA 1
ATOM 3739 C C . LEU A 1 471 ? -26.802 -23.172 0.459 1.00 82.81 471 LEU A C 1
ATOM 3741 O O . LEU A 1 471 ? -27.391 -23.900 -0.342 1.00 82.81 471 LEU A O 1
ATOM 3745 N N . GLY A 1 472 ? -25.501 -23.309 0.730 1.00 83.12 472 GLY A N 1
ATOM 3746 C CA . GLY A 1 472 ? -24.603 -24.273 0.102 1.00 83.12 472 GLY A CA 1
ATOM 3747 C C . GLY A 1 472 ? -23.992 -23.804 -1.220 1.00 83.12 472 GLY A C 1
ATOM 3748 O O . GLY A 1 472 ? -23.397 -24.624 -1.920 1.00 83.12 472 GLY A O 1
ATOM 3749 N N . ASN A 1 473 ? -24.119 -22.525 -1.582 1.00 85.38 473 ASN A N 1
ATOM 3750 C CA . ASN A 1 473 ? -23.461 -21.982 -2.767 1.00 85.38 473 ASN A CA 1
ATOM 3751 C C . ASN A 1 473 ? -21.957 -21.845 -2.511 1.00 85.38 473 ASN A C 1
ATOM 3753 O O . ASN A 1 473 ? -21.540 -21.245 -1.520 1.00 85.38 473 ASN A O 1
ATOM 3757 N N . GLU A 1 474 ? -21.150 -22.382 -3.425 1.00 89.94 474 GLU A N 1
ATOM 3758 C CA . GLU A 1 474 ? -19.689 -22.327 -3.368 1.00 89.94 474 GLU A CA 1
ATOM 3759 C C . GLU A 1 474 ? -19.131 -21.142 -4.160 1.00 89.94 474 GLU A C 1
ATOM 3761 O O . GLU A 1 474 ? -19.554 -20.862 -5.284 1.00 89.94 474 GLU A O 1
ATOM 3766 N N . VAL A 1 475 ? -18.140 -20.470 -3.575 1.00 88.62 475 VAL A N 1
ATOM 3767 C CA . VAL A 1 475 ? -17.359 -19.399 -4.197 1.00 88.62 475 VAL A CA 1
ATOM 3768 C C . VAL A 1 475 ? -15.877 -19.733 -4.067 1.00 88.62 475 VAL A C 1
ATOM 3770 O O . VAL A 1 475 ? -15.355 -19.833 -2.955 1.00 88.62 475 VAL A O 1
ATOM 3773 N N . ASP A 1 476 ? -15.186 -19.858 -5.199 1.00 87.44 476 ASP A N 1
ATOM 3774 C CA . ASP A 1 476 ? -13.732 -20.014 -5.224 1.00 87.44 476 ASP A CA 1
ATOM 3775 C C . ASP A 1 476 ? -13.070 -18.717 -4.753 1.00 87.44 476 ASP A C 1
ATOM 3777 O O . ASP A 1 476 ? -13.206 -17.662 -5.379 1.00 87.44 476 ASP A O 1
ATOM 3781 N N . LEU A 1 477 ? -12.355 -18.786 -3.628 1.00 88.31 477 LEU A N 1
ATOM 3782 C CA . LEU A 1 477 ? -11.658 -17.631 -3.080 1.00 88.31 477 LEU A CA 1
ATOM 3783 C C . LEU A 1 477 ? -10.333 -17.429 -3.793 1.00 88.31 477 LEU A C 1
ATOM 3785 O O . LEU A 1 477 ? -10.149 -16.431 -4.477 1.00 88.31 477 LEU A O 1
ATOM 3789 N N . PHE A 1 478 ? -9.410 -18.369 -3.640 1.00 89.12 478 PHE A N 1
ATOM 3790 C CA . PHE A 1 478 ? -8.125 -18.335 -4.322 1.00 89.12 478 PHE A CA 1
ATOM 3791 C C . PHE A 1 478 ? -7.504 -19.728 -4.324 1.00 89.12 478 PHE A C 1
ATOM 3793 O O . PHE A 1 478 ? -7.771 -20.555 -3.448 1.00 89.12 478 PHE A O 1
ATOM 3800 N N . SER A 1 479 ? -6.640 -19.979 -5.299 1.00 86.12 479 SER A N 1
ATOM 3801 C CA . SER A 1 479 ? -5.770 -21.155 -5.300 1.00 86.12 479 SER A CA 1
ATOM 3802 C C . SER A 1 479 ? -4.386 -20.773 -4.807 1.00 86.12 479 SER A C 1
ATOM 3804 O O . SER A 1 479 ? -3.898 -19.694 -5.124 1.00 86.12 479 SER A O 1
ATOM 3806 N N . PHE A 1 480 ? -3.726 -21.645 -4.056 1.00 86.44 480 PHE A N 1
ATOM 3807 C CA . PHE A 1 480 ? -2.356 -21.432 -3.613 1.00 86.44 480 PHE A CA 1
ATOM 3808 C C . PHE A 1 480 ? -1.434 -22.564 -4.046 1.00 86.44 480 PHE A C 1
ATOM 3810 O O . PHE A 1 480 ? -1.858 -23.709 -4.188 1.00 86.44 480 PHE A O 1
ATOM 3817 N N . ALA A 1 481 ? -0.155 -22.248 -4.237 1.00 82.50 481 ALA A N 1
ATOM 3818 C CA . ALA A 1 481 ? 0.885 -23.237 -4.500 1.00 82.50 481 ALA A CA 1
ATOM 3819 C C . ALA A 1 481 ? 2.234 -22.782 -3.937 1.00 82.50 481 ALA A C 1
ATOM 3821 O O . ALA A 1 481 ? 2.526 -21.589 -3.896 1.00 82.50 481 ALA A O 1
ATOM 3822 N N . ARG A 1 482 ? 3.093 -23.726 -3.545 1.00 81.94 482 ARG A N 1
ATOM 3823 C CA . ARG A 1 482 ? 4.491 -23.433 -3.217 1.00 81.94 482 ARG A CA 1
ATOM 3824 C C . ARG A 1 482 ? 5.205 -22.920 -4.468 1.00 81.94 482 ARG A C 1
ATOM 3826 O O . ARG A 1 482 ? 5.227 -23.616 -5.494 1.00 81.94 482 ARG A O 1
ATOM 3833 N N . ALA A 1 483 ? 5.823 -21.744 -4.348 1.00 77.69 483 ALA A N 1
ATOM 3834 C CA . ALA A 1 483 ? 6.630 -21.140 -5.402 1.00 77.69 483 ALA A CA 1
ATOM 3835 C C . ALA A 1 483 ? 7.702 -22.129 -5.885 1.00 77.69 483 ALA A C 1
ATOM 3837 O O . ALA A 1 483 ? 8.424 -22.723 -5.077 1.00 77.69 483 ALA A O 1
ATOM 3838 N N . SER A 1 484 ? 7.810 -22.326 -7.201 1.00 80.69 484 SER A N 1
ATOM 3839 C CA . SER A 1 484 ? 8.887 -23.166 -7.747 1.00 80.69 484 SER A CA 1
ATOM 3840 C C . SER A 1 484 ? 10.079 -22.316 -8.085 1.00 80.69 484 SER A C 1
ATOM 3842 O O . SER A 1 484 ? 10.012 -21.442 -8.947 1.00 80.69 484 SER A O 1
ATOM 3844 N N . VAL A 1 485 ? 11.177 -22.627 -7.420 1.00 84.56 485 VAL A N 1
ATOM 3845 C CA . VAL A 1 485 ? 12.420 -21.901 -7.574 1.00 84.56 485 VAL A CA 1
ATOM 3846 C C . VAL A 1 485 ? 13.372 -22.749 -8.408 1.00 84.56 485 VAL A C 1
ATOM 3848 O O . VAL A 1 485 ? 13.771 -23.841 -7.999 1.00 84.56 485 VAL A O 1
ATOM 3851 N N . ALA A 1 486 ? 13.721 -22.243 -9.586 1.00 87.94 486 ALA A N 1
ATOM 3852 C CA . ALA A 1 486 ? 14.825 -22.739 -10.383 1.00 87.94 486 ALA A CA 1
ATOM 3853 C C . ALA A 1 486 ? 16.137 -22.558 -9.609 1.00 87.94 486 ALA A C 1
ATOM 3855 O O . ALA A 1 486 ? 16.392 -21.506 -9.016 1.00 87.94 486 ALA A O 1
ATOM 3856 N N . ARG A 1 487 ? 16.959 -23.606 -9.599 1.00 87.94 487 ARG A N 1
ATOM 3857 C CA . ARG A 1 487 ? 18.268 -23.637 -8.933 1.00 87.94 487 ARG A CA 1
ATOM 3858 C C . ARG A 1 487 ? 19.386 -23.694 -9.962 1.00 87.94 487 ARG A C 1
ATOM 3860 O O . ARG A 1 487 ? 19.162 -24.123 -11.091 1.00 87.94 487 ARG A O 1
ATOM 3867 N N . ASP A 1 488 ? 20.581 -23.287 -9.547 1.00 87.94 488 ASP A N 1
ATOM 3868 C CA . ASP A 1 488 ? 21.809 -23.393 -10.341 1.00 87.94 488 ASP A CA 1
ATOM 3869 C C . ASP A 1 488 ? 21.686 -22.775 -11.745 1.00 87.94 488 ASP A C 1
ATOM 3871 O O . ASP A 1 488 ? 22.156 -23.356 -12.720 1.00 87.94 488 ASP A O 1
ATOM 3875 N N . LEU A 1 489 ? 21.028 -21.612 -11.861 1.00 89.94 489 LEU A N 1
ATOM 3876 C CA . LEU A 1 489 ? 20.923 -20.918 -13.143 1.00 89.94 489 LEU A CA 1
ATOM 3877 C C . LEU A 1 489 ? 22.321 -20.532 -13.640 1.00 89.94 489 LEU A C 1
ATOM 3879 O O . LEU A 1 489 ? 23.010 -19.713 -13.029 1.00 89.94 489 LEU A O 1
ATOM 3883 N N . THR A 1 490 ? 22.708 -21.092 -14.778 1.00 91.12 490 THR A N 1
ATOM 3884 C CA . THR A 1 490 ? 23.877 -20.686 -15.552 1.00 91.12 490 THR A CA 1
ATOM 3885 C C . THR A 1 490 ? 23.423 -20.043 -16.850 1.00 91.12 490 THR A C 1
ATOM 3887 O O . THR A 1 490 ? 22.430 -20.453 -17.456 1.00 91.12 490 THR A O 1
ATOM 3890 N N . PHE A 1 491 ? 24.150 -19.014 -17.274 1.00 89.31 491 PHE A N 1
ATOM 3891 C CA . PHE A 1 491 ? 23.886 -18.308 -18.515 1.00 89.31 491 PHE A CA 1
ATOM 3892 C C . PHE A 1 491 ? 25.213 -17.919 -19.167 1.00 89.31 491 PHE A C 1
ATOM 3894 O O . PHE A 1 491 ? 26.040 -17.242 -18.560 1.00 89.31 491 PHE A O 1
ATOM 3901 N N . GLU A 1 492 ? 25.410 -18.379 -20.395 1.00 87.12 492 GLU A N 1
ATOM 3902 C CA . GLU A 1 492 ? 26.558 -18.097 -21.246 1.00 87.12 492 GLU A CA 1
ATOM 3903 C C . GLU A 1 492 ? 26.037 -17.405 -22.517 1.00 87.12 492 GLU A C 1
ATOM 3905 O O . GLU A 1 492 ? 25.371 -18.046 -23.340 1.00 87.12 492 GLU A O 1
ATOM 3910 N N . PRO A 1 493 ? 26.285 -16.095 -22.700 1.00 77.19 493 PRO A N 1
ATOM 3911 C CA . PRO A 1 493 ? 25.851 -15.391 -23.901 1.00 77.19 493 PRO A CA 1
ATOM 3912 C C . PRO A 1 493 ? 26.633 -15.877 -25.130 1.00 77.19 493 PRO A C 1
ATOM 3914 O O . PRO A 1 493 ? 27.839 -16.119 -25.067 1.00 77.19 493 PRO A O 1
ATOM 3917 N N . GLY A 1 494 ? 25.973 -15.935 -26.285 1.00 69.00 494 GLY A N 1
ATOM 3918 C CA . GLY A 1 494 ? 26.641 -16.231 -27.552 1.00 69.00 494 GLY A CA 1
ATOM 3919 C C . GLY A 1 494 ? 27.390 -15.027 -28.114 1.00 69.00 494 GLY A C 1
ATOM 3920 O O . GLY A 1 494 ? 26.902 -14.417 -29.059 1.00 69.00 494 GLY A O 1
ATOM 3921 N N . THR A 1 495 ? 28.549 -14.667 -27.549 1.00 61.91 495 THR A N 1
ATOM 3922 C CA . THR A 1 495 ? 29.409 -13.603 -28.104 1.00 61.91 495 THR A CA 1
ATOM 3923 C C . THR A 1 495 ? 30.359 -14.155 -29.171 1.00 61.91 495 THR A C 1
ATOM 3925 O O . THR A 1 495 ? 30.178 -13.864 -30.345 1.00 61.91 495 THR A O 1
ATOM 3928 N N . ASP A 1 496 ? 31.310 -15.023 -28.816 1.00 55.69 496 ASP A N 1
ATOM 3929 C CA . ASP A 1 496 ? 32.363 -15.462 -29.757 1.00 55.69 496 ASP A CA 1
ATOM 3930 C C . ASP A 1 496 ? 32.040 -16.788 -30.462 1.00 55.69 496 ASP A C 1
ATOM 3932 O O . ASP A 1 496 ? 32.469 -17.038 -31.587 1.00 55.69 496 ASP A O 1
ATOM 3936 N N . SER A 1 497 ? 31.268 -17.650 -29.797 1.00 56.56 497 SER A N 1
ATOM 3937 C CA . SER A 1 497 ? 30.814 -18.944 -30.320 1.00 56.56 497 SER A CA 1
ATOM 3938 C C . SER A 1 497 ? 29.539 -18.834 -31.154 1.00 56.56 497 SER A C 1
ATOM 3940 O O . SER A 1 497 ? 29.172 -19.798 -31.816 1.00 56.56 497 SER A O 1
ATOM 3942 N N . GLY A 1 498 ? 28.836 -17.698 -31.041 1.00 69.31 498 GLY A N 1
ATOM 3943 C CA . GLY A 1 498 ? 27.450 -17.492 -31.456 1.00 69.31 498 GLY A CA 1
ATOM 3944 C C . GLY A 1 498 ? 26.500 -18.629 -31.066 1.00 69.31 498 GLY A C 1
ATOM 3945 O O . GLY A 1 498 ? 25.593 -18.973 -31.815 1.00 69.31 498 GLY A O 1
ATOM 3946 N N . HIS A 1 499 ? 26.708 -19.195 -29.875 1.00 78.44 499 HIS A N 1
ATOM 3947 C CA . HIS A 1 499 ? 25.750 -20.048 -29.181 1.00 78.44 499 HIS A CA 1
ATOM 3948 C C . HIS A 1 499 ? 25.410 -19.421 -27.835 1.00 78.44 499 HIS A C 1
ATOM 3950 O O . HIS A 1 499 ? 26.299 -19.226 -27.008 1.00 78.44 499 HIS A O 1
ATOM 3956 N N . THR A 1 500 ? 24.133 -19.132 -27.601 1.00 86.31 500 THR A N 1
ATOM 3957 C CA . THR A 1 500 ? 23.644 -18.770 -26.268 1.00 86.31 500 THR A CA 1
ATOM 3958 C C . THR A 1 500 ? 23.247 -20.041 -25.539 1.00 86.31 500 THR A C 1
ATOM 3960 O O . THR A 1 500 ? 22.383 -20.777 -26.018 1.00 86.31 500 THR A O 1
ATOM 3963 N N . LYS A 1 501 ? 23.863 -20.289 -24.382 1.00 90.56 501 LYS A N 1
ATOM 3964 C CA . LYS A 1 501 ? 23.567 -21.450 -23.543 1.00 90.56 501 LYS A CA 1
ATOM 3965 C C . LYS A 1 501 ? 23.046 -21.011 -22.190 1.00 90.56 501 LYS A C 1
ATOM 3967 O O . LYS A 1 501 ? 23.574 -20.093 -21.573 1.00 90.56 501 LYS A O 1
ATOM 3972 N N . ALA A 1 502 ? 22.022 -21.689 -21.707 1.00 93.62 502 ALA A N 1
ATOM 3973 C CA . ALA A 1 502 ? 21.537 -21.514 -20.350 1.00 93.62 502 ALA A CA 1
ATOM 3974 C C . ALA A 1 502 ? 21.168 -22.866 -19.765 1.00 93.62 502 ALA A C 1
ATOM 3976 O O . ALA A 1 502 ? 20.699 -23.742 -20.491 1.00 93.62 502 ALA A O 1
ATOM 3977 N N . SER A 1 503 ? 21.335 -23.037 -18.461 1.00 93.94 503 SER A N 1
ATOM 3978 C CA . SER A 1 503 ? 20.782 -24.206 -17.787 1.00 93.94 503 SER A CA 1
ATOM 3979 C C . SER A 1 503 ? 20.292 -23.870 -16.393 1.00 93.94 503 SER A C 1
ATOM 3981 O O . SER A 1 503 ? 20.838 -22.983 -15.746 1.00 93.94 503 SER A O 1
ATOM 3983 N N . PHE A 1 504 ? 19.252 -24.556 -15.938 1.00 94.50 504 PHE A N 1
ATOM 3984 C CA . PHE A 1 504 ? 18.759 -24.457 -14.569 1.00 94.50 504 PHE A CA 1
ATOM 3985 C C . PHE A 1 504 ? 18.084 -25.764 -14.149 1.00 94.50 504 PHE A C 1
ATOM 3987 O O . PHE A 1 504 ? 17.647 -26.557 -14.984 1.00 94.50 504 PHE A O 1
ATOM 3994 N N . ARG A 1 505 ? 17.991 -25.997 -12.840 1.00 92.25 505 ARG A N 1
ATOM 3995 C CA . ARG A 1 505 ? 17.426 -27.213 -12.242 1.00 92.25 505 ARG A CA 1
ATOM 3996 C C . ARG A 1 505 ? 16.056 -26.965 -11.635 1.00 92.25 505 ARG A C 1
ATOM 3998 O O . ARG A 1 505 ? 15.850 -25.956 -10.959 1.00 92.25 505 ARG A O 1
ATOM 4005 N N . LEU A 1 506 ? 15.146 -27.916 -11.827 1.00 90.69 506 LEU A N 1
ATOM 4006 C CA . LEU A 1 506 ? 13.782 -27.882 -11.303 1.00 90.69 506 LEU A CA 1
ATOM 4007 C C . LEU A 1 506 ? 13.357 -29.238 -10.743 1.00 90.69 506 LEU A C 1
ATOM 4009 O O . LEU A 1 506 ? 13.574 -30.266 -11.377 1.00 90.69 506 LEU A O 1
ATOM 4013 N N . GLY A 1 507 ? 12.678 -29.219 -9.595 1.00 85.56 507 GLY A N 1
ATOM 4014 C CA . GLY A 1 507 ? 12.110 -30.426 -8.992 1.00 85.56 507 GLY A CA 1
ATOM 4015 C C . GLY A 1 507 ? 10.923 -30.972 -9.788 1.00 85.56 507 GLY A C 1
ATOM 4016 O O . GLY A 1 507 ? 10.035 -30.220 -10.195 1.00 85.56 507 GLY A O 1
ATOM 4017 N N . CYS A 1 508 ? 10.890 -32.289 -9.987 1.00 79.50 508 CYS A N 1
ATOM 4018 C CA . CYS A 1 508 ? 9.940 -32.955 -10.890 1.00 79.50 508 CYS A CA 1
ATOM 4019 C C . CYS A 1 508 ? 8.559 -33.212 -10.271 1.00 79.50 508 CYS A C 1
ATOM 4021 O O . CYS A 1 508 ? 7.558 -33.366 -10.981 1.00 79.50 508 CYS A O 1
ATOM 4023 N N . ASP A 1 509 ? 8.4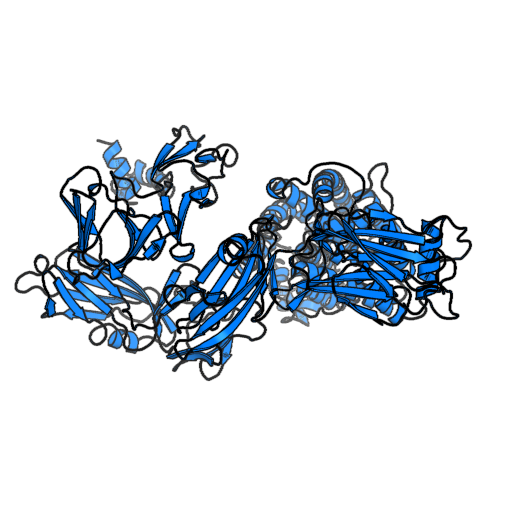90 -33.286 -8.944 1.00 78.44 509 ASP A N 1
ATOM 4024 C CA . ASP A 1 509 ? 7.348 -33.899 -8.263 1.00 78.44 509 ASP A CA 1
ATOM 4025 C C . ASP A 1 509 ? 6.059 -33.093 -8.443 1.00 78.44 509 ASP A C 1
ATOM 4027 O O . ASP A 1 509 ? 5.005 -33.667 -8.722 1.00 78.44 509 ASP A O 1
ATOM 4031 N N . SER A 1 510 ? 6.152 -31.760 -8.416 1.00 80.06 510 SER A N 1
ATOM 4032 C CA . SER A 1 510 ? 4.989 -30.859 -8.442 1.00 80.06 510 SER A CA 1
ATOM 4033 C C . SER A 1 510 ? 4.647 -30.265 -9.818 1.00 80.06 510 SER A C 1
ATOM 4035 O O . SER A 1 510 ? 3.620 -29.594 -9.941 1.00 80.06 510 SER A O 1
ATOM 4037 N N . ILE A 1 511 ? 5.455 -30.504 -10.859 1.00 87.44 511 ILE A N 1
ATOM 4038 C CA . ILE A 1 511 ? 5.337 -29.835 -12.169 1.00 87.44 511 ILE A CA 1
ATOM 4039 C C . ILE A 1 511 ? 4.825 -30.811 -13.234 1.00 87.44 511 ILE A C 1
ATOM 4041 O O . ILE A 1 511 ? 5.372 -31.893 -13.411 1.00 87.44 511 ILE A O 1
ATOM 4045 N N . SER A 1 512 ? 3.761 -30.430 -13.944 1.00 90.12 512 SER A N 1
ATOM 4046 C CA . SER A 1 512 ? 3.142 -31.215 -15.025 1.00 90.12 512 SER A CA 1
ATOM 4047 C C . SER A 1 512 ? 3.642 -30.811 -16.411 1.00 90.12 512 SER A C 1
ATOM 4049 O O . SER A 1 512 ? 3.900 -31.666 -17.256 1.00 90.12 512 SER A O 1
ATOM 4051 N N . GLN A 1 513 ? 3.779 -29.506 -16.652 1.00 93.44 513 GLN A N 1
ATOM 4052 C CA . GLN A 1 513 ? 4.154 -28.952 -17.949 1.00 93.44 513 GLN A CA 1
ATOM 4053 C C . GLN A 1 513 ? 5.086 -27.753 -17.780 1.00 93.44 513 GLN A C 1
ATOM 4055 O O . GLN A 1 513 ? 5.016 -27.032 -16.783 1.00 93.44 513 GLN A O 1
ATOM 4060 N N . LEU A 1 514 ? 5.926 -27.529 -18.786 1.00 93.88 514 LEU A N 1
ATOM 4061 C CA . LEU A 1 514 ? 6.756 -26.342 -18.953 1.00 93.88 514 LEU A CA 1
ATOM 4062 C C . LEU A 1 514 ? 6.243 -25.552 -20.156 1.00 93.88 514 LEU A C 1
ATOM 4064 O O . LEU A 1 514 ? 5.939 -26.117 -21.209 1.00 93.88 514 LEU A O 1
ATOM 4068 N N . ARG A 1 515 ? 6.166 -24.236 -19.998 1.00 95.38 515 ARG A N 1
ATOM 4069 C CA . ARG A 1 515 ? 5.849 -23.282 -21.048 1.00 95.38 515 ARG A CA 1
ATOM 4070 C C . ARG A 1 515 ? 7.056 -22.401 -21.284 1.00 95.38 515 ARG A C 1
ATOM 4072 O O . ARG A 1 515 ? 7.578 -21.797 -20.351 1.00 95.38 515 ARG A O 1
ATOM 4079 N N . VAL A 1 516 ? 7.434 -22.291 -22.547 1.00 94.88 516 VAL A N 1
ATOM 4080 C CA . VAL A 1 516 ? 8.426 -21.328 -23.017 1.00 94.88 516 VAL A CA 1
ATOM 4081 C C . VAL A 1 516 ? 7.703 -20.326 -23.895 1.00 94.88 516 VAL A C 1
ATOM 4083 O O . VAL A 1 516 ? 6.921 -20.705 -24.769 1.00 94.88 516 VAL A O 1
ATOM 4086 N N . THR A 1 517 ? 7.936 -19.049 -23.633 1.00 93.75 517 THR A N 1
ATOM 4087 C CA . THR A 1 517 ? 7.365 -17.948 -24.401 1.00 93.75 517 THR A CA 1
ATOM 4088 C C . THR A 1 517 ? 8.500 -17.127 -24.988 1.00 93.75 517 THR A C 1
ATOM 4090 O O . THR A 1 517 ? 9.288 -16.572 -24.233 1.00 93.75 517 THR A O 1
ATOM 4093 N N . ALA A 1 518 ? 8.596 -17.051 -26.313 1.00 90.56 518 ALA A N 1
ATOM 4094 C CA . ALA A 1 518 ? 9.581 -16.224 -27.000 1.00 90.56 518 ALA A CA 1
ATOM 4095 C C . ALA A 1 518 ? 8.937 -14.942 -27.526 1.00 90.56 518 ALA A C 1
ATOM 4097 O O . ALA A 1 518 ? 7.825 -14.970 -28.061 1.00 90.56 518 ALA A O 1
ATOM 4098 N N . ARG A 1 519 ? 9.661 -13.829 -27.409 1.00 88.88 519 ARG A N 1
ATOM 4099 C CA . ARG A 1 519 ? 9.291 -12.531 -27.986 1.00 88.88 519 ARG A CA 1
ATOM 4100 C C . ARG A 1 519 ? 10.496 -11.918 -28.673 1.00 88.88 519 ARG A C 1
ATOM 4102 O O . ARG A 1 519 ? 11.568 -11.882 -28.073 1.00 88.88 519 ARG A O 1
ATOM 4109 N N . ASN A 1 520 ? 10.325 -11.410 -29.889 1.00 85.38 520 ASN A N 1
ATOM 4110 C CA . ASN A 1 520 ? 11.379 -10.668 -30.576 1.00 85.38 520 ASN A CA 1
ATOM 4111 C C . ASN A 1 520 ? 11.295 -9.181 -30.204 1.00 85.38 520 ASN A C 1
ATOM 4113 O O . ASN A 1 520 ? 10.475 -8.440 -30.735 1.00 85.38 520 ASN A O 1
ATOM 4117 N N . PHE A 1 521 ? 12.173 -8.736 -29.311 1.00 85.25 521 PHE A N 1
ATOM 4118 C CA . PHE A 1 521 ? 12.290 -7.341 -28.901 1.00 85.25 521 PHE A CA 1
ATOM 4119 C C . PHE A 1 521 ? 12.708 -6.412 -30.046 1.00 85.25 521 PHE A C 1
ATOM 4121 O O . PHE A 1 521 ? 12.352 -5.232 -30.031 1.00 85.25 521 PHE A O 1
ATOM 4128 N N . ALA A 1 522 ? 13.435 -6.925 -31.043 1.00 79.00 522 ALA A N 1
ATOM 4129 C CA . ALA A 1 522 ? 13.847 -6.155 -32.214 1.00 79.00 522 ALA A CA 1
ATOM 4130 C C . ALA A 1 522 ? 12.729 -5.991 -33.257 1.00 79.00 522 ALA A C 1
ATOM 4132 O O . ALA A 1 522 ? 12.788 -5.073 -34.065 1.00 79.00 522 ALA A O 1
ATOM 4133 N N . SER A 1 523 ? 11.684 -6.820 -33.220 1.00 77.12 523 SER A N 1
ATOM 4134 C CA . SER A 1 523 ? 10.541 -6.708 -34.132 1.00 77.12 523 SER A CA 1
ATOM 4135 C C . SER A 1 523 ? 9.591 -5.589 -33.710 1.00 77.12 523 SER A C 1
ATOM 4137 O O . SER A 1 523 ? 9.363 -5.385 -32.519 1.00 77.12 523 SER A O 1
ATOM 4139 N N . ARG A 1 524 ? 8.974 -4.878 -34.665 1.00 68.19 524 ARG A N 1
ATOM 4140 C CA . ARG A 1 524 ? 7.822 -3.988 -34.395 1.00 68.19 524 ARG A CA 1
ATOM 4141 C C . ARG A 1 524 ? 6.555 -4.759 -33.993 1.00 68.19 524 ARG A C 1
ATOM 4143 O O . ARG A 1 524 ? 5.689 -4.171 -33.361 1.00 68.19 524 ARG A O 1
ATOM 4150 N N . SER A 1 525 ? 6.450 -6.038 -34.354 1.00 70.31 525 SER A N 1
ATOM 4151 C CA . SER A 1 525 ? 5.324 -6.900 -33.983 1.00 70.31 525 SER A CA 1
ATOM 4152 C C . SER A 1 525 ? 5.472 -7.381 -32.538 1.00 70.31 525 SER A C 1
ATOM 4154 O O . SER A 1 525 ? 6.508 -7.943 -32.186 1.00 70.31 525 SER A O 1
ATOM 4156 N N . ASP A 1 526 ? 4.417 -7.237 -31.732 1.00 70.12 526 ASP A N 1
ATOM 4157 C CA . ASP A 1 526 ? 4.296 -7.849 -30.397 1.00 70.12 526 ASP A CA 1
ATOM 4158 C C . ASP A 1 526 ? 3.948 -9.348 -30.481 1.00 70.12 526 ASP A C 1
ATOM 4160 O O . ASP A 1 526 ? 3.272 -9.906 -29.616 1.00 70.12 526 ASP A O 1
ATOM 4164 N N . GLU A 1 527 ? 4.372 -10.017 -31.553 1.00 80.06 527 GLU A N 1
ATOM 4165 C CA . GLU A 1 527 ? 4.160 -11.444 -31.732 1.00 80.06 527 GLU A CA 1
ATOM 4166 C C . GLU A 1 527 ? 4.825 -12.238 -30.608 1.00 80.06 527 GLU A C 1
ATOM 4168 O O . GLU A 1 527 ? 6.010 -12.094 -30.291 1.00 80.06 527 GLU A O 1
ATOM 4173 N N . VAL A 1 528 ? 4.015 -13.101 -30.002 1.00 86.06 528 VAL A N 1
ATOM 4174 C CA . VAL A 1 528 ? 4.413 -13.967 -28.904 1.00 86.06 528 VAL A CA 1
ATOM 4175 C C . VAL A 1 528 ? 4.306 -15.406 -29.379 1.00 86.06 528 VAL A C 1
ATOM 4177 O O . VAL A 1 528 ? 3.212 -15.892 -29.673 1.00 86.06 528 VAL A O 1
ATOM 4180 N N . TRP A 1 529 ? 5.433 -16.110 -29.410 1.00 90.69 529 TRP A N 1
ATOM 4181 C CA . TRP A 1 529 ? 5.459 -17.538 -29.714 1.00 90.69 529 TRP A CA 1
ATOM 4182 C C . TRP A 1 529 ? 5.482 -18.336 -28.422 1.00 90.69 529 TRP A C 1
ATOM 4184 O O . TRP A 1 529 ? 6.224 -18.019 -27.493 1.00 90.69 529 TRP A O 1
ATOM 4194 N N . LYS A 1 530 ? 4.638 -19.361 -28.347 1.00 93.81 530 LYS A N 1
ATOM 4195 C CA . LYS A 1 530 ? 4.361 -20.085 -27.110 1.00 93.81 530 LYS A CA 1
ATOM 4196 C C . LYS A 1 530 ? 4.426 -21.584 -27.361 1.00 93.81 530 LYS A C 1
ATOM 4198 O O . LYS A 1 530 ? 3.706 -22.097 -28.214 1.00 93.81 530 LYS A O 1
ATOM 4203 N N . TRP A 1 531 ? 5.228 -22.279 -26.564 1.00 95.44 531 TRP A N 1
ATOM 4204 C CA . TRP A 1 531 ? 5.308 -23.738 -26.561 1.00 95.44 531 TRP A CA 1
ATOM 4205 C C . TRP A 1 531 ? 4.970 -24.255 -25.176 1.00 95.44 531 TRP A C 1
ATOM 4207 O O . TRP A 1 531 ? 5.569 -23.820 -24.198 1.00 95.44 531 TRP A O 1
ATOM 4217 N N . GLU A 1 532 ? 4.029 -25.188 -25.101 1.00 94.88 532 GLU A N 1
ATOM 4218 C CA . GLU A 1 532 ? 3.681 -25.914 -23.881 1.00 94.88 532 GLU A CA 1
ATOM 4219 C C . GLU A 1 532 ? 4.042 -27.377 -24.079 1.00 94.88 532 GLU A C 1
ATOM 4221 O O . GLU A 1 532 ? 3.717 -27.971 -25.110 1.00 94.88 532 GLU A O 1
ATOM 4226 N N . MET A 1 533 ? 4.740 -27.960 -23.112 1.00 92.56 533 MET A N 1
ATOM 4227 C CA . MET A 1 533 ? 5.195 -29.340 -23.215 1.00 92.56 533 MET A CA 1
ATOM 4228 C C . MET A 1 533 ? 5.147 -30.059 -21.871 1.00 92.56 533 MET A C 1
ATOM 4230 O O . MET A 1 533 ? 5.306 -29.412 -20.835 1.00 92.56 533 MET A O 1
ATOM 4234 N N . PRO A 1 534 ? 4.963 -31.392 -21.873 1.00 91.81 534 PRO A N 1
ATOM 4235 C CA . PRO A 1 534 ? 5.101 -32.203 -20.669 1.00 91.81 534 PRO A CA 1
ATOM 4236 C C . PRO A 1 534 ? 6.465 -31.989 -20.010 1.00 91.81 534 PRO A C 1
ATOM 4238 O O . PRO A 1 534 ? 7.481 -31.887 -20.705 1.00 91.81 534 PRO A O 1
ATOM 4241 N N . PHE A 1 535 ? 6.485 -31.922 -18.680 1.00 91.31 535 PHE A N 1
ATOM 4242 C CA . PHE A 1 535 ? 7.714 -31.759 -17.907 1.00 91.31 535 PHE A CA 1
ATOM 4243 C C . PHE A 1 535 ? 8.392 -33.116 -17.665 1.00 91.31 535 PHE A C 1
ATOM 4245 O O . PHE A 1 535 ? 8.377 -33.660 -16.564 1.00 91.31 535 PHE A O 1
ATOM 4252 N N . GLU A 1 536 ? 8.940 -33.683 -18.738 1.00 90.69 536 GLU A N 1
ATOM 4253 C CA . GLU A 1 536 ? 9.571 -35.006 -18.768 1.00 90.69 536 GLU A CA 1
ATOM 4254 C C . GLU A 1 536 ? 10.904 -34.951 -19.526 1.00 90.69 536 GLU A C 1
ATOM 4256 O O . GLU A 1 536 ? 11.124 -34.068 -20.359 1.00 90.69 536 GLU A O 1
ATOM 4261 N N . ALA A 1 537 ? 11.796 -35.907 -19.249 1.00 89.69 537 ALA A N 1
ATOM 4262 C CA . ALA A 1 537 ? 13.094 -35.980 -19.907 1.00 89.69 537 ALA A CA 1
ATOM 4263 C C . ALA A 1 537 ? 12.951 -36.107 -21.433 1.00 89.69 537 ALA A C 1
ATOM 4265 O O . ALA A 1 537 ? 12.182 -36.925 -21.943 1.00 89.69 537 ALA A O 1
ATOM 4266 N N . GLY A 1 538 ? 13.725 -35.320 -22.174 1.00 91.75 538 GLY A N 1
ATOM 4267 C CA . GLY A 1 538 ? 13.670 -35.316 -23.630 1.00 91.75 538 GLY A CA 1
ATOM 4268 C C . GLY A 1 538 ? 14.324 -34.095 -24.258 1.00 91.75 538 GLY A C 1
ATOM 4269 O O . GLY A 1 538 ? 14.758 -33.168 -23.580 1.00 91.75 538 GLY A O 1
ATOM 4270 N N . SER A 1 539 ? 14.387 -34.098 -25.586 1.00 89.88 539 SER A N 1
ATOM 4271 C CA . SER A 1 539 ? 14.857 -32.961 -26.377 1.00 89.88 539 SER A CA 1
ATOM 4272 C C . SER A 1 539 ? 13.715 -32.396 -27.206 1.00 89.88 539 SER A C 1
ATOM 4274 O O . SER A 1 539 ? 12.883 -33.138 -27.736 1.00 89.88 539 SER A O 1
ATOM 4276 N N . ARG A 1 540 ? 13.668 -31.071 -27.300 1.00 90.88 540 ARG A N 1
ATOM 4277 C CA . ARG A 1 540 ? 12.674 -30.312 -28.051 1.00 90.88 540 ARG A CA 1
ATOM 4278 C C . ARG A 1 540 ? 13.376 -29.237 -28.858 1.00 90.88 540 ARG A C 1
ATOM 4280 O O . ARG A 1 540 ? 14.318 -28.610 -28.386 1.00 90.88 540 ARG A O 1
ATOM 4287 N N . GLU A 1 541 ? 12.874 -29.025 -30.059 1.00 91.38 541 GLU A N 1
ATOM 4288 C CA . GLU A 1 541 ? 13.300 -27.946 -30.936 1.00 91.38 541 GLU A CA 1
ATOM 4289 C C . GLU A 1 541 ? 12.169 -26.924 -30.997 1.00 91.38 541 GLU A C 1
ATOM 4291 O O . GLU A 1 541 ? 11.039 -27.253 -31.366 1.00 91.38 541 GLU A O 1
ATOM 4296 N N . LEU A 1 542 ? 12.455 -25.698 -30.565 1.00 90.00 542 LEU A N 1
ATOM 4297 C CA . LEU A 1 542 ? 11.500 -24.596 -30.578 1.00 90.00 542 LEU A CA 1
ATOM 4298 C C . LEU A 1 542 ? 11.790 -23.749 -31.815 1.00 90.00 542 LEU A C 1
ATOM 4300 O O . LEU A 1 542 ? 12.774 -23.010 -31.861 1.00 90.00 542 LEU A O 1
ATOM 4304 N N . ALA A 1 543 ? 10.952 -23.894 -32.839 1.00 88.19 543 ALA A N 1
ATOM 4305 C CA . ALA A 1 543 ? 11.067 -23.118 -34.067 1.00 88.19 543 ALA A CA 1
ATOM 4306 C C . ALA A 1 543 ? 10.618 -21.673 -33.815 1.00 88.19 543 ALA A C 1
ATOM 4308 O O . ALA A 1 543 ? 9.421 -21.391 -33.795 1.00 88.19 543 ALA A O 1
ATOM 4309 N N . VAL A 1 544 ? 11.577 -20.770 -33.603 1.00 84.50 544 VAL A N 1
ATOM 4310 C CA . VAL A 1 544 ? 11.323 -19.335 -33.421 1.00 84.50 544 VAL A CA 1
ATOM 4311 C C . VAL A 1 544 ? 11.536 -18.622 -34.757 1.00 84.50 544 VAL A C 1
ATOM 4313 O O . VAL A 1 544 ? 12.647 -18.677 -35.288 1.00 84.50 544 VAL A O 1
ATOM 4316 N N . PRO A 1 545 ? 10.517 -17.952 -35.319 1.00 78.56 545 PRO A N 1
ATOM 4317 C CA . PRO A 1 545 ? 10.688 -17.156 -36.531 1.00 78.56 545 PRO A CA 1
ATOM 4318 C C . PRO A 1 545 ? 11.812 -16.119 -36.385 1.00 78.56 545 PRO A C 1
ATOM 4320 O O . PRO A 1 545 ? 11.864 -15.394 -35.393 1.00 78.56 545 PRO A O 1
ATOM 4323 N N . GLY A 1 546 ? 12.704 -16.062 -37.379 1.00 72.19 546 GLY A N 1
ATOM 4324 C CA . GLY A 1 546 ? 13.861 -15.157 -37.421 1.00 72.19 546 GLY A CA 1
ATOM 4325 C C . GLY A 1 546 ? 15.165 -15.729 -36.840 1.00 72.19 546 GLY A C 1
ATOM 4326 O O . GLY A 1 546 ? 16.229 -15.142 -37.044 1.00 72.19 546 GLY A O 1
ATOM 4327 N N . LEU A 1 547 ? 15.133 -16.894 -36.180 1.00 75.44 547 LEU A N 1
ATOM 4328 C CA . LEU A 1 547 ? 16.340 -17.680 -35.893 1.00 75.44 547 LEU A CA 1
ATOM 4329 C C . LEU A 1 547 ? 16.632 -18.648 -37.049 1.00 75.44 547 LEU A C 1
ATOM 4331 O O . LEU A 1 547 ? 15.714 -19.212 -37.641 1.00 75.44 547 LEU A O 1
ATOM 4335 N N . SER A 1 548 ? 17.914 -18.826 -37.380 1.00 72.69 548 SER A N 1
ATOM 4336 C CA . SER A 1 548 ? 18.357 -19.726 -38.460 1.00 72.69 548 SER A CA 1
ATOM 4337 C C . SER A 1 548 ? 18.221 -21.200 -38.091 1.00 72.69 548 SER A C 1
ATOM 4339 O O . SER A 1 548 ? 17.919 -22.024 -38.948 1.00 72.69 548 SER A O 1
ATOM 4341 N N . GLU A 1 549 ? 18.396 -21.510 -36.811 1.00 82.94 549 GLU A N 1
ATOM 4342 C CA . GLU A 1 549 ? 18.235 -22.838 -36.233 1.00 82.94 549 GLU A CA 1
ATOM 4343 C C . GLU A 1 549 ? 17.208 -22.771 -35.091 1.00 82.94 549 GLU A C 1
ATOM 4345 O O . GLU A 1 549 ? 17.102 -21.745 -34.405 1.00 82.94 549 GLU A O 1
ATOM 4350 N N . PRO A 1 550 ? 16.428 -23.841 -34.858 1.00 87.25 550 PRO A N 1
ATOM 4351 C CA . PRO A 1 550 ? 15.510 -23.884 -33.734 1.00 87.25 550 PRO A CA 1
ATOM 4352 C C . PRO A 1 550 ? 16.280 -23.886 -32.411 1.00 87.25 550 PRO A C 1
ATOM 4354 O O . PRO A 1 550 ? 17.371 -24.447 -32.293 1.00 87.25 550 PRO A O 1
ATOM 4357 N N . ILE A 1 551 ? 15.670 -23.317 -31.374 1.00 89.75 551 ILE A N 1
ATOM 4358 C CA . ILE A 1 551 ? 16.240 -23.361 -30.027 1.00 89.75 551 ILE A CA 1
ATOM 4359 C C . ILE A 1 551 ? 16.160 -24.803 -29.533 1.00 89.75 551 ILE A C 1
ATOM 4361 O O . ILE A 1 551 ? 15.067 -25.367 -29.409 1.00 89.75 551 ILE A O 1
ATOM 4365 N N . ARG A 1 552 ? 17.317 -25.403 -29.250 1.00 92.75 552 ARG A N 1
ATOM 4366 C CA . ARG A 1 552 ? 17.413 -26.764 -28.727 1.00 92.75 552 ARG A CA 1
ATOM 4367 C C . ARG A 1 552 ? 17.260 -26.707 -27.222 1.00 92.75 552 ARG A C 1
ATOM 4369 O O . ARG A 1 552 ? 18.143 -26.244 -26.506 1.00 92.75 552 ARG A O 1
ATOM 4376 N N . MET A 1 553 ? 16.131 -27.200 -26.738 1.00 93.81 553 MET A N 1
ATOM 4377 C CA . MET A 1 553 ? 15.885 -27.359 -25.316 1.00 93.81 553 MET A CA 1
ATOM 4378 C C . MET A 1 553 ? 15.986 -28.832 -24.933 1.00 93.81 553 MET A C 1
ATOM 4380 O O . MET A 1 553 ? 15.380 -29.700 -25.564 1.00 93.81 553 MET A O 1
ATOM 4384 N N . LYS A 1 554 ? 16.750 -29.126 -23.887 1.00 94.56 554 LYS A N 1
ATOM 4385 C CA . LYS A 1 554 ? 16.965 -30.477 -23.379 1.00 94.56 554 LYS A CA 1
ATOM 4386 C C . LYS A 1 554 ? 16.593 -30.531 -21.906 1.00 94.56 554 LYS A C 1
ATOM 4388 O O . LYS A 1 554 ? 17.087 -29.729 -21.126 1.00 94.56 554 LYS A O 1
ATOM 4393 N N . LEU A 1 555 ? 15.725 -31.466 -21.545 1.00 93.94 555 LEU A N 1
ATOM 4394 C CA . LEU A 1 555 ? 15.374 -31.785 -20.168 1.00 93.94 555 LEU A CA 1
ATOM 4395 C C . LEU A 1 555 ? 16.077 -33.098 -19.825 1.00 93.94 555 LEU A C 1
ATOM 4397 O O . LEU A 1 555 ? 15.739 -34.142 -20.386 1.00 93.94 555 LEU A O 1
ATOM 4401 N N . GLU A 1 556 ? 17.082 -33.047 -18.955 1.00 93.19 556 GLU A N 1
ATOM 4402 C CA . GLU A 1 556 ? 17.855 -34.220 -18.537 1.00 93.19 556 GLU A CA 1
ATOM 4403 C C . GLU A 1 556 ? 17.605 -34.542 -17.064 1.00 93.19 556 GLU A C 1
ATOM 4405 O O . GLU A 1 556 ? 17.614 -33.629 -16.239 1.00 93.19 556 GLU A O 1
ATOM 4410 N N . PRO A 1 557 ? 17.407 -35.820 -16.705 1.00 90.38 557 PRO A N 1
ATOM 4411 C CA . PRO A 1 557 ? 17.300 -36.208 -15.307 1.00 90.38 557 PRO A CA 1
ATOM 4412 C C . PRO A 1 557 ? 18.646 -36.007 -14.602 1.00 90.38 557 PRO A C 1
ATOM 4414 O O . PRO A 1 557 ? 19.679 -36.487 -15.073 1.00 90.38 557 PRO A O 1
ATOM 4417 N N . ALA A 1 558 ? 18.619 -35.324 -13.462 1.00 87.38 558 ALA A N 1
ATOM 4418 C CA . ALA A 1 558 ? 19.744 -35.189 -12.546 1.00 87.38 558 ALA A CA 1
ATOM 4419 C C . ALA A 1 558 ? 19.227 -35.369 -11.115 1.00 87.38 558 ALA A C 1
ATOM 4421 O O . ALA A 1 558 ? 18.566 -34.490 -10.566 1.00 87.38 558 ALA A O 1
ATOM 4422 N N . ASP A 1 559 ? 19.517 -36.525 -10.520 1.00 84.94 559 ASP A N 1
ATOM 4423 C CA . ASP A 1 559 ? 18.982 -36.936 -9.219 1.00 84.94 559 ASP A CA 1
ATOM 4424 C C . ASP A 1 559 ? 17.435 -36.899 -9.188 1.00 84.94 559 ASP A C 1
ATOM 4426 O O . ASP A 1 559 ? 16.798 -37.600 -9.976 1.00 84.94 559 ASP A O 1
ATOM 4430 N N . ASN A 1 560 ? 16.833 -36.089 -8.305 1.00 82.19 560 ASN A N 1
ATOM 4431 C CA . ASN A 1 560 ? 15.376 -35.879 -8.201 1.00 82.19 560 ASN A CA 1
ATOM 4432 C C . ASN A 1 560 ? 14.876 -34.666 -9.021 1.00 82.19 560 ASN A C 1
ATOM 4434 O O . ASN A 1 560 ? 13.697 -34.301 -8.957 1.00 82.19 560 ASN A O 1
ATOM 4438 N N . ASP A 1 561 ? 15.761 -34.033 -9.790 1.00 88.56 561 ASP A N 1
ATOM 4439 C CA . ASP A 1 561 ? 15.480 -32.840 -10.584 1.00 88.56 561 ASP A CA 1
ATOM 4440 C C . ASP A 1 561 ? 15.565 -33.126 -12.091 1.00 88.56 561 ASP A C 1
ATOM 4442 O O . ASP A 1 561 ? 16.183 -34.090 -12.550 1.00 88.56 561 ASP A O 1
ATOM 4446 N N . LEU A 1 562 ? 14.975 -32.232 -12.883 1.00 90.94 562 LEU A N 1
ATOM 4447 C CA . LEU A 1 562 ? 15.259 -32.094 -14.306 1.00 90.94 562 LEU A CA 1
ATOM 4448 C C . LEU A 1 562 ? 16.126 -30.852 -14.514 1.00 90.94 562 LEU A C 1
ATOM 4450 O O . LEU A 1 562 ? 15.774 -29.744 -14.098 1.00 90.94 562 LEU A O 1
ATOM 4454 N N . VAL A 1 563 ? 17.263 -31.043 -15.179 1.00 93.56 563 VAL A N 1
ATOM 4455 C CA . VAL A 1 563 ? 18.084 -29.960 -15.720 1.00 93.56 563 VAL A CA 1
ATOM 4456 C C . VAL A 1 563 ? 17.452 -29.536 -17.036 1.00 93.56 563 VAL A C 1
ATOM 4458 O O . VAL A 1 563 ? 17.406 -30.319 -17.984 1.00 93.56 563 VAL A O 1
ATOM 4461 N N . VAL A 1 564 ? 16.967 -28.302 -17.093 1.00 93.88 564 VAL A N 1
ATOM 4462 C CA . VAL A 1 564 ? 16.516 -27.664 -18.327 1.00 93.88 564 VAL A CA 1
ATOM 4463 C C . VAL A 1 564 ? 17.710 -26.931 -18.918 1.00 93.88 564 VAL A C 1
ATOM 4465 O O . VAL A 1 564 ? 18.181 -25.960 -18.336 1.00 93.88 564 VAL A O 1
ATOM 4468 N N . SER A 1 565 ? 18.188 -27.392 -20.067 1.00 94.50 565 SER A N 1
ATOM 4469 C CA . SER A 1 565 ? 19.270 -26.778 -20.835 1.00 94.50 565 SER A CA 1
ATOM 4470 C C . SER A 1 565 ? 18.708 -26.176 -22.116 1.00 94.50 565 SER A C 1
ATOM 4472 O O . SER A 1 565 ? 17.955 -26.832 -22.832 1.00 94.50 565 SER A O 1
ATOM 4474 N N . VAL A 1 566 ? 19.084 -24.941 -22.415 1.00 93.31 566 VAL A N 1
ATOM 4475 C CA . VAL A 1 566 ? 18.688 -24.186 -23.605 1.00 93.31 566 VAL A CA 1
ATOM 4476 C C . VAL A 1 566 ? 19.954 -23.866 -24.386 1.00 93.31 566 VAL A C 1
ATOM 4478 O O . VAL A 1 566 ? 20.877 -23.286 -23.824 1.00 93.31 566 VAL A O 1
ATOM 4481 N N . ASP A 1 567 ? 19.999 -24.244 -25.660 1.00 91.50 567 ASP A N 1
ATOM 4482 C CA . ASP A 1 567 ? 21.080 -23.927 -26.596 1.00 91.50 567 ASP A CA 1
ATOM 4483 C C . ASP A 1 567 ? 20.470 -23.297 -27.853 1.00 91.50 567 ASP A C 1
ATOM 4485 O O . ASP A 1 567 ? 19.612 -23.895 -28.511 1.00 91.50 567 ASP A O 1
ATOM 4489 N N . ALA A 1 568 ? 20.874 -22.068 -28.154 1.00 88.19 568 ALA A N 1
ATOM 4490 C CA . ALA A 1 568 ? 20.407 -21.314 -29.308 1.00 88.19 568 ALA A CA 1
ATOM 4491 C C . ALA A 1 568 ? 21.596 -20.834 -30.142 1.00 88.19 568 ALA A C 1
ATOM 4493 O O . ALA A 1 568 ? 22.435 -20.078 -29.650 1.00 88.19 568 ALA A O 1
ATOM 4494 N N . GLU A 1 569 ? 21.641 -21.237 -31.412 1.00 81.56 569 GLU A N 1
ATOM 4495 C CA . GLU A 1 569 ? 22.636 -20.766 -32.376 1.00 81.56 569 GLU A CA 1
ATOM 4496 C C . GLU A 1 569 ? 22.221 -19.398 -32.941 1.00 81.56 569 GLU A C 1
ATOM 4498 O O . GLU A 1 569 ? 21.110 -19.213 -33.439 1.00 81.56 569 GLU A O 1
ATOM 4503 N N . THR A 1 570 ? 23.112 -18.415 -32.835 1.00 71.56 570 THR A N 1
ATOM 4504 C CA . THR A 1 570 ? 22.868 -17.009 -33.184 1.00 71.56 570 THR A CA 1
ATOM 4505 C C . THR A 1 570 ? 23.711 -16.522 -34.367 1.00 71.56 570 THR A C 1
ATOM 4507 O O . THR A 1 570 ? 23.404 -15.457 -34.908 1.00 71.56 570 THR A O 1
ATOM 4510 N N . LEU A 1 571 ? 24.700 -17.306 -34.833 1.00 59.50 571 LEU A N 1
ATOM 4511 C CA . LEU A 1 571 ? 25.670 -16.930 -35.883 1.00 59.50 571 LEU A CA 1
ATOM 4512 C C . LEU A 1 571 ? 25.048 -16.553 -37.239 1.00 59.50 571 LEU A C 1
ATOM 4514 O O . LEU A 1 571 ? 25.606 -15.713 -37.938 1.00 59.50 571 LEU A O 1
ATOM 4518 N N . ASN A 1 572 ? 23.905 -17.144 -37.606 1.00 55.75 572 ASN A N 1
ATOM 4519 C CA . ASN A 1 572 ? 23.277 -16.969 -38.927 1.00 55.75 572 ASN A CA 1
ATOM 4520 C C . ASN A 1 572 ? 21.842 -16.417 -38.861 1.00 55.75 572 ASN A C 1
ATOM 4522 O O . ASN A 1 572 ? 21.096 -16.520 -39.830 1.00 55.75 572 ASN A O 1
ATOM 4526 N N . SER A 1 573 ? 21.400 -15.935 -37.698 1.00 56.81 573 SER A N 1
ATOM 4527 C CA . SER A 1 573 ? 20.020 -15.458 -37.527 1.00 56.81 573 SER A CA 1
ATOM 4528 C C . SER A 1 573 ? 19.781 -14.133 -38.263 1.00 56.81 573 SER A C 1
ATOM 4530 O O . SER A 1 573 ? 20.677 -13.291 -38.348 1.00 56.81 573 SER A O 1
ATOM 4532 N N . GLU A 1 574 ? 18.573 -13.948 -38.808 1.00 56.81 574 GLU A N 1
ATOM 4533 C CA . GLU A 1 574 ? 18.130 -12.658 -39.341 1.00 56.81 574 GLU A CA 1
ATOM 4534 C C . GLU A 1 574 ? 18.031 -11.706 -38.150 1.00 56.81 574 GLU A C 1
ATOM 4536 O O . GLU A 1 574 ? 17.051 -11.726 -37.411 1.00 56.81 574 GLU A O 1
ATOM 4541 N N . GLY A 1 575 ? 19.116 -10.970 -37.908 1.00 59.66 575 GLY A N 1
ATOM 4542 C CA . GLY A 1 575 ? 19.406 -10.260 -36.672 1.00 59.66 575 GLY A CA 1
ATOM 4543 C C . GLY A 1 575 ? 18.199 -9.829 -35.838 1.00 59.66 575 GLY A C 1
ATOM 4544 O O . GLY A 1 575 ? 17.420 -8.973 -36.252 1.00 59.66 575 GLY A O 1
ATOM 4545 N N . GLY A 1 576 ? 18.087 -10.392 -34.636 1.00 71.38 576 GLY A N 1
ATOM 4546 C CA . GLY A 1 576 ? 17.029 -10.090 -33.680 1.00 71.38 576 GLY A CA 1
ATOM 4547 C C . GLY A 1 576 ? 17.501 -10.250 -32.236 1.00 71.38 576 GLY A C 1
ATOM 4548 O O . GLY A 1 576 ? 18.507 -10.911 -31.965 1.00 71.38 576 GLY A O 1
ATOM 4549 N N . LEU A 1 577 ? 16.764 -9.627 -31.316 1.00 81.88 577 LEU A N 1
ATOM 4550 C CA . LEU A 1 577 ? 16.932 -9.781 -29.871 1.00 81.88 577 LEU A CA 1
ATOM 4551 C C . LEU A 1 577 ? 15.695 -10.492 -29.333 1.00 81.88 577 LEU A C 1
ATOM 4553 O O . LEU A 1 577 ? 14.601 -9.939 -29.394 1.00 81.88 577 LEU A O 1
ATOM 4557 N N . TYR A 1 578 ? 15.856 -11.691 -28.792 1.00 86.56 578 TYR A N 1
ATOM 4558 C CA . TYR A 1 578 ? 14.753 -12.524 -28.330 1.00 86.56 578 TYR A CA 1
ATOM 4559 C C . TYR A 1 578 ? 14.780 -12.663 -26.812 1.00 86.56 578 TYR A C 1
ATOM 4561 O O . TYR A 1 578 ? 15.812 -12.994 -26.231 1.00 86.56 578 TYR A O 1
ATOM 4569 N N . PHE A 1 579 ? 13.634 -12.456 -26.167 1.00 90.06 579 PHE A N 1
ATOM 4570 C CA . PHE A 1 579 ? 13.440 -12.797 -24.761 1.00 90.06 579 PHE A CA 1
ATOM 4571 C C . PHE A 1 579 ? 12.677 -14.110 -24.645 1.00 90.06 579 PHE A C 1
ATOM 4573 O O . PHE A 1 579 ? 11.616 -14.254 -25.254 1.00 90.06 579 PHE A O 1
ATOM 4580 N N . LEU A 1 580 ? 13.213 -15.047 -23.862 1.00 92.50 580 LEU A N 1
ATOM 4581 C CA . LEU A 1 580 ? 12.552 -16.299 -23.507 1.00 92.50 580 LEU A CA 1
ATOM 4582 C C . LEU A 1 580 ? 12.073 -16.249 -22.060 1.00 92.50 580 LEU A C 1
ATOM 4584 O O . LEU A 1 580 ? 12.899 -16.258 -21.151 1.00 92.50 580 LEU A O 1
ATOM 4588 N N . ASP A 1 581 ? 10.761 -16.256 -21.864 1.00 93.31 581 ASP A N 1
ATOM 4589 C CA . ASP A 1 581 ? 10.111 -16.350 -20.558 1.00 93.31 581 ASP A CA 1
ATOM 4590 C C . ASP A 1 581 ? 9.690 -17.792 -20.268 1.00 93.31 581 ASP A C 1
ATOM 4592 O O . ASP A 1 581 ? 9.091 -18.462 -21.118 1.00 93.31 581 ASP A O 1
ATOM 4596 N N . PHE A 1 582 ? 9.956 -18.256 -19.048 1.00 93.62 582 PHE A N 1
ATOM 4597 C CA . PHE A 1 582 ? 9.608 -19.605 -18.605 1.00 93.62 582 PHE A CA 1
ATOM 4598 C C . PHE A 1 582 ? 8.443 -19.569 -17.617 1.00 93.62 582 PHE A C 1
ATOM 4600 O O . PHE A 1 582 ? 8.394 -18.739 -16.712 1.00 93.62 582 PHE A O 1
ATOM 4607 N N . ALA A 1 583 ? 7.505 -20.495 -17.778 1.00 92.25 583 ALA A N 1
ATOM 4608 C CA . ALA A 1 583 ? 6.395 -20.712 -16.860 1.00 92.25 583 ALA A CA 1
ATOM 4609 C C . ALA A 1 583 ? 6.137 -22.211 -16.690 1.00 92.25 583 ALA A C 1
ATOM 4611 O O . ALA A 1 583 ? 6.448 -23.007 -17.571 1.00 92.25 583 ALA A O 1
ATOM 4612 N N . ILE A 1 584 ? 5.555 -22.609 -15.571 1.00 91.00 584 ILE A N 1
ATOM 4613 C CA . ILE A 1 584 ? 5.321 -24.009 -15.213 1.00 91.00 584 ILE A CA 1
ATOM 4614 C C . ILE A 1 584 ? 3.860 -24.235 -14.838 1.00 91.00 584 ILE A C 1
ATOM 4616 O O . ILE A 1 584 ? 3.221 -23.367 -14.251 1.00 91.00 584 ILE A O 1
ATOM 4620 N N . CYS A 1 585 ? 3.330 -25.408 -15.164 1.00 89.56 585 CYS A N 1
ATOM 4621 C CA . CYS A 1 585 ? 1.991 -25.827 -14.766 1.00 89.56 585 CYS A CA 1
ATOM 4622 C C . CYS A 1 585 ? 2.087 -26.800 -13.594 1.00 89.56 585 CYS A C 1
ATOM 4624 O O . CYS A 1 585 ? 2.710 -27.862 -13.715 1.00 89.56 585 CYS A O 1
ATOM 4626 N N . LYS A 1 586 ? 1.464 -26.481 -12.461 1.00 84.62 586 LYS A N 1
ATOM 4627 C CA . LYS A 1 586 ? 1.493 -27.339 -11.266 1.00 84.62 586 LYS A CA 1
ATOM 4628 C C . LYS A 1 586 ? 0.523 -28.514 -11.405 1.00 84.62 586 LYS A C 1
ATOM 4630 O O . LYS A 1 586 ? -0.631 -28.308 -11.759 1.00 84.62 586 LYS A O 1
ATOM 4635 N N . LYS A 1 587 ? 0.963 -29.742 -11.086 1.00 83.50 587 LYS A N 1
ATOM 4636 C CA . LYS A 1 587 ? 0.119 -30.959 -11.168 1.00 83.50 587 LYS A CA 1
ATOM 4637 C C . LYS A 1 587 ? -1.149 -30.856 -10.316 1.00 83.50 587 LYS A C 1
ATOM 4639 O O . LYS A 1 587 ? -2.191 -31.341 -10.731 1.00 83.50 587 LYS A O 1
ATOM 4644 N N . ALA A 1 588 ? -1.036 -30.254 -9.133 1.00 73.38 588 ALA A N 1
ATOM 4645 C CA . ALA A 1 588 ? -2.112 -30.206 -8.149 1.00 73.38 588 ALA A CA 1
ATOM 4646 C C . ALA A 1 588 ? -3.239 -29.227 -8.519 1.00 73.38 588 ALA A C 1
ATOM 4648 O O . ALA A 1 588 ? -4.398 -29.535 -8.273 1.00 73.38 588 ALA A O 1
ATOM 4649 N N . THR A 1 589 ? -2.914 -28.076 -9.119 1.00 75.06 589 THR A N 1
ATOM 4650 C CA . THR A 1 589 ? -3.903 -27.029 -9.443 1.00 75.06 589 THR A CA 1
ATOM 4651 C C . THR A 1 589 ? -4.237 -26.942 -10.929 1.00 75.06 589 THR A C 1
ATOM 4653 O O . THR A 1 589 ? -5.280 -26.414 -11.288 1.00 75.06 589 THR A O 1
ATOM 4656 N N . GLY A 1 590 ? -3.357 -27.421 -11.814 1.00 81.81 590 GLY A N 1
ATOM 4657 C CA . GLY A 1 590 ? -3.483 -27.202 -13.258 1.00 81.81 590 GLY A CA 1
ATOM 4658 C C . GLY A 1 590 ? -3.244 -25.748 -13.692 1.00 81.81 590 GLY A C 1
ATOM 4659 O O . GLY A 1 590 ? -3.473 -25.413 -14.853 1.00 81.81 590 GLY A O 1
ATOM 4660 N N . THR A 1 591 ? -2.782 -24.880 -12.785 1.00 81.50 591 THR A N 1
ATOM 4661 C CA . THR A 1 591 ? -2.546 -23.457 -13.064 1.00 81.50 591 THR A CA 1
ATOM 4662 C C . THR A 1 591 ? -1.103 -23.198 -13.492 1.00 81.50 591 THR A C 1
ATOM 4664 O O . THR A 1 591 ? -0.166 -23.858 -13.030 1.00 81.50 591 THR A O 1
ATOM 4667 N N . TRP A 1 592 ? -0.931 -22.208 -14.371 1.00 83.75 592 TRP A N 1
ATOM 4668 C CA . TRP A 1 592 ? 0.361 -21.742 -14.861 1.00 83.75 592 TRP A CA 1
ATOM 4669 C C . TRP A 1 592 ? 0.944 -20.639 -13.985 1.00 83.75 592 TRP A C 1
ATOM 4671 O O . TRP A 1 592 ? 0.288 -19.628 -13.751 1.00 83.75 592 TRP A O 1
ATOM 4681 N N . PHE A 1 593 ? 2.208 -20.795 -13.609 1.00 82.38 593 PHE A N 1
ATOM 4682 C CA . PHE A 1 593 ? 2.959 -19.834 -12.810 1.00 82.38 593 PHE A CA 1
ATOM 4683 C C . PHE A 1 593 ? 4.264 -19.444 -13.511 1.00 82.38 593 PHE A C 1
ATOM 4685 O O . PHE A 1 593 ? 4.894 -20.311 -14.125 1.00 82.38 593 PHE A O 1
ATOM 4692 N N . PRO A 1 594 ? 4.688 -18.168 -13.464 1.00 85.38 594 PRO A N 1
ATOM 4693 C CA . PRO A 1 594 ? 5.985 -17.763 -13.991 1.00 85.38 594 PRO A CA 1
ATOM 4694 C C . PRO A 1 594 ? 7.103 -18.437 -13.192 1.00 85.38 594 PRO A C 1
ATOM 4696 O O . PRO A 1 594 ? 7.043 -18.531 -11.968 1.00 85.38 594 PRO A O 1
ATOM 4699 N N . LEU A 1 595 ? 8.126 -18.927 -13.886 1.00 87.81 595 LEU A N 1
ATOM 4700 C CA . LEU A 1 595 ? 9.227 -19.608 -13.229 1.00 87.81 595 LEU A CA 1
ATOM 4701 C C . LEU A 1 595 ? 10.135 -18.590 -12.539 1.00 87.81 595 LEU A C 1
ATOM 4703 O O . LEU A 1 595 ? 10.565 -17.622 -13.164 1.00 87.81 595 LEU A O 1
ATOM 4707 N N . LYS A 1 596 ? 10.459 -18.831 -11.267 1.00 85.56 596 LYS A N 1
ATOM 4708 C CA . LYS A 1 596 ? 11.278 -17.928 -10.452 1.00 85.56 596 LYS A CA 1
ATOM 4709 C C . LYS A 1 596 ? 12.679 -18.488 -10.234 1.00 85.56 596 LYS A C 1
ATOM 4711 O O . LYS A 1 596 ? 12.855 -19.701 -10.204 1.00 85.56 596 LYS A O 1
ATOM 4716 N N . VAL A 1 597 ? 13.658 -17.621 -9.998 1.00 83.62 597 VAL A N 1
ATOM 4717 C CA . VAL A 1 597 ? 14.988 -17.972 -9.475 1.00 83.62 597 VAL A CA 1
ATOM 4718 C C . VAL A 1 597 ? 15.197 -17.262 -8.138 1.00 83.62 597 VAL A C 1
ATOM 4720 O O . VAL A 1 597 ? 14.762 -16.120 -7.972 1.00 83.62 597 VAL A O 1
ATOM 4723 N N . ALA A 1 598 ? 15.846 -17.937 -7.187 1.00 76.31 598 ALA A N 1
ATOM 4724 C CA . ALA A 1 598 ? 16.238 -17.319 -5.924 1.00 76.31 598 ALA A CA 1
ATOM 4725 C C . ALA A 1 598 ? 17.448 -16.419 -6.140 1.00 76.31 598 ALA A C 1
ATOM 4727 O O . ALA A 1 598 ? 18.475 -16.847 -6.664 1.00 76.31 598 ALA A O 1
ATOM 4728 N N . GLU A 1 599 ? 17.321 -15.181 -5.689 1.00 69.25 599 GLU A N 1
ATOM 4729 C CA . GLU A 1 599 ? 18.336 -14.151 -5.801 1.00 69.25 599 GLU A CA 1
ATOM 4730 C C . GLU A 1 599 ? 18.636 -13.556 -4.432 1.00 69.25 599 GLU A C 1
ATOM 4732 O O . GLU A 1 599 ? 17.837 -13.637 -3.496 1.00 69.25 599 GLU A O 1
ATOM 4737 N N . ARG A 1 600 ? 19.779 -12.875 -4.318 1.00 57.75 600 ARG A N 1
ATOM 4738 C CA . ARG A 1 600 ? 20.099 -12.122 -3.096 1.00 57.75 600 ARG A CA 1
ATOM 4739 C C . ARG A 1 600 ? 19.030 -11.069 -2.796 1.00 57.75 600 ARG A C 1
ATOM 4741 O O . ARG A 1 600 ? 18.720 -10.836 -1.637 1.00 57.75 600 ARG A O 1
ATOM 4748 N N . HIS A 1 601 ? 18.445 -10.473 -3.835 1.00 50.41 601 HIS A N 1
ATOM 4749 C CA . HIS A 1 601 ? 17.407 -9.445 -3.748 1.00 50.41 601 HIS A CA 1
ATOM 4750 C C . HIS A 1 601 ? 15.969 -9.988 -3.745 1.00 50.41 601 HIS A C 1
ATOM 4752 O O . HIS A 1 601 ? 15.077 -9.205 -4.070 1.00 50.41 601 HIS A O 1
ATOM 4758 N N . ASN A 1 602 ? 15.739 -11.266 -3.384 1.00 61.19 602 ASN A N 1
ATOM 4759 C CA . ASN A 1 602 ? 14.449 -11.993 -3.350 1.00 61.19 602 ASN A CA 1
ATOM 4760 C C . ASN A 1 602 ? 14.270 -13.001 -4.513 1.00 61.19 602 ASN A C 1
ATOM 4762 O O . ASN A 1 602 ? 14.955 -14.021 -4.556 1.00 61.19 602 ASN A O 1
ATOM 4766 N N . LEU A 1 603 ? 13.336 -12.753 -5.434 1.00 67.88 603 LEU A N 1
ATOM 4767 C CA . LEU A 1 603 ? 12.989 -13.634 -6.546 1.00 67.88 603 LEU A CA 1
ATOM 4768 C C . LEU A 1 603 ? 12.987 -12.824 -7.843 1.00 67.88 603 LEU A C 1
ATOM 4770 O O . LEU A 1 603 ? 12.398 -11.738 -7.905 1.00 67.88 603 LEU A O 1
ATOM 4774 N N . SER A 1 604 ? 13.591 -13.393 -8.880 1.00 72.75 604 SER A N 1
ATOM 4775 C CA . SER A 1 604 ? 13.525 -12.888 -10.254 1.00 72.75 604 SER A CA 1
ATOM 4776 C C . SER A 1 604 ? 12.774 -13.876 -11.137 1.00 72.75 604 SER A C 1
ATOM 4778 O O . SER A 1 604 ? 12.838 -15.084 -10.916 1.00 72.75 604 SER A O 1
ATOM 4780 N N . ASP A 1 605 ? 12.063 -13.369 -12.139 1.00 82.88 605 ASP A N 1
ATOM 4781 C CA . ASP A 1 605 ? 11.464 -14.212 -13.172 1.00 82.88 605 ASP A CA 1
ATOM 4782 C C . ASP A 1 605 ? 12.564 -14.747 -14.094 1.00 82.88 605 ASP A C 1
ATOM 4784 O O . ASP A 1 605 ? 13.485 -14.018 -14.470 1.00 82.88 605 ASP A O 1
ATOM 4788 N N . VAL A 1 606 ? 12.481 -16.019 -14.483 1.00 88.31 606 VAL A N 1
ATOM 4789 C CA . VAL A 1 606 ? 13.435 -16.616 -15.422 1.00 88.31 606 VAL A CA 1
ATOM 4790 C C . VAL A 1 606 ? 13.116 -16.107 -16.827 1.00 88.31 606 VAL A C 1
ATOM 4792 O O . VAL A 1 606 ? 12.276 -16.666 -17.535 1.00 88.31 606 VAL A O 1
ATOM 4795 N N . ARG A 1 607 ? 13.814 -15.036 -17.216 1.00 90.25 607 ARG A N 1
ATOM 4796 C CA . ARG A 1 607 ? 13.898 -14.532 -18.588 1.00 90.25 607 ARG A CA 1
ATOM 4797 C C . ARG A 1 607 ? 15.320 -14.652 -19.093 1.00 90.25 607 ARG A C 1
ATOM 4799 O O . ARG A 1 607 ? 16.235 -14.106 -18.481 1.00 90.25 607 ARG A O 1
ATOM 4806 N N . LEU A 1 608 ? 15.491 -15.308 -20.232 1.00 90.44 608 LEU A N 1
ATOM 4807 C CA . LEU A 1 608 ? 16.766 -15.365 -20.943 1.00 90.44 608 LEU A CA 1
ATOM 4808 C C . LEU A 1 608 ? 16.745 -14.385 -22.113 1.00 90.44 608 LEU A C 1
ATOM 4810 O O . LEU A 1 608 ? 15.700 -14.183 -22.730 1.00 90.44 608 LEU A O 1
ATOM 4814 N N . ALA A 1 609 ? 17.895 -13.800 -22.429 1.00 86.69 609 ALA A N 1
ATOM 4815 C CA . ALA A 1 609 ? 18.067 -12.965 -23.609 1.00 86.69 609 ALA A CA 1
ATOM 4816 C C . ALA A 1 609 ? 18.943 -13.694 -24.627 1.00 86.69 609 ALA A C 1
ATOM 4818 O O . ALA A 1 609 ? 20.036 -14.143 -24.300 1.00 86.69 609 ALA A O 1
ATOM 4819 N N . ILE A 1 610 ? 18.467 -13.803 -25.860 1.00 84.94 610 ILE A N 1
ATOM 4820 C CA . ILE A 1 610 ? 19.199 -14.386 -26.982 1.00 84.94 610 ILE A CA 1
ATOM 4821 C C . ILE A 1 610 ? 19.395 -13.268 -27.996 1.00 84.94 610 ILE A C 1
ATOM 4823 O O . ILE A 1 610 ? 18.423 -12.741 -28.532 1.00 84.94 610 ILE A O 1
ATOM 4827 N N . SER A 1 611 ? 20.644 -12.892 -28.248 1.00 74.00 611 SER A N 1
ATOM 4828 C CA . SER A 1 611 ? 20.981 -11.836 -29.203 1.00 74.00 611 SER A CA 1
ATOM 4829 C C . SER A 1 611 ? 21.916 -12.375 -30.269 1.00 74.00 611 SER A C 1
ATOM 4831 O O . SER A 1 611 ? 22.906 -13.038 -29.958 1.00 74.00 611 SER A O 1
ATOM 4833 N N . ALA A 1 612 ? 21.648 -12.022 -31.521 1.00 64.62 612 ALA A N 1
ATOM 4834 C CA . ALA A 1 612 ? 22.696 -11.964 -32.531 1.00 64.62 612 ALA A CA 1
ATOM 4835 C C . ALA A 1 612 ? 23.553 -10.711 -32.286 1.00 64.62 612 ALA A C 1
ATOM 4837 O O . ALA A 1 612 ? 23.033 -9.687 -31.836 1.00 64.62 612 ALA A O 1
ATOM 4838 N N . LEU A 1 613 ? 24.855 -10.762 -32.584 1.00 58.91 613 LEU A N 1
ATOM 4839 C CA . LEU A 1 613 ? 25.739 -9.586 -32.495 1.00 58.91 613 LEU A CA 1
ATOM 4840 C C . LEU A 1 613 ? 25.357 -8.471 -33.489 1.00 58.91 613 LEU A C 1
ATOM 4842 O O . LEU A 1 613 ? 25.779 -7.328 -33.328 1.00 58.91 613 LEU A O 1
ATOM 4846 N N . LEU A 1 614 ? 24.558 -8.794 -34.509 1.00 59.50 614 LEU A N 1
ATOM 4847 C CA . LEU A 1 614 ? 24.072 -7.873 -35.531 1.00 59.50 614 LEU A CA 1
ATOM 4848 C C . LEU A 1 614 ? 22.551 -8.013 -35.630 1.00 59.50 614 LEU A C 1
ATOM 4850 O O . LEU A 1 614 ? 22.060 -9.109 -35.880 1.00 59.50 614 LEU A O 1
ATOM 4854 N N . VAL A 1 615 ? 21.814 -6.918 -35.426 1.00 61.72 615 VAL A N 1
ATOM 4855 C CA . VAL A 1 615 ? 20.356 -6.851 -35.640 1.00 61.72 615 VAL A CA 1
ATOM 4856 C C . VAL A 1 615 ? 20.100 -6.463 -37.099 1.00 61.72 615 VAL A C 1
ATOM 4858 O O . VAL A 1 615 ? 20.828 -5.634 -37.650 1.00 61.72 615 VAL A O 1
ATOM 4861 N N . ASN A 1 616 ? 19.117 -7.086 -37.756 1.00 59.12 616 ASN A N 1
ATOM 4862 C CA . ASN A 1 616 ? 18.902 -6.916 -39.190 1.00 59.12 616 ASN A CA 1
ATOM 4863 C C . ASN A 1 616 ? 18.439 -5.482 -39.494 1.00 59.12 616 ASN A C 1
ATOM 4865 O O . ASN A 1 616 ? 17.482 -4.989 -38.899 1.00 59.12 616 ASN A O 1
ATOM 4869 N N . LYS A 1 617 ? 19.117 -4.806 -40.428 1.00 61.66 617 LYS A N 1
ATOM 4870 C CA . LYS A 1 617 ? 18.803 -3.433 -40.845 1.00 61.66 617 LYS A CA 1
ATOM 4871 C C . LYS A 1 617 ? 17.815 -3.475 -42.009 1.00 61.66 617 LYS A C 1
ATOM 4873 O O . LYS A 1 617 ? 18.205 -3.269 -43.156 1.00 61.66 617 LYS A O 1
ATOM 4878 N N . GLY A 1 618 ? 16.545 -3.775 -41.741 1.00 60.06 618 GLY A N 1
ATOM 4879 C CA . GLY A 1 618 ? 15.509 -3.557 -42.753 1.00 60.06 618 GLY A CA 1
ATOM 4880 C C . GLY A 1 618 ? 15.529 -2.092 -43.213 1.00 60.06 618 GLY A C 1
ATOM 4881 O O . GLY A 1 618 ? 15.643 -1.186 -42.379 1.00 60.06 618 GLY A O 1
ATOM 4882 N N . GLU A 1 619 ? 15.445 -1.839 -44.524 1.00 56.16 619 GLU A N 1
ATOM 4883 C CA . GLU A 1 619 ? 15.286 -0.473 -45.039 1.00 56.16 619 GLU A CA 1
ATOM 4884 C C . GLU A 1 619 ? 14.008 0.137 -44.436 1.00 56.16 619 GLU A C 1
ATOM 4886 O O . GLU A 1 619 ? 12.916 -0.404 -44.598 1.00 56.16 619 GLU A O 1
ATOM 4891 N N . GLY A 1 620 ? 14.155 1.236 -43.689 1.00 63.66 620 GLY A N 1
ATOM 4892 C CA . GLY A 1 620 ? 13.052 1.920 -42.999 1.00 63.66 620 GLY A CA 1
ATOM 4893 C C . GLY A 1 620 ? 12.719 1.428 -41.581 1.00 63.66 620 GLY A C 1
ATOM 4894 O O . GLY A 1 620 ? 11.863 2.028 -40.934 1.00 63.66 620 GLY A O 1
ATOM 4895 N N . ASP A 1 621 ? 13.379 0.393 -41.041 1.00 76.44 621 ASP A N 1
ATOM 4896 C CA . ASP A 1 621 ? 13.147 -0.019 -39.646 1.00 76.44 621 ASP A CA 1
ATOM 4897 C C . ASP A 1 621 ? 14.064 0.712 -38.653 1.00 76.44 621 ASP A C 1
ATOM 4899 O O . ASP A 1 62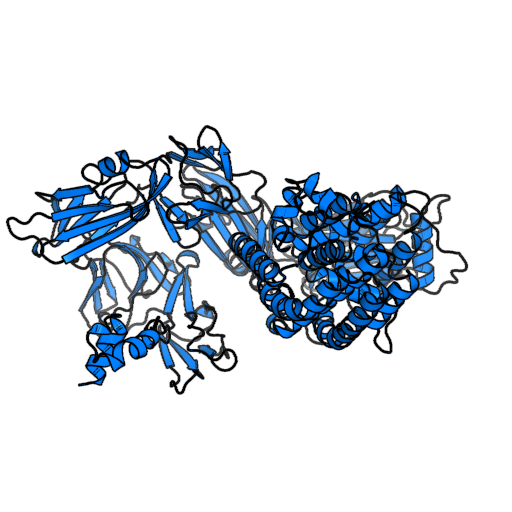1 ? 15.125 0.219 -38.260 1.00 76.44 621 ASP A O 1
ATOM 4903 N N . TYR A 1 622 ? 13.620 1.897 -38.220 1.00 81.12 622 TYR A N 1
ATOM 4904 C CA . TYR A 1 622 ? 14.292 2.702 -37.193 1.00 81.12 622 TYR A CA 1
ATOM 4905 C C . TYR A 1 622 ? 14.695 1.889 -35.949 1.00 81.12 622 TYR A C 1
ATOM 4907 O O . TYR A 1 622 ? 15.813 2.030 -35.452 1.00 81.12 622 TYR A O 1
ATOM 4915 N N . TRP A 1 623 ? 13.801 1.032 -35.442 1.00 82.88 623 TRP A N 1
ATOM 4916 C CA . TRP A 1 623 ? 14.016 0.329 -34.179 1.00 82.88 623 TRP A CA 1
ATOM 4917 C C . TRP A 1 623 ? 15.130 -0.716 -34.291 1.00 82.88 623 TRP A C 1
ATOM 4919 O O . TRP A 1 623 ? 16.047 -0.720 -33.467 1.00 82.88 623 TRP A O 1
ATOM 4929 N N . GLY A 1 624 ? 15.122 -1.539 -35.345 1.00 79.44 624 GLY A N 1
ATOM 4930 C CA . GLY A 1 624 ? 16.207 -2.478 -35.632 1.00 79.44 624 GLY A CA 1
ATOM 4931 C C . GLY A 1 624 ? 17.558 -1.783 -35.843 1.00 79.44 624 GLY A C 1
ATOM 4932 O O . GLY A 1 624 ? 18.569 -2.211 -35.278 1.00 79.44 624 GLY A O 1
ATOM 4933 N N . GLN A 1 625 ? 17.578 -0.660 -36.572 1.00 78.94 625 GLN A N 1
ATOM 4934 C CA . GLN A 1 625 ? 18.792 0.146 -36.772 1.00 78.94 625 GLN A CA 1
ATOM 4935 C C . GLN A 1 625 ? 19.326 0.718 -35.451 1.00 78.94 625 GLN A C 1
ATOM 4937 O O . GLN A 1 625 ? 20.529 0.649 -35.186 1.00 78.94 625 GLN A O 1
ATOM 4942 N N . PHE A 1 626 ? 18.440 1.240 -34.599 1.00 83.88 626 PHE A N 1
ATOM 4943 C CA . PHE A 1 626 ? 18.803 1.774 -33.290 1.00 83.88 626 PHE A CA 1
ATOM 4944 C C . PHE A 1 626 ? 19.391 0.692 -32.376 1.00 83.88 626 PHE A C 1
ATOM 4946 O O . PHE A 1 626 ? 20.445 0.900 -31.770 1.00 83.88 626 PHE A O 1
ATOM 4953 N N . LEU A 1 627 ? 18.753 -0.479 -32.296 1.00 81.75 627 LEU A N 1
ATOM 4954 C CA . LEU A 1 627 ? 19.255 -1.587 -31.480 1.00 81.75 627 LEU A CA 1
ATOM 4955 C C . LEU A 1 627 ? 20.599 -2.104 -31.999 1.00 81.75 627 LEU A C 1
ATOM 4957 O O . LEU A 1 627 ? 21.492 -2.371 -31.195 1.00 81.75 627 LEU A O 1
ATOM 4961 N N . SER A 1 628 ? 20.782 -2.177 -33.322 1.00 77.12 628 SER A N 1
ATOM 4962 C CA . SER A 1 628 ? 22.074 -2.524 -33.920 1.00 77.12 628 SER A CA 1
ATOM 4963 C C . SER A 1 628 ? 23.164 -1.522 -33.536 1.00 77.12 628 SER A C 1
ATOM 4965 O O . SER A 1 628 ? 24.276 -1.938 -33.214 1.00 77.12 628 SER A O 1
ATOM 4967 N N . TRP A 1 629 ? 22.865 -0.219 -33.557 1.00 81.44 629 TRP A N 1
ATOM 4968 C CA . TRP A 1 629 ? 23.800 0.824 -33.129 1.00 81.44 629 TRP A CA 1
ATOM 4969 C C . TRP A 1 629 ? 24.154 0.691 -31.641 1.00 81.44 629 TRP A C 1
ATOM 4971 O O . TRP A 1 629 ? 25.331 0.739 -31.274 1.00 81.44 629 TRP A O 1
ATOM 4981 N N . ALA A 1 630 ? 23.150 0.478 -30.787 1.00 82.00 630 ALA A N 1
ATOM 4982 C CA . ALA A 1 630 ? 23.336 0.358 -29.345 1.00 82.00 630 ALA A CA 1
ATOM 4983 C C . ALA A 1 630 ? 24.198 -0.861 -28.978 1.00 82.00 630 ALA A C 1
ATOM 4985 O O . ALA A 1 630 ? 25.169 -0.727 -28.233 1.00 82.00 630 ALA A O 1
ATOM 4986 N N . LEU A 1 631 ? 23.897 -2.026 -29.559 1.00 77.50 631 LEU A N 1
ATOM 4987 C CA . LEU A 1 631 ? 24.673 -3.254 -29.377 1.00 77.50 631 LEU A CA 1
ATOM 4988 C C . LEU A 1 631 ? 26.110 -3.094 -29.887 1.00 77.50 631 LEU A C 1
ATOM 4990 O O . LEU A 1 631 ? 27.053 -3.448 -29.178 1.00 77.50 631 LEU A O 1
ATOM 4994 N N . ALA A 1 632 ? 26.297 -2.508 -31.075 1.00 75.19 632 ALA A N 1
ATOM 4995 C CA . ALA A 1 632 ? 27.628 -2.288 -31.638 1.00 75.19 632 ALA A CA 1
ATOM 4996 C C . ALA A 1 632 ? 28.496 -1.408 -30.727 1.00 75.19 632 ALA A C 1
ATOM 4998 O O . ALA A 1 632 ? 29.660 -1.726 -30.470 1.00 75.19 632 ALA A O 1
ATOM 4999 N N . ARG A 1 633 ? 27.901 -0.346 -30.168 1.00 75.50 633 ARG A N 1
ATOM 5000 C CA . ARG A 1 633 ? 28.558 0.554 -29.217 1.00 75.50 633 ARG A CA 1
ATOM 5001 C C . ARG A 1 633 ? 28.934 -0.141 -27.910 1.00 75.50 633 ARG A C 1
ATOM 5003 O O . ARG A 1 633 ? 30.020 0.117 -27.397 1.00 75.50 633 ARG A O 1
ATOM 5010 N N . THR A 1 634 ? 28.071 -1.000 -27.368 1.00 73.75 634 THR A N 1
ATOM 5011 C CA . THR A 1 634 ? 28.354 -1.692 -26.102 1.00 73.75 634 THR A CA 1
ATOM 5012 C C . THR A 1 634 ? 29.403 -2.790 -26.252 1.00 73.75 634 THR A C 1
ATOM 5014 O O . THR A 1 634 ? 30.266 -2.923 -25.387 1.00 73.75 634 THR A O 1
ATOM 5017 N N . TYR A 1 635 ? 29.376 -3.544 -27.352 1.00 71.81 635 TYR A N 1
ATOM 5018 C CA . TYR A 1 635 ? 30.300 -4.661 -27.579 1.00 71.81 635 TYR A CA 1
ATOM 5019 C C . TYR A 1 635 ? 31.559 -4.278 -28.375 1.00 71.81 635 TYR A C 1
ATOM 5021 O O . TYR A 1 635 ? 32.349 -5.146 -28.736 1.00 71.81 635 TYR A O 1
ATOM 5029 N N . GLY A 1 636 ? 31.779 -2.984 -28.633 1.00 62.50 636 GLY A N 1
ATOM 5030 C CA . GLY A 1 636 ? 33.033 -2.472 -29.195 1.00 62.50 636 GLY A CA 1
ATOM 5031 C C . GLY A 1 636 ? 33.301 -2.865 -30.652 1.00 62.50 636 GLY A C 1
ATOM 5032 O O . GLY A 1 636 ? 34.440 -2.762 -31.108 1.00 62.50 636 GLY A O 1
ATOM 5033 N N . THR A 1 637 ? 32.279 -3.290 -31.400 1.00 60.47 637 THR A N 1
ATOM 5034 C CA . THR A 1 637 ? 32.393 -3.399 -32.861 1.00 60.47 637 THR A CA 1
ATOM 5035 C C . THR A 1 637 ? 32.385 -1.982 -33.437 1.00 60.47 637 THR A C 1
ATOM 5037 O O . THR A 1 637 ? 31.759 -1.090 -32.870 1.00 60.47 637 THR A O 1
ATOM 5040 N N . THR A 1 638 ? 33.152 -1.712 -34.498 1.00 50.56 638 THR A N 1
ATOM 5041 C CA . THR A 1 638 ? 33.366 -0.355 -35.036 1.00 50.56 638 THR A CA 1
ATOM 5042 C C . THR A 1 638 ? 32.053 0.289 -35.494 1.00 50.56 638 THR A C 1
ATOM 5044 O O . THR A 1 638 ? 31.697 0.223 -36.668 1.00 50.56 638 THR A O 1
ATOM 5047 N N . ALA A 1 639 ? 31.335 0.927 -34.572 1.00 51.59 639 ALA A N 1
ATOM 5048 C CA . ALA A 1 639 ? 30.178 1.759 -34.848 1.00 51.59 639 ALA A CA 1
ATOM 5049 C C . ALA A 1 639 ? 30.675 3.066 -35.482 1.00 51.59 639 ALA A C 1
ATOM 5051 O O . ALA A 1 639 ? 30.877 4.072 -34.808 1.00 51.59 639 ALA A O 1
ATOM 5052 N N . THR A 1 640 ? 30.956 3.031 -36.784 1.00 49.16 640 THR A N 1
ATOM 5053 C CA . THR A 1 640 ? 31.266 4.226 -37.587 1.00 49.16 640 THR A CA 1
ATOM 5054 C C . THR A 1 640 ? 30.012 4.999 -37.997 1.00 49.16 640 THR A C 1
ATOM 5056 O O . THR A 1 640 ? 30.130 6.062 -38.596 1.00 49.16 640 THR A O 1
ATOM 5059 N N . GLU A 1 641 ? 28.820 4.472 -37.710 1.00 60.53 641 GLU A N 1
ATOM 5060 C CA . GLU A 1 641 ? 27.541 5.076 -38.086 1.00 60.53 641 GLU A CA 1
ATOM 5061 C C . GLU A 1 641 ? 27.003 5.991 -36.976 1.00 60.53 641 GLU A C 1
ATOM 5063 O O . GLU A 1 641 ? 27.048 5.661 -35.785 1.00 60.53 641 GLU A O 1
ATOM 5068 N N . GLU A 1 642 ? 26.494 7.156 -37.382 1.00 69.88 642 GLU A N 1
ATOM 5069 C CA . GLU A 1 642 ? 25.753 8.065 -36.509 1.00 69.88 642 GLU A CA 1
ATOM 5070 C C . GLU A 1 642 ? 24.514 7.363 -35.935 1.00 69.88 642 GLU A C 1
ATOM 5072 O O . GLU A 1 642 ? 23.936 6.471 -36.555 1.00 69.88 642 GLU A O 1
ATOM 5077 N N . MET A 1 643 ? 24.112 7.752 -34.724 1.00 78.12 643 MET A N 1
ATOM 5078 C CA . MET A 1 643 ? 22.925 7.185 -34.086 1.00 78.12 643 MET A CA 1
ATOM 5079 C C . MET A 1 643 ? 21.683 7.493 -34.935 1.00 78.12 643 MET A C 1
ATOM 5081 O O . MET A 1 643 ? 21.436 8.671 -35.213 1.00 78.12 643 MET A O 1
ATOM 5085 N N . PRO A 1 644 ? 20.882 6.481 -35.314 1.00 81.56 644 PRO A N 1
ATOM 5086 C CA . PRO A 1 644 ? 19.666 6.717 -36.075 1.00 81.56 644 PRO A CA 1
ATOM 5087 C C . PRO A 1 644 ? 18.692 7.557 -35.246 1.00 81.56 644 PRO A C 1
ATOM 5089 O O . PRO A 1 644 ? 18.544 7.358 -34.035 1.00 81.56 644 PRO A O 1
ATOM 5092 N N . LEU A 1 645 ? 18.026 8.503 -35.906 1.00 81.56 645 LEU A N 1
ATOM 5093 C CA . LEU A 1 645 ? 17.018 9.366 -35.298 1.00 81.56 645 LEU A CA 1
ATOM 5094 C C . LEU A 1 645 ? 15.616 8.857 -35.648 1.00 81.56 645 LEU A C 1
ATOM 5096 O O . LEU A 1 645 ? 15.398 8.429 -36.780 1.00 81.56 645 LEU A O 1
ATOM 5100 N N . PRO A 1 646 ? 14.659 8.914 -34.708 1.00 84.12 646 PRO A N 1
ATOM 5101 C CA . PRO A 1 646 ? 13.289 8.511 -34.986 1.00 84.12 646 PRO A CA 1
ATOM 5102 C C . PRO A 1 646 ? 12.645 9.473 -35.989 1.00 84.12 646 PRO A C 1
ATOM 5104 O O . PRO A 1 646 ? 12.734 10.700 -35.830 1.00 84.12 646 PRO A O 1
ATOM 5107 N N . GLU A 1 647 ? 11.977 8.913 -36.998 1.00 81.62 647 GLU A N 1
ATOM 5108 C CA . GLU A 1 647 ? 11.327 9.669 -38.075 1.00 81.62 647 GLU A CA 1
ATOM 5109 C C . GLU A 1 647 ? 9.950 10.206 -37.655 1.00 81.62 647 GLU A C 1
ATOM 5111 O O . GLU A 1 647 ? 9.577 11.309 -38.053 1.00 81.62 647 GLU A O 1
ATOM 5116 N N . SER A 1 648 ? 9.219 9.475 -36.801 1.00 86.94 648 SER A N 1
ATOM 5117 C CA . SER A 1 648 ? 7.869 9.836 -36.349 1.00 86.94 648 SER A CA 1
ATOM 5118 C C . SER A 1 648 ? 7.723 9.849 -34.821 1.00 86.94 648 SER A C 1
ATOM 5120 O O . SER A 1 648 ? 8.565 9.334 -34.082 1.00 86.94 648 SER A O 1
ATOM 5122 N N . ILE A 1 649 ? 6.643 10.463 -34.327 1.00 87.62 649 ILE A N 1
ATOM 5123 C CA . ILE A 1 649 ? 6.321 10.504 -32.894 1.00 87.62 649 ILE A CA 1
ATOM 5124 C C . ILE A 1 649 ? 5.816 9.149 -32.377 1.00 87.62 649 ILE A C 1
ATOM 5126 O O . ILE A 1 649 ? 6.064 8.789 -31.226 1.00 87.62 649 ILE A O 1
ATOM 5130 N N . GLU A 1 650 ? 5.160 8.370 -33.235 1.00 87.12 650 GLU A N 1
ATOM 5131 C CA . GLU A 1 650 ? 4.713 7.007 -32.946 1.00 87.12 650 GLU A CA 1
ATOM 5132 C C . GLU A 1 650 ? 5.908 6.083 -32.695 1.00 87.12 650 GLU A C 1
ATOM 5134 O O . GLU A 1 650 ? 5.886 5.303 -31.742 1.00 87.12 650 GLU A O 1
ATOM 5139 N N . ASP A 1 651 ? 6.979 6.230 -33.480 1.00 85.56 651 ASP A N 1
ATOM 5140 C CA . ASP A 1 651 ? 8.223 5.481 -33.288 1.00 85.56 651 ASP A CA 1
ATOM 5141 C C . ASP A 1 651 ? 8.874 5.807 -31.932 1.00 85.56 651 ASP A C 1
ATOM 5143 O O . ASP A 1 651 ? 9.353 4.909 -31.235 1.00 85.56 651 ASP A O 1
ATOM 5147 N N . VAL A 1 652 ? 8.829 7.077 -31.505 1.00 88.50 652 VAL A N 1
ATOM 5148 C CA . VAL A 1 652 ? 9.297 7.494 -30.172 1.00 88.50 652 VAL A CA 1
ATOM 5149 C C . VAL A 1 652 ? 8.445 6.863 -29.068 1.00 88.50 652 VAL A C 1
ATOM 5151 O O . VAL A 1 652 ? 8.989 6.333 -28.098 1.00 88.50 652 VAL A O 1
ATOM 5154 N N . ALA A 1 653 ? 7.116 6.907 -29.200 1.00 87.88 653 ALA A N 1
ATOM 5155 C CA . ALA A 1 653 ? 6.198 6.369 -28.199 1.00 87.88 653 ALA A CA 1
ATOM 5156 C C . ALA A 1 653 ? 6.377 4.853 -28.022 1.00 87.88 653 ALA A C 1
ATOM 5158 O O . ALA A 1 653 ? 6.515 4.383 -26.890 1.00 87.88 653 ALA A O 1
ATOM 5159 N N . ALA A 1 654 ? 6.445 4.111 -29.130 1.00 85.75 654 ALA A N 1
ATOM 5160 C CA . ALA A 1 654 ? 6.653 2.667 -29.126 1.00 85.75 654 ALA A CA 1
ATOM 5161 C C . ALA A 1 654 ? 8.016 2.284 -28.522 1.00 85.75 654 ALA A C 1
ATOM 5163 O O . ALA A 1 654 ? 8.106 1.342 -27.733 1.00 85.75 654 ALA A O 1
ATOM 5164 N N . ALA A 1 655 ? 9.077 3.037 -28.833 1.00 87.19 655 ALA A N 1
ATOM 5165 C CA . ALA A 1 655 ? 10.400 2.816 -28.252 1.00 87.19 655 ALA A CA 1
ATOM 5166 C C . ALA A 1 655 ? 10.409 3.025 -26.726 1.00 87.19 655 ALA A C 1
ATOM 5168 O O . ALA A 1 655 ? 10.954 2.187 -26.004 1.00 87.19 655 ALA A O 1
ATOM 5169 N N . ILE A 1 656 ? 9.770 4.091 -26.215 1.00 87.00 656 ILE A N 1
ATOM 5170 C CA . ILE A 1 656 ? 9.647 4.334 -24.764 1.00 87.00 656 ILE A CA 1
ATOM 5171 C C . ILE A 1 656 ? 8.956 3.151 -24.077 1.00 87.00 656 ILE A C 1
ATOM 5173 O O . ILE A 1 656 ? 9.469 2.650 -23.077 1.00 87.00 656 ILE A O 1
ATOM 5177 N N . GLU A 1 657 ? 7.823 2.684 -24.607 1.00 84.06 657 GLU A N 1
ATOM 5178 C CA . GLU A 1 657 ? 7.071 1.564 -24.023 1.00 84.06 657 GLU A CA 1
ATOM 5179 C C . GLU A 1 657 ? 7.892 0.270 -23.999 1.00 84.06 657 GLU A C 1
ATOM 5181 O O . GLU A 1 657 ? 7.952 -0.409 -22.969 1.00 84.06 657 GLU A O 1
ATOM 5186 N N . LYS A 1 658 ? 8.599 -0.038 -25.092 1.00 85.94 658 LYS A N 1
ATOM 5187 C CA . LYS A 1 658 ? 9.485 -1.206 -25.170 1.00 85.94 658 LYS A CA 1
ATOM 5188 C C . LYS A 1 658 ? 10.625 -1.136 -24.163 1.00 85.94 658 LYS A C 1
ATOM 5190 O O . LYS A 1 658 ? 10.854 -2.103 -23.434 1.00 85.94 658 LYS A O 1
ATOM 5195 N N . PHE A 1 659 ? 11.314 0.000 -24.073 1.00 86.12 659 PHE A N 1
ATOM 5196 C CA . PHE A 1 659 ? 12.379 0.184 -23.089 1.00 86.12 659 PHE A CA 1
ATOM 5197 C C . PHE A 1 659 ? 11.871 0.078 -21.657 1.00 86.12 659 PHE A C 1
ATOM 5199 O O . PHE A 1 659 ? 12.494 -0.600 -20.843 1.00 86.12 659 PHE A O 1
ATOM 5206 N N . GLN A 1 660 ? 10.728 0.691 -21.348 1.00 78.69 660 GLN A N 1
ATOM 5207 C CA . GLN A 1 660 ? 10.120 0.585 -20.025 1.00 78.69 660 GLN A CA 1
ATOM 5208 C C . GLN A 1 660 ? 9.753 -0.864 -19.699 1.00 78.69 660 GLN A C 1
ATOM 5210 O O . GLN A 1 660 ? 10.088 -1.337 -18.616 1.00 78.69 660 GLN A O 1
ATOM 5215 N N . SER A 1 661 ? 9.145 -1.601 -20.634 1.00 79.00 661 SER A N 1
ATOM 5216 C CA . SER A 1 661 ? 8.831 -3.020 -20.438 1.00 79.00 661 SER A CA 1
ATOM 5217 C C . SER A 1 661 ? 10.081 -3.878 -20.233 1.00 79.00 661 SER A C 1
ATOM 5219 O O . SER A 1 661 ? 10.028 -4.845 -19.471 1.00 79.00 661 SER A O 1
ATOM 5221 N N . ALA A 1 662 ? 11.183 -3.567 -20.919 1.00 81.31 662 ALA A N 1
ATOM 5222 C CA . ALA A 1 662 ? 12.435 -4.293 -20.767 1.00 81.31 662 ALA A CA 1
ATOM 5223 C C . ALA A 1 662 ? 13.124 -3.961 -19.441 1.00 81.31 662 ALA A C 1
ATOM 5225 O O . ALA A 1 662 ? 13.578 -4.880 -18.771 1.00 81.31 662 ALA A O 1
ATOM 5226 N N . LEU A 1 663 ? 13.178 -2.686 -19.044 1.00 77.75 663 LEU A N 1
ATOM 5227 C CA . LEU A 1 663 ? 13.868 -2.231 -17.833 1.00 77.75 663 LEU A CA 1
ATOM 5228 C C . LEU A 1 663 ? 13.084 -2.541 -16.553 1.00 77.75 663 LEU A C 1
ATOM 5230 O O . LEU A 1 663 ? 13.697 -2.863 -15.544 1.00 77.75 663 LEU A O 1
ATOM 5234 N N . LEU A 1 664 ? 11.747 -2.501 -16.572 1.00 72.56 664 LEU A N 1
ATOM 5235 C CA . LEU A 1 664 ? 10.918 -2.831 -15.402 1.00 72.56 664 LEU A CA 1
ATOM 5236 C C . LEU A 1 664 ? 10.929 -4.326 -15.044 1.00 72.56 664 LEU A C 1
ATOM 5238 O O . LEU A 1 664 ? 10.429 -4.703 -13.983 1.00 72.56 664 LEU A O 1
ATOM 5242 N N . PHE A 1 665 ? 11.487 -5.176 -15.906 1.00 75.19 665 PHE A N 1
ATOM 5243 C CA . PHE A 1 665 ? 11.577 -6.607 -15.666 1.00 75.19 665 PHE A CA 1
ATOM 5244 C C . PHE A 1 665 ? 12.671 -6.952 -14.640 1.00 75.19 665 PHE A C 1
ATOM 5246 O O . PHE A 1 665 ? 13.780 -6.420 -14.683 1.00 75.19 665 PHE A O 1
ATOM 5253 N N . LYS A 1 666 ? 12.380 -7.890 -13.731 1.00 74.12 666 LYS A N 1
ATOM 5254 C CA . LYS A 1 666 ? 13.341 -8.387 -12.734 1.00 74.12 666 LYS A CA 1
ATOM 5255 C C . LYS A 1 666 ? 14.158 -9.541 -13.310 1.00 74.12 666 LYS A C 1
ATOM 5257 O O . LYS A 1 666 ? 13.767 -10.698 -13.178 1.00 74.12 666 LYS A O 1
ATOM 5262 N N . TYR A 1 667 ? 15.281 -9.224 -13.953 1.00 79.94 667 TYR A N 1
ATOM 5263 C CA . TYR A 1 667 ? 16.188 -10.244 -14.488 1.00 79.94 667 TYR A CA 1
ATOM 5264 C C . TYR A 1 667 ? 16.924 -10.995 -13.368 1.00 79.94 667 TYR A C 1
ATOM 5266 O O . TYR A 1 667 ? 17.203 -10.416 -12.311 1.00 79.94 667 TYR A O 1
ATOM 5274 N N . PRO A 1 668 ? 17.281 -12.270 -13.590 1.00 83.44 668 PRO A N 1
ATOM 5275 C CA . PRO A 1 668 ? 18.264 -12.963 -12.770 1.00 83.44 668 PRO A CA 1
ATOM 5276 C C . PRO A 1 668 ? 19.634 -12.275 -12.817 1.00 83.44 668 PRO A C 1
ATOM 5278 O O . PRO A 1 668 ? 20.013 -11.700 -13.846 1.00 83.44 668 PRO A O 1
ATOM 5281 N N . SER A 1 669 ? 20.405 -12.365 -11.736 1.00 79.75 669 SER A N 1
ATOM 5282 C CA . SER A 1 669 ? 21.721 -11.723 -11.612 1.00 79.75 669 SER A CA 1
ATOM 5283 C C . S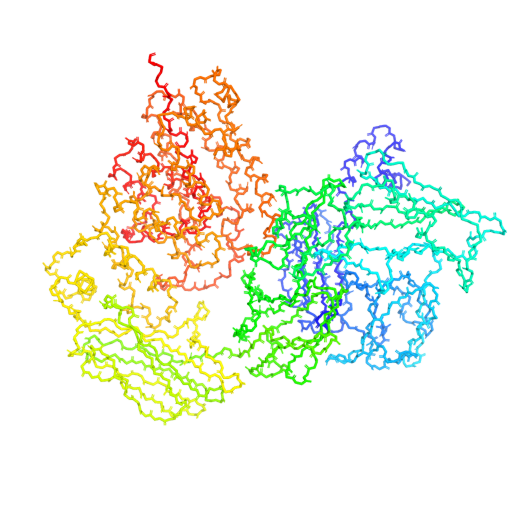ER A 1 669 ? 22.734 -12.242 -12.637 1.00 79.75 669 SER A C 1
ATOM 5285 O O . SER A 1 669 ? 23.600 -11.483 -13.066 1.00 79.75 669 SER A O 1
ATOM 5287 N N . GLN A 1 670 ? 22.593 -13.489 -13.093 1.00 84.00 670 GLN A N 1
ATOM 5288 C CA . GLN A 1 670 ? 23.423 -14.078 -14.150 1.00 84.00 670 GLN A CA 1
ATOM 5289 C C . GLN A 1 670 ? 23.061 -13.558 -15.549 1.00 84.00 670 GLN A C 1
ATOM 5291 O O . GLN A 1 670 ? 23.906 -13.557 -16.438 1.00 84.00 670 GLN A O 1
ATOM 5296 N N . VAL A 1 671 ? 21.823 -13.103 -15.761 1.00 85.06 671 VAL A N 1
ATOM 5297 C CA . VAL A 1 671 ? 21.356 -12.601 -17.065 1.00 85.06 671 VAL A CA 1
ATOM 5298 C C . VAL A 1 671 ? 21.582 -11.095 -17.182 1.00 85.06 671 VAL A C 1
ATOM 5300 O O . VAL A 1 671 ? 21.934 -10.609 -18.258 1.00 85.06 671 VAL A O 1
ATOM 5303 N N . TRP A 1 672 ? 21.424 -10.350 -16.081 1.00 83.25 672 TRP A N 1
ATOM 5304 C CA . TRP A 1 672 ? 21.495 -8.886 -16.073 1.00 83.25 672 TRP A CA 1
ATOM 5305 C C . TRP A 1 672 ? 22.733 -8.293 -16.775 1.00 83.25 672 TRP A C 1
ATOM 5307 O O . TRP A 1 672 ? 22.539 -7.414 -17.616 1.00 83.25 672 TRP A O 1
ATOM 5317 N N . PRO A 1 673 ? 23.978 -8.763 -16.540 1.00 82.06 673 PRO A N 1
ATOM 5318 C CA . PRO A 1 673 ? 25.167 -8.216 -17.202 1.00 82.06 673 PRO A CA 1
ATOM 5319 C C . PRO A 1 673 ? 25.088 -8.220 -18.736 1.00 82.06 673 PRO A C 1
ATOM 5321 O O . PRO A 1 673 ? 25.721 -7.395 -19.390 1.00 82.06 673 PRO A O 1
ATOM 5324 N N . HIS A 1 674 ? 24.285 -9.115 -19.315 1.00 79.12 674 HIS A N 1
ATOM 5325 C CA . HIS A 1 674 ? 24.134 -9.285 -20.761 1.00 79.12 674 HIS A CA 1
ATOM 5326 C C . HIS A 1 674 ? 22.970 -8.493 -21.358 1.00 79.12 674 HIS A C 1
ATOM 5328 O O . HIS A 1 674 ? 22.896 -8.339 -22.574 1.00 79.12 674 HIS A O 1
ATOM 5334 N N . VAL A 1 675 ? 22.080 -7.961 -20.521 1.00 81.06 675 VAL A N 1
ATOM 5335 C CA . VAL A 1 675 ? 20.973 -7.080 -20.929 1.00 81.06 675 VAL A CA 1
ATOM 5336 C C . VAL A 1 675 ? 21.130 -5.655 -20.397 1.00 81.06 675 VAL A C 1
ATOM 5338 O O . VAL A 1 675 ? 20.371 -4.772 -20.785 1.00 81.06 675 VAL A O 1
ATOM 5341 N N . ALA A 1 676 ? 22.137 -5.394 -19.556 1.00 79.06 676 ALA A N 1
ATOM 5342 C CA . ALA A 1 676 ? 22.405 -4.085 -18.961 1.00 79.06 676 ALA A CA 1
ATOM 5343 C C . ALA A 1 676 ? 22.610 -2.979 -20.011 1.00 79.06 676 ALA A C 1
ATOM 5345 O O . ALA A 1 676 ? 22.277 -1.822 -19.759 1.00 79.06 676 ALA A O 1
ATOM 5346 N N . TRP A 1 677 ? 23.072 -3.337 -21.215 1.00 82.31 677 TRP A N 1
ATOM 5347 C CA . TRP A 1 677 ? 23.213 -2.417 -22.346 1.00 82.31 677 TRP A CA 1
ATOM 5348 C C . TRP A 1 677 ? 21.901 -1.715 -22.725 1.00 82.31 677 TRP A C 1
ATOM 5350 O O . TRP A 1 677 ? 21.942 -0.595 -23.227 1.00 82.31 677 TRP A O 1
ATOM 5360 N N . ILE A 1 678 ? 20.738 -2.322 -22.444 1.00 84.75 678 ILE A N 1
ATOM 5361 C CA . ILE A 1 678 ? 19.411 -1.732 -22.687 1.00 84.75 678 ILE A CA 1
ATOM 5362 C C . ILE A 1 678 ? 19.265 -0.406 -21.937 1.00 84.75 678 ILE A C 1
ATOM 5364 O O . ILE A 1 678 ? 18.643 0.523 -22.448 1.00 84.75 678 ILE A O 1
ATOM 5368 N N . LYS A 1 679 ? 19.863 -0.285 -20.749 1.00 80.06 679 LYS A N 1
ATOM 5369 C CA . LYS A 1 679 ? 19.844 0.946 -19.955 1.00 80.06 679 LYS A CA 1
ATOM 5370 C C . LYS A 1 679 ? 20.639 2.059 -20.635 1.00 80.06 679 LYS A C 1
ATOM 5372 O O . LYS A 1 679 ? 20.111 3.148 -20.858 1.00 80.06 679 LYS A O 1
ATOM 5377 N N . THR A 1 680 ? 21.866 1.760 -21.052 1.00 80.00 680 THR A N 1
ATOM 5378 C CA . THR A 1 680 ? 22.716 2.700 -21.792 1.00 80.00 680 THR A CA 1
ATOM 5379 C C . THR A 1 680 ? 22.081 3.084 -23.134 1.00 80.00 680 THR A C 1
ATOM 5381 O O . THR A 1 680 ? 22.102 4.252 -23.530 1.00 80.00 680 THR A O 1
ATOM 5384 N N . ALA A 1 681 ? 21.449 2.122 -23.814 1.00 85.25 681 ALA A N 1
ATOM 5385 C CA . ALA A 1 681 ? 20.683 2.347 -25.034 1.00 85.25 681 ALA A CA 1
ATOM 5386 C C . ALA A 1 681 ? 19.494 3.282 -24.782 1.00 85.25 681 ALA A C 1
ATOM 5388 O O . ALA A 1 681 ? 19.319 4.261 -25.501 1.00 85.25 681 ALA A O 1
ATOM 5389 N N . TYR A 1 682 ? 18.727 3.045 -23.720 1.00 87.12 682 TYR A N 1
ATOM 5390 C CA . TYR A 1 682 ? 17.612 3.898 -23.330 1.00 87.12 682 TYR A CA 1
ATOM 5391 C C . TYR A 1 682 ? 18.054 5.330 -23.010 1.00 87.12 682 TYR A C 1
ATOM 5393 O O . TYR A 1 682 ? 17.409 6.281 -23.452 1.00 87.12 682 TYR A O 1
ATOM 5401 N N . HIS A 1 683 ? 19.176 5.504 -22.304 1.00 82.81 683 HIS A N 1
ATOM 5402 C CA . HIS A 1 683 ? 19.762 6.822 -22.061 1.00 82.81 683 HIS A CA 1
ATOM 5403 C C . HIS A 1 683 ? 20.119 7.531 -23.381 1.00 82.81 683 HIS A C 1
ATOM 5405 O O . HIS A 1 683 ? 19.702 8.669 -23.605 1.00 82.81 683 HIS A O 1
ATOM 5411 N N . GLY A 1 684 ? 20.821 6.847 -24.292 1.00 83.56 684 GLY A N 1
ATOM 5412 C CA . GLY A 1 684 ? 21.166 7.388 -25.613 1.00 83.56 684 GLY A CA 1
ATOM 5413 C C . GLY A 1 684 ? 19.940 7.740 -26.465 1.00 83.56 684 GLY A C 1
ATOM 5414 O O . GLY A 1 684 ? 19.900 8.805 -27.088 1.00 83.56 684 GLY A O 1
ATOM 5415 N N . PHE A 1 685 ? 18.909 6.894 -26.431 1.00 88.62 685 PHE A N 1
ATOM 5416 C CA . PHE A 1 685 ? 17.617 7.145 -27.065 1.00 88.62 685 PHE A CA 1
ATOM 5417 C C . PHE A 1 685 ? 16.950 8.403 -26.492 1.00 88.62 685 PHE A C 1
ATOM 5419 O O . PHE A 1 685 ? 16.591 9.306 -27.242 1.00 88.62 685 PHE A O 1
ATOM 5426 N N . CYS A 1 686 ? 16.843 8.519 -25.165 1.00 88.00 686 CYS A N 1
ATOM 5427 C CA . CYS A 1 686 ? 16.214 9.668 -24.510 1.00 88.00 686 CYS A CA 1
ATOM 5428 C C . CYS A 1 686 ? 16.904 10.995 -24.858 1.00 88.00 686 CYS A C 1
ATOM 5430 O O . CYS A 1 686 ? 16.231 12.012 -25.036 1.00 88.00 686 CYS A O 1
ATOM 5432 N N . GLN A 1 687 ? 18.235 10.989 -24.972 1.00 84.19 687 GLN A N 1
ATOM 5433 C CA . GLN A 1 687 ? 19.017 12.177 -25.322 1.00 84.19 687 GLN A CA 1
ATOM 5434 C C . GLN A 1 687 ? 18.859 12.599 -26.788 1.00 84.19 687 GLN A C 1
ATOM 5436 O O . GLN A 1 687 ? 18.953 13.787 -27.085 1.00 84.19 687 GLN A O 1
ATOM 5441 N N . SER A 1 688 ? 18.614 11.655 -27.697 1.00 83.31 688 SER A N 1
ATOM 5442 C CA . SER A 1 688 ? 18.570 11.914 -29.142 1.00 83.31 688 SER A CA 1
ATOM 5443 C C . SER A 1 688 ? 17.178 12.088 -29.718 1.00 83.31 688 SER A C 1
ATOM 5445 O O . SER A 1 688 ? 16.968 12.933 -30.585 1.00 83.31 688 SER A O 1
ATOM 5447 N N . ALA A 1 689 ? 16.219 11.304 -29.234 1.00 86.31 689 ALA A N 1
ATOM 5448 C CA . ALA A 1 689 ? 14.834 11.385 -29.664 1.00 86.31 689 ALA A CA 1
ATOM 5449 C C . ALA A 1 689 ? 14.159 12.665 -29.151 1.00 86.31 689 ALA A C 1
ATOM 5451 O O . ALA A 1 689 ? 13.276 13.210 -29.817 1.00 86.31 689 ALA A O 1
ATOM 5452 N N . PHE A 1 690 ? 14.584 13.166 -27.989 1.00 87.38 690 PHE A N 1
ATOM 5453 C CA . PHE A 1 690 ? 14.064 14.400 -27.419 1.00 87.38 690 PHE A CA 1
ATOM 5454 C C . PHE A 1 690 ? 14.612 15.633 -28.146 1.00 87.38 690 PHE A C 1
ATOM 5456 O O . PHE A 1 690 ? 15.820 15.857 -28.206 1.00 87.38 690 PHE A O 1
ATOM 5463 N N . SER A 1 691 ? 13.710 16.490 -28.620 1.00 82.62 691 SER A N 1
ATOM 5464 C CA . SER A 1 691 ? 14.047 17.783 -29.212 1.00 82.62 691 SER A CA 1
ATOM 5465 C C . SER A 1 691 ? 13.237 18.881 -28.540 1.00 82.62 691 SER A C 1
ATOM 5467 O O . SER A 1 691 ? 12.013 18.881 -28.617 1.00 82.62 691 SER A O 1
ATOM 5469 N N . SER A 1 692 ? 13.915 19.856 -27.927 1.00 71.50 692 SER A N 1
ATOM 5470 C CA . SER A 1 692 ? 13.262 21.009 -27.288 1.00 71.50 692 SER A CA 1
ATOM 5471 C C . SER A 1 692 ? 12.634 21.995 -28.280 1.00 71.50 692 SER A C 1
ATOM 5473 O O . SER A 1 692 ? 11.986 22.946 -27.857 1.00 71.50 692 SER A O 1
ATOM 5475 N N . ALA A 1 693 ? 12.880 21.815 -29.581 1.00 76.44 693 ALA A N 1
ATOM 5476 C CA . ALA A 1 693 ? 12.281 22.611 -30.650 1.00 76.44 693 ALA A CA 1
ATOM 5477 C C . ALA A 1 693 ? 11.008 21.965 -31.233 1.00 76.44 693 ALA A C 1
ATOM 5479 O O . ALA A 1 693 ? 10.316 22.606 -32.018 1.00 76.44 693 ALA A O 1
ATOM 5480 N N . ASP A 1 694 ? 10.720 20.710 -30.873 1.00 85.38 694 ASP A N 1
ATOM 5481 C CA . ASP A 1 694 ? 9.551 19.953 -31.321 1.00 85.38 694 ASP A CA 1
ATOM 5482 C C . ASP A 1 694 ? 8.554 19.834 -30.159 1.00 85.38 694 ASP A C 1
ATOM 5484 O O . ASP A 1 694 ? 8.762 19.081 -29.199 1.00 85.38 694 ASP A O 1
ATOM 5488 N N . ASP A 1 695 ? 7.480 20.622 -30.238 1.00 86.94 695 ASP A N 1
ATOM 5489 C CA . ASP A 1 695 ? 6.464 20.706 -29.191 1.00 86.94 695 ASP A CA 1
ATOM 5490 C C . ASP A 1 695 ? 5.753 19.361 -28.955 1.00 86.94 695 ASP A C 1
ATOM 5492 O O . ASP A 1 695 ? 5.437 19.033 -27.806 1.00 86.94 695 ASP A O 1
ATOM 5496 N N . ASP A 1 696 ? 5.533 18.566 -30.006 1.00 87.94 696 ASP A N 1
ATOM 5497 C CA . ASP A 1 696 ? 4.815 17.294 -29.912 1.00 87.94 696 ASP A CA 1
ATOM 5498 C C . ASP A 1 696 ? 5.688 16.229 -29.235 1.00 87.94 696 ASP A C 1
ATOM 5500 O O . ASP A 1 696 ? 5.234 15.546 -28.310 1.00 87.94 696 ASP A O 1
ATOM 5504 N N . ARG A 1 697 ? 6.981 16.158 -29.584 1.00 88.38 697 ARG A N 1
ATOM 5505 C CA . ARG A 1 697 ? 7.942 15.289 -28.875 1.00 88.38 697 ARG A CA 1
ATOM 5506 C C . ARG A 1 697 ? 8.110 15.698 -27.413 1.00 88.38 697 ARG A C 1
ATOM 5508 O O . ARG A 1 697 ? 8.149 14.828 -26.542 1.00 88.38 697 ARG A O 1
ATOM 5515 N N . CYS A 1 698 ? 8.167 16.999 -27.118 1.00 89.94 698 CYS A N 1
ATOM 5516 C CA . CYS A 1 698 ? 8.234 17.487 -25.738 1.00 89.94 698 CYS A CA 1
ATOM 5517 C C . CYS A 1 698 ? 7.025 17.030 -24.913 1.00 89.94 698 CYS A C 1
ATOM 5519 O O . CYS A 1 698 ? 7.198 16.546 -23.791 1.00 89.94 698 CYS A O 1
ATOM 5521 N N . ARG A 1 699 ? 5.814 17.142 -25.474 1.00 90.25 699 ARG A N 1
ATOM 5522 C CA . ARG A 1 699 ? 4.578 16.693 -24.816 1.00 90.25 699 ARG A CA 1
ATOM 5523 C C . ARG A 1 699 ? 4.558 15.191 -24.585 1.00 90.25 699 ARG A C 1
ATOM 5525 O O . ARG A 1 699 ? 4.242 14.778 -23.475 1.00 90.25 699 ARG A O 1
ATOM 5532 N N . LEU A 1 700 ? 4.938 14.386 -25.579 1.00 90.75 700 LEU A N 1
ATOM 5533 C CA . LEU A 1 700 ? 4.966 12.927 -25.440 1.00 90.75 700 LEU A CA 1
ATOM 5534 C C . LEU A 1 700 ? 5.902 12.483 -24.306 1.00 90.75 700 LEU A C 1
ATOM 5536 O O . LEU A 1 700 ? 5.511 11.688 -23.450 1.00 90.75 700 LEU A O 1
ATOM 5540 N N . PHE A 1 701 ? 7.132 13.005 -24.268 1.00 91.88 701 PHE A N 1
ATOM 5541 C CA . PHE A 1 701 ? 8.069 12.667 -23.196 1.00 91.88 701 PHE A CA 1
ATOM 5542 C C . PHE A 1 701 ? 7.553 13.124 -21.824 1.00 91.88 701 PHE A C 1
ATOM 5544 O O . PHE A 1 701 ? 7.648 12.371 -20.854 1.00 91.88 701 PHE A O 1
ATOM 5551 N N . ALA A 1 702 ? 6.981 14.330 -21.737 1.00 90.94 702 ALA A N 1
ATOM 5552 C CA . ALA A 1 702 ? 6.397 14.845 -20.502 1.00 90.94 702 ALA A CA 1
ATOM 5553 C C . ALA A 1 702 ? 5.209 13.989 -20.024 1.00 90.94 702 ALA A C 1
ATOM 5555 O O . ALA A 1 702 ? 5.122 13.678 -18.836 1.00 90.94 702 ALA A O 1
ATOM 5556 N N . GLU A 1 703 ? 4.340 13.552 -20.941 1.00 89.38 703 GLU A N 1
ATOM 5557 C CA . GLU A 1 703 ? 3.215 12.655 -20.664 1.00 89.38 703 GLU A CA 1
ATOM 5558 C C . GLU A 1 703 ? 3.685 11.334 -20.059 1.00 89.38 703 GLU A C 1
ATOM 5560 O O . GLU A 1 703 ? 3.233 10.931 -18.985 1.00 89.38 703 GLU A O 1
ATOM 5565 N N . ARG A 1 704 ? 4.628 10.667 -20.730 1.00 88.50 704 ARG A N 1
ATOM 5566 C CA . ARG A 1 704 ? 5.129 9.355 -20.310 1.00 88.50 704 ARG A CA 1
ATOM 5567 C C . ARG A 1 704 ? 5.922 9.434 -19.009 1.00 88.50 704 ARG A C 1
ATOM 5569 O O . ARG A 1 704 ? 5.834 8.520 -18.190 1.00 88.50 704 ARG A O 1
ATOM 5576 N N . ALA A 1 705 ? 6.651 10.527 -18.785 1.00 89.44 705 ALA A N 1
ATOM 5577 C CA . ALA A 1 705 ? 7.400 10.738 -17.552 1.00 89.44 705 ALA A CA 1
ATOM 5578 C C . ALA A 1 705 ? 6.453 10.983 -16.369 1.00 89.44 705 ALA A C 1
ATOM 5580 O O . ALA A 1 705 ? 6.655 10.423 -15.291 1.00 89.44 705 ALA A O 1
ATOM 5581 N N . LEU A 1 706 ? 5.386 11.760 -16.586 1.00 88.62 706 LEU A N 1
ATOM 5582 C CA . LEU A 1 706 ? 4.347 11.992 -15.587 1.00 88.62 706 LEU A CA 1
ATOM 5583 C C . LEU A 1 706 ? 3.585 10.707 -15.257 1.00 88.62 706 LEU A C 1
ATOM 5585 O O . LEU A 1 706 ? 3.384 10.414 -14.082 1.00 88.62 706 LEU A O 1
ATOM 5589 N N . TYR A 1 707 ? 3.220 9.916 -16.270 1.00 85.50 707 TYR A N 1
ATOM 5590 C CA . TYR A 1 707 ? 2.581 8.616 -16.072 1.00 85.50 707 TYR A CA 1
ATOM 5591 C C . TYR A 1 707 ? 3.444 7.683 -15.208 1.00 85.50 707 TYR A C 1
ATOM 5593 O O . TYR A 1 707 ? 2.932 7.064 -14.280 1.00 85.50 707 TYR A O 1
ATOM 5601 N N . GLY A 1 708 ? 4.756 7.632 -15.457 1.00 80.56 708 GLY A N 1
ATOM 5602 C CA . GLY A 1 708 ? 5.692 6.840 -14.657 1.00 80.56 708 GLY A CA 1
ATOM 5603 C C . GLY A 1 708 ? 5.775 7.274 -13.185 1.00 80.56 708 GLY A C 1
ATOM 5604 O O . GLY A 1 708 ? 5.724 6.429 -12.289 1.00 80.56 708 GLY A O 1
ATOM 5605 N N . LEU A 1 709 ? 5.829 8.584 -12.917 1.00 82.44 709 LEU A N 1
ATOM 5606 C CA . LEU A 1 709 ? 5.832 9.132 -11.550 1.00 82.44 709 LEU A CA 1
ATOM 5607 C C . LEU A 1 709 ? 4.502 8.889 -10.821 1.00 82.44 709 LEU A C 1
ATOM 5609 O O . LEU A 1 709 ? 4.503 8.436 -9.681 1.00 82.44 709 LEU A O 1
ATOM 5613 N N . ALA A 1 710 ? 3.380 9.136 -11.496 1.00 80.69 710 ALA A N 1
ATOM 5614 C CA . ALA A 1 710 ? 2.033 8.869 -10.998 1.00 80.69 710 ALA A CA 1
ATOM 5615 C C . ALA A 1 710 ? 1.838 7.388 -10.640 1.00 80.69 710 ALA A C 1
ATOM 5617 O O . ALA A 1 710 ? 1.333 7.039 -9.575 1.00 80.69 710 ALA A O 1
ATOM 5618 N N . ARG A 1 711 ? 2.295 6.485 -11.512 1.00 74.56 711 ARG A N 1
ATOM 5619 C CA . ARG A 1 711 ? 2.226 5.046 -11.261 1.00 74.56 711 ARG A CA 1
ATOM 5620 C C . ARG A 1 711 ? 3.083 4.640 -10.058 1.00 74.56 711 ARG A C 1
ATOM 5622 O O . ARG A 1 711 ? 2.646 3.816 -9.262 1.00 74.56 711 ARG A O 1
ATOM 5629 N N . LYS A 1 712 ? 4.254 5.266 -9.880 1.00 72.88 712 LYS A N 1
ATOM 5630 C CA . LYS A 1 712 ? 5.123 5.083 -8.704 1.00 72.88 712 LYS A CA 1
ATOM 5631 C C . LYS A 1 712 ? 4.505 5.595 -7.395 1.00 72.88 712 LYS A C 1
ATOM 5633 O O . LYS A 1 712 ? 4.819 5.046 -6.345 1.00 72.88 712 LYS A O 1
ATOM 5638 N N . GLU A 1 713 ? 3.656 6.623 -7.438 1.00 71.31 713 GLU A N 1
ATOM 5639 C CA . GLU A 1 713 ? 2.887 7.095 -6.271 1.00 71.31 713 GLU A CA 1
ATOM 5640 C C . GLU A 1 713 ? 1.804 6.079 -5.855 1.00 71.31 713 GLU A C 1
ATOM 5642 O O . GLU A 1 713 ? 1.534 5.878 -4.666 1.00 71.31 713 GLU A O 1
ATOM 5647 N N . ARG A 1 714 ? 1.155 5.445 -6.839 1.00 63.75 714 ARG A N 1
ATOM 5648 C CA . ARG A 1 714 ? 0.018 4.540 -6.609 1.00 63.75 714 ARG A CA 1
ATOM 5649 C C . ARG A 1 714 ? 0.439 3.119 -6.253 1.00 63.75 714 ARG A C 1
ATOM 5651 O O . ARG A 1 714 ? -0.181 2.513 -5.388 1.00 63.75 714 ARG A O 1
ATOM 5658 N N . GLU A 1 715 ? 1.461 2.601 -6.923 1.00 57.25 715 GLU A N 1
ATOM 5659 C CA . GLU A 1 715 ? 1.952 1.232 -6.778 1.00 57.25 715 GLU A CA 1
ATOM 5660 C C . GLU A 1 715 ? 3.314 1.243 -6.049 1.00 57.25 715 GLU A C 1
ATOM 5662 O O . GLU A 1 715 ? 4.152 2.112 -6.295 1.00 57.25 715 GLU A O 1
ATOM 5667 N N . THR A 1 716 ? 3.619 0.240 -5.215 1.00 50.09 716 THR A N 1
ATOM 5668 C CA . THR A 1 716 ? 4.961 0.015 -4.619 1.00 50.09 716 THR A CA 1
ATOM 5669 C C . THR A 1 716 ? 5.993 -0.466 -5.660 1.00 50.09 716 THR A C 1
ATOM 5671 O O . THR A 1 716 ? 6.841 -1.318 -5.398 1.00 50.09 716 THR A O 1
ATOM 5674 N N . LEU A 1 717 ? 5.930 0.079 -6.876 1.00 47.59 717 LEU A N 1
ATOM 5675 C CA . LEU A 1 717 ? 6.730 -0.309 -8.033 1.00 47.59 717 LEU A CA 1
ATOM 5676 C C . LEU A 1 717 ? 8.225 -0.040 -7.875 1.00 47.59 717 LEU A C 1
ATOM 5678 O O . LEU A 1 717 ? 8.670 0.766 -7.059 1.00 47.59 717 LEU A O 1
ATOM 5682 N N . SER A 1 718 ? 8.999 -0.659 -8.769 1.00 55.47 718 SER A N 1
ATOM 5683 C CA . SER A 1 718 ? 10.412 -0.360 -8.996 1.00 55.47 718 SER A CA 1
ATOM 5684 C C . SER A 1 718 ? 10.649 1.138 -9.227 1.00 55.47 718 SER A C 1
ATOM 5686 O O . SER A 1 718 ? 9.877 1.814 -9.919 1.00 55.47 718 SER A O 1
ATOM 5688 N N . VAL A 1 719 ? 11.758 1.649 -8.682 1.00 54.25 719 VAL A N 1
ATOM 5689 C CA . VAL A 1 719 ? 12.237 3.033 -8.868 1.00 54.25 719 VAL A CA 1
ATOM 5690 C C . VAL A 1 719 ? 12.424 3.378 -10.352 1.00 54.25 719 VAL A C 1
ATOM 5692 O O . VAL A 1 719 ? 12.377 4.542 -10.748 1.00 54.25 719 VAL A O 1
ATOM 5695 N N . LEU A 1 720 ? 12.506 2.347 -11.194 1.00 56.84 720 LEU A N 1
ATOM 5696 C CA . LEU A 1 720 ? 12.598 2.462 -12.638 1.00 56.84 720 LEU A CA 1
ATOM 5697 C C . LEU A 1 720 ? 11.369 3.139 -13.292 1.00 56.84 720 LEU A C 1
ATOM 5699 O O . LEU A 1 720 ? 11.441 3.635 -14.413 1.00 56.84 720 LEU A O 1
ATOM 5703 N N . SER A 1 721 ? 10.249 3.250 -12.577 1.00 63.84 721 SER A N 1
ATOM 5704 C CA . SER A 1 721 ? 9.070 3.997 -13.041 1.00 63.84 721 SER A CA 1
ATOM 5705 C C . SER A 1 721 ? 9.349 5.503 -13.216 1.00 63.84 721 SER A C 1
ATOM 5707 O O . SER A 1 721 ? 8.696 6.159 -14.022 1.00 63.84 721 SER A O 1
ATOM 5709 N N . ALA A 1 722 ? 10.357 6.053 -12.523 1.00 71.12 722 ALA A N 1
ATOM 5710 C CA . ALA A 1 722 ? 10.789 7.450 -12.650 1.00 71.12 722 ALA A CA 1
ATOM 5711 C C . ALA A 1 722 ? 11.903 7.670 -13.701 1.00 71.12 722 ALA A C 1
ATOM 5713 O O . ALA A 1 722 ? 12.338 8.809 -13.897 1.00 71.12 722 ALA A O 1
ATOM 5714 N N . LEU A 1 723 ? 12.364 6.613 -14.393 1.00 76.00 723 LEU A N 1
ATOM 5715 C CA . LEU A 1 723 ? 13.539 6.663 -15.280 1.00 76.00 723 LEU A CA 1
ATOM 5716 C C . LEU A 1 723 ? 13.453 7.746 -16.342 1.00 76.00 723 LEU A C 1
ATOM 5718 O O . LEU A 1 723 ? 14.432 8.443 -16.561 1.00 76.00 723 LEU A O 1
ATOM 5722 N N . LEU A 1 724 ? 12.309 7.885 -17.020 1.00 84.94 724 LEU A N 1
ATOM 5723 C CA . LEU A 1 724 ? 12.201 8.817 -18.144 1.00 84.94 724 LEU A CA 1
ATOM 5724 C C . LEU A 1 724 ? 12.456 10.266 -17.702 1.00 84.94 724 LEU A C 1
ATOM 5726 O O . LEU A 1 724 ? 13.162 11.000 -18.388 1.00 84.94 724 LEU A O 1
ATOM 5730 N N . MET A 1 725 ? 11.946 10.649 -16.526 1.00 86.25 725 MET A N 1
ATOM 5731 C CA . MET A 1 725 ? 12.144 11.990 -15.972 1.00 86.25 725 MET A CA 1
ATOM 5732 C C . MET A 1 725 ? 13.613 12.249 -15.601 1.00 86.25 725 MET A C 1
ATOM 5734 O O . MET A 1 725 ? 14.102 13.362 -15.775 1.00 86.25 725 MET A O 1
ATOM 5738 N N . GLY A 1 726 ? 14.327 11.233 -15.102 1.00 83.69 726 GLY A N 1
ATOM 5739 C CA . GLY A 1 726 ? 15.739 11.366 -14.729 1.00 83.69 726 GLY A CA 1
ATOM 5740 C C . GLY A 1 726 ? 16.731 11.167 -15.882 1.00 83.69 726 GLY A C 1
ATOM 5741 O O . GLY A 1 726 ? 17.789 11.783 -15.875 1.00 83.69 726 GLY A O 1
ATOM 5742 N N . HIS A 1 727 ? 16.394 10.364 -16.895 1.00 83.62 727 HIS A N 1
ATOM 5743 C CA . HIS A 1 727 ? 17.239 10.098 -18.069 1.00 83.62 727 HIS A CA 1
ATOM 5744 C C . HIS A 1 727 ? 17.113 11.168 -19.156 1.00 83.62 727 HIS A C 1
ATOM 5746 O O . HIS A 1 727 ? 18.028 11.325 -19.966 1.00 83.62 727 HIS A O 1
ATOM 5752 N N . GLN A 1 728 ? 16.018 11.939 -19.156 1.00 89.62 728 GLN A N 1
ATOM 5753 C CA . GLN A 1 728 ? 15.919 13.173 -19.926 1.00 89.62 728 GLN A CA 1
ATOM 5754 C C . GLN A 1 728 ? 15.738 14.382 -19.007 1.00 89.62 728 GLN A C 1
ATOM 5756 O O . GLN A 1 728 ? 14.653 14.945 -18.869 1.00 89.62 728 GLN A O 1
ATOM 5761 N N . VAL A 1 729 ? 16.845 14.817 -18.404 1.00 87.12 729 VAL A N 1
ATOM 5762 C CA . VAL A 1 729 ? 16.874 15.913 -17.422 1.00 87.12 729 VAL A CA 1
ATOM 5763 C C . VAL A 1 729 ? 16.275 17.218 -17.948 1.00 87.12 729 VAL A C 1
ATOM 5765 O O . VAL A 1 729 ? 15.703 17.987 -17.181 1.00 87.12 729 VAL A O 1
ATOM 5768 N N . ARG A 1 730 ? 16.326 17.464 -19.265 1.00 89.19 730 ARG A N 1
ATOM 5769 C CA . ARG A 1 730 ? 15.734 18.667 -19.872 1.00 89.19 730 ARG A CA 1
ATOM 5770 C C . ARG A 1 730 ? 14.210 18.727 -19.727 1.00 89.19 730 ARG A C 1
ATOM 5772 O O . ARG A 1 730 ? 13.662 19.823 -19.805 1.00 89.19 730 ARG A O 1
ATOM 5779 N N . LEU A 1 731 ? 13.530 17.611 -19.440 1.00 90.00 731 LEU A N 1
ATOM 5780 C CA . LEU A 1 731 ? 12.096 17.605 -19.116 1.00 90.00 731 LEU A CA 1
ATOM 5781 C C . LEU A 1 731 ? 11.784 18.463 -17.893 1.00 90.00 731 LEU A C 1
ATOM 5783 O O . LEU A 1 731 ? 10.807 19.210 -17.890 1.00 90.00 731 LEU A O 1
ATOM 5787 N N . LEU A 1 732 ? 12.656 18.433 -16.884 1.00 90.19 732 LEU A N 1
ATOM 5788 C CA . LEU A 1 732 ? 12.513 19.242 -15.676 1.00 90.19 732 LEU A CA 1
ATOM 5789 C C . LEU A 1 732 ? 12.592 20.746 -15.966 1.00 90.19 732 LEU A C 1
ATOM 5791 O O . LEU A 1 732 ? 12.118 21.533 -15.149 1.00 90.19 732 LEU A O 1
ATOM 5795 N N . ALA A 1 733 ? 13.163 21.143 -17.105 1.00 90.50 733 ALA A N 1
ATOM 5796 C CA . ALA A 1 733 ? 13.282 22.524 -17.561 1.00 90.50 733 ALA A CA 1
ATOM 5797 C C . ALA A 1 733 ? 12.185 22.940 -18.558 1.00 90.50 733 ALA A C 1
ATOM 5799 O O . ALA A 1 733 ? 12.197 24.071 -19.041 1.00 90.50 733 ALA A O 1
ATOM 5800 N N . LEU A 1 734 ? 11.221 22.067 -18.874 1.00 90.62 734 LEU A N 1
ATOM 5801 C CA . LEU A 1 734 ? 10.131 22.427 -19.778 1.00 90.62 734 LEU A CA 1
ATOM 5802 C C . LEU A 1 734 ? 9.117 23.372 -19.109 1.00 90.62 734 LEU A C 1
ATOM 5804 O O . LEU A 1 734 ? 8.720 23.139 -17.961 1.00 90.62 734 LEU A O 1
ATOM 5808 N N . PRO A 1 735 ? 8.623 24.401 -19.823 1.00 88.56 735 PRO A N 1
ATOM 5809 C CA . PRO A 1 735 ? 7.484 25.198 -19.379 1.00 88.56 735 PRO A CA 1
ATOM 5810 C C . PRO A 1 735 ? 6.263 24.337 -19.047 1.00 88.56 735 PRO A C 1
ATOM 5812 O O . PRO A 1 735 ? 6.025 23.308 -19.684 1.00 88.56 735 PRO A O 1
ATOM 5815 N N . GLY A 1 736 ? 5.438 24.780 -18.093 1.00 86.75 736 GLY A N 1
ATOM 5816 C CA . GLY A 1 736 ? 4.328 23.962 -17.602 1.00 86.75 736 GLY A CA 1
ATOM 5817 C C . GLY A 1 736 ? 3.320 23.513 -18.666 1.00 86.75 736 GLY A C 1
ATOM 5818 O O . GLY A 1 736 ? 2.758 22.428 -18.560 1.00 86.75 736 GLY A O 1
ATOM 5819 N N . ARG A 1 737 ? 3.178 24.279 -19.755 1.00 88.19 737 ARG A N 1
ATOM 5820 C CA . ARG A 1 737 ? 2.289 23.981 -20.892 1.00 88.19 737 ARG A CA 1
ATOM 5821 C C . ARG A 1 737 ? 2.562 22.640 -21.590 1.00 88.19 737 ARG A C 1
ATOM 5823 O O . ARG A 1 737 ? 1.705 22.171 -22.335 1.00 88.19 737 ARG A O 1
ATOM 5830 N N . PHE A 1 738 ? 3.755 22.068 -21.412 1.00 89.06 738 PHE A N 1
ATOM 5831 C CA . PHE A 1 738 ? 4.153 20.803 -22.035 1.00 89.06 738 PHE A CA 1
ATOM 5832 C C . PHE A 1 738 ? 3.722 19.568 -21.239 1.00 89.06 738 PHE A C 1
ATOM 5834 O O . PHE A 1 738 ? 3.663 18.486 -21.813 1.00 89.06 738 PHE A O 1
ATOM 5841 N N . PHE A 1 739 ? 3.395 19.713 -19.954 1.00 88.31 739 PHE A N 1
ATOM 5842 C CA . PHE A 1 739 ? 2.889 18.608 -19.144 1.00 88.31 739 PHE A CA 1
ATOM 5843 C C . PHE A 1 739 ? 1.384 18.469 -19.383 1.00 88.31 739 PHE A C 1
ATOM 5845 O O . PHE A 1 739 ? 0.666 19.437 -19.155 1.00 88.31 739 PHE A O 1
ATOM 5852 N N . PRO A 1 740 ? 0.883 17.328 -19.878 1.00 79.81 740 PRO A N 1
ATOM 5853 C CA . PRO A 1 740 ? -0.539 17.157 -20.154 1.00 79.81 740 PRO A CA 1
ATOM 5854 C C . PRO A 1 740 ? -1.341 16.938 -18.872 1.00 79.81 740 PRO A C 1
ATOM 5856 O O . PRO A 1 740 ? -0.784 16.573 -17.837 1.00 79.81 740 PRO A O 1
ATOM 5859 N N . LYS A 1 741 ? -2.670 17.077 -18.972 1.00 72.62 741 LYS A N 1
ATOM 5860 C CA . LYS A 1 741 ? -3.590 16.742 -17.885 1.00 72.62 741 LYS A CA 1
ATOM 5861 C C . LYS A 1 741 ? -3.537 15.228 -17.625 1.00 72.62 741 LYS A C 1
ATOM 5863 O O . LYS A 1 741 ? -3.941 14.450 -18.494 1.00 72.62 741 LYS A O 1
ATOM 5868 N N . PRO A 1 742 ? -3.053 14.793 -16.455 1.00 68.81 742 PRO A N 1
ATOM 5869 C CA . PRO A 1 742 ? -2.927 13.378 -16.141 1.00 68.81 742 PRO A CA 1
ATOM 5870 C C . PRO A 1 742 ? -4.290 12.703 -15.929 1.00 68.81 742 PRO A C 1
ATOM 5872 O O . PRO A 1 742 ? -5.269 13.328 -15.520 1.00 68.81 742 PRO A O 1
ATOM 5875 N N . LYS A 1 743 ? -4.352 11.391 -16.193 1.00 65.88 743 LYS A N 1
ATOM 5876 C CA . LYS A 1 743 ? -5.536 10.551 -15.948 1.00 65.88 743 LYS A CA 1
ATOM 5877 C C . LYS A 1 743 ? -5.493 9.991 -14.516 1.00 65.88 743 LYS A C 1
ATOM 5879 O O . LYS A 1 743 ? -4.886 8.947 -14.270 1.00 65.88 743 LYS A O 1
ATOM 5884 N N . GLY A 1 744 ? -6.128 10.682 -13.569 1.00 66.25 744 GLY A N 1
ATOM 5885 C CA . GLY A 1 744 ? -6.400 10.184 -12.212 1.00 66.25 744 GLY A CA 1
ATOM 5886 C C . GLY A 1 744 ? -6.369 11.258 -11.127 1.00 66.25 744 GLY A C 1
ATOM 5887 O O . GLY A 1 744 ? -6.291 12.443 -11.431 1.00 66.25 744 GLY A O 1
ATOM 5888 N N . GLU A 1 745 ? -6.457 10.830 -9.864 1.00 64.38 745 GLU A N 1
ATOM 5889 C CA . GLU A 1 745 ? -6.716 11.721 -8.720 1.00 64.38 745 GLU A CA 1
ATOM 5890 C C . GLU A 1 745 ? -5.565 11.830 -7.701 1.00 64.38 745 GLU A C 1
ATOM 5892 O O . GLU A 1 745 ? -5.759 12.451 -6.654 1.00 64.38 745 GLU A O 1
ATOM 5897 N N . GLY A 1 746 ? -4.389 11.257 -7.985 1.00 63.91 746 GLY A N 1
ATOM 5898 C CA . GLY A 1 746 ? -3.215 11.308 -7.101 1.00 63.91 746 GLY A CA 1
ATOM 5899 C C . GLY A 1 746 ? -2.606 12.709 -6.949 1.00 63.91 746 GLY A C 1
ATOM 5900 O O . GLY A 1 746 ? -2.969 13.661 -7.654 1.00 63.91 746 GLY A O 1
ATOM 5901 N N . MET A 1 747 ? -1.712 12.874 -5.972 1.00 70.25 747 MET A N 1
ATOM 5902 C CA . MET A 1 747 ? -1.120 14.173 -5.645 1.00 70.25 747 MET A CA 1
ATOM 5903 C C . MET A 1 747 ? -0.167 14.645 -6.745 1.00 70.25 747 MET A C 1
ATOM 5905 O O . MET A 1 747 ? -0.196 15.828 -7.105 1.00 70.25 747 MET A O 1
ATOM 5909 N N . THR A 1 748 ? 0.639 13.742 -7.313 1.00 79.38 748 THR A N 1
ATOM 5910 C CA . THR A 1 748 ? 1.502 14.049 -8.457 1.00 79.38 748 THR A CA 1
ATOM 5911 C C . THR A 1 748 ? 0.666 14.583 -9.616 1.00 79.38 748 THR A C 1
ATOM 5913 O O . THR A 1 748 ? 0.966 15.648 -10.161 1.00 79.38 748 THR A O 1
ATOM 5916 N N . GLU A 1 749 ? -0.431 13.909 -9.941 1.00 81.06 749 GLU A N 1
ATOM 5917 C CA . GLU A 1 749 ? -1.330 14.273 -11.027 1.00 81.06 749 GLU A CA 1
ATOM 5918 C C . GLU A 1 749 ? -1.951 15.660 -10.819 1.00 81.06 749 GLU A C 1
ATOM 5920 O O . GLU A 1 749 ? -1.855 16.524 -11.695 1.00 81.06 749 GLU A O 1
ATOM 5925 N N . ARG A 1 750 ? -2.512 15.913 -9.631 1.00 75.44 750 ARG A N 1
ATOM 5926 C CA . ARG A 1 750 ? -3.116 17.210 -9.276 1.00 75.44 750 ARG A CA 1
ATOM 5927 C C . ARG A 1 750 ? -2.106 18.357 -9.331 1.00 75.44 750 ARG A C 1
ATOM 5929 O O . ARG A 1 750 ? -2.452 19.471 -9.733 1.00 75.44 750 ARG A O 1
ATOM 5936 N N . CYS A 1 751 ? -0.865 18.124 -8.901 1.00 79.69 751 CYS A N 1
ATOM 5937 C CA . CYS A 1 751 ? 0.186 19.139 -8.934 1.00 79.69 751 CYS A CA 1
ATOM 5938 C C . CYS A 1 751 ? 0.584 19.507 -10.367 1.00 79.69 751 CYS A C 1
ATOM 5940 O O . CYS A 1 751 ? 0.678 20.696 -10.679 1.00 79.69 751 CYS A O 1
ATOM 5942 N N . PHE A 1 752 ? 0.772 18.514 -11.238 1.00 85.94 752 PHE A N 1
ATOM 5943 C CA . PHE A 1 752 ? 1.128 18.752 -12.637 1.00 85.94 752 PHE A CA 1
ATOM 5944 C C . PHE A 1 752 ? -0.033 19.327 -13.460 1.00 85.94 752 PHE A C 1
ATOM 5946 O O . PHE A 1 752 ? 0.211 20.193 -14.298 1.00 85.94 752 PHE A O 1
ATOM 5953 N N . GLU A 1 753 ? -1.287 18.960 -13.169 1.00 83.19 753 GLU A N 1
ATOM 5954 C CA . GLU A 1 753 ? -2.466 19.614 -13.758 1.00 83.19 753 GLU A CA 1
ATOM 5955 C C . GLU A 1 753 ? -2.470 21.119 -13.454 1.00 83.19 753 GLU A C 1
ATOM 5957 O O . GLU A 1 753 ? -2.602 21.948 -14.355 1.00 83.19 753 GLU A O 1
ATOM 5962 N N . LYS A 1 754 ? -2.261 21.500 -12.188 1.00 79.62 754 LYS A N 1
ATOM 5963 C CA . LYS A 1 754 ? -2.204 22.916 -11.786 1.00 79.62 754 LYS A CA 1
ATOM 5964 C C . LYS A 1 754 ? -1.010 23.642 -12.398 1.00 79.62 754 LYS A C 1
ATOM 5966 O O . LYS A 1 754 ? -1.142 24.802 -12.787 1.00 79.62 754 LYS A O 1
ATOM 5971 N N . LEU A 1 755 ? 0.137 22.971 -12.499 1.00 85.62 755 LEU A N 1
ATOM 5972 C CA . LEU A 1 755 ? 1.333 23.506 -13.146 1.00 85.62 755 LEU A CA 1
ATOM 5973 C C . LEU A 1 755 ? 1.052 23.807 -14.627 1.00 85.62 755 LEU A C 1
ATOM 5975 O O . LEU A 1 755 ? 1.320 24.924 -15.073 1.00 85.62 755 LEU A O 1
ATOM 5979 N N . GLN A 1 756 ? 0.415 22.880 -15.351 1.00 86.38 756 GLN A N 1
ATOM 5980 C CA . GLN A 1 756 ? -0.012 23.075 -16.739 1.00 86.38 756 GLN A CA 1
ATOM 5981 C C . GLN A 1 756 ? -0.998 24.234 -16.882 1.00 86.38 756 GLN A C 1
ATOM 5983 O O . GLN A 1 756 ? -0.766 25.139 -17.685 1.00 86.38 756 GLN A O 1
ATOM 5988 N N . LEU A 1 757 ? -2.082 24.216 -16.101 1.00 81.25 757 LEU A N 1
ATOM 5989 C CA . LEU A 1 757 ? -3.123 25.242 -16.147 1.00 81.25 757 LEU A CA 1
ATOM 5990 C C . LEU A 1 757 ? -2.539 26.627 -15.880 1.00 81.25 757 LEU A C 1
ATOM 5992 O O . LEU A 1 757 ? -2.860 27.579 -16.585 1.00 81.25 757 LEU A O 1
ATOM 5996 N N . SER A 1 758 ? -1.629 26.736 -14.910 1.00 79.62 758 SER A N 1
ATOM 5997 C CA . SER A 1 758 ? -1.001 28.010 -14.582 1.00 79.62 758 SER A CA 1
ATOM 5998 C C . SER A 1 758 ? -0.116 28.540 -15.715 1.00 79.62 758 SER A C 1
ATOM 6000 O O . SER A 1 758 ? -0.031 29.753 -15.876 1.00 79.62 758 SER A O 1
ATOM 6002 N N . ALA A 1 759 ? 0.500 27.692 -16.540 1.00 80.25 759 ALA A N 1
ATOM 6003 C CA . ALA A 1 759 ? 1.453 28.126 -17.564 1.00 80.25 759 ALA A CA 1
ATOM 6004 C C . ALA A 1 759 ? 0.831 28.979 -18.689 1.00 80.25 759 ALA A C 1
ATOM 6006 O O . ALA A 1 759 ? 1.549 29.722 -19.352 1.00 80.25 759 ALA A O 1
ATOM 6007 N N . GLY A 1 760 ? -0.489 28.902 -18.899 1.00 75.31 760 GLY A N 1
ATOM 6008 C CA . GLY A 1 760 ? -1.206 29.687 -19.916 1.00 75.31 760 GLY A CA 1
ATOM 6009 C C . GLY A 1 760 ? -1.442 31.159 -19.556 1.00 75.31 760 GLY A C 1
ATOM 6010 O O . GLY A 1 760 ? -1.973 31.906 -20.370 1.00 75.31 760 GLY A O 1
ATOM 6011 N N . TYR A 1 761 ? -1.058 31.580 -18.350 1.00 80.38 761 TYR A N 1
ATOM 6012 C CA . TYR A 1 761 ? -1.437 32.874 -17.783 1.00 80.38 761 TYR A CA 1
ATOM 6013 C C . TYR A 1 761 ? -0.247 33.797 -17.563 1.00 80.38 761 TYR A C 1
ATOM 6015 O O . TYR A 1 761 ? 0.760 33.369 -17.004 1.00 80.38 761 TYR A O 1
ATOM 6023 N N . GLU A 1 762 ? -0.398 35.081 -17.886 1.00 75.88 762 GLU A N 1
ATOM 6024 C CA . GLU A 1 762 ? 0.662 36.090 -17.722 1.00 75.88 762 GLU A CA 1
ATOM 6025 C C . GLU A 1 762 ? 1.053 36.328 -16.260 1.00 75.88 762 GLU A C 1
ATOM 6027 O O . GLU A 1 762 ? 2.210 36.608 -15.955 1.00 75.88 762 GLU A O 1
ATOM 6032 N N . SER A 1 763 ? 0.095 36.200 -15.342 1.00 78.81 763 SER A N 1
ATOM 6033 C CA . SER A 1 763 ? 0.316 36.407 -13.916 1.00 78.81 763 SER A CA 1
ATOM 6034 C C . SER A 1 763 ? -0.487 35.415 -13.084 1.00 78.81 763 SER A C 1
ATOM 6036 O O . SER A 1 763 ? -1.364 34.702 -13.592 1.00 78.81 763 SER A O 1
ATOM 6038 N N . LEU A 1 764 ? -0.169 35.329 -11.794 1.00 74.88 764 LEU A N 1
ATOM 6039 C CA . LEU A 1 764 ? -0.886 34.432 -10.899 1.00 74.88 764 LEU A CA 1
ATOM 6040 C C . LEU A 1 764 ? -2.284 34.959 -10.558 1.00 74.88 764 LEU A C 1
ATOM 6042 O O . LEU A 1 764 ? -3.238 34.185 -10.497 1.00 74.88 764 LEU A O 1
ATOM 6046 N N . ALA A 1 765 ? -2.429 36.276 -10.412 1.00 76.06 765 ALA A N 1
ATOM 6047 C CA . ALA A 1 765 ? -3.721 36.926 -10.237 1.00 76.06 765 ALA A CA 1
ATOM 6048 C C . ALA A 1 765 ? -4.669 36.739 -11.422 1.00 76.06 765 ALA A C 1
ATOM 6050 O O . ALA A 1 765 ? -5.870 36.595 -11.209 1.00 76.06 765 ALA A O 1
ATOM 6051 N N . VAL A 1 766 ? -4.175 36.753 -12.664 1.00 80.00 766 VAL A N 1
ATOM 6052 C CA . VAL A 1 766 ? -5.026 36.467 -13.837 1.00 80.00 766 VAL A CA 1
ATOM 6053 C C . VAL A 1 766 ? -5.535 35.024 -13.775 1.00 80.00 766 VAL A C 1
ATOM 6055 O O . VAL A 1 766 ? -6.739 34.803 -13.854 1.00 80.00 766 VAL A O 1
ATOM 6058 N N . PHE A 1 767 ? -4.645 34.065 -13.509 1.00 79.44 767 PHE A N 1
ATOM 6059 C CA . PHE A 1 767 ? -5.008 32.651 -13.395 1.00 79.44 767 PHE A CA 1
ATOM 6060 C C . PHE A 1 767 ? -6.106 32.391 -12.351 1.00 79.44 767 PHE A C 1
ATOM 6062 O O . PHE A 1 767 ? -7.115 31.759 -12.656 1.00 79.44 767 PHE A O 1
ATOM 6069 N N . VAL A 1 768 ? -5.944 32.901 -11.124 1.00 75.50 768 VAL A N 1
ATOM 6070 C CA . VAL A 1 768 ? -6.917 32.649 -10.043 1.00 75.50 768 VAL A CA 1
ATOM 6071 C C . VAL A 1 768 ? -8.261 33.334 -10.302 1.00 75.50 768 VAL A C 1
ATOM 6073 O O . VAL A 1 768 ? -9.298 32.801 -9.911 1.00 75.50 768 VAL A O 1
ATOM 6076 N N . ARG A 1 769 ? -8.268 34.485 -10.988 1.00 75.06 769 ARG A N 1
ATOM 6077 C CA . ARG A 1 769 ? -9.510 35.168 -11.381 1.00 75.06 769 ARG A CA 1
ATOM 6078 C C . ARG A 1 769 ? -10.301 34.380 -12.423 1.00 75.06 769 ARG A C 1
ATOM 6080 O O . ARG A 1 769 ? -11.523 34.329 -12.328 1.00 75.06 769 ARG A O 1
ATOM 6087 N N . GLU A 1 770 ? -9.625 33.772 -13.392 1.00 76.00 770 GLU A N 1
ATOM 6088 C CA . GLU A 1 770 ? -10.283 33.011 -14.462 1.00 76.00 770 GLU A CA 1
ATOM 6089 C C . GLU A 1 770 ? -10.650 31.579 -14.056 1.00 76.00 770 GLU A C 1
ATOM 6091 O O . GLU A 1 770 ? -11.590 30.999 -14.601 1.00 76.00 770 GLU A O 1
ATOM 6096 N N . HIS A 1 771 ? -9.970 31.025 -13.050 1.00 71.25 771 HIS A N 1
ATOM 6097 C CA . HIS A 1 771 ? -10.200 29.665 -12.569 1.00 71.25 771 HIS A CA 1
ATOM 6098 C C . HIS A 1 771 ? -10.397 29.573 -11.045 1.00 71.25 771 HIS A C 1
ATOM 6100 O O . HIS A 1 771 ? -9.674 28.834 -10.369 1.00 71.25 771 HIS A O 1
ATOM 6106 N N . PRO A 1 772 ? -11.420 30.243 -10.480 1.00 62.97 772 PRO A N 1
ATOM 6107 C CA . PRO A 1 772 ? -11.660 30.268 -9.036 1.00 62.97 772 PRO A CA 1
ATOM 6108 C C . PRO A 1 772 ? -12.005 28.890 -8.443 1.00 62.97 772 PRO A C 1
ATOM 6110 O O . PRO A 1 772 ? -11.877 28.701 -7.238 1.00 62.97 772 PRO A O 1
ATOM 6113 N N . THR A 1 773 ? -12.433 27.930 -9.275 1.00 58.56 773 THR A N 1
ATOM 6114 C CA . THR A 1 773 ? -12.817 26.562 -8.878 1.00 58.56 773 THR A CA 1
ATOM 6115 C C . THR A 1 773 ? -11.789 25.486 -9.239 1.00 58.56 773 THR A C 1
ATOM 6117 O O . THR A 1 773 ? -11.758 24.451 -8.583 1.00 58.56 773 THR A O 1
ATOM 6120 N N . ALA A 1 774 ? -10.940 25.697 -10.257 1.00 51.59 774 ALA A N 1
ATOM 6121 C CA . ALA A 1 774 ? -9.870 24.745 -10.612 1.00 51.59 774 ALA A CA 1
ATOM 6122 C C . ALA A 1 774 ? -8.697 24.814 -9.623 1.00 51.59 774 ALA A C 1
ATOM 6124 O O . ALA A 1 774 ? -7.865 23.911 -9.500 1.00 51.59 774 ALA A O 1
ATOM 6125 N N . VAL A 1 775 ? -8.631 25.928 -8.908 1.00 51.72 775 VAL A N 1
ATOM 6126 C CA . VAL A 1 775 ? -7.666 26.167 -7.866 1.00 51.72 775 VAL A CA 1
ATOM 6127 C C . VAL A 1 775 ? -8.238 25.642 -6.563 1.00 51.72 775 VAL A C 1
ATOM 6129 O O . VAL A 1 775 ? -9.028 26.301 -5.898 1.00 51.72 775 VAL A O 1
ATOM 6132 N N . ASP A 1 776 ? -7.791 24.455 -6.169 1.00 53.00 776 ASP A N 1
ATOM 6133 C CA . ASP A 1 776 ? -7.857 24.050 -4.771 1.00 53.00 776 ASP A CA 1
ATOM 6134 C C . ASP A 1 776 ? -7.201 25.166 -3.939 1.00 53.00 776 ASP A C 1
ATOM 6136 O O . ASP A 1 776 ? -5.987 25.405 -4.024 1.00 53.00 776 ASP A O 1
ATOM 6140 N N . MET A 1 777 ? -8.029 25.924 -3.219 1.00 51.44 777 MET A N 1
ATOM 6141 C CA . MET A 1 777 ? -7.678 27.192 -2.571 1.00 51.44 777 MET A CA 1
ATOM 6142 C C . MET A 1 777 ? -6.570 27.039 -1.519 1.00 51.44 777 MET A C 1
ATOM 6144 O O . MET A 1 777 ? -6.077 28.026 -0.973 1.00 51.44 777 MET A O 1
ATOM 6148 N N . GLU A 1 778 ? -6.146 25.815 -1.214 1.00 54.66 778 GLU A N 1
ATOM 6149 C CA . GLU A 1 778 ? -5.232 25.533 -0.123 1.00 54.66 778 GLU A CA 1
ATOM 6150 C C . GLU A 1 778 ? -3.836 26.145 -0.291 1.00 54.66 778 GLU A C 1
ATOM 6152 O O . GLU A 1 778 ? -3.336 26.755 0.656 1.00 54.66 778 GLU A O 1
ATOM 6157 N N . LEU A 1 779 ? -3.227 26.089 -1.480 1.00 59.69 779 LEU A N 1
ATOM 6158 C CA . LEU A 1 779 ? -1.888 26.666 -1.678 1.00 59.69 779 LEU A CA 1
ATOM 6159 C C . LEU A 1 779 ? -1.915 28.198 -1.777 1.00 59.69 779 LEU A C 1
ATOM 6161 O O . LEU A 1 779 ? -1.041 28.880 -1.253 1.00 59.69 779 LEU A O 1
ATOM 6165 N N . TYR A 1 780 ? -2.941 28.746 -2.425 1.00 65.38 780 TYR A N 1
ATOM 6166 C CA . TYR A 1 780 ? -3.059 30.178 -2.704 1.00 65.38 780 TYR A CA 1
ATOM 6167 C C . TYR A 1 780 ? -3.475 30.974 -1.483 1.00 65.38 780 TYR A C 1
ATOM 6169 O O . TYR A 1 780 ? -2.986 32.079 -1.288 1.00 65.38 780 TYR A O 1
ATOM 6177 N N . LEU A 1 781 ? -4.289 30.391 -0.601 1.00 66.56 781 LEU A N 1
ATOM 6178 C CA . LEU A 1 781 ? -4.596 30.983 0.699 1.00 66.56 781 LEU A CA 1
ATOM 6179 C C . LEU A 1 781 ? -3.362 31.111 1.602 1.00 66.56 781 LEU A C 1
ATOM 6181 O O . LEU A 1 781 ? -3.464 31.711 2.669 1.00 66.56 781 LEU A O 1
ATOM 6185 N N . CYS A 1 782 ? -2.210 30.563 1.213 1.00 68.62 782 CYS A N 1
ATOM 6186 C CA . CYS A 1 782 ? -0.956 30.861 1.889 1.00 68.62 782 CYS A CA 1
ATOM 6187 C C . CYS A 1 782 ? -0.475 32.285 1.582 1.00 68.62 782 CYS A C 1
ATOM 6189 O O . CYS A 1 782 ? 0.176 32.866 2.428 1.00 68.62 782 CYS A O 1
ATOM 6191 N N . PHE A 1 783 ? -0.861 32.914 0.470 1.00 72.12 783 PHE A N 1
ATOM 6192 C CA . PHE A 1 783 ? -0.643 34.352 0.284 1.00 72.12 783 PHE A CA 1
ATOM 6193 C C . PHE A 1 783 ? -1.591 35.156 1.182 1.00 72.12 783 PHE A C 1
ATOM 6195 O O . PHE A 1 783 ? -2.812 34.968 1.139 1.00 72.12 783 PHE A O 1
ATOM 6202 N N . ALA A 1 784 ? -1.046 36.069 1.988 1.00 75.56 784 ALA A N 1
ATOM 6203 C CA . ALA A 1 784 ? -1.819 36.842 2.961 1.00 75.56 784 ALA A CA 1
ATOM 6204 C C . ALA A 1 784 ? -2.917 37.683 2.291 1.00 75.56 784 ALA A C 1
ATOM 6206 O O . ALA A 1 784 ? -4.014 37.827 2.832 1.00 75.56 784 ALA A O 1
ATOM 6207 N N . ASN A 1 785 ? -2.652 38.182 1.081 1.00 78.50 785 ASN A N 1
ATOM 6208 C CA . ASN A 1 785 ? -3.591 38.989 0.307 1.00 78.50 785 ASN A CA 1
ATOM 6209 C C . ASN A 1 785 ? -4.450 38.178 -0.686 1.00 78.50 785 ASN A C 1
ATOM 6211 O O . ASN A 1 785 ? -5.155 38.775 -1.500 1.00 78.50 785 ASN A O 1
ATOM 6215 N N . ALA A 1 786 ? -4.436 36.840 -0.628 1.00 76.69 786 ALA A N 1
ATOM 6216 C CA . ALA A 1 786 ? -5.195 35.996 -1.553 1.00 76.69 786 ALA A CA 1
ATOM 6217 C C . ALA A 1 786 ? -6.692 36.341 -1.665 1.00 76.69 786 ALA A C 1
ATOM 6219 O O . ALA A 1 786 ? -7.183 36.412 -2.793 1.00 76.69 786 ALA A O 1
ATOM 6220 N N . PRO A 1 787 ? -7.421 36.629 -0.563 1.00 75.69 787 PRO A N 1
ATOM 6221 C CA . PRO A 1 787 ? -8.821 37.046 -0.654 1.00 75.69 787 PRO A CA 1
ATOM 6222 C C . PRO A 1 787 ? -8.999 38.364 -1.418 1.00 75.69 787 PRO A C 1
ATOM 6224 O O . PRO A 1 787 ? -9.977 38.525 -2.140 1.00 75.69 787 PRO A O 1
ATOM 6227 N N . MET A 1 788 ? -8.042 39.291 -1.298 1.00 78.31 788 MET A N 1
ATOM 6228 C CA . MET A 1 788 ? -8.082 40.575 -2.001 1.00 78.31 788 MET A CA 1
ATOM 6229 C C . MET A 1 788 ? -7.824 40.397 -3.497 1.00 78.31 788 MET A C 1
ATOM 6231 O O . MET A 1 788 ? -8.487 41.035 -4.306 1.00 78.31 788 MET A O 1
ATOM 6235 N N . VAL A 1 789 ? -6.901 39.514 -3.885 1.00 75.44 789 VAL A N 1
ATOM 6236 C CA . VAL A 1 789 ? -6.638 39.213 -5.302 1.00 75.44 789 VAL A CA 1
ATOM 6237 C C . VAL A 1 789 ? -7.829 38.494 -5.938 1.00 75.44 789 VAL A C 1
ATOM 6239 O O . VAL A 1 789 ? -8.274 38.883 -7.016 1.00 75.44 789 VAL A O 1
ATOM 6242 N N . ALA A 1 790 ? -8.404 37.508 -5.241 1.00 72.69 790 ALA A N 1
ATOM 6243 C CA . ALA A 1 790 ? -9.604 36.799 -5.691 1.00 72.69 790 ALA A CA 1
ATOM 6244 C C . ALA A 1 790 ? -10.817 37.738 -5.842 1.00 72.69 790 ALA A C 1
ATOM 6246 O O . ALA A 1 790 ? -11.604 37.585 -6.771 1.00 72.69 790 ALA A O 1
ATOM 6247 N N . ALA A 1 791 ? -10.938 38.750 -4.976 1.00 77.00 791 ALA A N 1
ATOM 6248 C CA . ALA A 1 791 ? -11.970 39.784 -5.051 1.00 77.00 791 ALA A CA 1
ATOM 6249 C C . ALA A 1 791 ? -11.643 40.934 -6.028 1.00 77.00 791 ALA A C 1
ATOM 6251 O O . ALA A 1 791 ? -12.373 41.925 -6.065 1.00 77.00 791 ALA A O 1
ATOM 6252 N N . ASN A 1 792 ? -10.548 40.841 -6.795 1.00 77.25 792 ASN A N 1
ATOM 6253 C CA . ASN A 1 792 ? -10.059 41.891 -7.700 1.00 77.25 792 ASN A CA 1
ATOM 6254 C C . ASN A 1 792 ? -9.764 43.241 -7.000 1.00 77.25 792 ASN A C 1
ATOM 6256 O O . ASN A 1 792 ? -9.821 44.305 -7.611 1.00 77.25 792 ASN A O 1
ATOM 6260 N N . GLN A 1 793 ? -9.453 43.199 -5.703 1.00 78.56 793 GLN A N 1
ATOM 6261 C CA . GLN A 1 793 ? -9.087 44.342 -4.855 1.00 78.56 793 GLN A CA 1
ATOM 6262 C C . GLN A 1 793 ? -7.568 44.526 -4.728 1.00 78.56 793 GLN A C 1
ATOM 6264 O O . GLN A 1 793 ? -7.109 45.549 -4.226 1.00 78.56 793 GLN A O 1
ATOM 6269 N N . ALA A 1 794 ? -6.782 43.546 -5.175 1.00 79.31 794 ALA A N 1
ATOM 6270 C CA . ALA A 1 794 ? -5.335 43.637 -5.300 1.00 79.31 794 ALA A CA 1
ATOM 6271 C C . ALA A 1 794 ? -4.902 43.123 -6.684 1.00 79.31 794 ALA A C 1
ATOM 6273 O O . ALA A 1 794 ? -5.452 42.125 -7.153 1.00 79.31 794 ALA A O 1
ATOM 6274 N N . PRO A 1 795 ? -3.920 43.773 -7.336 1.00 72.44 795 PRO A N 1
ATOM 6275 C CA . PRO A 1 795 ? -3.500 43.405 -8.686 1.00 72.44 795 PRO A CA 1
ATOM 6276 C C . PRO A 1 795 ? -2.690 42.103 -8.733 1.00 72.44 795 PRO A C 1
ATOM 6278 O O . PRO A 1 795 ? -2.628 41.480 -9.787 1.00 72.44 795 PRO A O 1
ATOM 6281 N N . GLU A 1 796 ? -2.067 41.686 -7.620 1.00 78.12 796 GLU A N 1
ATOM 6282 C CA . GLU A 1 796 ? -1.226 40.486 -7.574 1.00 78.12 796 GLU A CA 1
ATOM 6283 C C . GLU A 1 796 ? -1.080 39.886 -6.167 1.00 78.12 796 GLU A C 1
ATOM 6285 O O . GLU A 1 796 ? -1.209 40.600 -5.170 1.00 78.12 796 GLU A O 1
ATOM 6290 N N . PHE A 1 797 ? -0.775 38.584 -6.079 1.00 74.00 797 PHE A N 1
ATOM 6291 C CA . PHE A 1 797 ? -0.483 37.907 -4.808 1.00 74.00 797 PHE A CA 1
ATOM 6292 C C . PHE A 1 797 ? 0.825 38.410 -4.162 1.00 74.00 797 PHE A C 1
ATOM 6294 O O . PHE A 1 797 ? 1.810 38.696 -4.852 1.00 74.00 797 PHE A O 1
ATOM 6301 N N . ALA A 1 798 ? 0.833 38.495 -2.833 1.00 69.94 798 ALA A N 1
ATOM 6302 C CA . ALA A 1 798 ? 1.934 38.964 -1.995 1.00 69.94 798 ALA A CA 1
ATOM 6303 C C . ALA A 1 798 ? 1.941 38.237 -0.636 1.00 69.94 798 ALA A C 1
ATOM 6305 O O . ALA A 1 798 ? 0.936 37.641 -0.244 1.00 69.94 798 ALA A O 1
ATOM 6306 N N . ASP A 1 799 ? 3.082 38.308 0.056 1.00 68.50 799 ASP A N 1
ATOM 6307 C CA . ASP A 1 799 ? 3.299 37.834 1.431 1.00 68.50 799 ASP A CA 1
ATOM 6308 C C . ASP A 1 799 ? 2.887 36.365 1.641 1.00 68.50 799 ASP A C 1
ATOM 6310 O O . ASP A 1 799 ? 1.809 36.051 2.152 1.00 68.50 799 ASP A O 1
ATOM 6314 N N . PHE A 1 800 ? 3.733 35.444 1.180 1.00 66.56 800 PHE A N 1
ATOM 6315 C CA . PHE A 1 800 ? 3.464 34.011 1.227 1.00 66.56 800 PHE A CA 1
ATOM 6316 C C . PHE A 1 800 ? 3.755 33.428 2.616 1.00 66.56 800 PHE A C 1
ATOM 6318 O O . PHE A 1 800 ? 4.895 33.238 3.033 1.00 66.56 800 PHE A O 1
ATOM 6325 N N . ASP A 1 801 ? 2.700 33.044 3.323 1.00 69.00 801 ASP A N 1
ATOM 6326 C CA . ASP A 1 801 ? 2.753 32.383 4.616 1.00 69.00 801 ASP A CA 1
ATOM 6327 C C . ASP A 1 801 ? 3.158 30.905 4.480 1.00 69.00 801 ASP A C 1
ATOM 6329 O O . ASP A 1 801 ? 2.344 29.975 4.407 1.00 69.00 801 ASP A O 1
ATOM 6333 N N . HIS A 1 802 ? 4.470 30.680 4.509 1.00 60.19 802 HIS A N 1
ATOM 6334 C CA . HIS A 1 802 ? 5.066 29.348 4.516 1.00 60.19 802 HIS A CA 1
ATOM 6335 C C . HIS A 1 802 ? 4.605 28.477 5.704 1.00 60.19 802 HIS A C 1
ATOM 6337 O O . HIS A 1 802 ? 4.593 27.244 5.605 1.00 60.19 802 HIS A O 1
ATOM 6343 N N . ARG A 1 803 ? 4.228 29.076 6.844 1.00 58.25 803 ARG A N 1
ATOM 6344 C CA . ARG A 1 803 ? 3.710 28.341 8.009 1.00 58.25 803 ARG A CA 1
ATOM 6345 C C . ARG A 1 803 ? 2.309 27.816 7.718 1.00 58.25 803 ARG A C 1
ATOM 6347 O O . ARG A 1 803 ? 2.064 26.634 7.955 1.00 58.25 803 ARG A O 1
ATOM 6354 N N . ARG A 1 804 ? 1.439 28.642 7.138 1.00 62.72 804 ARG A N 1
ATOM 6355 C CA . ARG A 1 804 ? 0.099 28.232 6.695 1.00 62.72 804 ARG A CA 1
ATOM 6356 C C . ARG A 1 804 ? 0.161 27.130 5.642 1.00 62.72 804 ARG A C 1
ATOM 6358 O O . ARG A 1 804 ? -0.618 26.183 5.715 1.00 62.72 804 ARG A O 1
ATOM 6365 N N . LEU A 1 805 ? 1.138 27.195 4.738 1.00 60.09 805 LEU A N 1
ATOM 6366 C CA . LEU A 1 805 ? 1.429 26.126 3.783 1.00 60.09 805 LEU A CA 1
ATOM 6367 C C . LEU A 1 805 ? 1.785 24.815 4.500 1.00 60.09 805 LEU A C 1
ATOM 6369 O O . LEU A 1 805 ? 1.202 23.776 4.211 1.00 60.09 805 LEU A O 1
ATOM 6373 N N . SER A 1 806 ? 2.691 24.865 5.481 1.00 53.16 806 SER A N 1
ATOM 6374 C CA . SER A 1 806 ? 3.090 23.688 6.271 1.00 53.16 806 SER A CA 1
ATOM 6375 C C . SER A 1 806 ? 1.928 23.104 7.090 1.00 53.16 806 SER A C 1
ATOM 6377 O O . SER A 1 806 ? 1.786 21.888 7.190 1.00 53.16 806 SER A O 1
ATOM 6379 N N . GLU A 1 807 ? 1.076 23.954 7.668 1.00 58.12 807 GLU A N 1
ATOM 6380 C CA . GLU A 1 807 ? -0.106 23.539 8.436 1.00 58.12 807 GLU A CA 1
ATOM 6381 C C . GLU A 1 807 ? -1.195 22.923 7.544 1.00 58.12 807 GLU A C 1
ATOM 6383 O O . GLU A 1 807 ? -1.880 21.988 7.970 1.00 58.12 807 GLU A O 1
ATOM 6388 N N . ARG A 1 808 ? -1.328 23.398 6.301 1.00 60.72 808 ARG A N 1
ATOM 6389 C CA . ARG A 1 808 ? -2.229 22.817 5.299 1.00 60.72 808 ARG A CA 1
ATOM 6390 C C . ARG A 1 808 ? -1.700 21.516 4.733 1.00 60.72 808 ARG A C 1
ATOM 6392 O O . ARG A 1 808 ? -2.468 20.565 4.696 1.00 60.72 808 ARG A O 1
ATOM 6399 N N . PHE A 1 809 ? -0.404 21.424 4.420 1.00 52.34 809 PHE A N 1
ATOM 6400 C CA . PHE A 1 809 ? 0.215 20.137 4.103 1.00 52.34 809 PHE A CA 1
ATOM 6401 C C . PHE A 1 809 ? -0.015 19.148 5.225 1.00 52.34 809 PHE A C 1
ATOM 6403 O O . PHE A 1 809 ? -0.484 18.061 4.942 1.00 52.34 809 PHE A O 1
ATOM 6410 N N . ARG A 1 810 ? 0.173 19.547 6.489 1.00 52.03 810 ARG A N 1
ATOM 6411 C CA . ARG A 1 810 ? -0.183 18.712 7.640 1.00 52.03 810 ARG A CA 1
ATOM 6412 C C . ARG A 1 810 ? -1.654 18.286 7.632 1.00 52.03 810 ARG A C 1
ATOM 6414 O O . ARG A 1 810 ? -1.918 17.130 7.907 1.00 52.03 810 ARG A O 1
ATOM 6421 N N . SER A 1 811 ? -2.596 19.171 7.313 1.00 52.16 811 SER A N 1
ATOM 6422 C CA . SER A 1 811 ? -4.040 18.876 7.382 1.00 52.16 811 SER A CA 1
ATOM 6423 C C . SER A 1 811 ? -4.549 18.036 6.199 1.00 52.16 811 SER A C 1
ATOM 6425 O O . SER A 1 811 ? -5.334 17.111 6.383 1.00 52.16 811 SER A O 1
ATOM 6427 N N . ALA A 1 812 ? -4.111 18.331 4.971 1.00 50.00 812 ALA A N 1
ATOM 6428 C CA . ALA A 1 812 ? -4.337 17.489 3.793 1.00 50.00 812 ALA A CA 1
ATOM 6429 C C . ALA A 1 812 ? -3.663 16.122 3.965 1.00 50.00 812 ALA A C 1
ATOM 6431 O O . ALA A 1 812 ? -4.214 15.096 3.580 1.00 50.00 812 ALA A O 1
ATOM 6432 N N . PHE A 1 813 ? -2.512 16.105 4.634 1.00 50.50 813 PHE A N 1
ATOM 6433 C CA . PHE A 1 813 ? -1.784 14.892 4.926 1.00 50.50 813 PHE A CA 1
ATOM 6434 C C . PHE A 1 813 ? -2.416 14.045 6.037 1.00 50.50 813 PHE A C 1
ATOM 6436 O O . PHE A 1 813 ? -2.563 12.847 5.860 1.00 50.50 813 PHE A O 1
ATOM 6443 N N . GLU A 1 814 ? -2.839 14.634 7.155 1.00 47.72 814 GLU A N 1
ATOM 6444 C CA . GLU A 1 814 ? -3.596 13.934 8.201 1.00 47.72 814 GLU A CA 1
ATOM 6445 C C . GLU A 1 814 ? -4.901 13.352 7.636 1.00 47.72 814 GLU A C 1
ATOM 6447 O O . GLU A 1 814 ? -5.301 12.262 8.039 1.00 47.72 814 GLU A O 1
ATOM 6452 N N . ARG A 1 815 ? -5.529 14.030 6.660 1.00 50.50 815 ARG A N 1
ATOM 6453 C CA . ARG A 1 815 ? -6.643 13.481 5.869 1.00 50.50 815 ARG A CA 1
ATOM 6454 C C . ARG A 1 815 ? -6.198 12.281 5.024 1.00 50.50 815 ARG A C 1
ATOM 6456 O O . ARG A 1 815 ? -6.777 11.212 5.172 1.00 50.50 815 ARG A O 1
ATOM 6463 N N . TYR A 1 816 ? -5.123 12.415 4.244 1.00 44.41 816 TYR A N 1
ATOM 6464 C CA . TYR A 1 816 ? -4.555 11.340 3.417 1.00 44.41 816 TYR A CA 1
ATOM 6465 C C . TYR A 1 816 ? -4.117 10.104 4.234 1.00 44.41 816 TYR A C 1
ATOM 6467 O O . TYR A 1 816 ? -4.382 8.971 3.834 1.00 44.41 816 TYR A O 1
ATOM 6475 N N . GLN A 1 817 ? -3.516 10.304 5.413 1.00 42.81 817 GLN A N 1
ATOM 6476 C CA . GLN A 1 817 ? -3.081 9.248 6.334 1.00 42.81 817 GLN A CA 1
ATOM 6477 C C . GLN A 1 817 ? -4.259 8.467 6.927 1.00 42.81 817 GLN A C 1
ATOM 6479 O O . GLN A 1 817 ? -4.158 7.253 7.073 1.00 42.81 817 GLN A O 1
ATOM 6484 N N . ARG A 1 818 ? -5.377 9.146 7.223 1.00 44.28 818 ARG A N 1
ATOM 6485 C CA . ARG A 1 818 ? -6.615 8.511 7.705 1.00 44.28 818 ARG A CA 1
ATOM 6486 C C . ARG A 1 818 ? -7.284 7.649 6.632 1.00 44.28 818 ARG A C 1
ATOM 6488 O O . ARG A 1 818 ? -7.907 6.651 6.968 1.00 44.28 818 ARG A O 1
ATOM 6495 N N . THR A 1 819 ? -7.131 7.996 5.354 1.00 40.44 819 THR A N 1
ATOM 6496 C CA . THR A 1 819 ? -7.638 7.198 4.220 1.00 40.44 819 THR A CA 1
ATOM 6497 C C . THR A 1 819 ? -6.745 6.018 3.826 1.00 40.44 819 THR A C 1
ATOM 6499 O O . THR A 1 819 ? -7.244 5.070 3.229 1.00 40.44 819 THR A O 1
ATOM 6502 N N . ARG A 1 820 ? -5.441 6.043 4.145 1.00 45.59 820 ARG A N 1
ATOM 6503 C CA . ARG A 1 820 ? -4.447 5.058 3.669 1.00 45.59 820 ARG A CA 1
ATOM 6504 C C . ARG A 1 820 ? -3.752 4.277 4.796 1.00 45.59 820 ARG A C 1
ATOM 6506 O O . ARG A 1 820 ? -2.637 3.806 4.596 1.00 45.59 820 ARG A O 1
ATOM 6513 N N . GLU A 1 821 ? -4.399 4.099 5.957 1.00 36.41 821 GLU A N 1
ATOM 6514 C CA . GLU A 1 821 ? -3.851 3.502 7.205 1.00 36.41 821 GLU A CA 1
ATOM 6515 C C . GLU A 1 821 ? -3.153 2.121 7.083 1.00 36.41 821 GLU A C 1
ATOM 6517 O O . GLU A 1 821 ? -2.641 1.610 8.080 1.00 36.41 821 GLU A O 1
ATOM 6522 N N . ARG A 1 822 ? -3.062 1.508 5.895 1.00 39.62 822 ARG A N 1
ATOM 6523 C CA . ARG A 1 822 ? -2.379 0.224 5.676 1.00 39.62 822 ARG A CA 1
ATOM 6524 C C . ARG A 1 822 ? -1.296 0.183 4.601 1.00 39.62 822 ARG A C 1
ATOM 6526 O O . ARG A 1 822 ? -0.607 -0.828 4.524 1.00 39.62 822 ARG A O 1
ATOM 6533 N N . GLU A 1 823 ? -1.067 1.234 3.819 1.00 38.94 823 GLU A N 1
ATOM 6534 C CA . GLU A 1 823 ? -0.054 1.155 2.757 1.00 38.94 823 GLU A CA 1
ATOM 6535 C C . GLU A 1 823 ? 1.349 1.561 3.242 1.00 38.94 823 GLU A C 1
ATOM 6537 O O . GLU A 1 823 ? 1.635 2.729 3.498 1.00 38.94 823 GLU A O 1
ATOM 6542 N N . SER A 1 824 ? 2.198 0.536 3.388 1.00 38.03 824 SER A N 1
ATOM 6543 C CA . SER A 1 824 ? 3.655 0.499 3.592 1.00 38.03 824 SER A CA 1
ATOM 6544 C C . SER A 1 824 ? 4.299 1.690 4.325 1.00 38.03 824 SER A C 1
ATOM 6546 O O . SER A 1 824 ? 4.552 2.766 3.783 1.00 38.03 824 SER A O 1
ATOM 6548 N N . ALA A 1 825 ? 4.714 1.451 5.568 1.00 35.84 825 ALA A N 1
ATOM 6549 C CA . ALA A 1 825 ? 5.488 2.385 6.387 1.00 35.84 825 ALA A CA 1
ATOM 6550 C C . ALA A 1 825 ? 6.936 2.650 5.883 1.00 35.84 825 ALA A C 1
ATOM 6552 O O . ALA A 1 825 ? 7.762 3.122 6.664 1.00 35.84 825 ALA A O 1
ATOM 6553 N N . PHE A 1 826 ? 7.258 2.358 4.613 1.00 45.19 826 PHE A N 1
ATOM 6554 C CA . PHE A 1 826 ? 8.636 2.130 4.146 1.00 45.19 826 PHE A CA 1
ATOM 6555 C C . PHE A 1 826 ? 9.070 2.934 2.909 1.00 45.19 826 PHE A C 1
ATOM 6557 O O . PHE A 1 826 ? 10.092 2.620 2.308 1.00 45.19 826 PHE A O 1
ATOM 6564 N N . SER A 1 827 ? 8.377 4.019 2.547 1.00 48.28 827 SER A N 1
ATOM 6565 C CA . SER A 1 827 ? 8.973 5.017 1.641 1.00 48.28 827 SER A CA 1
ATOM 6566 C C . SER A 1 827 ? 9.937 5.933 2.417 1.00 48.28 827 SER A C 1
ATOM 6568 O O . SER A 1 827 ? 9.590 6.439 3.491 1.00 48.28 827 SER A O 1
ATOM 6570 N N . LEU A 1 828 ? 11.144 6.185 1.886 1.00 44.94 828 LEU A N 1
ATOM 6571 C CA . LEU A 1 828 ? 12.140 7.110 2.465 1.00 44.94 828 LEU A CA 1
ATOM 6572 C C . LEU A 1 828 ? 11.574 8.529 2.653 1.00 44.94 828 LEU A C 1
ATOM 6574 O O . LEU A 1 828 ? 12.015 9.283 3.515 1.00 44.94 828 LEU A O 1
ATOM 6578 N N . LEU A 1 829 ? 10.522 8.863 1.912 1.00 53.06 829 LEU A N 1
ATOM 6579 C CA . LEU A 1 829 ? 9.733 10.075 2.065 1.00 53.06 829 LEU A CA 1
ATOM 6580 C C . LEU A 1 829 ? 8.291 9.722 2.401 1.00 53.06 829 LEU A C 1
ATOM 6582 O O . LEU A 1 829 ? 7.358 10.297 1.850 1.00 53.06 829 LEU A O 1
ATOM 6586 N N . SER A 1 830 ? 8.113 8.779 3.337 1.00 48.81 830 SER A N 1
ATOM 6587 C CA . SER A 1 830 ? 6.795 8.476 3.870 1.00 48.81 830 SER A CA 1
ATOM 6588 C C . SER A 1 830 ? 6.130 9.789 4.262 1.00 48.81 830 SER A C 1
ATOM 6590 O O . SER A 1 830 ? 6.792 10.714 4.752 1.00 48.81 830 SER A O 1
ATOM 6592 N N . PRO A 1 831 ? 4.819 9.893 4.109 1.00 45.56 831 PRO A N 1
ATOM 6593 C CA . PRO A 1 831 ? 4.185 11.173 4.345 1.00 45.56 831 PRO A CA 1
ATOM 6594 C C . PRO A 1 831 ? 4.345 11.718 5.802 1.00 45.56 831 PRO A C 1
ATOM 6596 O O . PRO A 1 831 ? 4.289 12.925 6.042 1.00 45.56 831 PRO A O 1
ATOM 6599 N N . ARG A 1 832 ? 4.695 10.856 6.779 1.00 44.53 832 ARG A N 1
ATOM 6600 C CA . ARG A 1 832 ? 5.157 11.248 8.130 1.00 44.53 832 ARG A CA 1
ATOM 6601 C C . ARG A 1 832 ? 6.555 11.888 8.134 1.00 44.53 832 ARG A C 1
ATOM 6603 O O . ARG A 1 832 ? 6.782 12.826 8.895 1.00 44.53 832 ARG A O 1
ATOM 6610 N N . HIS A 1 833 ? 7.483 11.388 7.320 1.00 49.62 833 HIS A N 1
ATOM 6611 C CA . HIS A 1 833 ? 8.822 11.959 7.141 1.00 49.62 833 HIS A CA 1
ATOM 6612 C C . HIS A 1 833 ? 8.765 13.314 6.436 1.00 49.62 833 HIS A C 1
ATOM 6614 O O . HIS A 1 833 ? 9.489 14.230 6.812 1.00 49.62 833 HIS A O 1
ATOM 6620 N N . LEU A 1 834 ? 7.838 13.472 5.489 1.00 50.06 834 LEU A N 1
ATOM 6621 C CA . LEU A 1 834 ? 7.569 14.733 4.803 1.00 50.06 834 LEU A CA 1
ATOM 6622 C C . LEU A 1 834 ? 7.251 15.877 5.777 1.00 50.06 834 LEU A C 1
ATOM 6624 O O . LEU A 1 834 ? 7.747 16.990 5.635 1.00 50.06 834 LEU A O 1
ATOM 6628 N N . LEU A 1 835 ? 6.423 15.598 6.783 1.00 50.41 835 LEU A N 1
ATOM 6629 C CA . LEU A 1 835 ? 5.925 16.594 7.731 1.00 50.41 835 LEU A CA 1
ATOM 6630 C C . LEU A 1 835 ? 7.023 17.154 8.637 1.00 50.41 835 LEU A C 1
ATOM 6632 O O . LEU A 1 835 ? 6.995 18.329 9.008 1.00 50.41 835 LEU A O 1
ATOM 6636 N N . GLU A 1 836 ? 7.994 16.310 8.974 1.00 49.03 836 GLU A N 1
ATOM 6637 C CA . GLU A 1 836 ? 9.179 16.708 9.723 1.00 49.03 836 GLU A CA 1
ATOM 6638 C C . GLU A 1 836 ? 10.240 17.314 8.792 1.00 49.03 836 GLU A C 1
ATOM 6640 O O . GLU A 1 836 ? 10.815 18.333 9.156 1.00 49.03 836 GLU A O 1
ATOM 6645 N N . ALA A 1 837 ? 10.388 16.822 7.554 1.00 50.56 837 ALA A N 1
ATOM 6646 C CA . ALA A 1 837 ? 11.339 17.347 6.572 1.00 50.56 837 ALA A CA 1
ATOM 6647 C C . ALA A 1 837 ? 10.991 18.746 6.034 1.00 50.56 837 ALA A C 1
ATOM 6649 O O . ALA A 1 837 ? 11.867 19.588 5.815 1.00 50.56 837 ALA A O 1
ATOM 6650 N N . VAL A 1 838 ? 9.701 19.045 5.868 1.00 52.09 838 VAL A N 1
ATOM 6651 C CA . VAL A 1 838 ? 9.213 20.337 5.359 1.00 52.09 838 VAL A CA 1
ATOM 6652 C C . VAL A 1 838 ? 9.382 21.467 6.391 1.00 52.09 838 VAL A C 1
ATOM 6654 O O . VAL A 1 838 ? 9.551 22.627 6.009 1.00 52.09 838 VAL A O 1
ATOM 6657 N N . ARG A 1 839 ? 9.418 21.172 7.700 1.00 54.38 839 ARG A N 1
ATOM 6658 C CA . ARG A 1 839 ? 9.591 22.182 8.769 1.00 54.38 839 ARG A CA 1
ATOM 6659 C C . ARG A 1 839 ? 10.947 22.922 8.708 1.00 54.38 839 ARG A C 1
ATOM 6661 O O . ARG A 1 839 ? 10.935 24.158 8.742 1.00 54.38 839 ARG A O 1
ATOM 6668 N N . PRO A 1 840 ? 12.112 22.250 8.608 1.00 54.09 840 PRO A N 1
ATOM 6669 C CA . PRO A 1 840 ? 13.400 22.902 8.366 1.00 54.09 840 PRO A CA 1
ATOM 6670 C C . PRO A 1 840 ? 13.467 23.596 7.001 1.00 54.09 840 PRO A C 1
ATOM 6672 O O . PRO A 1 840 ? 14.031 24.688 6.898 1.00 54.09 840 PRO A O 1
ATOM 6675 N N . LEU A 1 841 ? 12.868 22.989 5.971 1.00 56.31 841 LEU A N 1
ATOM 6676 C CA . LEU A 1 841 ? 12.764 23.535 4.613 1.00 56.31 841 LEU A CA 1
ATOM 6677 C C . LEU A 1 841 ? 12.036 24.888 4.600 1.00 56.31 841 LEU A C 1
ATOM 6679 O O . LEU A 1 841 ? 12.551 25.840 4.024 1.00 56.31 841 LEU A O 1
ATOM 6683 N N . ASN A 1 842 ? 10.924 25.028 5.325 1.00 55.28 842 ASN A N 1
ATOM 6684 C CA . ASN A 1 842 ? 10.169 26.278 5.482 1.00 55.28 842 ASN A CA 1
ATOM 6685 C C . ASN A 1 842 ? 11.061 27.444 5.965 1.00 55.28 842 ASN A C 1
ATOM 6687 O O . ASN A 1 842 ? 11.120 28.495 5.323 1.00 55.28 842 ASN A O 1
ATOM 6691 N N . ARG A 1 843 ? 11.857 27.237 7.027 1.00 58.44 843 ARG A N 1
ATOM 6692 C CA . ARG A 1 843 ? 12.799 28.264 7.525 1.00 58.44 843 ARG A CA 1
ATOM 6693 C C . ARG A 1 843 ? 13.839 28.669 6.478 1.00 58.44 843 ARG A C 1
ATOM 6695 O O . ARG A 1 843 ? 14.267 29.820 6.461 1.00 58.44 843 ARG A O 1
ATOM 6702 N N . ARG A 1 844 ? 14.254 27.724 5.631 1.00 61.72 844 ARG A N 1
ATOM 6703 C CA . ARG A 1 844 ? 15.278 27.912 4.595 1.00 61.72 844 ARG A CA 1
ATOM 6704 C C . ARG A 1 844 ? 14.714 28.440 3.267 1.00 61.72 844 ARG A C 1
ATOM 6706 O O . ARG A 1 844 ? 15.499 28.949 2.471 1.00 61.72 844 ARG A O 1
ATOM 6713 N N . LEU A 1 845 ? 13.401 28.333 3.038 1.00 60.56 845 LEU A N 1
ATOM 6714 C CA . LEU A 1 845 ? 12.701 28.827 1.844 1.00 60.56 845 LEU A CA 1
ATOM 6715 C C . LEU A 1 845 ? 12.239 30.291 1.971 1.00 60.56 845 LEU A C 1
ATOM 6717 O O . LEU A 1 845 ? 12.094 30.969 0.959 1.00 60.56 845 LEU A O 1
ATOM 6721 N N . ARG A 1 846 ? 12.107 30.811 3.199 1.00 58.66 846 ARG A N 1
ATOM 6722 C CA . ARG A 1 846 ? 11.754 32.213 3.499 1.00 58.66 846 ARG A CA 1
ATOM 6723 C C . ARG A 1 846 ? 12.573 33.280 2.734 1.00 58.66 846 ARG A C 1
ATOM 6725 O O . ARG A 1 846 ? 11.985 34.250 2.272 1.00 58.66 846 ARG A O 1
ATOM 6732 N N . PRO A 1 847 ? 13.898 33.131 2.513 1.00 56.72 847 PRO A N 1
ATOM 6733 C CA . PRO A 1 847 ? 14.680 34.106 1.743 1.00 56.72 847 PRO A CA 1
ATOM 6734 C C . PRO A 1 847 ? 14.299 34.219 0.256 1.00 56.72 847 PRO A C 1
ATOM 6736 O O . PRO A 1 847 ? 14.747 35.169 -0.394 1.00 56.72 847 PRO A O 1
ATOM 6739 N N . PHE A 1 848 ? 13.525 33.263 -0.281 1.00 55.84 848 PHE A N 1
ATOM 6740 C CA . PHE A 1 848 ? 13.010 33.284 -1.655 1.00 55.84 848 PHE A CA 1
ATOM 6741 C C . PHE A 1 848 ? 11.680 34.050 -1.787 1.00 55.84 848 PHE A C 1
ATOM 6743 O O . PHE A 1 848 ? 11.302 34.444 -2.887 1.00 55.84 848 PHE A O 1
ATOM 6750 N N . GLU A 1 849 ? 11.006 34.351 -0.675 1.00 52.84 849 GLU A N 1
ATOM 6751 C CA . GLU A 1 849 ? 9.862 35.271 -0.637 1.00 52.84 849 GLU A CA 1
ATOM 6752 C C . GLU A 1 849 ? 10.308 36.716 -0.935 1.00 52.84 849 GLU A C 1
ATOM 6754 O O . GLU A 1 849 ? 9.703 37.422 -1.741 1.00 52.84 849 GLU A O 1
ATOM 6759 N N . GLU A 1 850 ? 11.453 37.121 -0.374 1.00 53.12 850 GLU A N 1
ATOM 6760 C CA . GLU A 1 850 ? 12.110 38.410 -0.647 1.00 53.12 850 GLU A CA 1
ATOM 6761 C C . GLU A 1 850 ? 12.523 38.558 -2.122 1.00 53.12 850 GLU A C 1
ATOM 6763 O O . GLU A 1 850 ? 12.630 39.664 -2.639 1.00 53.12 850 GLU A O 1
ATOM 6768 N N . VAL A 1 851 ? 12.741 37.431 -2.803 1.00 52.12 851 VAL A N 1
ATOM 6769 C CA . VAL A 1 851 ? 13.195 37.327 -4.196 1.00 52.12 851 VAL A CA 1
ATOM 6770 C C . VAL A 1 851 ? 12.070 37.613 -5.197 1.00 52.12 851 VAL A C 1
ATOM 6772 O O . VAL A 1 851 ? 12.329 38.265 -6.205 1.00 52.12 851 VAL A O 1
ATOM 6775 N N . ARG A 1 852 ? 10.822 37.219 -4.905 1.00 52.22 852 ARG A N 1
ATOM 6776 C CA . ARG A 1 852 ? 9.633 37.585 -5.706 1.00 52.22 852 ARG A CA 1
ATOM 6777 C C . ARG A 1 852 ? 9.313 39.087 -5.638 1.00 52.22 852 ARG A C 1
ATOM 6779 O O . ARG A 1 852 ? 8.636 39.630 -6.512 1.00 52.22 852 ARG A O 1
ATOM 6786 N N . ASN A 1 853 ? 9.757 39.752 -4.575 1.00 51.81 853 ASN A N 1
ATOM 6787 C CA . ASN A 1 853 ? 9.485 41.164 -4.315 1.00 51.81 853 ASN A CA 1
ATOM 6788 C C . ASN A 1 853 ? 10.588 42.117 -4.810 1.00 51.81 853 ASN A C 1
ATOM 6790 O O . ASN A 1 853 ? 10.383 43.327 -4.754 1.00 51.81 853 ASN A O 1
ATOM 6794 N N . ASP A 1 854 ? 11.712 41.598 -5.313 1.00 54.50 854 ASP A N 1
ATOM 6795 C CA . ASP A 1 854 ? 12.844 42.377 -5.831 1.00 54.50 854 ASP A CA 1
ATOM 6796 C C . ASP A 1 854 ? 12.887 42.276 -7.370 1.00 54.50 854 ASP A C 1
ATOM 6798 O O . ASP A 1 854 ? 12.874 41.181 -7.929 1.00 54.50 854 ASP A O 1
ATOM 6802 N N . GLU A 1 855 ? 12.932 43.414 -8.070 1.00 52.25 855 GLU A N 1
ATOM 6803 C CA . GLU A 1 855 ? 12.910 43.484 -9.545 1.00 52.25 855 GLU A CA 1
ATOM 6804 C C . GLU A 1 855 ? 14.194 42.936 -10.200 1.00 52.25 855 GLU A C 1
ATOM 6806 O O . GLU A 1 855 ? 14.260 42.766 -11.419 1.00 52.25 855 GLU A O 1
ATOM 6811 N N . THR A 1 856 ? 15.230 42.634 -9.410 1.00 55.28 856 THR A N 1
ATOM 6812 C CA . THR A 1 856 ? 16.525 42.168 -9.916 1.00 55.28 856 THR A CA 1
ATOM 6813 C C . THR A 1 856 ? 16.680 40.642 -9.851 1.00 55.28 856 THR A C 1
ATOM 6815 O O . THR A 1 856 ? 17.128 40.071 -8.855 1.00 55.28 856 THR A O 1
ATOM 6818 N N . ALA A 1 857 ? 16.406 39.974 -10.979 1.00 54.00 857 ALA A N 1
ATOM 6819 C CA . ALA A 1 857 ? 16.601 38.531 -11.205 1.00 54.00 857 ALA A CA 1
ATOM 6820 C C . ALA A 1 857 ? 17.969 37.981 -10.722 1.00 54.00 857 ALA A C 1
ATOM 6822 O O . ALA A 1 857 ? 18.082 36.847 -10.260 1.00 54.00 857 ALA A O 1
ATOM 6823 N N . TYR A 1 858 ? 19.018 38.807 -10.744 1.00 49.66 858 TYR A N 1
ATOM 6824 C CA . TYR A 1 858 ? 20.387 38.418 -10.386 1.00 49.66 858 TYR A CA 1
ATOM 6825 C C . TYR A 1 858 ? 20.585 38.079 -8.893 1.00 49.66 858 TYR A C 1
ATOM 6827 O O . TYR A 1 858 ? 21.405 37.227 -8.545 1.00 49.66 858 TYR A O 1
ATOM 6835 N N . ARG A 1 859 ? 19.820 38.700 -7.979 1.00 55.75 859 ARG A N 1
ATOM 6836 C CA . ARG A 1 859 ? 19.863 38.358 -6.540 1.00 55.75 859 ARG A CA 1
ATOM 6837 C C . ARG A 1 859 ? 19.208 37.006 -6.244 1.00 55.75 859 ARG A C 1
ATOM 6839 O O . ARG A 1 859 ? 19.558 36.366 -5.250 1.00 55.75 859 ARG A O 1
ATOM 6846 N N . GLN A 1 860 ? 18.302 36.565 -7.117 1.00 57.22 860 GLN A N 1
ATOM 6847 C CA . GLN A 1 860 ? 17.586 35.293 -7.011 1.00 57.22 860 GLN A CA 1
ATOM 6848 C C . GLN A 1 860 ? 18.549 34.109 -7.204 1.00 57.22 860 GLN A C 1
ATOM 6850 O O . GLN A 1 860 ? 18.577 33.194 -6.381 1.00 57.22 860 GLN A O 1
ATOM 6855 N N . LEU A 1 861 ? 19.437 34.197 -8.201 1.00 58.34 861 LEU A N 1
ATOM 6856 C CA . LEU A 1 861 ? 20.460 33.188 -8.513 1.00 58.34 861 LEU A CA 1
ATOM 6857 C C . LEU A 1 861 ? 21.537 33.048 -7.419 1.00 58.34 861 LEU A C 1
ATOM 6859 O O . LEU A 1 861 ? 21.952 31.937 -7.092 1.00 58.34 861 LEU A O 1
ATOM 6863 N N . ALA A 1 862 ? 21.964 34.153 -6.794 1.00 62.41 862 ALA A N 1
ATOM 6864 C CA . ALA A 1 862 ? 23.008 34.137 -5.759 1.00 62.41 862 ALA A CA 1
ATOM 6865 C C . ALA A 1 862 ? 22.556 33.503 -4.427 1.00 62.41 862 ALA A C 1
ATOM 6867 O O . ALA A 1 862 ? 23.336 32.829 -3.755 1.00 62.41 862 ALA A O 1
ATOM 6868 N N . LYS A 1 863 ? 21.290 33.692 -4.030 1.00 64.19 863 LYS A N 1
ATOM 6869 C CA . LYS A 1 863 ? 20.706 32.997 -2.865 1.00 64.19 863 LYS A CA 1
ATOM 6870 C C . LYS A 1 863 ? 20.466 31.514 -3.171 1.00 64.19 863 LYS A C 1
ATOM 6872 O O . LYS A 1 863 ? 20.649 30.663 -2.299 1.00 64.19 863 LYS A O 1
ATOM 6877 N N . TYR A 1 864 ? 20.106 31.212 -4.416 1.00 66.19 864 TYR A N 1
ATOM 6878 C CA . TYR A 1 864 ? 19.863 29.858 -4.894 1.00 66.19 864 TYR A CA 1
ATOM 6879 C C . TYR A 1 864 ? 21.145 29.011 -4.986 1.00 66.19 864 TYR A C 1
ATOM 6881 O O . TYR A 1 864 ? 21.157 27.861 -4.550 1.00 66.19 864 TYR A O 1
ATOM 6889 N N . SER A 1 865 ? 22.268 29.589 -5.420 1.00 66.00 865 SER A N 1
ATOM 6890 C CA . SER A 1 865 ? 23.568 28.899 -5.462 1.00 66.00 865 SER A CA 1
ATOM 6891 C C . SER A 1 865 ? 24.069 28.460 -4.078 1.00 66.00 865 SER A C 1
ATOM 6893 O O . SER A 1 865 ? 24.651 27.383 -3.932 1.00 66.00 865 SER A O 1
ATOM 6895 N N . GLY A 1 866 ? 23.771 29.233 -3.025 1.00 66.56 866 GLY A N 1
ATOM 6896 C CA . GLY A 1 866 ? 24.016 28.831 -1.637 1.00 66.56 866 GLY A CA 1
ATOM 6897 C C . GLY A 1 866 ? 23.227 27.582 -1.224 1.00 66.56 866 GLY A C 1
ATOM 6898 O O . GLY A 1 866 ? 23.730 26.761 -0.454 1.00 66.56 866 GLY A O 1
ATOM 6899 N N . TRP A 1 867 ? 22.028 27.417 -1.783 1.00 67.81 867 TRP A N 1
ATOM 6900 C CA . TRP A 1 867 ? 21.145 26.272 -1.579 1.00 67.81 867 TRP A CA 1
ATOM 6901 C C . TRP A 1 867 ? 21.582 25.039 -2.371 1.00 67.81 867 TRP A C 1
ATOM 6903 O O . TRP A 1 867 ? 21.636 23.956 -1.796 1.00 67.81 867 TRP A O 1
ATOM 6913 N N . ILE A 1 868 ? 21.987 25.203 -3.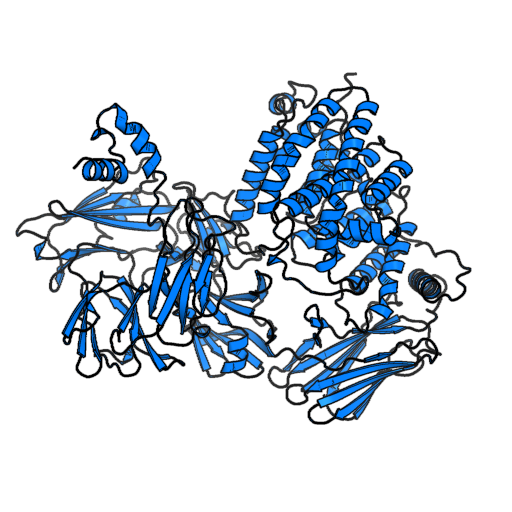636 1.00 68.81 868 ILE A N 1
ATOM 6914 C CA . ILE A 1 868 ? 22.609 24.131 -4.435 1.00 68.81 868 ILE A CA 1
ATOM 6915 C C . ILE A 1 868 ? 23.852 23.603 -3.712 1.00 68.81 868 ILE A C 1
ATOM 6917 O O . ILE A 1 868 ? 24.021 22.396 -3.572 1.00 68.81 868 ILE A O 1
ATOM 6921 N N . ARG A 1 869 ? 24.695 24.494 -3.173 1.00 72.56 869 ARG A N 1
ATOM 6922 C CA . ARG A 1 869 ? 25.883 24.107 -2.397 1.00 72.56 869 ARG A CA 1
ATOM 6923 C C . ARG A 1 869 ? 25.525 23.350 -1.117 1.00 72.56 869 ARG A C 1
ATOM 6925 O O . ARG A 1 869 ? 26.225 22.411 -0.748 1.00 72.56 869 ARG A O 1
ATOM 6932 N N . LEU A 1 870 ? 24.452 23.751 -0.433 1.00 73.38 870 LEU A N 1
ATOM 6933 C CA . LEU A 1 870 ? 23.957 23.026 0.734 1.00 73.38 870 LEU A CA 1
ATOM 6934 C C . LEU A 1 870 ? 23.457 21.636 0.330 1.00 73.38 870 LEU A C 1
ATOM 6936 O O . LEU A 1 870 ? 23.899 20.672 0.935 1.00 73.38 870 LEU A O 1
ATOM 6940 N N . ALA A 1 871 ? 22.611 21.527 -0.697 1.00 74.88 871 ALA A N 1
ATOM 6941 C CA . ALA A 1 871 ? 22.103 20.251 -1.198 1.00 74.88 871 ALA A CA 1
ATOM 6942 C C . ALA A 1 871 ? 23.246 19.329 -1.653 1.00 74.88 871 ALA A C 1
ATOM 6944 O O . ALA A 1 871 ? 23.292 18.177 -1.237 1.00 74.88 871 ALA A O 1
ATOM 6945 N N . LYS A 1 872 ? 24.242 19.854 -2.378 1.00 74.25 872 LYS A N 1
ATOM 6946 C CA . LYS A 1 872 ? 25.460 19.132 -2.784 1.00 74.25 872 LYS A CA 1
ATOM 6947 C C . LYS A 1 872 ? 26.178 18.477 -1.603 1.00 74.25 872 LYS A C 1
ATOM 6949 O O . LYS A 1 872 ? 26.511 17.298 -1.653 1.00 74.25 872 LYS A O 1
ATOM 6954 N N . ASN A 1 873 ? 26.355 19.209 -0.502 1.00 71.81 873 ASN A N 1
ATOM 6955 C CA . ASN A 1 873 ? 26.999 18.683 0.708 1.00 71.81 873 ASN A CA 1
ATOM 6956 C C . ASN A 1 873 ? 26.171 17.593 1.419 1.00 71.81 873 ASN A C 1
ATOM 6958 O O . ASN A 1 873 ? 26.659 16.964 2.360 1.00 71.81 873 ASN A O 1
ATOM 6962 N N . ARG A 1 874 ? 24.911 17.398 1.016 1.00 72.19 874 ARG A N 1
ATOM 6963 C CA . ARG A 1 874 ? 23.951 16.476 1.631 1.00 72.19 874 ARG A CA 1
ATOM 6964 C C . ARG A 1 874 ? 23.586 15.300 0.731 1.00 72.19 874 ARG A C 1
ATOM 6966 O O . ARG A 1 874 ? 23.292 14.236 1.263 1.00 72.19 874 ARG A O 1
ATOM 6973 N N . VAL A 1 875 ? 23.723 15.432 -0.592 1.00 68.12 875 VAL A N 1
ATOM 6974 C CA . VAL A 1 875 ? 23.593 14.327 -1.564 1.00 68.12 875 VAL A CA 1
ATOM 6975 C C . VAL A 1 875 ? 24.471 13.136 -1.164 1.00 68.12 875 VAL A C 1
ATOM 6977 O O . VAL A 1 875 ? 24.000 12.004 -1.189 1.00 68.12 875 VAL A O 1
ATOM 6980 N N . PHE A 1 876 ? 25.697 13.379 -0.681 1.00 66.62 876 PHE A N 1
ATOM 6981 C CA . PHE A 1 876 ? 26.602 12.319 -0.207 1.00 66.62 876 PHE A CA 1
ATOM 6982 C C . PHE A 1 876 ? 26.067 11.533 1.009 1.00 66.62 876 PHE A C 1
ATOM 6984 O O . PHE A 1 876 ? 26.514 10.422 1.260 1.00 66.62 876 PHE A O 1
ATOM 6991 N N . ARG A 1 877 ? 25.108 12.077 1.772 1.00 63.56 877 ARG A N 1
ATOM 6992 C CA . ARG A 1 877 ? 24.438 11.360 2.873 1.00 63.56 877 ARG A CA 1
ATOM 6993 C C . ARG A 1 877 ? 23.251 10.533 2.383 1.00 63.56 877 ARG A C 1
ATOM 6995 O O . ARG A 1 877 ? 23.000 9.465 2.924 1.00 63.56 877 ARG A O 1
ATOM 7002 N N . VAL A 1 878 ? 22.554 11.020 1.354 1.00 63.81 878 VAL A N 1
ATOM 7003 C CA . VAL A 1 878 ? 21.401 10.349 0.727 1.00 63.81 878 VAL A CA 1
ATOM 7004 C C . VAL A 1 878 ? 21.846 9.152 -0.113 1.00 63.81 878 VAL A C 1
ATOM 7006 O O . VAL A 1 878 ? 21.214 8.099 -0.095 1.00 63.81 878 VAL A O 1
ATOM 7009 N N . TRP A 1 879 ? 22.966 9.297 -0.816 1.00 63.41 879 TRP A N 1
ATOM 7010 C CA . TRP A 1 879 ? 23.400 8.353 -1.838 1.00 63.41 879 TRP A CA 1
ATOM 7011 C C . TRP A 1 879 ? 23.790 6.953 -1.319 1.00 63.41 879 TRP A C 1
ATOM 7013 O O . TRP A 1 879 ? 23.209 5.982 -1.797 1.00 63.41 879 TRP A O 1
ATOM 7023 N N . PRO A 1 880 ? 24.636 6.794 -0.280 1.00 57.56 880 PRO A N 1
ATOM 7024 C CA . PRO A 1 880 ? 24.990 5.469 0.244 1.00 57.56 880 PRO A CA 1
ATOM 7025 C C . PRO A 1 880 ? 23.799 4.695 0.823 1.00 57.56 880 PRO A C 1
ATOM 7027 O O . PRO A 1 880 ? 23.875 3.482 1.004 1.00 57.56 880 PRO A O 1
ATOM 7030 N N . ALA A 1 881 ? 22.717 5.387 1.188 1.00 55.03 881 ALA A N 1
ATOM 7031 C CA . ALA A 1 881 ? 21.474 4.769 1.638 1.00 55.03 881 ALA A CA 1
ATOM 7032 C C . ALA A 1 881 ? 20.567 4.359 0.463 1.00 55.03 881 ALA A C 1
ATOM 7034 O O . ALA A 1 881 ? 19.784 3.424 0.591 1.00 55.03 881 ALA A O 1
ATOM 7035 N N . LEU A 1 882 ? 20.672 5.037 -0.682 1.00 53.44 882 LEU A N 1
ATOM 7036 C CA . LEU A 1 882 ? 19.947 4.704 -1.909 1.00 53.44 882 LEU A CA 1
ATOM 7037 C C . LEU A 1 882 ? 20.582 3.536 -2.672 1.00 53.44 882 LEU A C 1
ATOM 7039 O O . LEU A 1 882 ? 19.858 2.635 -3.100 1.00 53.44 882 LEU A O 1
ATOM 7043 N N . ASP A 1 883 ? 21.912 3.515 -2.785 1.00 50.25 883 ASP A N 1
ATOM 7044 C CA . ASP A 1 883 ? 22.657 2.440 -3.459 1.00 50.25 883 ASP A CA 1
ATOM 7045 C C . ASP A 1 883 ? 22.367 1.067 -2.843 1.00 50.25 883 ASP A C 1
ATOM 7047 O O . ASP A 1 883 ? 22.122 0.096 -3.555 1.00 50.25 883 ASP A O 1
ATOM 7051 N N . ARG A 1 884 ? 22.259 1.000 -1.512 1.00 46.47 884 ARG A N 1
ATOM 7052 C CA . ARG A 1 884 ? 21.947 -0.236 -0.777 1.00 46.47 884 ARG A CA 1
ATOM 7053 C C . ARG A 1 884 ? 20.542 -0.804 -1.036 1.00 46.47 884 ARG A C 1
ATOM 7055 O O . ARG A 1 884 ? 20.305 -1.969 -0.736 1.00 46.47 884 ARG A O 1
ATOM 7062 N N . ASN A 1 885 ? 19.616 -0.015 -1.588 1.00 43.69 885 ASN A N 1
ATOM 7063 C CA . ASN A 1 885 ? 18.178 -0.316 -1.576 1.00 43.69 885 ASN A CA 1
ATOM 7064 C C . ASN A 1 885 ? 17.542 -0.566 -2.951 1.00 43.69 885 ASN A C 1
ATOM 7066 O O . ASN A 1 885 ? 16.429 -1.085 -3.025 1.00 43.69 885 ASN A O 1
ATOM 7070 N N . THR A 1 886 ? 18.187 -0.158 -4.044 1.00 42.28 886 THR A N 1
ATOM 7071 C CA . THR A 1 886 ? 17.533 -0.097 -5.366 1.00 42.28 886 THR A CA 1
ATOM 7072 C C . THR A 1 886 ? 17.758 -1.339 -6.224 1.00 42.28 886 THR A C 1
ATOM 7074 O O . THR A 1 886 ? 17.070 -1.500 -7.230 1.00 42.28 886 THR A O 1
ATOM 7077 N N . GLY A 1 887 ? 18.658 -2.245 -5.821 1.00 41.31 887 GLY A N 1
ATOM 7078 C CA . GLY A 1 887 ? 18.828 -3.565 -6.441 1.00 41.31 887 GLY A CA 1
ATOM 7079 C C . GLY A 1 887 ? 19.231 -3.546 -7.920 1.00 41.31 887 GLY A C 1
ATOM 7080 O O . GLY A 1 887 ? 19.240 -4.597 -8.554 1.00 41.31 887 GLY A O 1
ATOM 7081 N N . ILE A 1 888 ? 19.575 -2.385 -8.484 1.00 40.97 888 ILE A N 1
ATOM 7082 C CA . ILE A 1 888 ? 20.279 -2.317 -9.762 1.00 40.97 888 ILE A CA 1
ATOM 7083 C C . ILE A 1 888 ? 21.708 -2.784 -9.456 1.00 40.97 888 ILE A C 1
ATOM 7085 O O . ILE A 1 888 ? 22.331 -2.191 -8.577 1.00 40.97 888 ILE A O 1
ATOM 7089 N N . PRO A 1 889 ? 22.254 -3.814 -10.128 1.00 37.16 889 PRO A N 1
ATOM 7090 C CA . PRO A 1 889 ? 23.636 -4.245 -9.939 1.00 37.16 889 PRO A CA 1
ATOM 7091 C C . PRO A 1 889 ? 24.597 -3.192 -10.508 1.00 37.16 889 PRO A C 1
ATOM 7093 O O . PRO A 1 889 ? 25.219 -3.391 -11.549 1.00 37.16 889 PRO A O 1
ATOM 7096 N N . MET A 1 890 ? 24.707 -2.034 -9.863 1.00 33.09 890 MET A N 1
ATOM 7097 C CA . MET A 1 890 ? 25.864 -1.167 -10.016 1.00 33.09 890 MET A CA 1
ATOM 7098 C C . MET A 1 890 ? 26.876 -1.621 -8.980 1.00 33.09 890 MET A C 1
ATOM 7100 O O . MET A 1 890 ? 26.792 -1.248 -7.825 1.00 33.09 890 MET A O 1
ATOM 7104 N N . GLN A 1 891 ? 27.755 -2.508 -9.451 1.00 31.55 891 GLN A N 1
ATOM 7105 C CA . GLN A 1 891 ? 29.025 -2.929 -8.862 1.00 31.55 891 GLN A CA 1
ATOM 7106 C C . GLN A 1 891 ? 29.005 -3.338 -7.379 1.00 31.55 891 GLN A C 1
ATOM 7108 O O . GLN A 1 891 ? 28.817 -2.533 -6.483 1.00 31.55 891 GLN A O 1
ATOM 7113 N N . GLN A 1 892 ? 29.262 -4.636 -7.173 1.00 31.44 892 GLN A N 1
ATOM 7114 C CA . GLN A 1 892 ? 29.941 -5.232 -6.016 1.00 31.44 892 GLN A CA 1
ATOM 7115 C C . GLN A 1 892 ? 30.094 -4.309 -4.792 1.00 31.44 892 GLN A C 1
ATOM 7117 O O . GLN A 1 892 ? 31.040 -3.538 -4.736 1.00 31.44 892 GLN A O 1
ATOM 7122 N N . ASP A 1 893 ? 29.187 -4.402 -3.818 1.00 27.58 893 ASP A N 1
ATOM 7123 C CA . ASP A 1 893 ? 29.550 -4.783 -2.449 1.00 27.58 893 ASP A CA 1
ATOM 7124 C C . ASP A 1 893 ? 28.332 -4.864 -1.507 1.00 27.58 893 ASP A C 1
ATOM 7126 O O . ASP A 1 893 ? 27.470 -3.996 -1.441 1.00 27.58 893 ASP A O 1
ATOM 7130 N N . GLU A 1 894 ? 28.295 -6.013 -0.834 1.00 31.33 894 GLU A N 1
ATOM 7131 C CA . GLU A 1 894 ? 27.889 -6.310 0.543 1.00 31.33 894 GLU A CA 1
ATOM 7132 C C . GLU A 1 894 ? 26.656 -5.648 1.207 1.00 31.33 894 GLU A C 1
ATOM 7134 O O . GLU A 1 894 ? 26.564 -4.449 1.440 1.00 31.33 894 GLU A O 1
ATOM 7139 N N . GLN A 1 895 ? 25.796 -6.551 1.707 1.00 30.53 895 GLN A N 1
ATOM 7140 C CA . GLN A 1 895 ? 24.778 -6.377 2.751 1.00 30.53 895 GLN A CA 1
ATOM 7141 C C . GLN A 1 895 ? 23.527 -5.574 2.365 1.00 30.53 895 GLN A C 1
ATOM 7143 O O . GLN A 1 895 ? 23.429 -4.363 2.547 1.00 30.53 895 GLN A O 1
ATOM 7148 N N . ILE A 1 896 ? 22.495 -6.322 1.956 1.00 31.98 896 ILE A N 1
ATOM 7149 C CA . ILE A 1 896 ? 21.096 -5.892 2.048 1.00 31.98 896 ILE A CA 1
ATOM 7150 C C . ILE A 1 896 ? 20.783 -5.745 3.539 1.00 31.98 896 ILE A C 1
ATOM 7152 O O . ILE A 1 896 ? 20.420 -6.700 4.223 1.00 31.98 896 ILE A O 1
ATOM 7156 N N . LEU A 1 897 ? 21.005 -4.547 4.068 1.00 31.59 897 LEU A N 1
ATOM 7157 C CA . LEU A 1 897 ? 20.466 -4.147 5.355 1.00 31.59 897 LEU A CA 1
ATOM 7158 C C . LEU A 1 897 ? 19.003 -3.779 5.135 1.00 31.59 897 LEU A C 1
ATOM 7160 O O . LEU A 1 897 ? 18.680 -2.949 4.288 1.00 31.59 897 LEU A O 1
ATOM 7164 N N . HIS A 1 898 ? 18.129 -4.418 5.908 1.00 34.81 898 HIS A N 1
ATOM 7165 C CA . HIS A 1 898 ? 16.722 -4.071 6.028 1.00 34.81 898 HIS A CA 1
ATOM 7166 C C . HIS A 1 898 ? 16.543 -2.543 6.107 1.00 34.81 898 HIS A C 1
ATOM 7168 O O . HIS A 1 898 ? 17.252 -1.863 6.858 1.00 34.81 898 HIS A O 1
ATOM 7174 N N . PHE A 1 899 ? 15.552 -2.009 5.381 1.00 36.78 899 PHE A N 1
ATOM 7175 C CA . PHE A 1 899 ? 15.132 -0.597 5.431 1.00 36.78 899 PHE A CA 1
ATOM 7176 C C . PHE A 1 899 ? 14.869 -0.080 6.861 1.00 36.78 899 PHE A C 1
ATOM 7178 O O . PHE A 1 899 ? 14.808 1.129 7.070 1.00 36.78 899 PHE A O 1
ATOM 7185 N N . ASP A 1 900 ? 14.774 -0.974 7.848 1.00 34.66 900 ASP A N 1
ATOM 7186 C CA . ASP A 1 900 ? 14.702 -0.690 9.282 1.00 34.66 900 ASP A CA 1
ATOM 7187 C C . ASP A 1 900 ? 15.811 0.243 9.801 1.00 34.66 900 ASP A C 1
ATOM 7189 O O . ASP A 1 900 ? 15.585 0.953 10.781 1.00 34.66 900 ASP A O 1
ATOM 7193 N N . GLN A 1 901 ? 16.982 0.299 9.153 1.00 34.44 901 GLN A N 1
ATOM 7194 C CA . GLN A 1 901 ? 18.092 1.170 9.581 1.00 34.44 901 GLN A CA 1
ATOM 7195 C C . GLN A 1 901 ? 18.147 2.529 8.866 1.00 34.44 901 GLN A C 1
ATOM 7197 O O . GLN A 1 901 ? 18.878 3.416 9.292 1.00 34.44 901 GLN A O 1
ATOM 7202 N N . ILE A 1 902 ? 17.369 2.721 7.797 1.00 39.72 902 ILE A N 1
ATOM 7203 C CA . ILE A 1 902 ? 17.432 3.905 6.921 1.00 39.72 902 ILE A CA 1
ATOM 7204 C C . ILE A 1 902 ? 16.267 4.887 7.215 1.00 39.72 902 ILE A C 1
ATOM 7206 O O . ILE A 1 902 ? 16.065 5.895 6.544 1.00 39.72 902 ILE A O 1
ATOM 7210 N N . VAL A 1 903 ? 15.525 4.658 8.303 1.00 45.44 903 VAL A N 1
ATOM 7211 C CA . VAL A 1 903 ? 14.462 5.543 8.825 1.00 45.44 903 VAL A CA 1
ATOM 7212 C C . VAL A 1 903 ? 15.034 6.649 9.734 1.00 45.44 903 VAL A C 1
ATOM 7214 O O . VAL A 1 903 ? 14.412 7.064 10.714 1.00 45.44 903 VAL A O 1
ATOM 7217 N N . GLU A 1 904 ? 16.243 7.138 9.455 1.00 52.28 904 GLU A N 1
ATOM 7218 C CA . GLU A 1 904 ? 16.767 8.314 10.150 1.00 52.28 904 GLU A CA 1
ATOM 7219 C C . GLU A 1 904 ? 16.078 9.566 9.588 1.00 52.28 904 GLU A C 1
ATOM 7221 O O . GLU A 1 904 ? 16.133 9.835 8.389 1.00 52.28 904 GLU A O 1
ATOM 7226 N N . MET A 1 905 ? 15.406 10.340 10.451 1.00 53.19 905 MET A N 1
ATOM 7227 C CA . MET A 1 905 ? 14.719 11.591 10.078 1.00 53.19 905 MET A CA 1
ATOM 7228 C C . MET A 1 905 ? 15.620 12.540 9.274 1.00 53.19 905 MET A C 1
ATOM 7230 O O . MET A 1 905 ? 15.149 13.209 8.353 1.00 53.19 905 MET A O 1
ATOM 7234 N N . ASP A 1 906 ? 16.916 12.534 9.587 1.00 59.66 906 ASP A N 1
ATOM 7235 C CA . ASP A 1 906 ? 17.946 13.307 8.903 1.00 59.66 906 ASP A CA 1
ATOM 7236 C C . ASP A 1 906 ? 18.009 12.967 7.407 1.00 59.66 906 ASP A C 1
ATOM 7238 O O . ASP A 1 906 ? 18.113 13.863 6.576 1.00 59.66 906 ASP A O 1
ATOM 7242 N N . LEU A 1 907 ? 17.870 11.695 7.030 1.00 64.56 907 LEU A N 1
ATOM 7243 C CA . LEU A 1 907 ? 17.969 11.256 5.640 1.00 64.56 907 LEU A CA 1
ATOM 7244 C C . LEU A 1 907 ? 16.773 11.703 4.790 1.00 64.56 907 LEU A C 1
ATOM 7246 O O . LEU A 1 907 ? 16.946 12.095 3.636 1.00 64.56 907 LEU A O 1
ATOM 7250 N N . ALA A 1 908 ? 15.570 11.681 5.364 1.00 63.09 908 ALA A N 1
ATOM 7251 C CA . ALA A 1 908 ? 14.371 12.186 4.702 1.00 63.09 908 ALA A CA 1
ATOM 7252 C C . ALA A 1 908 ? 14.411 13.713 4.532 1.00 63.09 908 ALA A C 1
ATOM 7254 O O . ALA A 1 908 ? 14.008 14.235 3.490 1.00 63.09 908 ALA A O 1
ATOM 7255 N N . GLU A 1 909 ? 14.943 14.427 5.529 1.00 66.88 909 GLU A N 1
ATOM 7256 C CA . GLU A 1 909 ? 15.260 15.852 5.424 1.00 66.88 909 GLU A CA 1
ATOM 7257 C C . GLU A 1 909 ? 16.233 16.123 4.276 1.00 66.88 909 GLU A C 1
ATOM 7259 O O . GLU A 1 909 ? 15.955 16.969 3.422 1.00 66.88 909 GLU A O 1
ATOM 7264 N N . GLU A 1 910 ? 17.342 15.383 4.213 1.00 72.62 910 GLU A N 1
ATOM 7265 C CA . GLU A 1 910 ? 18.320 15.538 3.138 1.00 72.62 910 GLU A CA 1
ATOM 7266 C C . GLU A 1 910 ? 17.725 15.204 1.760 1.00 72.62 910 GLU A C 1
ATOM 7268 O O . GLU A 1 910 ? 17.926 15.961 0.810 1.00 72.62 910 GLU A O 1
ATOM 7273 N N . ALA A 1 911 ? 16.938 14.133 1.634 1.00 73.81 911 ALA A N 1
ATOM 7274 C CA . ALA A 1 911 ? 16.297 13.759 0.373 1.00 73.81 911 ALA A CA 1
ATOM 7275 C C . ALA A 1 911 ? 15.297 14.827 -0.110 1.00 73.81 911 ALA A C 1
ATOM 7277 O O . ALA A 1 911 ? 15.317 15.213 -1.282 1.00 73.81 911 ALA A O 1
ATOM 7278 N N . ALA A 1 912 ? 14.476 15.378 0.790 1.00 74.81 912 ALA A N 1
ATOM 7279 C CA . ALA A 1 912 ? 13.548 16.461 0.462 1.00 74.81 912 ALA A CA 1
ATOM 7280 C C . ALA A 1 912 ? 14.280 17.752 0.048 1.00 74.81 912 ALA A C 1
ATOM 7282 O O . ALA A 1 912 ? 13.824 18.468 -0.848 1.00 74.81 912 ALA A O 1
ATOM 7283 N N . LEU A 1 913 ? 15.430 18.051 0.664 1.00 76.88 913 LEU A N 1
ATOM 7284 C CA . LEU A 1 913 ? 16.277 19.187 0.287 1.00 76.88 913 LEU A CA 1
ATOM 7285 C C . LEU A 1 913 ? 16.840 19.033 -1.128 1.00 76.88 913 LEU A C 1
ATOM 7287 O O . LEU A 1 913 ? 16.814 19.996 -1.898 1.00 76.88 913 LEU A O 1
ATOM 7291 N N . VAL A 1 914 ? 17.316 17.836 -1.477 1.00 81.94 914 VAL A N 1
ATOM 7292 C CA . VAL A 1 914 ? 17.816 17.535 -2.825 1.00 81.94 914 VAL A CA 1
ATOM 7293 C C . VAL A 1 914 ? 16.684 17.639 -3.850 1.00 81.94 914 VAL A C 1
ATOM 7295 O O . VAL A 1 914 ? 16.859 18.311 -4.864 1.00 81.94 914 VAL A O 1
ATOM 7298 N N . LEU A 1 915 ? 15.502 17.082 -3.567 1.00 84.00 915 LEU A N 1
ATOM 7299 C CA . LEU A 1 915 ? 14.324 17.197 -4.438 1.00 84.00 915 LEU A CA 1
ATOM 7300 C C . LEU A 1 915 ? 13.894 18.649 -4.676 1.00 84.00 915 LEU A C 1
ATOM 7302 O O . LEU A 1 915 ? 13.605 19.034 -5.809 1.00 84.00 915 LEU A O 1
ATOM 7306 N N . CYS A 1 916 ? 13.894 19.471 -3.626 1.00 82.62 916 CYS A N 1
ATOM 7307 C CA . CYS A 1 916 ? 13.578 20.893 -3.731 1.00 82.62 916 CYS A CA 1
ATOM 7308 C C . CYS A 1 916 ? 14.597 21.649 -4.605 1.00 82.62 916 CYS A C 1
ATOM 7310 O O . CYS A 1 916 ? 14.209 22.506 -5.405 1.00 82.62 916 CYS A O 1
ATOM 7312 N N . ALA A 1 917 ? 15.888 21.314 -4.494 1.00 83.50 917 ALA A N 1
ATOM 7313 C CA . ALA A 1 917 ? 16.939 21.877 -5.341 1.00 83.50 917 ALA A CA 1
ATOM 7314 C C . ALA A 1 917 ? 16.804 21.421 -6.806 1.00 83.50 917 ALA A C 1
ATOM 7316 O O . ALA A 1 917 ? 16.880 22.236 -7.716 1.00 83.50 917 ALA A O 1
ATOM 7317 N N . VAL A 1 918 ? 16.524 20.145 -7.061 1.00 89.06 918 VAL A N 1
ATOM 7318 C CA . VAL A 1 918 ? 16.294 19.643 -8.427 1.00 89.06 918 VAL A CA 1
ATOM 7319 C C . VAL A 1 918 ? 15.090 20.336 -9.078 1.00 89.06 918 VAL A C 1
ATOM 7321 O O . VAL A 1 918 ? 15.200 20.831 -10.202 1.00 89.06 918 VAL A O 1
ATOM 7324 N N . ALA A 1 919 ? 13.963 20.431 -8.365 1.00 88.88 919 ALA A N 1
ATOM 7325 C CA . ALA A 1 919 ? 12.760 21.096 -8.864 1.00 88.88 919 ALA A CA 1
ATOM 7326 C C . ALA A 1 919 ? 13.002 22.589 -9.142 1.00 88.88 919 ALA A C 1
ATOM 7328 O O . ALA A 1 919 ? 12.627 23.092 -10.201 1.00 88.88 919 ALA A O 1
ATOM 7329 N N . GLY A 1 920 ? 13.681 23.294 -8.229 1.00 84.62 920 GLY A N 1
ATOM 7330 C CA . GLY A 1 920 ? 13.995 24.712 -8.410 1.00 84.62 920 GLY A CA 1
ATOM 7331 C C . GLY A 1 920 ? 14.909 24.977 -9.611 1.00 84.62 920 GLY A C 1
ATOM 7332 O O . GLY A 1 920 ? 14.643 25.908 -10.365 1.00 84.62 920 GLY A O 1
ATOM 7333 N N . LEU A 1 921 ? 15.926 24.138 -9.845 1.00 86.19 921 LEU A N 1
ATOM 7334 C CA . LEU A 1 921 ? 16.839 24.263 -10.986 1.00 86.19 921 LEU A CA 1
ATOM 7335 C C . LEU A 1 921 ? 16.072 24.140 -12.301 1.00 86.19 921 LEU A C 1
ATOM 7337 O O . LEU A 1 921 ? 16.242 24.965 -13.199 1.00 86.19 921 LEU A O 1
ATOM 7341 N N . GLY A 1 922 ? 15.189 23.143 -12.377 1.00 89.12 922 GLY A N 1
ATOM 7342 C CA . GLY A 1 922 ? 14.316 22.946 -13.525 1.00 89.12 922 GLY A CA 1
ATOM 7343 C C . GLY A 1 922 ? 13.403 24.148 -13.770 1.00 89.12 922 GLY A C 1
ATOM 7344 O O . GLY A 1 922 ? 13.321 24.649 -14.888 1.00 89.12 922 GLY A O 1
ATOM 7345 N N . ARG A 1 923 ? 12.757 24.678 -12.725 1.00 88.50 923 ARG A N 1
ATOM 7346 C CA . ARG A 1 923 ? 11.846 25.828 -12.865 1.00 88.50 923 ARG A CA 1
ATOM 7347 C C . ARG A 1 923 ? 12.562 27.145 -13.188 1.00 88.50 923 ARG A C 1
ATOM 7349 O O . ARG A 1 923 ? 12.036 27.930 -13.972 1.00 88.50 923 ARG A O 1
ATOM 7356 N N . LEU A 1 924 ? 13.769 27.377 -12.669 1.00 83.75 924 LEU A N 1
ATOM 7357 C CA . LEU A 1 924 ? 14.596 28.533 -13.049 1.00 83.75 924 LEU A CA 1
ATOM 7358 C C . LEU A 1 924 ? 14.983 28.489 -14.533 1.00 83.75 924 LEU A C 1
ATOM 7360 O O . LEU A 1 924 ? 14.913 29.512 -15.215 1.00 83.75 924 LEU A O 1
ATOM 7364 N N . ALA A 1 925 ? 15.343 27.308 -15.041 1.00 86.44 925 ALA A N 1
ATOM 7365 C CA . ALA A 1 925 ? 15.619 27.108 -16.461 1.00 86.44 925 ALA A CA 1
ATOM 7366 C C . ALA A 1 925 ? 14.355 27.292 -17.320 1.00 86.44 925 ALA A C 1
ATOM 7368 O O . ALA A 1 925 ? 14.392 28.010 -18.318 1.00 86.44 925 ALA A O 1
ATOM 7369 N N . ALA A 1 926 ? 13.214 26.738 -16.893 1.00 86.69 926 ALA A N 1
ATOM 7370 C CA . ALA A 1 926 ? 11.926 26.905 -17.576 1.00 86.69 926 ALA A CA 1
ATOM 7371 C C . ALA A 1 926 ? 11.479 28.376 -17.654 1.00 86.69 926 ALA A C 1
ATOM 7373 O O . ALA A 1 926 ? 10.896 28.796 -18.653 1.00 86.69 926 ALA A O 1
ATOM 7374 N N . GLY A 1 927 ? 11.780 29.164 -16.617 1.00 79.31 927 GLY A N 1
ATOM 7375 C CA . GLY A 1 927 ? 11.528 30.605 -16.563 1.00 79.31 927 GLY A CA 1
ATOM 7376 C C . GLY A 1 927 ? 12.556 31.470 -17.305 1.00 79.31 927 GLY A C 1
ATOM 7377 O O . GLY A 1 927 ? 12.423 32.692 -17.294 1.00 79.31 927 GLY A O 1
ATOM 7378 N N . GLY A 1 928 ? 13.584 30.876 -17.925 1.00 78.00 928 GLY A N 1
ATOM 7379 C CA . GLY A 1 928 ? 14.632 31.593 -18.661 1.00 78.00 928 GLY A CA 1
ATOM 7380 C C . GLY A 1 928 ? 15.652 32.331 -17.784 1.00 78.00 928 GLY A C 1
ATOM 7381 O O . GLY A 1 928 ? 16.382 33.184 -18.283 1.00 78.00 928 GLY A O 1
ATOM 7382 N N . LEU A 1 929 ? 15.704 32.024 -16.483 1.00 78.88 929 LEU A N 1
ATOM 7383 C CA . LEU A 1 929 ? 16.660 32.606 -15.530 1.00 78.88 929 LEU A CA 1
ATOM 7384 C C . LEU A 1 929 ? 18.003 31.866 -15.509 1.00 78.88 929 LEU A C 1
ATOM 7386 O O . LEU A 1 929 ? 18.990 32.411 -15.024 1.00 78.88 929 LEU A O 1
ATOM 7390 N N . LEU A 1 930 ? 18.026 30.637 -16.026 1.00 80.50 930 LEU A N 1
ATOM 7391 C CA . LEU A 1 930 ? 19.227 29.857 -16.306 1.00 80.50 930 LEU A CA 1
ATOM 7392 C C . LEU A 1 930 ? 19.221 29.465 -17.780 1.00 80.50 930 LEU A C 1
ATOM 7394 O O . LEU A 1 930 ? 18.188 29.058 -18.318 1.00 80.50 930 LEU A O 1
ATOM 7398 N N . THR A 1 931 ? 20.381 29.533 -18.423 1.00 84.25 931 THR A N 1
ATOM 7399 C CA . THR A 1 931 ? 20.579 28.888 -19.721 1.00 84.25 931 THR A CA 1
ATOM 7400 C C . THR A 1 931 ? 20.559 27.365 -19.563 1.00 84.25 931 THR A C 1
ATOM 7402 O O . THR A 1 931 ? 20.799 26.820 -18.482 1.00 84.25 931 THR A O 1
ATOM 7405 N N . GLY A 1 932 ? 20.297 26.646 -20.658 1.00 82.56 932 GLY A N 1
ATOM 7406 C CA . GLY A 1 932 ? 20.325 25.181 -20.643 1.00 82.56 932 GLY A CA 1
ATOM 7407 C C . GLY A 1 932 ? 21.682 24.609 -20.212 1.00 82.56 932 GLY A C 1
ATOM 7408 O O . GLY A 1 932 ? 21.721 23.588 -19.532 1.00 82.56 932 GLY A O 1
ATOM 7409 N N . GLU A 1 933 ? 22.786 25.277 -20.557 1.00 84.38 933 GLU A N 1
ATOM 7410 C CA . GLU A 1 933 ? 24.138 24.869 -20.154 1.00 84.38 933 GLU A CA 1
ATOM 7411 C C . GLU A 1 933 ? 24.378 25.079 -18.655 1.00 84.38 933 GLU A C 1
ATOM 7413 O O . GLU A 1 933 ? 24.854 24.167 -17.983 1.00 84.38 933 GLU A O 1
ATOM 7418 N N . GLU A 1 934 ? 23.982 26.231 -18.104 1.00 83.12 934 GLU A N 1
ATOM 7419 C CA . GLU A 1 934 ? 24.088 26.506 -16.663 1.00 83.12 934 GLU A CA 1
ATOM 7420 C C . GLU A 1 934 ? 23.237 25.537 -15.836 1.00 83.12 934 GLU A C 1
ATOM 7422 O O . GLU A 1 934 ? 23.678 25.042 -14.799 1.00 83.12 934 GLU A O 1
ATOM 7427 N N . TYR A 1 935 ? 22.032 25.220 -16.312 1.00 87.31 935 TYR A N 1
ATOM 7428 C CA . TYR A 1 935 ? 21.160 24.227 -15.693 1.00 87.31 935 TYR A CA 1
ATOM 7429 C C . TYR A 1 935 ? 21.820 22.841 -15.622 1.00 87.31 935 TYR A C 1
ATOM 7431 O O . TYR A 1 935 ? 21.876 22.234 -14.548 1.00 87.31 935 TYR A O 1
ATOM 7439 N N . LEU A 1 936 ? 22.354 22.356 -16.748 1.00 85.94 936 LEU A N 1
ATOM 7440 C CA . LEU A 1 936 ? 23.041 21.065 -16.807 1.00 85.94 936 LEU A CA 1
ATOM 7441 C C . LEU A 1 936 ? 24.294 21.061 -15.929 1.00 85.94 936 LEU A C 1
ATOM 7443 O O . LEU A 1 936 ? 24.511 20.103 -15.190 1.00 85.94 936 LEU A O 1
ATOM 7447 N N . GLN A 1 937 ? 25.078 22.141 -15.945 1.00 84.31 937 GLN A N 1
ATOM 7448 C CA . GLN A 1 937 ? 26.264 22.264 -15.103 1.00 84.31 937 GLN A CA 1
ATOM 7449 C C . GLN A 1 937 ? 25.906 22.230 -13.614 1.00 84.31 937 GLN A C 1
ATOM 7451 O O . GLN A 1 937 ? 26.585 21.559 -12.843 1.00 84.31 937 GLN A O 1
ATOM 7456 N N . HIS A 1 938 ? 24.818 22.879 -13.198 1.00 84.69 938 HIS A N 1
ATOM 7457 C CA . HIS A 1 938 ? 24.363 22.826 -11.810 1.00 84.69 938 HIS A CA 1
ATOM 7458 C C . HIS A 1 938 ? 23.861 21.442 -11.386 1.00 84.69 938 HIS A C 1
ATOM 7460 O O . HIS A 1 938 ? 24.112 21.039 -10.248 1.00 84.69 938 HIS A O 1
ATOM 7466 N N . LEU A 1 939 ? 23.189 20.700 -12.272 1.00 84.19 939 LEU A N 1
ATOM 7467 C CA . LEU A 1 939 ? 22.827 19.305 -12.002 1.00 84.19 939 LEU A CA 1
ATOM 7468 C C . LEU A 1 939 ? 24.061 18.413 -11.875 1.00 84.19 939 LEU A C 1
ATOM 7470 O O . LEU A 1 939 ? 24.143 17.611 -10.944 1.00 84.19 939 LEU A O 1
ATOM 7474 N N . VAL A 1 940 ? 25.034 18.586 -12.773 1.00 83.56 940 VAL A N 1
ATOM 7475 C CA . VAL A 1 940 ? 26.327 17.907 -12.678 1.00 83.56 940 VAL A CA 1
ATOM 7476 C C . VAL A 1 940 ? 26.973 18.254 -11.345 1.00 83.56 940 VAL A C 1
ATOM 7478 O O . VAL A 1 940 ? 27.285 17.359 -10.576 1.00 83.56 940 VAL A O 1
ATOM 7481 N N . ASP A 1 941 ? 27.094 19.529 -10.991 1.00 82.19 941 ASP A N 1
ATOM 7482 C CA . ASP A 1 941 ? 27.725 19.950 -9.741 1.00 82.19 941 ASP A CA 1
ATOM 7483 C C . ASP A 1 941 ? 27.032 19.401 -8.489 1.00 82.19 941 ASP A C 1
ATOM 7485 O O . ASP A 1 941 ? 27.714 19.196 -7.480 1.00 82.19 941 ASP A O 1
ATOM 7489 N N . LEU A 1 942 ? 25.712 19.188 -8.545 1.00 81.88 942 LEU A N 1
ATOM 7490 C CA . LEU A 1 942 ? 24.900 18.642 -7.460 1.00 81.88 942 LEU A CA 1
ATOM 7491 C C . LEU A 1 942 ? 25.165 17.146 -7.234 1.00 81.88 942 LEU A C 1
ATOM 7493 O O . LEU A 1 942 ? 25.248 16.721 -6.082 1.00 81.88 942 LEU A O 1
ATOM 7497 N N . PHE A 1 943 ? 25.315 16.369 -8.311 1.00 78.75 943 PHE A N 1
ATOM 7498 C CA . PHE A 1 943 ? 25.447 14.907 -8.257 1.00 78.75 943 PHE A CA 1
ATOM 7499 C C . PHE A 1 943 ? 26.864 14.380 -8.518 1.00 78.75 943 PHE A C 1
ATOM 7501 O O . PHE A 1 943 ? 27.105 13.188 -8.323 1.00 78.75 943 PHE A O 1
ATOM 7508 N N . LYS A 1 944 ? 27.808 15.226 -8.942 1.00 71.44 944 LYS A N 1
ATOM 7509 C CA . LYS A 1 944 ? 29.177 14.831 -9.291 1.00 71.44 944 LYS A CA 1
ATOM 7510 C C . LYS A 1 944 ? 29.972 14.426 -8.051 1.00 71.44 944 LYS A C 1
ATOM 7512 O O . LYS A 1 944 ? 30.225 15.237 -7.161 1.00 71.44 944 LYS A O 1
ATOM 7517 N N . THR A 1 945 ? 30.406 13.171 -8.055 1.00 65.19 945 THR A N 1
ATOM 7518 C CA . THR A 1 945 ? 31.554 12.657 -7.294 1.00 65.19 945 THR A CA 1
ATOM 7519 C C . THR A 1 945 ? 32.779 12.641 -8.214 1.00 65.19 945 THR A C 1
ATOM 7521 O O . THR A 1 945 ? 32.603 12.738 -9.429 1.00 65.19 945 THR A O 1
ATOM 7524 N N . ASP A 1 946 ? 33.998 12.553 -7.670 1.00 59.12 946 ASP A N 1
ATOM 7525 C CA . ASP A 1 946 ? 35.241 12.719 -8.450 1.00 59.12 946 ASP A CA 1
ATOM 7526 C C . ASP A 1 946 ? 35.339 11.781 -9.681 1.00 59.12 946 ASP A C 1
ATOM 7528 O O . ASP A 1 946 ? 35.931 12.180 -10.681 1.00 59.12 946 ASP A O 1
ATOM 7532 N N . ASP A 1 947 ? 34.627 10.640 -9.669 1.00 58.94 947 ASP A N 1
ATOM 7533 C CA . ASP A 1 947 ? 34.598 9.629 -10.743 1.00 58.94 947 ASP A CA 1
ATOM 7534 C C . ASP A 1 947 ? 33.227 9.419 -11.445 1.00 58.94 947 ASP A C 1
ATOM 7536 O O . ASP A 1 947 ? 33.062 8.457 -12.190 1.00 58.94 947 ASP A O 1
ATOM 7540 N N . ALA A 1 948 ? 32.212 10.271 -11.226 1.00 63.59 948 ALA A N 1
ATOM 7541 C CA . ALA A 1 948 ? 30.864 10.034 -11.784 1.00 63.59 948 ALA A CA 1
ATOM 7542 C C . ALA A 1 948 ? 30.744 10.349 -13.292 1.00 63.59 948 ALA A C 1
ATOM 7544 O O . ALA A 1 948 ? 31.087 11.447 -13.744 1.00 63.59 948 ALA A O 1
ATOM 7545 N N . THR A 1 949 ? 30.160 9.420 -14.052 1.00 72.00 949 THR A N 1
ATOM 7546 C CA . THR A 1 949 ? 29.764 9.587 -15.459 1.00 72.00 949 THR A CA 1
ATOM 7547 C C . THR A 1 949 ? 28.420 10.323 -15.597 1.00 72.00 949 THR A C 1
ATOM 7549 O O . THR A 1 949 ? 27.683 10.524 -14.631 1.00 72.00 949 THR A O 1
ATOM 7552 N N . ALA A 1 950 ? 28.068 10.746 -16.818 1.00 71.25 950 ALA A N 1
ATOM 7553 C CA . ALA A 1 950 ? 26.762 11.359 -17.093 1.00 71.25 950 ALA A CA 1
ATOM 7554 C C . ALA A 1 950 ? 25.583 10.390 -16.861 1.00 71.25 950 ALA A C 1
ATOM 7556 O O . ALA A 1 950 ? 24.500 10.822 -16.465 1.00 71.25 950 ALA A O 1
ATOM 7557 N N . GLU A 1 951 ? 25.807 9.091 -17.077 1.00 71.44 951 GLU A N 1
ATOM 7558 C CA . GLU A 1 951 ? 24.829 8.030 -16.819 1.00 71.44 951 GLU A CA 1
ATOM 7559 C C . GLU A 1 951 ? 24.570 7.897 -15.310 1.00 71.44 951 GLU A C 1
ATOM 7561 O O . GLU A 1 951 ? 23.414 7.934 -14.887 1.00 71.44 951 GLU A O 1
ATOM 7566 N N . ASP A 1 952 ? 25.629 7.937 -14.491 1.00 72.81 952 ASP A N 1
ATOM 7567 C CA . ASP A 1 952 ? 25.515 7.893 -13.025 1.00 72.81 952 ASP A CA 1
ATOM 7568 C C . ASP A 1 952 ? 24.685 9.061 -12.469 1.00 72.81 952 ASP A C 1
ATOM 7570 O O . ASP A 1 952 ? 23.941 8.912 -11.500 1.00 72.81 952 ASP A O 1
ATOM 7574 N N . ILE A 1 953 ? 24.781 10.246 -13.083 1.00 77.44 953 ILE A N 1
ATOM 7575 C CA . ILE A 1 953 ? 23.981 11.417 -12.694 1.00 77.44 953 ILE A CA 1
ATOM 7576 C C . ILE A 1 953 ? 22.496 11.199 -13.020 1.00 77.44 953 ILE A C 1
ATOM 7578 O O . ILE A 1 953 ? 21.635 11.526 -12.200 1.00 77.44 953 ILE A O 1
ATOM 7582 N N . CYS A 1 954 ? 22.187 10.638 -14.191 1.00 78.56 954 CYS A N 1
ATOM 7583 C CA . CYS A 1 954 ? 20.812 10.345 -14.604 1.00 78.56 954 CYS A CA 1
ATOM 7584 C C . CYS A 1 954 ? 20.171 9.267 -13.722 1.00 78.56 954 CYS A C 1
ATOM 7586 O O . CYS A 1 954 ? 18.989 9.365 -13.373 1.00 78.56 954 CYS A O 1
ATOM 7588 N N . ASP A 1 955 ? 20.954 8.276 -13.304 1.00 73.69 955 ASP A N 1
ATOM 7589 C CA . ASP A 1 955 ? 20.532 7.254 -12.351 1.00 73.69 955 ASP A CA 1
ATOM 7590 C C . ASP A 1 955 ? 20.243 7.845 -10.982 1.00 73.69 955 ASP A C 1
ATOM 759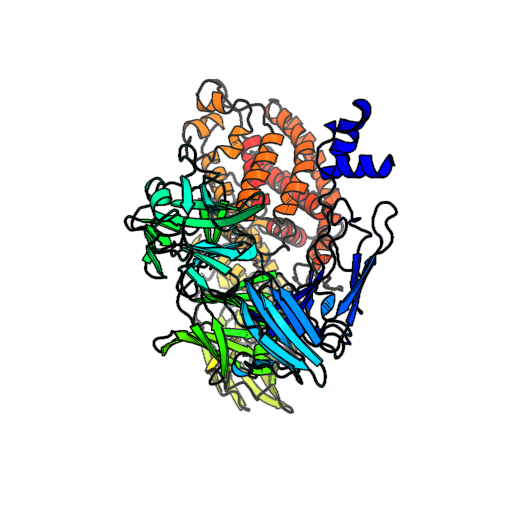2 O O . ASP A 1 955 ? 19.139 7.683 -10.459 1.00 73.69 955 ASP A O 1
ATOM 7596 N N . ARG A 1 956 ? 21.198 8.609 -10.439 1.00 77.50 956 ARG A N 1
ATOM 7597 C CA . ARG A 1 956 ? 21.050 9.336 -9.170 1.00 77.50 956 ARG A CA 1
ATOM 7598 C C . ARG A 1 956 ? 19.784 10.176 -9.156 1.00 77.50 956 ARG A C 1
ATOM 7600 O O . ARG A 1 956 ? 19.012 10.129 -8.198 1.00 77.50 956 ARG A O 1
ATOM 7607 N N . LEU A 1 957 ? 19.545 10.910 -10.237 1.00 82.00 957 LEU A N 1
ATOM 7608 C CA . LEU A 1 957 ? 18.358 11.733 -10.390 1.00 82.00 957 LEU A CA 1
ATOM 7609 C C . LEU A 1 957 ? 17.080 10.886 -10.462 1.00 82.00 957 LEU A C 1
ATOM 7611 O O . LEU A 1 957 ? 16.137 11.167 -9.727 1.00 82.00 957 LEU A O 1
ATOM 7615 N N . SER A 1 958 ? 17.047 9.839 -11.291 1.00 79.50 958 SER A N 1
ATOM 7616 C CA . SER A 1 958 ? 15.889 8.935 -11.410 1.00 79.50 958 SER A CA 1
ATOM 7617 C C . SER A 1 958 ? 15.522 8.317 -10.057 1.00 79.50 958 SER A C 1
ATOM 7619 O O . SER A 1 958 ? 14.347 8.263 -9.691 1.00 79.50 958 SER A O 1
ATOM 7621 N N . LEU A 1 959 ? 16.536 7.913 -9.287 1.00 73.75 959 LEU A N 1
ATOM 7622 C CA . LEU A 1 959 ? 16.369 7.329 -7.964 1.00 73.75 959 LEU A CA 1
ATOM 7623 C C . LEU A 1 959 ? 15.790 8.328 -6.963 1.00 73.75 959 LEU A C 1
ATOM 7625 O O . LEU A 1 959 ? 14.802 8.026 -6.294 1.00 73.75 959 LEU A O 1
ATOM 7629 N N . VAL A 1 960 ? 16.359 9.534 -6.898 1.00 77.25 960 VAL A N 1
ATOM 7630 C CA . VAL A 1 960 ? 15.889 10.592 -5.996 1.00 77.25 960 VAL A CA 1
ATOM 7631 C C . VAL A 1 960 ? 14.460 11.025 -6.338 1.00 77.25 960 VAL A C 1
ATOM 7633 O O . VAL A 1 960 ? 13.651 11.192 -5.428 1.00 77.25 960 VAL A O 1
ATOM 7636 N N . LEU A 1 961 ? 14.112 11.145 -7.623 1.00 82.00 961 LEU A N 1
ATOM 7637 C CA . LEU A 1 961 ? 12.747 11.461 -8.064 1.00 82.00 961 LEU A CA 1
ATOM 7638 C C . LEU A 1 961 ? 11.744 10.361 -7.682 1.00 82.00 961 LEU A C 1
ATOM 7640 O O . LEU A 1 961 ? 10.618 10.662 -7.287 1.00 82.00 961 LEU A O 1
ATOM 7644 N N . GLY A 1 962 ? 12.155 9.093 -7.760 1.00 74.81 962 GLY A N 1
ATOM 7645 C CA . GLY A 1 962 ? 11.316 7.949 -7.407 1.00 74.81 962 GLY A CA 1
ATOM 7646 C C . GLY A 1 962 ? 11.136 7.711 -5.902 1.00 74.81 962 GLY A C 1
ATOM 7647 O O . GLY A 1 962 ? 10.291 6.894 -5.534 1.00 74.81 962 GLY A O 1
ATOM 7648 N N . LEU A 1 963 ? 11.885 8.406 -5.035 1.00 72.12 963 LEU A N 1
ATOM 7649 C CA . LEU A 1 963 ? 11.723 8.326 -3.576 1.00 72.12 963 LEU A CA 1
ATOM 7650 C C . LEU A 1 963 ? 10.428 8.968 -3.064 1.00 72.12 963 LEU A C 1
ATOM 7652 O O . LEU A 1 963 ? 9.931 8.572 -2.013 1.00 72.12 963 LEU A O 1
ATOM 7656 N N . GLY A 1 964 ? 9.930 9.987 -3.763 1.00 73.25 964 GLY A N 1
ATOM 7657 C CA . GLY A 1 964 ? 8.778 10.786 -3.346 1.00 73.25 964 GLY A CA 1
ATOM 7658 C C . GLY A 1 964 ? 8.220 11.588 -4.520 1.00 73.25 964 GLY A C 1
ATOM 7659 O O . GLY A 1 964 ? 8.400 12.812 -4.545 1.00 73.25 964 GLY A O 1
ATOM 7660 N N . PRO A 1 965 ? 7.595 10.928 -5.514 1.00 79.19 965 PRO A N 1
ATOM 7661 C CA . PRO A 1 965 ? 7.045 11.587 -6.701 1.00 79.19 965 PRO A CA 1
ATOM 7662 C C . PRO A 1 965 ? 6.032 12.693 -6.356 1.00 79.19 965 PRO A C 1
ATOM 7664 O O . PRO A 1 965 ? 6.010 13.737 -7.014 1.00 79.19 965 PRO A O 1
ATOM 7667 N N . GLU A 1 966 ? 5.253 12.525 -5.290 1.00 72.44 966 GLU A N 1
ATOM 7668 C CA . GLU A 1 966 ? 4.295 13.504 -4.772 1.00 72.44 966 GLU A CA 1
ATOM 7669 C C . GLU A 1 966 ? 4.992 14.760 -4.222 1.00 72.44 966 GLU A C 1
ATOM 7671 O O . GLU A 1 966 ? 4.542 15.890 -4.427 1.00 72.44 966 GLU A O 1
ATOM 7676 N N . VAL A 1 967 ? 6.147 14.573 -3.580 1.00 74.00 967 VAL A N 1
ATOM 7677 C CA . VAL A 1 967 ? 6.973 15.635 -2.984 1.00 74.00 967 VAL A CA 1
ATOM 7678 C C . VAL A 1 967 ? 7.640 16.459 -4.069 1.00 74.00 967 VAL A C 1
ATOM 7680 O O . VAL A 1 967 ? 7.639 17.691 -4.040 1.00 74.00 967 VAL A O 1
ATOM 7683 N N . PHE A 1 968 ? 8.201 15.756 -5.046 1.00 85.00 968 PHE A N 1
ATOM 7684 C CA . PHE A 1 968 ? 8.796 16.355 -6.220 1.00 85.00 968 PHE A CA 1
ATOM 7685 C C . PHE A 1 968 ? 7.764 17.178 -7.005 1.00 85.00 968 PHE A C 1
ATOM 7687 O O . PHE A 1 968 ? 8.008 18.353 -7.288 1.00 85.00 968 PHE A O 1
ATOM 7694 N N . ALA A 1 969 ? 6.592 16.601 -7.296 1.00 82.81 969 ALA A N 1
ATOM 7695 C CA . ALA A 1 969 ? 5.509 17.282 -8.004 1.00 82.81 969 ALA A CA 1
ATOM 7696 C C . ALA A 1 969 ? 5.029 18.532 -7.254 1.00 82.81 969 ALA A C 1
ATOM 7698 O O . ALA A 1 969 ? 4.810 19.586 -7.861 1.00 82.81 969 ALA A O 1
ATOM 7699 N N . PHE A 1 970 ? 4.940 18.447 -5.924 1.00 77.56 970 PHE A N 1
ATOM 7700 C CA . PHE A 1 970 ? 4.662 19.604 -5.090 1.00 77.56 970 PHE A CA 1
ATOM 7701 C C . PHE A 1 970 ? 5.727 20.701 -5.249 1.00 77.56 970 PHE A C 1
ATOM 7703 O O . PHE A 1 970 ? 5.367 21.855 -5.493 1.00 77.56 970 PHE A O 1
ATOM 7710 N N . PHE A 1 971 ? 7.021 20.377 -5.145 1.00 80.38 971 PHE A N 1
ATOM 7711 C CA . PHE A 1 971 ? 8.081 21.380 -5.288 1.00 80.38 971 PHE A CA 1
ATOM 7712 C C . PHE A 1 971 ? 8.125 22.002 -6.687 1.00 80.38 971 PHE A C 1
ATOM 7714 O O . PHE A 1 971 ? 8.375 23.202 -6.798 1.00 80.38 971 PHE A O 1
ATOM 7721 N N . MET A 1 972 ? 7.836 21.231 -7.737 1.00 85.88 972 MET A N 1
ATOM 7722 C CA . MET A 1 972 ? 7.713 21.750 -9.103 1.00 85.88 972 MET A CA 1
ATOM 7723 C C . MET A 1 972 ? 6.626 22.824 -9.191 1.00 85.88 972 MET A C 1
ATOM 7725 O O . MET A 1 972 ? 6.897 23.930 -9.660 1.00 85.88 972 MET A O 1
ATOM 7729 N N . LEU A 1 973 ? 5.426 22.534 -8.675 1.00 81.00 973 LEU A N 1
ATOM 7730 C CA . LEU A 1 973 ? 4.332 23.505 -8.623 1.00 81.00 973 LEU A CA 1
ATOM 7731 C C . LEU A 1 973 ? 4.688 24.706 -7.735 1.00 81.00 973 LEU A C 1
ATOM 7733 O O . LEU A 1 973 ? 4.467 25.846 -8.125 1.00 81.00 973 LEU A O 1
ATOM 7737 N N . PHE A 1 974 ? 5.264 24.477 -6.554 1.00 77.00 974 PHE A N 1
ATOM 7738 C CA . PHE A 1 974 ? 5.661 25.544 -5.635 1.00 77.00 974 PHE A CA 1
ATOM 7739 C C . PHE A 1 974 ? 6.614 26.553 -6.293 1.00 77.00 974 PHE A C 1
ATOM 7741 O O . PHE A 1 974 ? 6.378 27.761 -6.216 1.00 77.00 974 PHE A O 1
ATOM 7748 N N . TRP A 1 975 ? 7.660 26.071 -6.968 1.00 78.00 975 TRP A N 1
ATOM 7749 C CA . TRP A 1 975 ? 8.628 26.929 -7.650 1.00 78.00 975 TRP A CA 1
ATOM 7750 C C . TRP A 1 975 ? 8.034 27.637 -8.871 1.00 78.00 975 TRP A C 1
ATOM 7752 O O . TRP A 1 975 ? 8.317 28.818 -9.063 1.00 78.00 975 TRP A O 1
ATOM 7762 N N . GLU A 1 976 ? 7.176 26.967 -9.646 1.00 81.88 976 GLU A N 1
ATOM 7763 C CA . GLU A 1 976 ? 6.443 27.588 -10.761 1.00 81.88 976 GLU A CA 1
ATOM 7764 C C . GLU A 1 976 ? 5.638 28.805 -10.276 1.00 81.88 976 GLU A C 1
ATOM 7766 O O . GLU A 1 976 ? 5.710 29.888 -10.852 1.00 81.88 976 GLU A O 1
ATOM 7771 N N . LEU A 1 977 ? 4.928 28.660 -9.154 1.00 74.88 977 LEU A N 1
ATOM 7772 C CA . LEU A 1 977 ? 4.106 29.724 -8.573 1.00 74.88 977 LEU A CA 1
ATOM 7773 C C . LEU A 1 977 ? 4.934 30.865 -7.969 1.00 74.88 977 LEU A C 1
ATOM 7775 O O . LEU A 1 977 ? 4.494 32.016 -7.976 1.00 74.88 977 LEU A O 1
ATOM 7779 N N . LEU A 1 978 ? 6.110 30.554 -7.417 1.00 72.31 978 LEU A N 1
ATOM 7780 C CA . LEU A 1 978 ? 6.988 31.538 -6.784 1.00 72.31 978 LEU A CA 1
ATOM 7781 C C . LEU A 1 978 ? 7.738 32.393 -7.812 1.00 72.31 978 LEU A C 1
ATOM 7783 O O . LEU A 1 978 ? 7.904 33.592 -7.589 1.00 72.31 978 LEU A O 1
ATOM 7787 N N . LEU A 1 979 ? 8.171 31.789 -8.922 1.00 72.81 979 LEU A N 1
ATOM 7788 C CA . LEU A 1 979 ? 8.936 32.454 -9.984 1.00 72.81 979 LEU A CA 1
ATOM 7789 C C . LEU A 1 979 ? 8.054 33.194 -10.995 1.00 72.81 979 LEU A C 1
ATOM 7791 O O . LEU A 1 979 ? 8.567 33.965 -11.808 1.00 72.81 979 LEU A O 1
ATOM 7795 N N . LYS A 1 980 ? 6.734 32.987 -10.952 1.00 73.38 980 LYS A N 1
ATOM 7796 C CA . LYS A 1 980 ? 5.820 33.613 -11.899 1.00 73.38 980 LYS A CA 1
ATOM 7797 C C . LYS A 1 980 ? 5.809 35.144 -11.749 1.00 73.38 980 LYS A C 1
ATOM 7799 O O . LYS A 1 980 ? 5.610 35.640 -10.634 1.00 73.38 980 LYS A O 1
ATOM 7804 N N . PRO A 1 981 ? 6.009 35.909 -12.837 1.00 65.06 981 PRO A N 1
ATOM 7805 C CA . PRO A 1 981 ? 6.112 37.362 -12.761 1.00 65.06 981 PRO A CA 1
ATOM 7806 C C . PRO A 1 981 ? 4.806 38.015 -12.287 1.00 65.06 981 PRO A C 1
ATOM 7808 O O . PRO A 1 981 ? 3.705 37.514 -12.527 1.00 65.06 981 PRO A O 1
ATOM 7811 N N . LYS A 1 982 ? 4.933 39.171 -11.619 1.00 62.00 982 LYS A N 1
ATOM 7812 C CA . LYS A 1 982 ? 3.788 40.040 -11.315 1.00 62.00 982 LYS A CA 1
ATOM 7813 C C . LYS A 1 982 ? 3.269 40.640 -12.623 1.00 62.00 982 LYS A C 1
ATOM 7815 O O . LYS A 1 982 ? 4.080 41.003 -13.479 1.00 62.00 982 LYS A O 1
ATOM 7820 N N . ALA A 1 983 ? 1.949 40.782 -12.764 1.00 56.03 983 ALA A N 1
ATOM 7821 C CA . ALA A 1 983 ? 1.379 41.529 -13.883 1.00 56.03 983 ALA A CA 1
ATOM 7822 C C . ALA A 1 983 ? 2.057 42.909 -13.959 1.00 56.03 983 ALA A C 1
ATOM 7824 O O . ALA A 1 983 ? 2.082 43.648 -12.970 1.00 56.03 983 ALA A O 1
ATOM 7825 N N . ARG A 1 984 ? 2.654 43.248 -15.109 1.00 48.84 984 ARG A N 1
ATOM 7826 C CA . ARG A 1 984 ? 3.143 44.612 -15.325 1.00 48.84 984 ARG A CA 1
ATOM 7827 C C . ARG A 1 984 ? 1.911 45.505 -15.361 1.00 48.84 984 ARG A C 1
ATOM 7829 O O . ARG A 1 984 ? 1.060 45.317 -16.222 1.00 48.84 984 ARG A O 1
ATOM 7836 N N . ASN A 1 985 ? 1.809 46.445 -14.423 1.00 40.38 985 ASN A N 1
ATOM 7837 C CA . ASN A 1 985 ? 0.825 47.517 -14.527 1.00 40.38 985 ASN A CA 1
ATOM 7838 C C . ASN A 1 985 ? 1.143 48.283 -15.817 1.00 40.38 985 ASN A C 1
ATOM 7840 O O . ASN A 1 985 ? 2.160 48.975 -15.879 1.00 40.38 985 ASN A O 1
ATOM 7844 N N . SER A 1 986 ? 0.331 48.066 -16.851 1.00 31.33 986 SER A N 1
ATOM 7845 C CA . SER A 1 986 ? 0.323 48.862 -18.079 1.00 31.33 986 SER A CA 1
ATOM 7846 C C . SER A 1 986 ? -0.119 50.286 -17.790 1.00 31.33 986 SER A C 1
ATOM 7848 O O . SER A 1 986 ? -1.153 50.409 -17.087 1.00 31.33 986 SER A O 1
#

Sequence (986 aa):
MVAKAVMRAVINEKFNLLPPHLREPIRSAFENAGADYLRSPYLRYQADGRGFELVLPRQSSRLVDRNQTYWEAGEHSRINPLRRRTIPIQDFQGDTVTVRLCQLANEFEDQEYEVPLRPTPDEPVFIFRESDGRKLQLPQIRGERDVDVEINPGDYTLVLAGNCTTDNDELFQLSADGHRYGQLPLDARDDPLTVNAGERTISIRPRLISGIRVGGPDSNVLTDSNGQRIFFGEPLDVLAHVPEEALGENEEIVMSVSNPAATGVEPMEIALLKPDTDGAFCFFELWDCLIQPFLDGVESGIHQLEIRGNVKSRSFGAKFYYWKGLDSVSKAEGFRCSEMPRNIDWDNSTGLRREEAGLEINPQHPGPVVSLAITRPYQVFLLSKPGLWISVYSTENYAEEHLQLGDSFEINSVFQQEVRLVSGDQCDWDLYCGNSHLTRLTHYRPKYRLPAAALLGDYGDAGTIVARDPLGNEVDLFSFARASVARDLTFEPGTDSGHTKASFRLGCDSISQLRVTARNFASRSDEVWKWEMPFEAGSRELAVPGLSEPIRMKLEPADNDLVVSVDAETLNSEGGLYFLDFAICKKATGTWFPLKVAERHNLSDVRLAISALLVNKGEGDYWGQFLSWALARTYGTTATEEMPLPESIEDVAAAIEKFQSALLFKYPSQVWPHVAWIKTAYHGFCQSAFSSADDDRCRLFAERALYGLARKERETLSVLSALLMGHQVRLLALPGRFFPKPKGEGMTERCFEKLQLSAGYESLAVFVREHPTAVDMELYLCFANAPMVAANQAPEFADFDHRRLSERFRSAFERYQRTRERESAFSLLSPRHLLEAVRPLNRRLRPFEEVRNDETAYRQLAKYSGWIRLAKNRVFRVWPALDRNTGIPMQQDEQILHFDQIVEMDLAEEAALVLCAVAGLGRLAAGGLLTGEEYLQHLVDLFKTDDATAEDICDRLSLVLGLGPEVFAFFMLFWELLLKPKARNS